Protein AF-0000000067419519 (afdb_homodimer)

Foldseek 3Di:
DCPDDPPPDPPDPVPPVCVVVVVVVVVDPDDPCPVVVLVVCPDVSSVVVVVVCCVVVVNDPVNVVVVCLVPFAPFPDQCLNCQVVLPAHSDPVPGDFAEDADDFFAAAPVLLVQLLVLLLVLCVVQNFQVSNPDPVSVLVSVCSLVVSLQCLLVQQKDWDAQPALDDNLGRTGFWGTWIAGALGQTAETEGEDDDDSVVSVQVSVQVSSQVVCVVSPNHQAKHKYWYYNLFKIWIKIAGRVSSGIHTHDMFGFDRGSVRRSVSCSRVSRRVSSSVLVSVLVVLVSVLVVLVVPQPPPPPDDDPPPPPDDPPVPPPVVVVVVVNVVSVLQSVLSVQLNVLSVVLVVLSPDDDDDSVRSNVSSVVSSLSNLVSSQSHDHNDDDPDPHRDSDPVSVVVVVVVVVVVVVVVVVVVVVVVVVVD/DCPDDPPDDPPDPVPPVCVVVVVVVVVDPDDPCPVVVLPVCDDVSSVVVVVVCCVVVVNDPVNVVVVCLPPFAPFPDQCLNCQVVLPAHSPPVPGDFDEDADDFFAAAPVLLVQLLVLLLVLCVVQNFQVSNQDPVSVLVSVCSLVVSLQCLLVQQKDWDAQPALDDNLGRTGFWGTWIAGALGQTAETEGEDDDPSVVSVQVSVQVSSQVVCVVSPNHQAKHKYWYYNLFKIWIKIAGRVSSGIHTHDMFGFDRGSVRRSVSCSRVSRRVSSSVLVSVLVVLVSVLVVLVVPQPPPPPDDDPPVPPDDPPPDPPVVVVVVVNVVSVLQSVLSVQLNVLSVVLVVLSPDDDDDSVRSNVSSVVSSLSNLVSSQSHDHNDDDPDPHRDSDPVSVVVVVVVVVVVVVVVVVVVVVVVVVVD

Secondary structure (DSSP, 8-state):
------GGGGSGGGHHHHHHHHHHHHH--S-TTHHHHHHTT-HHHHHHHHHHHHHHTT--HHHHHHHHTTS--S-SS-HHHHGGGGT--SSGGG--PEE---PPP---HHHHHHHHHHHHHHHHHH--GGG--SHHHHHHHHHHHHHHHHHTTTTSEEE-TT----SSS--S---SEEEEETTTEEEEEEEE--STHHHHHHHHHHHHHHHHHHHTT-TT--EEEEEE-SSEEEEEEEETTTTEEEEEEEEE--SSHHHHHHHHHHHHHHHHHHHHHHHHHHHHHHHHHHHHHS--------GGGGGS-----TTHHHHHHHHHHHHHHHHHHHHHHHHHHHHHHHHHS---SHHHHHHHHHHHHHHHHHHHHTS--SS---SSS---SHHHHHHHHHHHHHHHHHHHHHHHHHHHHH-/------GGGGSSTTHHHHHHHHHHHHH--S-TTHHHHHHTT-HHHHHHHHHHHHHHTT--HHHHHHHHTTS--S-SS-HHHHGGGGT--SSGGG--PEE---PPPPPPHHHHHHHHHHHHHHHHHH--GGG--SHHHHHHHHHHHHHHHHHTTTTSEEE-TT----SSS--S---SEEEEETTTEEEEEEEE--STHHHHHHHHHHHHHHHHHHHTT-TT--EEEEEESSSEEEEEEEETTTTEEEEEEEEE--SSHHHHHHHHHHHHHHHHHHHHHHHHHHHHHHHHHHHHHS--------GGGGGS-----GGGHHHHHHHHHHHHHHHHHHHHHHHHHHHHHHHHS---SHHHHHHHHHHHHHHHHHHHHTS--SS---SSS---SHHHHHHHHHHHHHHHHHHHHHHHHHHHHH-

Radius of gyration: 31.4 Å; Cα contacts (8 Å, |Δi|>4): 1283; chains: 2; bounding box: 87×129×110 Å

Solvent-accessible surface area (backbone atoms only — not comparable to full-atom values): 44280 Å² total; per-residue (Å²): 133,90,80,80,87,81,76,77,83,80,68,68,75,69,50,61,71,52,43,59,60,40,50,51,56,68,65,40,87,57,65,89,61,50,65,57,45,48,53,65,52,42,52,69,52,31,18,37,46,43,19,46,48,23,36,75,41,37,36,27,52,53,44,27,42,56,39,23,66,78,43,71,69,34,32,77,48,43,49,59,70,48,20,57,78,51,75,33,52,53,49,69,90,66,52,79,60,46,80,51,75,77,81,63,42,64,69,25,56,70,57,49,25,56,35,39,46,48,42,53,37,46,33,22,24,47,41,44,59,87,68,39,73,48,65,70,53,44,51,53,57,48,41,44,56,48,49,63,53,42,28,62,35,65,23,28,32,29,50,45,58,49,54,61,49,74,43,92,37,16,51,27,47,69,37,63,35,32,34,30,33,56,81,66,38,45,40,39,37,33,34,68,43,83,53,77,69,35,56,49,50,49,51,28,46,44,52,27,32,46,53,50,14,40,74,61,71,48,63,62,50,61,25,35,36,35,40,27,66,83,40,41,41,38,36,35,35,36,34,56,72,76,50,41,56,25,41,47,53,74,48,72,42,52,64,45,56,68,52,22,56,39,39,42,50,60,52,46,22,36,54,43,33,53,51,52,50,48,50,51,54,51,39,50,50,48,38,53,51,47,61,66,65,50,77,74,71,80,76,73,77,67,82,71,77,72,66,69,86,75,70,81,62,74,66,58,61,58,53,55,55,52,52,53,53,53,48,56,51,40,49,33,41,47,49,22,40,54,30,38,53,49,16,54,53,40,45,67,49,88,50,83,46,70,67,45,38,34,53,41,22,47,53,15,50,49,30,35,33,54,16,45,68,48,48,74,52,60,58,80,72,74,58,94,67,88,71,82,46,70,67,53,44,51,50,50,22,44,49,45,45,49,58,45,44,55,53,51,39,51,52,48,41,52,54,60,72,70,105,133,89,80,80,88,80,76,76,82,78,69,73,77,67,53,64,69,52,45,61,61,41,49,52,57,68,65,40,88,58,66,91,62,51,66,58,44,48,53,64,50,43,52,68,54,30,19,33,47,44,19,46,48,22,34,75,40,35,34,25,54,52,44,27,42,56,39,21,66,79,41,71,71,36,32,80,47,44,48,60,72,48,20,56,79,54,75,34,50,54,49,68,90,65,51,78,61,47,80,53,74,77,81,64,42,64,68,26,55,69,57,49,25,56,36,37,45,48,42,53,38,45,32,22,24,47,42,43,60,88,69,38,73,49,65,71,51,43,53,54,57,49,40,43,57,48,48,62,54,41,28,62,35,64,22,29,31,29,50,45,55,50,56,61,50,73,45,92,36,17,54,28,46,69,36,63,36,32,34,30,32,56,80,67,37,44,41,38,36,33,33,68,44,85,52,76,69,36,56,50,49,50,52,28,46,46,52,27,32,46,52,50,14,39,73,62,72,48,61,61,52,62,25,34,36,36,41,28,66,84,41,41,41,37,37,35,35,35,34,55,74,77,51,40,57,24,41,48,52,73,48,72,40,52,65,44,56,67,51,23,53,39,39,42,50,60,52,49,21,37,54,44,34,52,50,51,49,49,50,51,53,50,39,51,51,49,39,54,51,48,60,68,65,52,76,73,72,79,77,73,79,68,81,71,78,73,68,69,86,73,73,79,67,77,70,59,64,59,55,56,54,52,52,52,54,52,48,54,52,39,50,32,41,47,49,21,40,53,31,36,53,51,17,55,53,41,45,66,50,86,49,82,45,68,67,45,39,35,54,41,20,46,53,17,50,50,30,36,37,53,17,46,68,48,47,72,52,58,58,80,72,74,60,94,67,86,72,83,45,71,66,52,45,52,51,48,22,44,50,46,42,48,59,46,45,54,52,51,40,52,51,48,41,53,54,60,72,68,107

Structure (mmCIF, N/CA/C/O backbone):
data_AF-0000000067419519-model_v1
#
loop_
_entity.id
_entity.type
_entity.pdbx_description
1 polymer 'Predicted protein'
#
loop_
_atom_site.group_PDB
_atom_site.id
_atom_site.type_symbol
_atom_site.label_atom_id
_atom_site.label_alt_id
_atom_site.label_comp_id
_atom_site.label_asym_id
_atom_site.label_entity_id
_atom_site.label_seq_id
_atom_site.pdbx_PDB_ins_code
_atom_site.Cartn_x
_atom_site.Cartn_y
_atom_site.Cartn_z
_atom_site.occupancy
_atom_site.B_iso_or_equiv
_atom_site.auth_seq_id
_atom_site.auth_comp_id
_atom_site.auth_asym_id
_atom_site.auth_atom_id
_atom_site.pdbx_PDB_model_num
ATOM 1 N N . MET A 1 1 ? 14.344 -5.879 -72.188 1 22.72 1 MET A N 1
ATOM 2 C CA . MET A 1 1 ? 15.5 -5.945 -71.25 1 22.72 1 MET A CA 1
ATOM 3 C C . MET A 1 1 ? 15.352 -4.957 -70.125 1 22.72 1 MET A C 1
ATOM 5 O O . MET A 1 1 ? 16.312 -4.707 -69.375 1 22.72 1 MET A O 1
ATOM 9 N N . GLN A 1 2 ? 14.234 -4.289 -69.75 1 25.39 2 GLN A N 1
ATOM 10 C CA . GLN A 1 2 ? 14.117 -3.096 -68.938 1 25.39 2 GLN A CA 1
ATOM 11 C C . GLN A 1 2 ? 14.227 -3.447 -67.438 1 25.39 2 GLN A C 1
ATOM 13 O O . GLN A 1 2 ? 13.375 -4.168 -66.938 1 25.39 2 GLN A O 1
ATOM 18 N N . SER A 1 3 ? 15.484 -3.533 -66.812 1 27.27 3 SER A N 1
ATOM 19 C CA . SER A 1 3 ? 15.945 -3.979 -65.5 1 27.27 3 SER A CA 1
ATOM 20 C C . SER A 1 3 ? 15.648 -2.938 -64.438 1 27.27 3 SER A C 1
ATOM 22 O O . SER A 1 3 ? 16.328 -1.909 -64.375 1 27.27 3 SER A O 1
ATOM 24 N N . ASN A 1 4 ? 14.406 -2.531 -64.062 1 26.3 4 ASN A N 1
ATOM 25 C CA . ASN A 1 4 ? 14.031 -1.419 -63.219 1 26.3 4 ASN A CA 1
ATOM 26 C C . ASN A 1 4 ? 14.594 -1.6 -61.812 1 26.3 4 ASN A C 1
ATOM 28 O O . ASN A 1 4 ? 14.812 -2.727 -61.375 1 26.3 4 ASN A O 1
ATOM 32 N N . ASP A 1 5 ? 14.883 -0.403 -60.969 1 25.88 5 ASP A N 1
ATOM 33 C CA . ASP A 1 5 ? 15.602 0.287 -59.875 1 25.88 5 ASP A CA 1
ATOM 34 C C . ASP A 1 5 ? 14.984 -0.022 -58.531 1 25.88 5 ASP A C 1
ATOM 36 O O . ASP A 1 5 ? 14.047 0.651 -58.094 1 25.88 5 ASP A O 1
ATOM 40 N N . GLU A 1 6 ? 14.703 -1.24 -58 1 26.03 6 GLU A N 1
ATOM 41 C CA . GLU A 1 6 ? 13.969 -1.527 -56.781 1 26.03 6 GLU A CA 1
ATOM 42 C C . GLU A 1 6 ? 14.805 -1.208 -55.531 1 26.03 6 GLU A C 1
ATOM 44 O O . GLU A 1 6 ? 14.43 -1.562 -54.406 1 26.03 6 GLU A O 1
ATOM 49 N N . THR A 1 7 ? 16 -0.466 -55.594 1 27.45 7 THR A N 1
ATOM 50 C CA . THR A 1 7 ? 16.969 -0.632 -54.531 1 27.45 7 THR A CA 1
ATOM 51 C C . THR A 1 7 ? 16.641 0.289 -53.344 1 27.45 7 THR A C 1
ATOM 53 O O . THR A 1 7 ? 17.312 0.263 -52.312 1 27.45 7 THR A O 1
ATOM 56 N N . GLU A 1 8 ? 15.672 1.328 -53.25 1 26.64 8 GLU A N 1
ATOM 57 C CA . GLU A 1 8 ? 15.961 2.48 -52.406 1 26.64 8 GLU A CA 1
ATOM 58 C C . GLU A 1 8 ? 15.438 2.268 -51 1 26.64 8 GLU A C 1
ATOM 60 O O . GLU A 1 8 ? 15.578 3.146 -50.125 1 26.64 8 GLU A O 1
ATOM 65 N N . GLY A 1 9 ? 14.609 1.312 -50.594 1 25.06 9 GLY A N 1
ATOM 66 C CA . GLY A 1 9 ? 13.727 1.515 -49.438 1 25.06 9 GLY A CA 1
ATOM 67 C C . GLY A 1 9 ? 14.398 1.252 -48.094 1 25.06 9 GLY A C 1
ATOM 68 O O . GLY A 1 9 ? 13.734 1.148 -47.062 1 25.06 9 GLY A O 1
ATOM 69 N N . LYS A 1 10 ? 15.758 0.826 -48.062 1 28.89 10 LYS A N 1
ATOM 70 C CA . LYS A 1 10 ? 16.25 0.222 -46.844 1 28.89 10 LYS A CA 1
ATOM 71 C C . LYS A 1 10 ? 16.734 1.29 -45.844 1 28.89 10 LYS A C 1
ATOM 73 O O . LYS A 1 10 ? 17.172 0.971 -44.75 1 28.89 10 LYS A O 1
ATOM 78 N N . GLY A 1 11 ? 16.797 2.713 -46.125 1 24.52 11 GLY A N 1
ATOM 79 C CA . GLY A 1 11 ? 17.75 3.541 -45.406 1 24.52 11 GLY A CA 1
ATOM 80 C C . GLY A 1 11 ? 17.156 4.219 -44.188 1 24.52 11 GLY A C 1
ATOM 81 O O . GLY A 1 11 ? 17.859 4.902 -43.438 1 24.52 11 GLY A O 1
ATOM 82 N N . LYS A 1 12 ? 15.812 4.426 -44 1 28.28 12 LYS A N 1
ATOM 83 C CA . LYS A 1 12 ? 15.438 5.531 -43.125 1 28.28 12 LYS A CA 1
ATOM 84 C C . LYS A 1 12 ? 15.398 5.082 -41.656 1 28.28 12 LYS A C 1
ATOM 86 O O . LYS A 1 12 ? 15.141 5.887 -40.781 1 28.28 12 LYS A O 1
ATOM 91 N N . ARG A 1 13 ? 15.227 3.838 -41.438 1 30.11 13 ARG A N 1
ATOM 92 C CA . ARG A 1 13 ? 14.867 3.469 -40.094 1 30.11 13 ARG A CA 1
ATOM 93 C C . ARG A 1 13 ? 16.078 3.592 -39.156 1 30.11 13 ARG A C 1
ATOM 95 O O . ARG A 1 13 ? 15.945 3.412 -37.938 1 30.11 13 ARG A O 1
ATOM 102 N N . SER A 1 14 ? 17.25 3.582 -39.656 1 29.34 14 SER A N 1
ATOM 103 C CA . SER A 1 14 ? 18.453 3.648 -38.844 1 29.34 14 SER A CA 1
ATOM 104 C C . SER A 1 14 ? 18.609 5.016 -38.188 1 29.34 14 SER A C 1
ATOM 106 O O . SER A 1 14 ? 19.531 5.234 -37.406 1 29.34 14 SER A O 1
ATOM 108 N N . GLY A 1 15 ? 17.766 5.984 -38.531 1 28.78 15 GLY A N 1
ATOM 109 C CA . GLY A 1 15 ? 18.078 7.379 -38.25 1 28.78 15 GLY A CA 1
ATOM 110 C C . GLY A 1 15 ? 17.594 7.832 -36.875 1 28.78 15 GLY A C 1
ATOM 111 O O . GLY A 1 15 ? 18.125 8.797 -36.312 1 28.78 15 GLY A O 1
ATOM 112 N N . LYS A 1 16 ? 16.484 7.262 -36.469 1 30.8 16 LYS A N 1
ATOM 113 C CA . LYS A 1 16 ? 15.969 7.867 -35.219 1 30.8 16 LYS A CA 1
ATOM 114 C C . LYS A 1 16 ? 16.688 7.316 -34 1 30.8 16 LYS A C 1
ATOM 116 O O . LYS A 1 16 ? 16.766 7.988 -32.969 1 30.8 16 LYS A O 1
ATOM 121 N N . LYS A 1 17 ? 17.078 6.109 -33.875 1 35.16 17 LYS A N 1
ATOM 122 C CA . LYS A 1 17 ? 17.875 5.59 -32.75 1 35.16 17 LYS A CA 1
ATOM 123 C C . LYS A 1 17 ? 19.219 6.324 -32.656 1 35.16 17 LYS A C 1
ATOM 125 O O . LYS A 1 17 ? 19.719 6.562 -31.578 1 35.16 17 LYS A O 1
ATOM 130 N N . SER A 1 18 ? 19.797 6.711 -33.719 1 36.41 18 SER A N 1
ATOM 131 C CA . SER A 1 18 ? 21.031 7.465 -33.906 1 36.41 18 SER A CA 1
ATOM 132 C C . SER A 1 18 ? 20.859 8.922 -33.5 1 36.41 18 SER A C 1
ATOM 134 O O . SER A 1 18 ? 21.812 9.57 -33.094 1 36.41 18 SER A O 1
ATOM 136 N N . LYS A 1 19 ? 19.609 9.32 -33.5 1 35.06 19 LYS A N 1
ATOM 137 C CA . LYS A 1 19 ? 19.406 10.742 -33.25 1 35.06 19 LYS A CA 1
ATOM 138 C C . LYS A 1 19 ? 19.281 11.023 -31.766 1 35.06 19 LYS A C 1
ATOM 140 O O . LYS A 1 19 ? 19.781 12.039 -31.281 1 35.06 19 LYS A O 1
ATOM 145 N N . LEU A 1 20 ? 18.609 10.18 -31 1 35.28 20 LEU A N 1
ATOM 146 C CA . LEU A 1 20 ? 18.484 10.43 -29.562 1 35.28 20 LEU A CA 1
ATOM 147 C C . LEU A 1 20 ? 19.812 10.156 -28.844 1 35.28 20 LEU A C 1
ATOM 149 O O . LEU A 1 20 ? 20.172 10.867 -27.906 1 35.28 20 LEU A O 1
ATOM 153 N N . SER A 1 21 ? 20.547 9.117 -29.156 1 42.25 21 SER A N 1
ATOM 154 C CA . SER A 1 21 ? 21.922 8.906 -28.734 1 42.25 21 SER A CA 1
ATOM 155 C C . SER A 1 21 ? 22.812 10.07 -29.188 1 42.25 21 SER A C 1
ATOM 157 O O . SER A 1 21 ? 23.734 10.453 -28.469 1 42.25 21 SER A O 1
ATOM 159 N N . GLU A 1 22 ? 22.469 10.539 -30.297 1 44.78 22 GLU A N 1
ATOM 160 C CA . GLU A 1 22 ? 23.203 11.656 -30.891 1 44.78 22 GLU A CA 1
ATOM 161 C C . GLU A 1 22 ? 22.906 12.969 -30.156 1 44.78 22 GLU A C 1
ATOM 163 O O . GLU A 1 22 ? 23.766 13.828 -30.031 1 44.78 22 GLU A O 1
ATOM 168 N N . ILE A 1 23 ? 21.766 12.992 -29.688 1 41.38 23 ILE A N 1
ATOM 169 C CA . ILE A 1 23 ? 21.406 14.25 -29.047 1 41.38 23 ILE A CA 1
ATOM 170 C C . ILE A 1 23 ? 22.141 14.398 -27.719 1 41.38 23 ILE A C 1
ATOM 172 O O . ILE A 1 23 ? 22.625 15.477 -27.391 1 41.38 23 ILE A O 1
ATOM 176 N N . THR A 1 24 ? 22.344 13.281 -27.031 1 50.62 24 THR A N 1
ATOM 177 C CA . THR A 1 24 ? 22.984 13.398 -25.734 1 50.62 24 THR A CA 1
ATOM 178 C C . THR A 1 24 ? 24.5 13.57 -25.891 1 50.62 24 THR A C 1
ATOM 180 O O . THR A 1 24 ? 25.125 14.336 -25.156 1 50.62 24 THR A O 1
ATOM 183 N N . THR A 1 25 ? 24.984 12.844 -26.859 1 53.53 25 THR A N 1
ATOM 184 C CA . THR A 1 25 ? 26.422 13 -27.094 1 53.53 25 THR A CA 1
ATOM 185 C C . THR A 1 25 ? 26.734 14.406 -27.594 1 53.53 25 THR A C 1
ATOM 187 O O . THR A 1 25 ? 27.812 14.93 -27.328 1 53.53 25 THR A O 1
ATOM 190 N N . SER A 1 26 ? 25.797 14.891 -28.266 1 53.94 26 SER A N 1
ATOM 191 C CA . SER A 1 26 ? 26.078 16.203 -28.828 1 53.94 26 SER A CA 1
ATOM 192 C C . SER A 1 26 ? 25.969 17.297 -27.781 1 53.94 26 SER A C 1
ATOM 194 O O . SER A 1 26 ? 26.562 18.375 -27.938 1 53.94 26 SER A O 1
ATOM 196 N N . VAL A 1 27 ? 25.422 16.969 -26.719 1 59.38 27 VAL A N 1
ATOM 197 C CA . VAL A 1 27 ? 25.188 18.031 -25.75 1 59.38 27 VAL A CA 1
ATOM 198 C C . VAL A 1 27 ? 26.281 18.016 -24.672 1 59.38 27 VAL A C 1
ATOM 200 O O . VAL A 1 27 ? 26.438 18.984 -23.938 1 59.38 27 VAL A O 1
ATOM 203 N N . VAL A 1 28 ? 27.047 16.891 -24.75 1 70 28 VAL A N 1
ATOM 204 C CA . VAL A 1 28 ? 28.062 16.781 -23.688 1 70 28 VAL A CA 1
ATOM 205 C C . VAL A 1 28 ? 29.438 17.141 -24.25 1 70 28 VAL A C 1
ATOM 207 O O . VAL A 1 28 ? 29.875 16.578 -25.25 1 70 28 VAL A O 1
ATOM 210 N N . ASP A 1 29 ? 30 18.203 -23.797 1 74.44 29 ASP A N 1
ATOM 211 C CA . ASP A 1 29 ? 31.344 18.656 -24.188 1 74.44 29 ASP A CA 1
ATOM 212 C C . ASP A 1 29 ? 32.406 17.734 -23.625 1 74.44 29 ASP A C 1
ATOM 214 O O . ASP A 1 29 ? 33.219 18.156 -22.781 1 74.44 29 ASP A O 1
ATOM 218 N N . LEU A 1 30 ? 32.344 16.5 -23.938 1 79.88 30 LEU A N 1
ATOM 219 C CA . LEU A 1 30 ? 33.344 15.508 -23.562 1 79.88 30 LEU A CA 1
ATOM 220 C C . LEU A 1 30 ? 33.938 14.836 -24.812 1 79.88 30 LEU A C 1
ATOM 222 O O . LEU A 1 30 ? 33.312 14.852 -25.875 1 79.88 30 LEU A O 1
ATOM 226 N N . PRO A 1 31 ? 35.25 14.469 -24.656 1 74.94 31 PRO A N 1
ATOM 227 C CA . PRO A 1 31 ? 35.875 13.844 -25.828 1 74.94 31 PRO A CA 1
ATOM 228 C C . PRO A 1 31 ? 35.031 12.703 -26.391 1 74.94 31 PRO A C 1
ATOM 230 O O . PRO A 1 31 ? 34.25 12.094 -25.672 1 74.94 31 PRO A O 1
ATOM 233 N N . LYS A 1 32 ? 35.25 12.547 -27.609 1 76.31 32 LYS A N 1
ATOM 234 C CA . LYS A 1 32 ? 34.594 11.422 -28.266 1 76.31 32 LYS A CA 1
ATOM 235 C C . LYS A 1 32 ? 34.938 10.109 -27.562 1 76.31 32 LYS A C 1
ATOM 237 O O . LYS A 1 32 ? 36.062 9.875 -27.156 1 76.31 32 LYS A O 1
ATOM 242 N N . GLY A 1 33 ? 33.906 9.242 -27.297 1 79.06 33 GLY A N 1
ATOM 243 C CA . GLY A 1 33 ? 34.062 7.953 -26.656 1 79.06 33 GLY A CA 1
ATOM 244 C C . GLY A 1 33 ? 33.875 8.008 -25.141 1 79.06 33 GLY A C 1
ATOM 245 O O . GLY A 1 33 ? 34.062 7.012 -24.453 1 79.06 33 GLY A O 1
ATOM 246 N N . TRP A 1 34 ? 33.562 9.203 -24.641 1 81.94 34 TRP A N 1
ATOM 247 C CA . TRP A 1 34 ? 33.438 9.344 -23.188 1 81.94 34 TRP A CA 1
ATOM 248 C C . TRP A 1 34 ? 32.375 8.406 -22.656 1 81.94 34 TRP A C 1
ATOM 250 O O . TRP A 1 34 ? 32.5 7.848 -21.562 1 81.94 34 TRP A O 1
ATOM 260 N N . LYS A 1 35 ? 31.375 8.273 -23.344 1 80.5 35 LYS A N 1
ATOM 261 C CA . LYS A 1 35 ? 30.297 7.375 -22.922 1 80.5 35 LYS A CA 1
ATOM 262 C C . LYS A 1 35 ? 30.797 5.941 -22.797 1 80.5 35 LYS A C 1
ATOM 264 O O . LYS A 1 35 ? 30.5 5.254 -21.828 1 80.5 35 LYS A O 1
ATOM 269 N N . GLU A 1 36 ? 31.516 5.594 -23.766 1 80.31 36 GLU A N 1
ATOM 270 C CA . GLU A 1 36 ? 32.062 4.234 -23.781 1 80.31 36 GLU A CA 1
ATOM 271 C C . GLU A 1 36 ? 33 3.998 -22.594 1 80.31 36 GLU A C 1
ATOM 273 O O . GLU A 1 36 ? 33.031 2.904 -22.031 1 80.31 36 GLU A O 1
ATOM 278 N N . LYS A 1 37 ? 33.719 4.941 -22.266 1 79.06 37 LYS A N 1
ATOM 279 C CA . LYS A 1 37 ? 34.656 4.824 -21.141 1 79.06 37 LYS A CA 1
ATOM 280 C C . LYS A 1 37 ? 33.906 4.641 -19.828 1 79.06 37 LYS A C 1
ATOM 282 O O . LYS A 1 37 ? 34.312 3.867 -18.969 1 79.06 37 LYS A O 1
ATOM 287 N N . LEU A 1 38 ? 32.781 5.34 -19.703 1 81.88 38 LEU A N 1
ATOM 288 C CA . LEU A 1 38 ? 32 5.191 -18.5 1 81.88 38 LEU A CA 1
ATOM 289 C C . LEU A 1 38 ? 31.312 3.83 -18.453 1 81.88 38 LEU A C 1
ATOM 291 O O . LEU A 1 38 ? 31.266 3.189 -17.391 1 81.88 38 LEU A O 1
ATOM 295 N N . LEU A 1 39 ? 30.906 3.477 -19.578 1 79.69 39 LEU A N 1
ATOM 296 C CA . LEU A 1 39 ? 30.203 2.201 -19.656 1 79.69 39 LEU A CA 1
ATOM 297 C C . LEU A 1 39 ? 31.156 1.036 -19.438 1 79.69 39 LEU A C 1
ATOM 299 O O . LEU A 1 39 ? 30.734 -0.053 -19.031 1 79.69 39 LEU A O 1
ATOM 303 N N . ALA A 1 40 ? 32.375 1.291 -19.562 1 77.12 40 ALA A N 1
ATOM 304 C CA . ALA A 1 40 ? 33.406 0.26 -19.391 1 77.12 40 ALA A CA 1
ATOM 305 C C . ALA A 1 40 ? 33.656 0.005 -17.906 1 77.12 40 ALA A C 1
ATOM 307 O O . ALA A 1 40 ? 34.312 -0.992 -17.547 1 77.12 40 ALA A O 1
ATOM 308 N N . LEU A 1 41 ? 33.312 0.801 -16.906 1 78.75 41 LEU A N 1
ATOM 309 C CA . LEU A 1 41 ? 33.562 0.714 -15.469 1 78.75 41 LEU A CA 1
ATOM 310 C C . LEU A 1 41 ? 32.875 -0.509 -14.875 1 78.75 41 LEU A C 1
ATOM 312 O O . LEU A 1 41 ? 33.25 -0.983 -13.805 1 78.75 41 LEU A O 1
ATOM 316 N N . GLY A 1 42 ? 32.156 -1.307 -15.523 1 68.75 42 GLY A N 1
ATOM 317 C CA . GLY A 1 42 ? 31.328 -2.344 -14.945 1 68.75 42 GLY A CA 1
ATOM 318 C C . GLY A 1 42 ? 30.078 -1.796 -14.281 1 68.75 42 GLY A C 1
ATOM 319 O O . GLY A 1 42 ? 30.016 -0.611 -13.945 1 68.75 42 GLY A O 1
ATOM 320 N N . PRO A 1 43 ? 29.188 -2.549 -13.961 1 66.75 43 PRO A N 1
ATOM 321 C CA . PRO A 1 43 ? 27.859 -2.098 -13.508 1 66.75 43 PRO A CA 1
ATOM 322 C C . PRO A 1 43 ? 27.906 -1.435 -12.133 1 66.75 43 PRO A C 1
ATOM 324 O O . PRO A 1 43 ? 27.281 -0.393 -11.922 1 66.75 43 PRO A O 1
ATOM 327 N N . ASP A 1 44 ? 28.609 -1.991 -11.25 1 65.81 44 ASP A N 1
ATOM 328 C CA . ASP A 1 44 ? 28.656 -1.435 -9.906 1 65.81 44 ASP A CA 1
ATOM 329 C C . ASP A 1 44 ? 29.359 -0.078 -9.891 1 65.81 44 ASP A C 1
ATOM 331 O O . ASP A 1 44 ? 28.891 0.867 -9.258 1 65.81 44 ASP A O 1
ATOM 335 N N . SER A 1 45 ? 30.422 -0.101 -10.57 1 69.94 45 SER A N 1
ATOM 336 C CA . SER A 1 45 ? 31.188 1.143 -10.625 1 69.94 45 SER A CA 1
ATOM 337 C C . SER A 1 45 ? 30.422 2.223 -11.383 1 69.94 45 SER A C 1
ATOM 339 O O . SER A 1 45 ? 30.438 3.391 -10.992 1 69.94 45 SER A O 1
ATOM 341 N N . LEU A 1 46 ? 29.781 1.794 -12.422 1 78.25 46 LEU A N 1
ATOM 342 C CA . LEU A 1 46 ? 28.984 2.748 -13.172 1 78.25 46 LEU A CA 1
ATOM 343 C C . LEU A 1 46 ? 27.812 3.264 -12.328 1 78.25 46 LEU A C 1
ATOM 345 O O . LEU A 1 46 ? 27.531 4.461 -12.336 1 78.25 46 LEU A O 1
ATOM 349 N N . ALA A 1 47 ? 27.203 2.359 -11.68 1 71.62 47 ALA A N 1
ATOM 350 C CA . ALA A 1 47 ? 26.109 2.777 -10.805 1 71.62 47 ALA A CA 1
ATOM 351 C C . ALA A 1 47 ? 26.594 3.814 -9.789 1 71.62 47 ALA A C 1
ATOM 353 O O . ALA A 1 47 ? 25.891 4.793 -9.523 1 71.62 47 ALA A O 1
ATOM 354 N N . LYS A 1 48 ? 27.656 3.594 -9.297 1 71.12 48 LYS A N 1
ATOM 355 C CA . LYS A 1 48 ? 28.219 4.535 -8.336 1 71.12 48 LYS A CA 1
ATOM 356 C C . LYS A 1 48 ? 28.5 5.887 -8.992 1 71.12 48 LYS A C 1
ATOM 358 O O . LYS A 1 48 ? 28.234 6.934 -8.406 1 71.12 48 LYS A O 1
ATOM 363 N N . VAL A 1 49 ? 29.094 5.77 -10.164 1 74.62 49 VAL A N 1
ATOM 364 C CA . VAL A 1 49 ? 29.391 7 -10.898 1 74.62 49 VAL A CA 1
ATOM 365 C C . VAL A 1 49 ? 28.094 7.738 -11.203 1 74.62 49 VAL A C 1
ATOM 367 O O . VAL A 1 49 ? 28 8.953 -11.016 1 74.62 49 VAL A O 1
ATOM 370 N N . LEU A 1 50 ? 27.141 6.953 -11.625 1 77.25 50 LEU A N 1
ATOM 371 C CA . LEU A 1 50 ? 25.859 7.562 -11.945 1 77.25 50 LEU A CA 1
ATOM 372 C C . LEU A 1 50 ? 25.203 8.141 -10.695 1 77.25 50 LEU A C 1
ATOM 374 O O . LEU A 1 50 ? 24.625 9.234 -10.742 1 77.25 50 LEU A O 1
ATOM 378 N N . ALA A 1 51 ? 25.328 7.309 -9.758 1 71.06 51 ALA A N 1
ATOM 379 C CA . ALA A 1 51 ? 24.797 7.789 -8.484 1 71.06 51 ALA A CA 1
ATOM 380 C C . ALA A 1 51 ? 25.484 9.07 -8.047 1 71.06 51 ALA A C 1
ATOM 382 O O . ALA A 1 51 ? 24.844 10.016 -7.582 1 71.06 51 ALA A O 1
ATOM 383 N N . GLU A 1 52 ? 26.75 9.109 -8.203 1 69.94 52 GLU A N 1
ATOM 384 C CA . GLU A 1 52 ? 27.531 10.289 -7.844 1 69.94 52 GLU A CA 1
ATOM 385 C C . GLU A 1 52 ? 27.156 11.477 -8.727 1 69.94 52 GLU A C 1
ATOM 387 O O . GLU A 1 52 ? 27 12.594 -8.227 1 69.94 52 GLU A O 1
ATOM 392 N N . LEU A 1 53 ? 27.094 11.133 -10 1 74.06 53 LEU A N 1
ATOM 393 C CA . LEU A 1 53 ? 26.688 12.188 -10.922 1 74.06 53 LEU A CA 1
ATOM 394 C C . LEU A 1 53 ? 25.281 12.695 -10.594 1 74.06 53 LEU A C 1
ATOM 396 O O . LEU A 1 53 ? 25.031 13.898 -10.641 1 74.06 53 LEU A O 1
ATOM 400 N N . ALA A 1 54 ? 24.516 11.719 -10.344 1 72.62 54 ALA A N 1
ATOM 401 C CA . ALA A 1 54 ? 23.156 12.094 -9.984 1 72.62 54 ALA A CA 1
ATOM 402 C C . ALA A 1 54 ? 23.125 12.938 -8.711 1 72.62 54 ALA A C 1
ATOM 404 O O . ALA A 1 54 ? 22.406 13.922 -8.625 1 72.62 54 ALA A O 1
ATOM 405 N N . ASN A 1 55 ? 23.906 12.508 -7.852 1 63.81 55 ASN A N 1
ATOM 406 C CA . ASN A 1 55 ? 24.016 13.234 -6.594 1 63.81 55 ASN A CA 1
ATOM 407 C C . ASN A 1 55 ? 24.594 14.633 -6.801 1 63.81 55 ASN A C 1
ATOM 409 O O . ASN A 1 55 ? 24.047 15.617 -6.305 1 63.81 55 ASN A O 1
ATOM 413 N N . ASP A 1 56 ? 25.688 14.594 -7.5 1 65.5 56 ASP A N 1
ATOM 414 C CA . ASP A 1 56 ? 26.359 15.867 -7.734 1 65.5 56 ASP A CA 1
ATOM 415 C C . ASP A 1 56 ? 25.5 16.797 -8.586 1 65.5 56 ASP A C 1
ATOM 417 O O . ASP A 1 56 ? 25.562 18.016 -8.422 1 65.5 56 ASP A O 1
ATOM 421 N N . GLY A 1 57 ? 24.812 16.156 -9.516 1 64.69 57 GLY A N 1
ATOM 422 C CA . GLY A 1 57 ? 23.922 16.922 -10.383 1 64.69 57 GLY A CA 1
ATOM 423 C C . GLY A 1 57 ? 22.547 17.141 -9.781 1 64.69 57 GLY A C 1
ATOM 424 O O . GLY A 1 57 ? 21.672 17.734 -10.422 1 64.69 57 GLY A O 1
ATOM 425 N N . GLN A 1 58 ? 22.453 16.625 -8.609 1 60.69 58 GLN A N 1
ATOM 426 C CA . GLN A 1 58 ? 21.188 16.75 -7.887 1 60.69 58 GLN A CA 1
ATOM 427 C C . GLN A 1 58 ? 20.031 16.156 -8.688 1 60.69 58 GLN A C 1
ATOM 429 O O . GLN A 1 58 ? 18.969 16.781 -8.805 1 60.69 58 GLN A O 1
ATOM 434 N N . ILE A 1 59 ? 20.281 15.047 -9.336 1 63.38 59 ILE A N 1
ATOM 435 C CA . ILE A 1 59 ? 19.281 14.328 -10.109 1 63.38 59 ILE A CA 1
ATOM 436 C C . ILE A 1 59 ? 18.672 13.203 -9.258 1 63.38 59 ILE A C 1
ATOM 438 O O . ILE A 1 59 ? 19.391 12.328 -8.781 1 63.38 59 ILE A O 1
ATOM 442 N N . THR A 1 60 ? 17.484 13.273 -9 1 58 60 THR A N 1
ATOM 443 C CA . THR A 1 60 ? 16.812 12.289 -8.164 1 58 60 THR A CA 1
ATOM 444 C C . THR A 1 60 ? 16.594 10.984 -8.938 1 58 60 THR A C 1
ATOM 446 O O . THR A 1 60 ? 16.703 10.961 -10.164 1 58 60 THR A O 1
ATOM 449 N N . ALA A 1 61 ? 16.484 9.938 -8.031 1 59.12 61 ALA A N 1
ATOM 450 C CA . ALA A 1 61 ? 16.188 8.656 -8.664 1 59.12 61 ALA A CA 1
ATOM 451 C C . ALA A 1 61 ? 14.898 8.742 -9.492 1 59.12 61 ALA A C 1
ATOM 453 O O . ALA A 1 61 ? 14.812 8.156 -10.57 1 59.12 61 ALA A O 1
ATOM 454 N N . SER A 1 62 ? 14.055 9.492 -8.969 1 55.81 62 SER A N 1
ATOM 455 C CA . SER A 1 62 ? 12.805 9.711 -9.695 1 55.81 62 SER A CA 1
ATOM 456 C C . SER A 1 62 ? 13.055 10.438 -11.008 1 55.81 62 SER A C 1
ATOM 458 O O . SER A 1 62 ? 12.422 10.125 -12.023 1 55.81 62 SER A O 1
ATOM 460 N N . GLN A 1 63 ? 13.875 11.344 -10.945 1 58.62 63 GLN A N 1
ATOM 461 C CA . GLN A 1 63 ? 14.211 12.078 -12.164 1 58.62 63 GLN A CA 1
ATOM 462 C C . GLN A 1 63 ? 14.898 11.172 -13.18 1 58.62 63 GLN A C 1
ATOM 464 O O . GLN A 1 63 ? 14.648 11.281 -14.383 1 58.62 63 GLN A O 1
ATOM 469 N N . ILE A 1 64 ? 15.703 10.398 -12.562 1 60.59 64 ILE A N 1
ATOM 470 C CA . ILE A 1 64 ? 16.344 9.438 -13.453 1 60.59 64 ILE A CA 1
ATOM 471 C C . ILE A 1 64 ? 15.289 8.484 -14.031 1 60.59 64 ILE A C 1
ATOM 473 O O . ILE A 1 64 ? 15.305 8.195 -15.227 1 60.59 64 ILE A O 1
ATOM 477 N N . LYS A 1 65 ? 14.516 8.172 -13.047 1 57.25 65 LYS A N 1
ATOM 478 C CA . LYS A 1 65 ? 13.438 7.293 -13.492 1 57.25 65 LYS A CA 1
ATOM 479 C C . LYS A 1 65 ? 12.562 7.98 -14.539 1 57.25 65 LYS A C 1
ATOM 481 O O . LYS A 1 65 ? 12.211 7.375 -15.547 1 57.25 65 LYS A O 1
ATOM 486 N N . LYS A 1 66 ? 12.25 9.18 -14.266 1 53.75 66 LYS A N 1
ATOM 487 C CA . LYS A 1 66 ? 11.445 9.969 -15.203 1 53.75 66 LYS A CA 1
ATOM 488 C C . LYS A 1 66 ? 12.18 10.156 -16.516 1 53.75 66 LYS A C 1
ATOM 490 O O . LYS A 1 66 ? 11.57 10.094 -17.594 1 53.75 66 LYS A O 1
ATOM 495 N N . ALA A 1 67 ? 13.398 10.5 -16.375 1 54.38 67 ALA A N 1
ATOM 496 C CA . ALA A 1 67 ? 14.203 10.727 -17.578 1 54.38 67 ALA A CA 1
ATOM 497 C C . ALA A 1 67 ? 14.352 9.445 -18.391 1 54.38 67 ALA A C 1
ATOM 499 O O . ALA A 1 67 ? 14.586 9.492 -19.594 1 54.38 67 ALA A O 1
ATOM 500 N N . ARG A 1 68 ? 14.273 8.453 -17.547 1 51.59 68 ARG A N 1
ATOM 501 C CA . ARG A 1 68 ? 14.344 7.137 -18.172 1 51.59 68 ARG A CA 1
ATOM 502 C C . ARG A 1 68 ? 13.062 6.828 -18.938 1 51.59 68 ARG A C 1
ATOM 504 O O . ARG A 1 68 ? 13.031 5.922 -19.766 1 51.59 68 ARG A O 1
ATOM 511 N N . GLN A 1 69 ? 12.078 7.328 -18.422 1 44.38 69 GLN A N 1
ATOM 512 C CA . GLN A 1 69 ? 10.789 6.988 -19.031 1 44.38 69 GLN A CA 1
ATOM 513 C C . GLN A 1 69 ? 10.891 6.957 -20.547 1 44.38 69 GLN A C 1
ATOM 515 O O . GLN A 1 69 ? 10.195 6.172 -21.203 1 44.38 69 GLN A O 1
ATOM 520 N N . ASN A 1 70 ? 11.672 7.863 -21.047 1 40.03 70 ASN A N 1
ATOM 521 C CA . ASN A 1 70 ? 11.766 7.797 -22.5 1 40.03 70 ASN A CA 1
ATOM 522 C C . ASN A 1 70 ? 12.883 6.852 -22.938 1 40.03 70 ASN A C 1
ATOM 524 O O . ASN A 1 70 ? 13.188 6.758 -24.125 1 40.03 70 ASN A O 1
ATOM 528 N N . LEU A 1 71 ? 13.664 6.469 -22.062 1 38.09 71 LEU A N 1
ATOM 529 C CA . LEU A 1 71 ? 14.758 5.582 -22.453 1 38.09 71 LEU A CA 1
ATOM 530 C C . LEU A 1 71 ? 14.32 4.121 -22.391 1 38.09 71 LEU A C 1
ATOM 532 O O . LEU A 1 71 ? 13.469 3.758 -21.578 1 38.09 71 LEU A O 1
ATOM 536 N N . PRO A 1 72 ? 14.641 3.418 -23.422 1 36.09 72 PRO A N 1
ATOM 537 C CA . PRO A 1 72 ? 14.297 1.994 -23.469 1 36.09 72 PRO A CA 1
ATOM 538 C C . PRO A 1 72 ? 14.656 1.259 -22.172 1 36.09 72 PRO A C 1
ATOM 540 O O . PRO A 1 72 ? 15.555 1.688 -21.453 1 36.09 72 PRO A O 1
ATOM 543 N N . SER A 1 73 ? 13.852 0.455 -21.641 1 37.72 73 SER A N 1
ATOM 544 C CA . SER A 1 73 ? 13.938 -0.415 -20.484 1 37.72 73 SER A CA 1
ATOM 545 C C . SER A 1 73 ? 15.328 -1.035 -20.344 1 37.72 73 SER A C 1
ATOM 547 O O . SER A 1 73 ? 16.047 -1.155 -21.344 1 37.72 73 SER A O 1
ATOM 549 N N . PHE A 1 74 ? 15.867 -1.167 -19.094 1 38.97 74 PHE A N 1
ATOM 550 C CA . PHE A 1 74 ? 17.188 -1.659 -18.703 1 38.97 74 PHE A CA 1
ATOM 551 C C . PHE A 1 74 ? 17.516 -2.961 -19.422 1 38.97 74 PHE A C 1
ATOM 553 O O . PHE A 1 74 ? 18.5 -3.627 -19.094 1 38.97 74 PHE A O 1
ATOM 560 N N . SER A 1 75 ? 16.625 -3.711 -19.891 1 41.75 75 SER A N 1
ATOM 561 C CA . SER A 1 75 ? 17.156 -5.004 -20.312 1 41.75 75 SER A CA 1
ATOM 562 C C . SER A 1 75 ? 18.188 -4.844 -21.422 1 41.75 75 SER A C 1
ATOM 564 O O . SER A 1 75 ? 17.969 -4.094 -22.375 1 41.75 75 SER A O 1
ATOM 566 N N . SER A 1 76 ? 19.422 -4.871 -21.047 1 44.88 76 SER A N 1
ATOM 567 C CA . SER A 1 76 ? 20.406 -5 -22.109 1 44.88 76 SER A CA 1
ATOM 568 C C . SER A 1 76 ? 19.828 -5.789 -23.297 1 44.88 76 SER A C 1
ATOM 570 O O . SER A 1 76 ? 20.25 -5.594 -24.438 1 44.88 76 SER A O 1
ATOM 572 N N . ALA A 1 77 ? 18.953 -6.676 -22.938 1 53.09 77 ALA A N 1
ATOM 573 C CA . ALA A 1 77 ? 18.469 -7.484 -24.047 1 53.09 77 ALA A CA 1
ATOM 574 C C . ALA A 1 77 ? 17.359 -6.758 -24.812 1 53.09 77 ALA A C 1
ATOM 576 O O . ALA A 1 77 ? 16.484 -6.152 -24.203 1 53.09 77 ALA A O 1
ATOM 577 N N . LYS A 1 78 ? 17.812 -6.492 -25.922 1 61.75 78 LYS A N 1
ATOM 578 C CA . LYS A 1 78 ? 16.812 -5.914 -26.812 1 61.75 78 LYS A CA 1
ATOM 579 C C . LYS A 1 78 ? 15.867 -6.988 -27.359 1 61.75 78 LYS A C 1
ATOM 581 O O . LYS A 1 78 ? 16.312 -8.055 -27.781 1 61.75 78 LYS A O 1
ATOM 586 N N . TRP A 1 79 ? 14.641 -6.75 -27.188 1 69.06 79 TRP A N 1
ATOM 587 C CA . TRP A 1 79 ? 13.656 -7.695 -27.703 1 69.06 79 TRP A CA 1
ATOM 588 C C . TRP A 1 79 ? 13.969 -8.078 -29.141 1 69.06 79 TRP A C 1
ATOM 590 O O . TRP A 1 79 ? 13.859 -9.25 -29.516 1 69.06 79 TRP A O 1
ATOM 600 N N . THR A 1 80 ? 14.445 -7.145 -29.766 1 70.88 80 THR A N 1
ATOM 601 C CA . THR A 1 80 ? 14.734 -7.375 -31.172 1 70.88 80 THR A CA 1
ATOM 602 C C . THR A 1 80 ? 15.828 -8.422 -31.344 1 70.88 80 THR A C 1
ATOM 604 O O . THR A 1 80 ? 15.867 -9.133 -32.344 1 70.88 80 THR A O 1
ATOM 607 N N . GLU A 1 81 ? 16.656 -8.477 -30.328 1 70 81 GLU A N 1
ATOM 608 C CA . GLU A 1 81 ? 17.75 -9.438 -30.391 1 70 81 GLU A CA 1
ATOM 609 C C . GLU A 1 81 ? 17.297 -10.812 -29.891 1 70 81 GLU A C 1
ATOM 611 O O . GLU A 1 81 ? 17.812 -11.836 -30.344 1 70 81 GLU A O 1
ATOM 616 N N . LEU A 1 82 ? 16.359 -10.766 -29.062 1 72.56 82 LEU A N 1
ATOM 617 C CA . LEU A 1 82 ? 15.984 -12.008 -28.406 1 72.56 82 LEU A CA 1
ATOM 618 C C . LEU A 1 82 ? 14.773 -12.648 -29.094 1 72.56 82 LEU A C 1
ATOM 620 O O . LEU A 1 82 ? 14.625 -13.875 -29.078 1 72.56 82 LEU A O 1
ATOM 624 N N . ALA A 1 83 ? 14.078 -11.859 -29.672 1 75.69 83 ALA A N 1
ATOM 625 C CA . ALA A 1 83 ? 12.812 -12.312 -30.25 1 75.69 83 ALA A CA 1
ATOM 626 C C . ALA A 1 83 ? 13.039 -13.477 -31.203 1 75.69 83 ALA A C 1
ATOM 628 O O . ALA A 1 83 ? 12.336 -14.492 -31.125 1 75.69 83 ALA A O 1
ATOM 629 N N . PRO A 1 84 ? 14.07 -13.391 -31.969 1 73.25 84 PRO A N 1
ATOM 630 C CA . PRO A 1 84 ? 14.25 -14.484 -32.938 1 73.25 84 PRO A CA 1
ATOM 631 C C . PRO A 1 84 ? 14.586 -15.812 -32.25 1 73.25 84 PRO A C 1
ATOM 633 O O . PRO A 1 84 ? 14.266 -16.875 -32.781 1 73.25 84 PRO A O 1
ATOM 636 N N . GLN A 1 85 ? 15.125 -15.703 -31.141 1 70.88 85 GLN A N 1
ATOM 637 C CA . GLN A 1 85 ? 15.477 -16.922 -30.422 1 70.88 85 GLN A CA 1
ATOM 638 C C . GLN A 1 85 ? 14.227 -17.672 -29.969 1 70.88 85 GLN A C 1
ATOM 640 O O . GLN A 1 85 ? 14.281 -18.875 -29.719 1 70.88 85 GLN A O 1
ATOM 645 N N . PHE A 1 86 ? 13.336 -16.969 -29.938 1 71.19 86 PHE A N 1
ATOM 646 C CA . PHE A 1 86 ? 12.102 -17.578 -29.453 1 71.19 86 PHE A CA 1
ATOM 647 C C . PHE A 1 86 ? 11.047 -17.609 -30.562 1 71.19 86 PHE A C 1
ATOM 649 O O . PHE A 1 86 ? 9.852 -17.75 -30.281 1 71.19 86 PHE A O 1
ATOM 656 N N . ASP A 1 87 ? 11.547 -17.453 -31.781 1 67.44 87 ASP A N 1
ATOM 657 C CA . ASP A 1 87 ? 10.719 -17.469 -32.969 1 67.44 87 ASP A CA 1
ATOM 658 C C . ASP A 1 87 ? 9.625 -16.406 -32.938 1 67.44 87 ASP A C 1
ATOM 660 O O . ASP A 1 87 ? 8.484 -16.656 -33.312 1 67.44 87 ASP A O 1
ATOM 664 N N . LEU A 1 88 ? 10.008 -15.43 -32.25 1 71.94 88 LEU A N 1
ATOM 665 C CA . LEU A 1 88 ? 9.078 -14.312 -32.188 1 71.94 88 LEU A CA 1
ATOM 666 C C . LEU A 1 88 ? 9.547 -13.156 -33.062 1 71.94 88 LEU A C 1
ATOM 668 O O . LEU A 1 88 ? 10.742 -13.039 -33.375 1 71.94 88 LEU A O 1
ATOM 672 N N . SER A 1 89 ? 8.508 -12.523 -33.562 1 70.62 89 SER A N 1
ATOM 673 C CA . SER A 1 89 ? 8.836 -11.352 -34.375 1 70.62 89 SER A CA 1
ATOM 674 C C . SER A 1 89 ? 9.555 -10.289 -33.562 1 70.62 89 SER A C 1
ATOM 676 O O . SER A 1 89 ? 9.195 -10.031 -32.406 1 70.62 89 SER A O 1
ATOM 678 N N . PRO A 1 90 ? 10.523 -9.859 -34.094 1 71.38 90 PRO A N 1
ATOM 679 C CA . PRO A 1 90 ? 11.164 -8.734 -33.438 1 71.38 90 PRO A CA 1
ATOM 680 C C . PRO A 1 90 ? 10.258 -7.508 -33.344 1 71.38 90 PRO A C 1
ATOM 682 O O . PRO A 1 90 ? 10.477 -6.637 -32.5 1 71.38 90 PRO A O 1
ATOM 685 N N . ASP A 1 91 ? 9.359 -7.523 -34.312 1 70.12 91 ASP A N 1
ATOM 686 C CA . ASP A 1 91 ? 8.344 -6.48 -34.25 1 70.12 91 ASP A CA 1
ATOM 687 C C . ASP A 1 91 ? 7.145 -6.914 -33.406 1 70.12 91 ASP A C 1
ATOM 689 O O . ASP A 1 91 ? 6.375 -7.781 -33.844 1 70.12 91 ASP A O 1
ATOM 693 N N . LEU A 1 92 ? 7.059 -6.293 -32.312 1 69.25 92 LEU A N 1
ATOM 694 C CA . LEU A 1 92 ? 6.043 -6.648 -31.328 1 69.25 92 LEU A CA 1
ATOM 695 C C . LEU A 1 92 ? 4.645 -6.527 -31.922 1 69.25 92 LEU A C 1
ATOM 697 O O . LEU A 1 92 ? 3.727 -7.246 -31.516 1 69.25 92 LEU A O 1
ATOM 701 N N . SER A 1 93 ? 4.523 -5.637 -32.812 1 67.56 93 SER A N 1
ATOM 702 C CA . SER A 1 93 ? 3.211 -5.402 -33.406 1 67.56 93 SER A CA 1
ATOM 703 C C . SER A 1 93 ? 2.764 -6.59 -34.25 1 67.56 93 SER A C 1
ATOM 705 O O . SER A 1 93 ? 1.574 -6.742 -34.531 1 67.56 93 SER A O 1
ATOM 707 N N . HIS A 1 94 ? 3.725 -7.453 -34.562 1 67.25 94 HIS A N 1
ATOM 708 C CA . HIS A 1 94 ? 3.414 -8.562 -35.469 1 67.25 94 HIS A CA 1
ATOM 709 C C . HIS A 1 94 ? 3.381 -9.883 -34.719 1 67.25 94 HIS A C 1
ATOM 711 O O . HIS A 1 94 ? 3.264 -10.953 -35.344 1 67.25 94 HIS A O 1
ATOM 717 N N . ILE A 1 95 ? 3.537 -9.633 -33.469 1 69.88 95 ILE A N 1
ATOM 718 C CA . ILE A 1 95 ? 3.588 -10.891 -32.75 1 69.88 95 ILE A CA 1
ATOM 719 C C . ILE A 1 95 ? 2.197 -11.523 -32.719 1 69.88 95 ILE A C 1
ATOM 721 O O . ILE A 1 95 ? 1.215 -10.859 -32.375 1 69.88 95 ILE A O 1
ATOM 725 N N . ILE A 1 96 ? 2.125 -12.75 -33.281 1 71.5 96 ILE A N 1
ATOM 726 C CA . ILE A 1 96 ? 0.931 -13.57 -33.125 1 71.5 96 ILE A CA 1
ATOM 727 C C . ILE A 1 96 ? 1.101 -14.492 -31.906 1 71.5 96 ILE A C 1
ATOM 729 O O . ILE A 1 96 ? 2.014 -15.32 -31.875 1 71.5 96 ILE A O 1
ATOM 733 N N . PHE A 1 97 ? 0.334 -14.195 -30.922 1 79.81 97 PHE A N 1
ATOM 734 C CA . PHE A 1 97 ? 0.438 -14.977 -29.688 1 79.81 97 PHE A CA 1
ATOM 735 C C . PHE A 1 97 ? -0.45 -16.219 -29.75 1 79.81 97 PHE A C 1
ATOM 737 O O . PHE A 1 97 ? -1.56 -16.156 -30.297 1 79.81 97 PHE A O 1
ATOM 744 N N . ASP A 1 98 ? 0.125 -17.344 -29.312 1 80.75 98 ASP A N 1
ATOM 745 C CA . ASP A 1 98 ? -0.755 -18.453 -29 1 80.75 98 ASP A CA 1
ATOM 746 C C . ASP A 1 98 ? -1.743 -18.078 -27.891 1 80.75 98 ASP A C 1
ATOM 748 O O . ASP A 1 98 ? -1.507 -17.141 -27.141 1 80.75 98 ASP A O 1
ATOM 752 N N . SER A 1 99 ? -2.824 -18.781 -28 1 85 99 SER A N 1
ATOM 753 C CA . SER A 1 99 ? -3.824 -18.516 -26.969 1 85 99 SER A CA 1
ATOM 754 C C . SER A 1 99 ? -3.723 -19.516 -25.828 1 85 99 SER A C 1
ATOM 756 O O . SER A 1 99 ? -3.605 -20.719 -26.062 1 85 99 SER A O 1
ATOM 758 N N . PHE A 1 100 ? -3.588 -19.062 -24.656 1 89.5 100 PHE A N 1
ATOM 759 C CA . PHE A 1 100 ? -3.689 -19.828 -23.406 1 89.5 100 PHE A CA 1
ATOM 760 C C . PHE A 1 100 ? -4.527 -19.062 -22.391 1 89.5 100 PHE A C 1
ATOM 762 O O . PHE A 1 100 ? -4.137 -18 -21.922 1 89.5 100 PHE A O 1
ATOM 769 N N . SER A 1 101 ? -5.684 -19.719 -22.172 1 91.31 101 SER A N 1
ATOM 770 C CA . SER A 1 101 ? -6.598 -19.016 -21.281 1 91.31 101 SER A CA 1
ATOM 771 C C . SER A 1 101 ? -6.973 -19.875 -20.078 1 91.31 101 SER A C 1
ATOM 773 O O . SER A 1 101 ? -7.207 -21.078 -20.219 1 91.31 101 SER A O 1
ATOM 775 N N . ILE A 1 102 ? -6.887 -19.25 -18.969 1 91.69 102 ILE A N 1
ATOM 776 C CA . ILE A 1 102 ? -7.379 -19.844 -17.719 1 91.69 102 ILE A CA 1
ATOM 777 C C . ILE A 1 102 ? -8.711 -19.219 -17.344 1 91.69 102 ILE A C 1
ATOM 779 O O . ILE A 1 102 ? -8.773 -18.031 -17.031 1 91.69 102 ILE A O 1
ATOM 783 N N . PRO A 1 103 ? -9.758 -19.984 -17.406 1 91.69 103 PRO A N 1
ATOM 784 C CA . PRO A 1 103 ? -11.047 -19.391 -17.031 1 91.69 103 PRO A CA 1
ATOM 785 C C . PRO A 1 103 ? -11.047 -18.875 -15.586 1 91.69 103 PRO A C 1
ATOM 787 O O . PRO A 1 103 ? -10.609 -19.578 -14.672 1 91.69 103 PRO A O 1
ATOM 790 N N . SER A 1 104 ? -11.633 -17.781 -15.43 1 94.69 104 SER A N 1
ATOM 791 C CA . SER A 1 104 ? -11.609 -17.125 -14.125 1 94.69 104 SER A CA 1
ATOM 792 C C . SER A 1 104 ? -12.562 -17.812 -13.148 1 94.69 104 SER A C 1
ATOM 794 O O . SER A 1 104 ? -13.656 -18.234 -13.531 1 94.69 104 SER A O 1
ATOM 796 N N . VAL A 1 105 ? -12.18 -17.906 -11.914 1 96.5 105 VAL A N 1
ATOM 797 C CA . VAL A 1 105 ? -13.062 -18.359 -10.844 1 96.5 105 VAL A CA 1
ATOM 798 C C . VAL A 1 105 ? -13.609 -17.156 -10.07 1 96.5 105 VAL A C 1
ATOM 800 O O . VAL A 1 105 ? -13.102 -16.047 -10.211 1 96.5 105 VAL A O 1
ATOM 803 N N . PHE A 1 106 ? -14.656 -17.438 -9.281 1 97.38 106 PHE A N 1
ATOM 804 C CA . PHE A 1 106 ? -15.297 -16.391 -8.508 1 97.38 106 PHE A CA 1
ATOM 805 C C . PHE A 1 106 ? -14.828 -16.422 -7.055 1 97.38 106 PHE A C 1
ATOM 807 O O . PHE A 1 106 ? -15.086 -17.391 -6.34 1 97.38 106 PHE A O 1
ATOM 814 N N . LEU A 1 107 ? -14.148 -15.344 -6.633 1 98.38 107 LEU A N 1
ATOM 815 C CA . LEU A 1 107 ? -13.953 -15.172 -5.195 1 98.38 107 LEU A CA 1
ATOM 816 C C . LEU A 1 107 ? -15.258 -14.805 -4.504 1 98.38 107 LEU A C 1
ATOM 818 O O . LEU A 1 107 ? -16.188 -14.289 -5.145 1 98.38 107 LEU A O 1
ATOM 822 N N . PRO A 1 108 ? -15.375 -15.086 -3.197 1 98.25 108 PRO A N 1
ATOM 823 C CA . PRO A 1 108 ? -16.609 -14.742 -2.494 1 98.25 108 PRO A CA 1
ATOM 824 C C . PRO A 1 108 ? -16.969 -13.258 -2.604 1 98.25 108 PRO A C 1
ATOM 826 O O . PRO A 1 108 ? -16.094 -12.406 -2.443 1 98.25 108 PRO A O 1
ATOM 829 N N . PRO A 1 109 ? -18.234 -12.977 -2.826 1 98.38 109 PRO A N 1
ATOM 830 C CA . PRO A 1 109 ? -18.672 -11.578 -2.795 1 98.38 109 PRO A CA 1
ATOM 831 C C . PRO A 1 109 ? -18.203 -10.844 -1.539 1 98.38 109 PRO A C 1
ATOM 833 O O . PRO A 1 109 ? -17.812 -9.68 -1.61 1 98.38 109 PRO A O 1
ATOM 836 N N . SER A 1 110 ? -18.234 -11.5 -0.412 1 97.25 110 SER A N 1
ATOM 837 C CA . SER A 1 110 ? -17.812 -10.883 0.841 1 97.25 110 SER A CA 1
ATOM 838 C C . SER A 1 110 ? -16.359 -10.453 0.782 1 97.25 110 SER A C 1
ATOM 840 O O . SER A 1 110 ? -15.969 -9.453 1.4 1 97.25 110 SER A O 1
ATOM 842 N N . PHE A 1 111 ? -15.539 -11.227 0.084 1 97.56 111 PHE A N 1
ATOM 843 C CA . PHE A 1 111 ? -14.148 -10.852 -0.135 1 97.56 111 PHE A CA 1
ATOM 844 C C . PHE A 1 111 ? -14.062 -9.523 -0.875 1 97.56 111 PHE A C 1
ATOM 846 O O . PHE A 1 111 ? -13.289 -8.641 -0.487 1 97.56 111 PHE A O 1
ATOM 853 N N . HIS A 1 112 ? -14.828 -9.398 -1.854 1 98.56 112 HIS A N 1
ATOM 854 C CA . HIS A 1 112 ? -14.805 -8.203 -2.684 1 98.56 112 HIS A CA 1
ATOM 855 C C . HIS A 1 112 ? -15.391 -7.008 -1.938 1 98.56 112 HIS A C 1
ATOM 857 O O . HIS A 1 112 ? -15 -5.863 -2.188 1 98.56 112 HIS A O 1
ATOM 863 N N . GLU A 1 113 ? -16.328 -7.258 -1.066 1 98.12 113 GLU A N 1
ATOM 864 C CA . GLU A 1 113 ? -16.875 -6.168 -0.265 1 98.12 113 GLU A CA 1
ATOM 865 C C . GLU A 1 113 ? -15.797 -5.512 0.588 1 98.12 113 GLU A C 1
ATOM 867 O O . GLU A 1 113 ? -15.688 -4.281 0.62 1 98.12 113 GLU A O 1
ATOM 872 N N . THR A 1 114 ? -14.984 -6.312 1.223 1 96.12 114 THR A N 1
ATOM 873 C CA . THR A 1 114 ? -13.891 -5.809 2.039 1 96.12 114 THR A CA 1
ATOM 874 C C . THR A 1 114 ? -12.859 -5.086 1.175 1 96.12 114 THR A C 1
ATOM 876 O O . THR A 1 114 ? -12.344 -4.035 1.558 1 96.12 114 THR A O 1
ATOM 879 N N . THR A 1 115 ? -12.609 -5.648 0.086 1 97.62 115 THR A N 1
ATOM 880 C CA . THR A 1 115 ? -11.648 -5.059 -0.84 1 97.62 115 THR A CA 1
ATOM 881 C C . THR A 1 115 ? -12.164 -3.725 -1.372 1 97.62 115 THR A C 1
ATOM 883 O O . THR A 1 115 ? -11.391 -2.777 -1.542 1 97.62 115 THR A O 1
ATOM 886 N N . ALA A 1 116 ? -13.43 -3.678 -1.653 1 97.81 116 ALA A N 1
ATOM 887 C CA . ALA A 1 116 ? -14.055 -2.453 -2.156 1 97.81 116 ALA A CA 1
ATOM 888 C C . ALA A 1 116 ? -13.938 -1.321 -1.141 1 97.81 116 ALA A C 1
ATOM 890 O O . ALA A 1 116 ? -13.703 -0.169 -1.511 1 97.81 116 ALA A O 1
ATOM 891 N N . GLU A 1 117 ? -14.125 -1.626 0.099 1 96.88 117 GLU A N 1
ATOM 892 C CA . GLU A 1 117 ? -13.961 -0.619 1.143 1 96.88 117 GLU A CA 1
ATOM 893 C C . GLU A 1 117 ? -12.539 -0.063 1.155 1 96.88 117 GLU A C 1
ATOM 895 O O . GLU A 1 117 ? -12.344 1.152 1.228 1 96.88 117 GLU A O 1
ATOM 900 N N . ALA A 1 118 ? -11.633 -0.987 1.081 1 96.25 118 ALA A N 1
ATOM 901 C CA . ALA A 1 118 ? -10.234 -0.582 1.08 1 96.25 118 ALA A CA 1
ATOM 902 C C . ALA A 1 118 ? -9.906 0.271 -0.143 1 96.25 118 ALA A C 1
ATOM 904 O O . ALA A 1 118 ? -9.195 1.272 -0.039 1 96.25 118 ALA A O 1
ATOM 905 N N . ALA A 1 119 ? -10.398 -0.154 -1.227 1 96.69 119 ALA A N 1
ATOM 906 C CA . ALA A 1 119 ? -10.148 0.565 -2.475 1 96.69 119 ALA A CA 1
ATOM 907 C C . ALA A 1 119 ? -10.742 1.972 -2.422 1 96.69 119 ALA A C 1
ATOM 909 O O . ALA A 1 119 ? -10.156 2.918 -2.951 1 96.69 119 ALA A O 1
ATOM 910 N N . TRP A 1 120 ? -11.914 2.061 -1.858 1 96.38 120 TRP A N 1
ATOM 911 C CA . TRP A 1 120 ? -12.539 3.369 -1.693 1 96.38 120 TRP A CA 1
ATOM 912 C C . TRP A 1 120 ? -11.641 4.301 -0.885 1 96.38 120 TRP A C 1
ATOM 914 O O . TRP A 1 120 ? -11.43 5.457 -1.267 1 96.38 120 TRP A O 1
ATOM 924 N N . ARG A 1 121 ? -11.117 3.838 0.2 1 95.44 121 ARG A N 1
ATOM 925 C CA . ARG A 1 121 ? -10.242 4.621 1.066 1 95.44 121 ARG A CA 1
ATOM 926 C C . ARG A 1 121 ? -8.977 5.039 0.332 1 95.44 121 ARG A C 1
ATOM 928 O O . ARG A 1 121 ? -8.477 6.152 0.522 1 95.44 121 ARG A O 1
ATOM 935 N N . ILE A 1 122 ? -8.508 4.121 -0.461 1 95.88 122 ILE A N 1
ATOM 936 C CA . ILE A 1 122 ? -7.297 4.418 -1.223 1 95.88 122 ILE A CA 1
ATOM 937 C C . ILE A 1 122 ? -7.539 5.625 -2.127 1 95.88 122 ILE A C 1
ATOM 939 O O . ILE A 1 122 ? -6.66 6.473 -2.289 1 95.88 122 ILE A O 1
ATOM 943 N N . GLN A 1 123 ? -8.688 5.715 -2.697 1 94.88 123 GLN A N 1
ATOM 944 C CA . GLN A 1 123 ? -8.992 6.828 -3.592 1 94.88 123 GLN A CA 1
ATOM 945 C C . GLN A 1 123 ? -9.195 8.117 -2.809 1 94.88 123 GLN A C 1
ATOM 947 O O . GLN A 1 123 ? -8.984 9.211 -3.338 1 94.88 123 GLN A O 1
ATOM 952 N N . ASP A 1 124 ? -9.625 7.98 -1.586 1 95.12 124 ASP A N 1
ATOM 953 C CA . ASP A 1 124 ? -9.664 9.164 -0.732 1 95.12 124 ASP A CA 1
ATOM 954 C C . ASP A 1 124 ? -8.258 9.672 -0.441 1 95.12 124 ASP A C 1
ATOM 956 O O . ASP A 1 124 ? -8.039 10.883 -0.326 1 95.12 124 ASP A O 1
ATOM 960 N N . VAL A 1 125 ? -7.344 8.773 -0.325 1 96.75 125 VAL A N 1
ATOM 961 C CA . VAL A 1 125 ? -5.984 9.109 0.087 1 96.75 125 VAL A CA 1
ATOM 962 C C . VAL A 1 125 ? -5.18 9.578 -1.122 1 96.75 125 VAL A C 1
ATOM 964 O O . VAL A 1 125 ? -4.395 10.523 -1.024 1 96.75 125 VAL A O 1
ATOM 967 N N . TYR A 1 126 ? -5.375 8.922 -2.229 1 95.06 126 TYR A N 1
ATOM 968 C CA . TYR A 1 126 ? -4.535 9.172 -3.395 1 95.06 126 TYR A CA 1
ATOM 969 C C . TYR A 1 126 ? -5.348 9.773 -4.535 1 95.06 126 TYR A C 1
ATOM 971 O O . TYR A 1 126 ? -4.902 9.789 -5.684 1 95.06 126 TYR A O 1
ATOM 979 N N . GLN A 1 127 ? -6.555 10.18 -4.297 1 93.38 127 GLN A N 1
ATOM 980 C CA . GLN A 1 127 ? -7.43 10.867 -5.242 1 93.38 127 GLN A CA 1
ATOM 981 C C . GLN A 1 127 ? -8.008 9.891 -6.262 1 93.38 127 GLN A C 1
ATOM 983 O O . GLN A 1 127 ? -7.84 8.672 -6.137 1 93.38 127 GLN A O 1
ATOM 988 N N . GLU A 1 128 ? -8.742 10.508 -7.195 1 93.88 128 GLU A N 1
ATOM 989 C CA . GLU A 1 128 ? -9.43 9.711 -8.211 1 93.88 128 GLU A CA 1
ATOM 990 C C . GLU A 1 128 ? -8.438 9.125 -9.211 1 93.88 128 GLU A C 1
ATOM 992 O O . GLU A 1 128 ? -7.355 9.68 -9.422 1 93.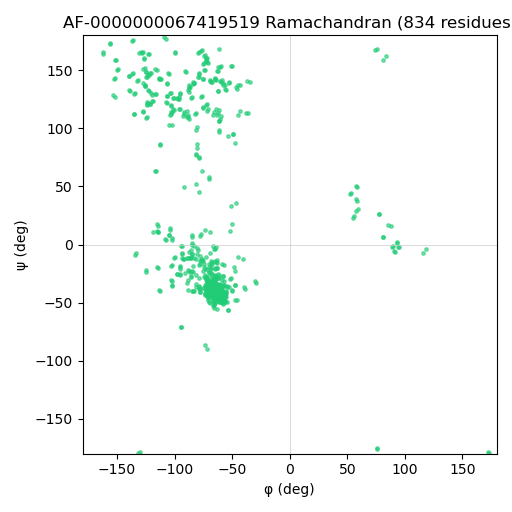88 128 GLU A O 1
ATOM 997 N N . ARG A 1 129 ? -8.859 8.117 -9.898 1 91 129 ARG A N 1
ATOM 998 C CA . ARG A 1 129 ? -7.996 7.32 -10.766 1 91 129 ARG A CA 1
ATOM 999 C C . ARG A 1 129 ? -7.348 8.188 -11.836 1 91 129 ARG A C 1
ATOM 1001 O O . ARG A 1 129 ? -6.141 8.086 -12.078 1 91 129 ARG A O 1
ATOM 1008 N N . PRO A 1 130 ? -8.109 9.062 -12.469 1 88.06 130 PRO A N 1
ATOM 1009 C CA . PRO A 1 130 ? -7.484 9.859 -13.523 1 88.06 130 PRO A CA 1
ATOM 1010 C C . PRO A 1 130 ? -6.371 10.766 -13 1 88.06 130 PRO A C 1
ATOM 1012 O O . PRO A 1 130 ? -5.504 11.195 -13.766 1 88.06 130 PRO A O 1
ATOM 1015 N N . LEU A 1 131 ? -6.426 11.008 -11.695 1 88.75 131 LEU A N 1
ATOM 1016 C CA . LEU A 1 131 ? -5.438 11.898 -11.102 1 88.75 131 LEU A CA 1
ATOM 1017 C C . LEU A 1 131 ? -4.25 11.109 -10.562 1 88.75 131 LEU A C 1
ATOM 1019 O O . LEU A 1 131 ? -3.252 11.695 -10.133 1 88.75 131 LEU A O 1
ATOM 1023 N N . GLN A 1 132 ? -4.383 9.812 -10.562 1 87.81 132 GLN A N 1
ATOM 1024 C CA . GLN A 1 132 ? -3.297 8.953 -10.117 1 87.81 132 GLN A CA 1
ATOM 1025 C C . GLN A 1 132 ? -2.262 8.75 -11.219 1 87.81 132 GLN A C 1
ATOM 1027 O O . GLN A 1 132 ? -2.094 7.637 -11.719 1 87.81 132 GLN A O 1
ATOM 1032 N N . VAL A 1 133 ? -1.476 9.703 -11.391 1 77.5 133 VAL A N 1
ATOM 1033 C CA . VAL A 1 133 ? -0.599 9.711 -12.555 1 77.5 133 VAL A CA 1
ATOM 1034 C C . VAL A 1 133 ? 0.764 9.133 -12.18 1 77.5 133 VAL A C 1
ATOM 1036 O O . VAL A 1 133 ? 1.426 8.492 -13 1 77.5 133 VAL A O 1
ATOM 1039 N N . ARG A 1 134 ? 1.083 9.242 -10.945 1 77.62 134 ARG A N 1
ATOM 1040 C CA . ARG A 1 134 ? 2.393 8.773 -10.5 1 77.62 134 ARG A CA 1
ATOM 1041 C C . ARG A 1 134 ? 2.404 7.262 -10.336 1 77.62 134 ARG A C 1
ATOM 1043 O O . ARG A 1 134 ? 1.425 6.672 -9.867 1 77.62 134 ARG A O 1
ATOM 1050 N N . GLU A 1 135 ? 3.52 6.738 -10.664 1 77.06 135 GLU A N 1
ATOM 1051 C CA . GLU A 1 135 ? 3.674 5.289 -10.617 1 77.06 135 GLU A CA 1
ATOM 1052 C C . GLU A 1 135 ? 3.471 4.754 -9.203 1 77.06 135 GLU A C 1
ATOM 1054 O O . GLU A 1 135 ? 2.768 3.764 -9.008 1 77.06 135 GLU A O 1
ATOM 1059 N N . GLN A 1 136 ? 4.016 5.449 -8.281 1 81.19 136 GLN A N 1
ATOM 1060 C CA . GLN A 1 136 ? 3.926 4.984 -6.902 1 81.19 136 GLN A CA 1
ATOM 1061 C C . GLN A 1 136 ? 2.479 4.953 -6.422 1 81.19 136 GLN A C 1
ATOM 1063 O O . GLN A 1 136 ? 2.09 4.07 -5.656 1 81.19 136 GLN A O 1
ATOM 1068 N N . VAL A 1 137 ? 1.771 5.855 -6.898 1 88.44 137 VAL A N 1
ATOM 1069 C CA . VAL A 1 137 ? 0.368 5.922 -6.5 1 88.44 137 VAL A CA 1
ATOM 1070 C C . VAL A 1 137 ? -0.408 4.777 -7.148 1 88.44 137 VAL A C 1
ATOM 1072 O O . VAL A 1 137 ? -1.239 4.141 -6.5 1 88.44 137 VAL A O 1
ATOM 1075 N N . ARG A 1 138 ? -0.109 4.508 -8.359 1 88.62 138 ARG A N 1
ATOM 1076 C CA . ARG A 1 138 ? -0.795 3.439 -9.078 1 88.62 138 ARG A CA 1
ATOM 1077 C C . ARG A 1 138 ? -0.465 2.076 -8.477 1 88.62 138 ARG A C 1
ATOM 1079 O O . ARG A 1 138 ? -1.329 1.2 -8.398 1 88.62 138 ARG A O 1
ATOM 1086 N N . VAL A 1 139 ? 0.73 1.931 -8.125 1 87.75 139 VAL A N 1
ATOM 1087 C CA . VAL A 1 139 ? 1.143 0.688 -7.48 1 87.75 139 VAL A CA 1
ATOM 1088 C C . VAL A 1 139 ? 0.376 0.502 -6.172 1 87.75 139 VAL A C 1
ATOM 1090 O O . VAL A 1 139 ? -0.112 -0.593 -5.883 1 87.75 139 VAL A O 1
ATOM 1093 N N . ARG A 1 140 ? 0.235 1.536 -5.426 1 90.56 140 ARG A N 1
ATOM 1094 C CA . ARG A 1 140 ? -0.499 1.478 -4.168 1 90.56 140 ARG A CA 1
ATOM 1095 C C . ARG A 1 140 ? -1.979 1.199 -4.406 1 90.56 140 ARG A C 1
ATOM 1097 O O . ARG A 1 140 ? -2.617 0.488 -3.627 1 90.56 140 ARG A O 1
ATOM 1104 N N . ALA A 1 141 ? -2.412 1.787 -5.43 1 93.19 141 ALA A N 1
ATOM 1105 C CA . ALA A 1 141 ? -3.805 1.534 -5.785 1 93.19 141 ALA A CA 1
ATOM 1106 C C . ALA A 1 141 ? -4.023 0.063 -6.129 1 93.19 141 ALA A C 1
ATOM 1108 O O . ALA A 1 141 ? -5.027 -0.531 -5.73 1 93.19 141 ALA A O 1
ATOM 1109 N N . LEU A 1 142 ? -3.119 -0.479 -6.836 1 94.81 142 LEU A N 1
ATOM 1110 C CA . LEU A 1 142 ? -3.219 -1.888 -7.203 1 94.81 142 LEU A CA 1
ATOM 1111 C C . LEU A 1 142 ? -3.084 -2.781 -5.977 1 94.81 142 LEU A C 1
ATOM 1113 O O . LEU A 1 142 ? -3.721 -3.834 -5.895 1 94.81 142 LEU A O 1
ATOM 1117 N N . ASP A 1 143 ? -2.312 -2.355 -5.035 1 95 143 ASP A N 1
ATOM 1118 C CA . ASP A 1 143 ? -2.051 -3.133 -3.828 1 95 143 ASP A CA 1
ATOM 1119 C C . ASP A 1 143 ? -3.336 -3.373 -3.041 1 95 143 ASP A C 1
ATOM 1121 O O . ASP A 1 143 ? -3.473 -4.391 -2.359 1 95 143 ASP A O 1
ATOM 1125 N N . ALA A 1 144 ? -4.238 -2.477 -3.17 1 95.56 144 ALA A N 1
ATOM 1126 C CA . ALA A 1 144 ? -5.52 -2.646 -2.486 1 95.56 144 ALA A CA 1
ATOM 1127 C C . ALA A 1 144 ? -6.203 -3.941 -2.916 1 95.56 144 ALA A C 1
ATOM 1129 O O . ALA A 1 144 ? -6.984 -4.52 -2.154 1 95.56 144 ALA A O 1
ATOM 1130 N N . TYR A 1 145 ? -5.906 -4.367 -4.078 1 97.31 145 TYR A N 1
ATOM 1131 C CA . TYR A 1 145 ? -6.535 -5.559 -4.637 1 97.31 145 TYR A CA 1
ATOM 1132 C C . TYR A 1 145 ? -5.598 -6.758 -4.562 1 97.31 145 TYR A C 1
ATOM 1134 O O . TYR A 1 145 ? -6.035 -7.879 -4.305 1 97.31 145 TYR A O 1
ATOM 1142 N N . LEU A 1 146 ? -4.336 -6.543 -4.727 1 97.44 146 LEU A N 1
ATOM 1143 C CA . LEU A 1 146 ? -3.361 -7.621 -4.832 1 97.44 146 LEU A CA 1
ATOM 1144 C C . LEU A 1 146 ? -3.045 -8.203 -3.461 1 97.44 146 LEU A C 1
ATOM 1146 O O . LEU A 1 146 ? -2.926 -9.422 -3.312 1 97.44 146 LEU A O 1
ATOM 1150 N N . ILE A 1 147 ? -2.914 -7.375 -2.469 1 96.94 147 ILE A N 1
ATOM 1151 C CA . ILE A 1 147 ? -2.479 -7.809 -1.146 1 96.94 147 ILE A CA 1
ATOM 1152 C C . ILE A 1 147 ? -3.498 -8.781 -0.557 1 96.94 147 ILE A C 1
ATOM 1154 O O . ILE A 1 147 ? -3.135 -9.859 -0.081 1 96.94 147 ILE A O 1
ATOM 1158 N N . PRO A 1 148 ? -4.77 -8.5 -0.645 1 97.19 148 PRO A N 1
ATOM 1159 C CA . PRO A 1 148 ? -5.727 -9.461 -0.086 1 97.19 148 PRO A CA 1
ATOM 1160 C C . PRO A 1 148 ? -5.695 -10.812 -0.797 1 97.19 148 PRO A C 1
ATOM 1162 O O . PRO A 1 148 ? -5.895 -11.852 -0.165 1 97.19 148 PRO A O 1
ATOM 1165 N N . ILE A 1 149 ? -5.453 -10.797 -2.084 1 98.06 149 ILE A N 1
ATOM 1166 C CA . ILE A 1 149 ? -5.395 -12.039 -2.852 1 98.06 149 ILE A CA 1
ATOM 1167 C C . ILE A 1 149 ? -4.195 -12.867 -2.396 1 98.06 149 ILE A C 1
ATOM 1169 O O . ILE A 1 149 ? -4.332 -14.055 -2.088 1 98.06 149 ILE A O 1
ATOM 1173 N N . VAL A 1 150 ? -3.072 -12.234 -2.365 1 97.88 150 VAL A N 1
ATOM 1174 C CA . VAL A 1 150 ? -1.838 -12.93 -2.021 1 97.88 150 VAL A CA 1
ATOM 1175 C C . VAL A 1 150 ? -1.899 -13.406 -0.572 1 97.88 150 VAL A C 1
ATOM 1177 O O . VAL A 1 150 ? -1.388 -14.477 -0.241 1 97.88 150 VAL A O 1
ATOM 1180 N N . ALA A 1 151 ? -2.59 -12.648 0.266 1 97.12 151 ALA A N 1
ATOM 1181 C CA . ALA A 1 151 ? -2.707 -12.977 1.684 1 97.12 151 ALA A CA 1
ATOM 1182 C C . ALA A 1 151 ? -3.479 -14.281 1.883 1 97.12 151 ALA A C 1
ATOM 1184 O O . ALA A 1 151 ? -3.369 -14.922 2.93 1 97.12 151 ALA A O 1
ATOM 1185 N N . LEU A 1 152 ? -4.25 -14.688 0.916 1 97.5 152 LEU A N 1
ATOM 1186 C CA . LEU A 1 152 ? -4.992 -15.945 1.012 1 97.5 152 LEU A CA 1
ATOM 1187 C C . LEU A 1 152 ? -4.039 -17.125 1.074 1 97.5 152 LEU A C 1
ATOM 1189 O O . LEU A 1 152 ? -4.445 -18.234 1.429 1 97.5 152 LEU A O 1
ATOM 1193 N N . PHE A 1 153 ? -2.789 -16.906 0.744 1 97.5 153 PHE A N 1
ATOM 1194 C CA . PHE A 1 153 ? -1.832 -18.016 0.697 1 97.5 153 PHE A CA 1
ATOM 1195 C C . PHE A 1 153 ? -0.944 -18 1.936 1 97.5 153 PHE A C 1
ATOM 1197 O O . PHE A 1 153 ? 0.046 -18.734 1.996 1 97.5 153 PHE A O 1
ATOM 1204 N N . HIS A 1 154 ? -1.146 -17.188 2.863 1 95.81 154 HIS A N 1
ATOM 1205 C CA . HIS A 1 154 ? -0.644 -17.219 4.234 1 95.81 154 HIS A CA 1
ATOM 1206 C C . HIS A 1 154 ? 0.873 -17.375 4.262 1 95.81 154 HIS A C 1
ATOM 1208 O O . HIS A 1 154 ? 1.402 -18.188 5.012 1 95.81 154 HIS A O 1
ATOM 1214 N N . GLY A 1 155 ? 1.541 -16.672 3.428 1 95.69 155 GLY A N 1
ATOM 1215 C CA . GLY A 1 155 ? 2.994 -16.625 3.482 1 95.69 155 GLY A CA 1
ATOM 1216 C C . GLY A 1 155 ? 3.652 -17.703 2.645 1 95.69 155 GLY A C 1
ATOM 1217 O O . GLY A 1 155 ? 4.879 -17.812 2.623 1 95.69 155 GLY A O 1
ATOM 1218 N N . ARG A 1 156 ? 2.877 -18.531 2.023 1 96.19 156 ARG A N 1
ATOM 1219 C CA . ARG A 1 156 ? 3.451 -19.547 1.142 1 96.19 156 ARG A CA 1
ATOM 1220 C C . ARG A 1 156 ? 3.693 -18.984 -0.255 1 96.19 156 ARG A C 1
ATOM 1222 O O . ARG A 1 156 ? 4.445 -19.562 -1.041 1 96.19 156 ARG A O 1
ATOM 1229 N N . ILE A 1 157 ? 2.988 -17.969 -0.569 1 96.81 157 ILE A N 1
ATOM 1230 C CA . ILE A 1 157 ? 3.283 -17.078 -1.69 1 96.81 157 ILE A CA 1
ATOM 1231 C C . ILE A 1 157 ? 3.576 -15.672 -1.175 1 96.81 157 ILE A C 1
ATOM 1233 O O . ILE A 1 157 ? 2.822 -15.133 -0.363 1 96.81 157 ILE A O 1
ATOM 1237 N N . ILE A 1 158 ? 4.66 -15.125 -1.607 1 95.94 158 ILE A N 1
ATOM 1238 C CA . ILE A 1 158 ? 5.035 -13.797 -1.138 1 95.94 158 ILE A CA 1
ATOM 1239 C C . ILE A 1 158 ? 5.285 -12.883 -2.332 1 95.94 158 ILE A C 1
ATOM 1241 O O . ILE A 1 158 ? 5.43 -13.352 -3.465 1 95.94 158 ILE A O 1
ATOM 1245 N N . ASN A 1 159 ? 5.219 -11.609 -2.082 1 94.94 159 ASN A N 1
ATOM 1246 C CA . ASN A 1 159 ? 5.523 -10.57 -3.062 1 94.94 159 ASN A CA 1
ATOM 1247 C C . ASN A 1 159 ? 6.863 -9.898 -2.771 1 94.94 159 ASN A C 1
ATOM 1249 O O . ASN A 1 159 ? 7.07 -9.367 -1.68 1 94.94 159 ASN A O 1
ATOM 1253 N N . ARG A 1 160 ? 7.75 -9.938 -3.705 1 88.06 160 ARG A N 1
ATOM 1254 C CA . ARG A 1 160 ? 9.055 -9.297 -3.609 1 88.06 160 ARG A CA 1
ATOM 1255 C C . ARG A 1 160 ? 9.172 -8.141 -4.602 1 88.06 160 ARG A C 1
ATOM 1257 O O . ARG A 1 160 ? 9.828 -8.273 -5.641 1 88.06 160 ARG A O 1
ATOM 1264 N N . PRO A 1 161 ? 8.711 -7.059 -4.098 1 80.62 161 PRO A N 1
ATOM 1265 C CA . PRO A 1 161 ? 8.734 -5.949 -5.055 1 80.62 161 PRO A CA 1
ATOM 1266 C C . PRO A 1 161 ? 10.148 -5.48 -5.387 1 80.62 161 PRO A C 1
ATOM 1268 O O . PRO A 1 161 ? 11.016 -5.453 -4.508 1 80.62 161 PRO A O 1
ATOM 1271 N N . GLU A 1 162 ? 10.352 -5.152 -6.652 1 64.5 162 GLU A N 1
ATOM 1272 C CA . GLU A 1 162 ? 11.555 -4.539 -7.195 1 64.5 162 GLU A CA 1
ATOM 1273 C C . GLU A 1 162 ? 12.789 -5.375 -6.875 1 64.5 162 GLU A C 1
ATOM 1275 O O . GLU A 1 162 ? 13.867 -4.832 -6.625 1 64.5 162 GLU A O 1
ATOM 1280 N N . ASP A 1 163 ? 12.484 -6.605 -6.668 1 61.16 163 ASP A N 1
ATOM 1281 C CA . ASP A 1 163 ? 13.633 -7.492 -6.516 1 61.16 163 ASP A CA 1
ATOM 1282 C C . ASP A 1 163 ? 14.359 -7.688 -7.848 1 61.16 163 ASP A C 1
ATOM 1284 O O . ASP A 1 163 ? 13.742 -8.086 -8.844 1 61.16 163 ASP A O 1
ATOM 1288 N N . PRO A 1 164 ? 15.539 -7.25 -7.863 1 57.47 164 PRO A N 1
ATOM 1289 C CA . PRO A 1 164 ? 16.219 -7.371 -9.164 1 57.47 164 PRO A CA 1
ATOM 1290 C C . PRO A 1 164 ? 16.344 -8.82 -9.625 1 57.47 164 PRO A C 1
ATOM 1292 O O . PRO A 1 164 ? 16.906 -9.656 -8.906 1 57.47 164 PRO A O 1
ATOM 1295 N N . ILE A 1 165 ? 15.578 -9.078 -10.578 1 58.22 165 ILE A N 1
ATOM 1296 C CA . ILE A 1 165 ? 15.797 -10.344 -11.273 1 58.22 165 ILE A CA 1
ATOM 1297 C C . ILE A 1 165 ? 16.938 -10.195 -12.273 1 58.22 165 ILE A C 1
ATOM 1299 O O . ILE A 1 165 ? 16.828 -9.43 -13.234 1 58.22 165 ILE A O 1
ATOM 1303 N N . THR A 1 166 ? 18.094 -10.68 -11.875 1 58.94 166 THR A N 1
ATOM 1304 C CA . THR A 1 166 ? 19.234 -10.5 -12.766 1 58.94 166 THR A CA 1
ATOM 1305 C C . THR A 1 166 ? 19.578 -11.812 -13.469 1 58.94 166 THR A C 1
ATOM 1307 O O . THR A 1 166 ? 19.953 -12.789 -12.828 1 58.94 166 THR A O 1
ATOM 1310 N N . THR A 1 167 ? 19.141 -11.75 -14.664 1 68.19 167 THR A N 1
ATOM 1311 C CA . THR A 1 167 ? 19.5 -12.844 -15.555 1 68.19 167 THR A CA 1
ATOM 1312 C C . THR A 1 167 ? 20.062 -12.312 -16.875 1 68.19 167 THR A C 1
ATOM 1314 O O . THR A 1 167 ? 20.312 -11.109 -17 1 68.19 167 THR A O 1
ATOM 1317 N N . ALA A 1 168 ? 20.391 -13.195 -17.75 1 65.31 168 ALA A N 1
ATOM 1318 C CA . ALA A 1 168 ? 20.844 -12.789 -19.078 1 65.31 168 ALA A CA 1
ATOM 1319 C C . ALA A 1 168 ? 19.781 -11.961 -19.797 1 65.31 168 ALA A C 1
ATOM 1321 O O . ALA A 1 168 ? 20.094 -11.211 -20.719 1 65.31 168 ALA A O 1
ATOM 1322 N N . TYR A 1 169 ? 18.562 -12.031 -19.312 1 67.88 169 TYR A N 1
ATOM 1323 C CA . TYR A 1 169 ? 17.438 -11.414 -20.016 1 67.88 169 TYR A CA 1
ATOM 1324 C C . TYR A 1 169 ? 17.047 -10.094 -19.344 1 67.88 169 TYR A C 1
ATOM 1326 O O . TYR A 1 169 ? 16.453 -9.227 -19.984 1 67.88 169 TYR A O 1
ATOM 1334 N N . SER A 1 170 ? 17.25 -10.086 -18.062 1 64.94 170 SER A N 1
ATOM 1335 C CA . SER A 1 170 ? 16.766 -8.906 -17.344 1 64.94 170 SER A CA 1
ATOM 1336 C C . SER A 1 170 ? 17.812 -8.391 -16.359 1 64.94 170 SER A C 1
ATOM 1338 O O . SER A 1 170 ? 18.5 -9.18 -15.695 1 64.94 170 SER A O 1
ATOM 1340 N N . SER A 1 171 ? 18 -7.078 -16.516 1 53.44 171 SER A N 1
ATOM 1341 C CA . SER A 1 171 ? 18.922 -6.469 -15.562 1 53.44 171 SER A CA 1
ATOM 1342 C C . SER A 1 171 ? 18.203 -6.094 -14.266 1 53.44 171 SER A C 1
ATOM 1344 O O . SER A 1 171 ? 18.828 -5.578 -13.336 1 53.44 171 SER A O 1
ATOM 1346 N N . GLY A 1 172 ? 17.078 -6.469 -14.141 1 55.22 172 GLY A N 1
ATOM 1347 C CA . GLY A 1 172 ? 16.375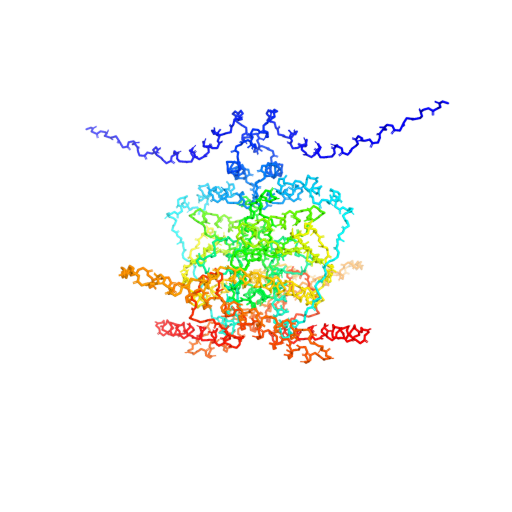 -6.234 -12.883 1 55.22 172 GLY A CA 1
ATOM 1348 C C . GLY A 1 172 ? 15.805 -4.832 -12.773 1 55.22 172 GLY A C 1
ATOM 1349 O O . GLY A 1 172 ? 16.109 -3.965 -13.594 1 55.22 172 GLY A O 1
ATOM 1350 N N . GLY A 1 173 ? 14.734 -4.375 -11.922 1 54.38 173 GLY A N 1
ATOM 1351 C CA . GLY A 1 173 ? 14.438 -3.059 -11.375 1 54.38 173 GLY A CA 1
ATOM 1352 C C . GLY A 1 173 ? 13.102 -2.512 -11.844 1 54.38 173 GLY A C 1
ATOM 1353 O O . GLY A 1 173 ? 12.617 -1.506 -11.312 1 54.38 173 GLY A O 1
ATOM 1354 N N . GLU A 1 174 ? 12.453 -3.219 -12.711 1 62.06 174 GLU A N 1
ATOM 1355 C CA . GLU A 1 174 ? 11.258 -2.516 -13.172 1 62.06 174 GLU A CA 1
ATOM 1356 C C . GLU A 1 174 ? 10 -3.301 -12.836 1 62.06 174 GLU A C 1
ATOM 1358 O O . GLU A 1 174 ? 8.898 -2.924 -13.242 1 62.06 174 GLU A O 1
ATOM 1363 N N . VAL A 1 175 ? 10.211 -4.219 -12.094 1 71.69 175 VAL A N 1
ATOM 1364 C CA . VAL A 1 175 ? 9.023 -5.023 -11.797 1 71.69 175 VAL A CA 1
ATOM 1365 C C . VAL A 1 175 ? 8.398 -4.566 -10.484 1 71.69 175 VAL A C 1
ATOM 1367 O O . VAL A 1 175 ? 9.078 -4.492 -9.461 1 71.69 175 VAL A O 1
ATOM 1370 N N . GLU A 1 176 ? 7.18 -4.293 -10.57 1 81.44 176 GLU A N 1
ATOM 1371 C CA . GLU A 1 176 ? 6.484 -3.742 -9.414 1 81.44 176 GLU A CA 1
ATOM 1372 C C . GLU A 1 176 ? 6.129 -4.836 -8.406 1 81.44 176 GLU A C 1
ATOM 1374 O O . GLU A 1 176 ? 6.078 -4.586 -7.203 1 81.44 176 GLU A O 1
ATOM 1379 N N . HIS A 1 177 ? 5.801 -5.977 -8.961 1 88.94 177 HIS A N 1
ATOM 1380 C CA . HIS A 1 177 ? 5.453 -7.121 -8.117 1 88.94 177 HIS A CA 1
ATOM 1381 C C . HIS A 1 177 ? 6.051 -8.406 -8.672 1 88.94 177 HIS A C 1
ATOM 1383 O O . HIS A 1 177 ? 6.051 -8.625 -9.891 1 88.94 177 HIS A O 1
ATOM 1389 N N . GLU A 1 178 ? 6.637 -9.148 -7.875 1 90.94 178 GLU A N 1
ATOM 1390 C CA . GLU A 1 178 ? 7.117 -10.5 -8.156 1 90.94 178 GLU A CA 1
ATOM 1391 C C . GLU A 1 178 ? 6.609 -11.492 -7.113 1 90.94 178 GLU A C 1
ATOM 1393 O O . GLU A 1 178 ? 6.953 -11.391 -5.934 1 90.94 178 GLU A O 1
ATOM 1398 N N . LEU A 1 179 ? 5.812 -12.352 -7.598 1 94.38 179 LEU A N 1
ATOM 1399 C CA . LEU A 1 179 ? 5.281 -13.336 -6.664 1 94.38 179 LEU A CA 1
ATOM 1400 C C . LEU A 1 179 ? 6.105 -14.617 -6.703 1 94.38 179 LEU A C 1
ATOM 1402 O O . LEU A 1 179 ? 6.371 -15.156 -7.781 1 94.38 179 LEU A O 1
ATOM 1406 N N . VAL A 1 180 ? 6.465 -15.031 -5.543 1 92.62 180 VAL A N 1
ATOM 1407 C CA . VAL A 1 180 ? 7.316 -16.203 -5.359 1 92.62 180 VAL A CA 1
ATOM 1408 C C . VAL A 1 180 ? 6.641 -17.188 -4.406 1 92.62 180 VAL A C 1
ATOM 1410 O O . VAL A 1 180 ? 6.016 -16.781 -3.422 1 92.62 180 VAL A O 1
ATOM 1413 N N . MET A 1 181 ? 6.688 -18.359 -4.75 1 91.56 181 MET A N 1
ATOM 1414 C CA . MET A 1 181 ? 6.16 -19.391 -3.846 1 91.56 181 MET A CA 1
ATOM 1415 C C . MET A 1 181 ? 7.289 -20.188 -3.215 1 91.56 181 MET A C 1
ATOM 1417 O O . MET A 1 181 ? 8.461 -19.969 -3.523 1 91.56 181 MET A O 1
ATOM 1421 N N . ILE A 1 182 ? 6.965 -21.078 -2.365 1 82.19 182 ILE A N 1
ATOM 1422 C CA . ILE A 1 182 ? 7.918 -21.922 -1.647 1 82.19 182 ILE A CA 1
ATOM 1423 C C . ILE A 1 182 ? 8.852 -22.609 -2.643 1 82.19 182 ILE A C 1
ATOM 1425 O O . ILE A 1 182 ? 8.422 -23.016 -3.723 1 82.19 182 ILE A O 1
ATOM 1429 N N . GLY A 1 183 ? 10.086 -22.672 -2.287 1 77.94 183 GLY A N 1
ATOM 1430 C CA . GLY A 1 183 ? 11.109 -23.234 -3.162 1 77.94 183 GLY A CA 1
ATOM 1431 C C . GLY A 1 183 ? 11.773 -22.188 -4.035 1 77.94 183 GLY A C 1
ATOM 1432 O O . GLY A 1 183 ? 12.734 -22.484 -4.746 1 77.94 183 GLY A O 1
ATOM 1433 N N . GLY A 1 184 ? 11.234 -20.953 -3.965 1 80.81 184 GLY A N 1
ATOM 1434 C CA . GLY A 1 184 ? 11.836 -19.844 -4.695 1 80.81 184 GLY A CA 1
ATOM 1435 C C . GLY A 1 184 ? 11.32 -19.719 -6.113 1 80.81 184 GLY A C 1
ATOM 1436 O O . GLY A 1 184 ? 11.922 -19.016 -6.941 1 80.81 184 GLY A O 1
ATOM 1437 N N . MET A 1 185 ? 10.242 -20.359 -6.375 1 83.69 185 MET A N 1
ATOM 1438 C CA . MET A 1 185 ? 9.68 -20.344 -7.723 1 83.69 185 MET A CA 1
ATOM 1439 C C . MET A 1 185 ? 8.992 -19.016 -8.016 1 83.69 185 MET A C 1
ATOM 1441 O O . MET A 1 185 ? 8.039 -18.641 -7.32 1 83.69 185 MET A O 1
ATOM 1445 N N . LEU A 1 186 ? 9.5 -18.359 -8.977 1 82.38 186 LEU A N 1
ATOM 1446 C CA . LEU A 1 186 ? 8.859 -17.156 -9.477 1 82.38 186 LEU A CA 1
ATOM 1447 C C . LEU A 1 186 ? 7.797 -17.484 -10.523 1 82.38 186 LEU A C 1
ATOM 1449 O O . LEU A 1 186 ? 8.102 -18.141 -11.531 1 82.38 186 LEU A O 1
ATOM 1453 N N . PHE A 1 187 ? 6.543 -16.969 -10.266 1 83.5 187 PHE A N 1
ATOM 1454 C CA . PHE A 1 187 ? 5.523 -17.484 -11.172 1 83.5 187 PHE A CA 1
ATOM 1455 C C . PHE A 1 187 ? 4.645 -16.359 -11.703 1 83.5 187 PHE A C 1
ATOM 1457 O O . PHE A 1 187 ? 3.879 -16.562 -12.648 1 83.5 187 PHE A O 1
ATOM 1464 N N . PHE A 1 188 ? 4.781 -15.219 -11.227 1 84.94 188 PHE A N 1
ATOM 1465 C CA . PHE A 1 188 ? 3.902 -14.125 -11.641 1 84.94 188 PHE A CA 1
ATOM 1466 C C . PHE A 1 188 ? 4.598 -12.781 -11.477 1 84.94 188 PHE A C 1
ATOM 1468 O O . PHE A 1 188 ? 5.082 -12.453 -10.391 1 84.94 188 PHE A O 1
ATOM 1475 N N . VAL A 1 189 ? 4.586 -12 -12.539 1 82.38 189 VAL A N 1
ATOM 1476 C CA . VAL A 1 189 ? 5.219 -10.688 -12.531 1 82.38 189 VAL A CA 1
ATOM 1477 C C . VAL A 1 189 ? 4.219 -9.633 -13.008 1 82.38 189 VAL A C 1
ATOM 1479 O O . VAL A 1 189 ? 3.449 -9.867 -13.938 1 82.38 189 VAL A O 1
ATOM 1482 N N . ILE A 1 190 ? 4.258 -8.562 -12.352 1 83 190 ILE A N 1
ATOM 1483 C CA . ILE A 1 190 ? 3.414 -7.441 -12.75 1 83 190 ILE A CA 1
ATOM 1484 C C . ILE A 1 190 ? 4.285 -6.23 -13.078 1 83 190 ILE A C 1
ATOM 1486 O O . ILE A 1 190 ? 5.164 -5.855 -12.297 1 83 190 ILE A O 1
ATOM 1490 N N . LEU A 1 191 ? 3.996 -5.668 -14.242 1 77 191 LEU A N 1
ATOM 1491 C CA . LEU A 1 191 ? 4.703 -4.473 -14.695 1 77 191 LEU A CA 1
ATOM 1492 C C . LEU A 1 191 ? 3.723 -3.375 -15.086 1 77 191 LEU A C 1
ATOM 1494 O O . LEU A 1 191 ? 2.609 -3.662 -15.531 1 77 191 LEU A O 1
ATOM 1498 N N . ARG A 1 192 ? 4.215 -2.281 -14.914 1 77.56 192 ARG A N 1
ATOM 1499 C CA . ARG A 1 192 ? 3.416 -1.133 -15.328 1 77.56 192 ARG A CA 1
ATOM 1500 C C . ARG A 1 192 ? 3.588 -0.851 -16.812 1 77.56 192 ARG A C 1
ATOM 1502 O O . ARG A 1 192 ? 4.699 -0.928 -17.344 1 77.56 192 ARG A O 1
ATOM 1509 N N . PHE A 1 193 ? 2.426 -0.553 -17.344 1 68.25 193 PHE A N 1
ATOM 1510 C CA . PHE A 1 193 ? 2.365 -0.258 -18.781 1 68.25 193 PHE A CA 1
ATOM 1511 C C . PHE A 1 193 ? 2.582 1.229 -19.031 1 68.25 193 PHE A C 1
ATOM 1513 O O . PHE A 1 193 ? 1.822 2.064 -18.547 1 68.25 193 PHE A O 1
ATOM 1520 N N . ARG A 1 194 ? 3.59 1.576 -19.641 1 61.38 194 ARG A N 1
ATOM 1521 C CA . ARG A 1 194 ? 3.848 2.965 -20 1 61.38 194 ARG A CA 1
ATOM 1522 C C . ARG A 1 194 ? 3.842 3.146 -21.516 1 61.38 194 ARG A C 1
ATOM 1524 O O . ARG A 1 194 ? 3.619 4.254 -22.016 1 61.38 194 ARG A O 1
ATOM 1531 N N . GLY A 1 195 ? 4.02 2.045 -22.266 1 59.47 195 GLY A N 1
ATOM 1532 C CA . GLY A 1 195 ? 4.105 2.107 -23.719 1 59.47 195 GLY A CA 1
ATOM 1533 C C . GLY A 1 195 ? 4.484 0.782 -24.344 1 59.47 195 GLY A C 1
ATOM 1534 O O . GLY A 1 195 ? 4.512 -0.249 -23.672 1 59.47 195 GLY A O 1
ATOM 1535 N N . GLU A 1 196 ? 4.605 0.797 -25.594 1 55.28 196 GLU A N 1
ATOM 1536 C CA . GLU A 1 196 ? 4.844 -0.403 -26.391 1 55.28 196 GLU A CA 1
ATOM 1537 C C . GLU A 1 196 ? 6.062 -1.168 -25.891 1 55.28 196 GLU A C 1
ATOM 1539 O O . GLU A 1 196 ? 6.07 -2.4 -25.875 1 55.28 196 GLU A O 1
ATOM 1544 N N . ASP A 1 197 ? 6.973 -0.464 -25.5 1 63.81 197 ASP A N 1
ATOM 1545 C CA . ASP A 1 197 ? 8.211 -1.09 -25.047 1 63.81 197 ASP A CA 1
ATOM 1546 C C . ASP A 1 197 ? 7.992 -1.891 -23.766 1 63.81 197 ASP A C 1
ATOM 1548 O O . ASP A 1 197 ? 8.797 -2.76 -23.422 1 63.81 197 ASP A O 1
ATOM 1552 N N . ASP A 1 198 ? 6.824 -1.845 -23.344 1 76.5 198 ASP A N 1
ATOM 1553 C CA . ASP A 1 198 ? 6.594 -2.482 -22.047 1 76.5 198 ASP A CA 1
ATOM 1554 C C . ASP A 1 198 ? 6.266 -3.965 -22.219 1 76.5 198 ASP A C 1
ATOM 1556 O O . ASP A 1 198 ? 6.562 -4.773 -21.344 1 76.5 198 ASP A O 1
ATOM 1560 N N . ILE A 1 199 ? 5.805 -4.316 -23.391 1 79.5 199 ILE A N 1
ATOM 1561 C CA . ILE A 1 199 ? 5.527 -5.727 -23.641 1 79.5 199 ILE A CA 1
ATOM 1562 C C . ILE A 1 199 ? 6.84 -6.5 -23.766 1 79.5 199 ILE A C 1
ATOM 1564 O O . ILE A 1 199 ? 6.98 -7.586 -23.203 1 79.5 199 ILE A O 1
ATOM 1568 N N . ALA A 1 200 ? 7.703 -5.902 -24.484 1 78.56 200 ALA A N 1
ATOM 1569 C CA . ALA A 1 200 ? 9.023 -6.523 -24.609 1 78.56 200 ALA A CA 1
ATOM 1570 C C . ALA A 1 200 ? 9.68 -6.707 -23.25 1 78.56 200 ALA A C 1
ATOM 1572 O O . ALA A 1 200 ? 10.273 -7.75 -22.969 1 78.56 200 ALA A O 1
ATOM 1573 N N . GLN A 1 201 ? 9.547 -5.715 -22.5 1 80 201 GLN A N 1
ATOM 1574 C CA . GLN A 1 201 ? 10.133 -5.785 -21.172 1 80 201 GLN A CA 1
ATOM 1575 C C . GLN A 1 201 ? 9.484 -6.887 -20.328 1 80 201 GLN A C 1
ATOM 1577 O O . GLN A 1 201 ? 10.172 -7.609 -19.609 1 80 201 GLN A O 1
ATOM 1582 N N . LEU A 1 202 ? 8.227 -6.961 -20.406 1 87.56 202 LEU A N 1
ATOM 1583 C CA . LEU A 1 202 ? 7.539 -8.023 -19.688 1 87.56 202 LEU A CA 1
ATOM 1584 C C . LEU A 1 202 ? 8.031 -9.398 -20.141 1 87.56 202 LEU A C 1
ATOM 1586 O O . LEU A 1 202 ? 8.266 -10.281 -19.312 1 87.56 202 LEU A O 1
ATOM 1590 N N . PHE A 1 203 ? 8.18 -9.555 -21.391 1 85.75 203 PHE A N 1
ATOM 1591 C CA . PHE A 1 203 ? 8.602 -10.836 -21.938 1 85.75 203 PHE A CA 1
ATOM 1592 C C . PHE A 1 203 ? 10.016 -11.188 -21.469 1 85.75 203 PHE A C 1
ATOM 1594 O O . PHE A 1 203 ? 10.297 -12.336 -21.125 1 85.75 203 PHE A O 1
ATOM 1601 N N . LEU A 1 204 ? 10.797 -10.227 -21.438 1 81.75 204 LEU A N 1
ATOM 1602 C CA . LEU A 1 204 ? 12.148 -10.453 -20.938 1 81.75 204 LEU A CA 1
ATOM 1603 C C . LEU A 1 204 ? 12.109 -10.859 -19.469 1 81.75 204 LEU A C 1
ATOM 1605 O O . LEU A 1 204 ? 12.875 -11.719 -19.031 1 81.75 204 LEU A O 1
ATOM 1609 N N . GLU A 1 205 ? 11.266 -10.227 -18.719 1 86.5 205 GLU A N 1
ATOM 1610 C CA . GLU A 1 205 ? 11.117 -10.578 -17.297 1 86.5 205 GLU A CA 1
ATOM 1611 C C . GLU A 1 205 ? 10.578 -12 -17.141 1 86.5 205 GLU A C 1
ATOM 1613 O O . GLU A 1 205 ? 10.969 -12.711 -16.219 1 86.5 205 GLU A O 1
ATOM 1618 N N . LEU A 1 206 ? 9.703 -12.391 -18.016 1 89.75 206 LEU A N 1
ATOM 1619 C CA . LEU A 1 206 ? 9.164 -13.75 -17.953 1 89.75 206 LEU A CA 1
ATOM 1620 C C . LEU A 1 206 ? 10.25 -14.773 -18.281 1 89.75 206 LEU A C 1
ATOM 1622 O O . LEU A 1 206 ? 10.328 -15.82 -17.625 1 89.75 206 LEU A O 1
ATOM 1626 N N . LEU A 1 207 ? 11.047 -14.445 -19.234 1 86.12 207 LEU A N 1
ATOM 1627 C CA . LEU A 1 207 ? 12.172 -15.32 -19.578 1 86.12 207 LEU A CA 1
ATOM 1628 C C . LEU A 1 207 ? 13.141 -15.43 -18.406 1 86.12 207 LEU A C 1
ATOM 1630 O O . LEU A 1 207 ? 13.633 -16.516 -18.094 1 86.12 207 LEU A O 1
ATOM 1634 N N . SER A 1 208 ? 13.359 -14.32 -17.812 1 84.12 208 SER A N 1
ATOM 1635 C CA . SER A 1 208 ? 14.234 -14.297 -16.641 1 84.12 208 SER A CA 1
ATOM 1636 C C . SER A 1 208 ? 13.664 -15.133 -15.508 1 84.12 208 SER A C 1
ATOM 1638 O O . SER A 1 208 ? 14.398 -15.867 -14.844 1 84.12 208 SER A O 1
ATOM 1640 N N . ALA A 1 209 ? 12.43 -15.008 -15.289 1 88.44 209 ALA A N 1
ATOM 1641 C CA . ALA A 1 209 ? 11.758 -15.789 -14.25 1 88.44 209 ALA A CA 1
ATOM 1642 C C . ALA A 1 209 ? 11.875 -17.281 -14.531 1 88.44 209 ALA A C 1
ATOM 1644 O O . ALA A 1 209 ? 12.141 -18.078 -13.625 1 88.44 209 ALA A O 1
ATOM 1645 N N . ALA A 1 210 ? 11.695 -17.641 -15.75 1 88.88 210 ALA A N 1
ATOM 1646 C CA . ALA A 1 210 ? 11.82 -19.047 -16.141 1 88.88 210 ALA A CA 1
ATOM 1647 C C . ALA A 1 210 ? 13.234 -19.562 -15.898 1 88.88 210 ALA A C 1
ATOM 1649 O O . ALA A 1 210 ? 13.414 -20.688 -15.438 1 88.88 210 ALA A O 1
ATOM 1650 N N . GLU A 1 211 ? 14.172 -18.766 -16.219 1 84.5 211 GLU A N 1
ATOM 1651 C CA . GLU A 1 211 ? 15.562 -19.141 -16 1 84.5 211 GLU A CA 1
ATOM 1652 C C . GLU A 1 211 ? 15.852 -19.297 -14.508 1 84.5 211 GLU A C 1
ATOM 1654 O O . GLU A 1 211 ? 16.562 -20.234 -14.109 1 84.5 211 GLU A O 1
ATOM 1659 N N . MET A 1 212 ? 15.328 -18.438 -13.766 1 85.5 212 MET A N 1
ATOM 1660 C CA . MET A 1 212 ? 15.516 -18.516 -12.32 1 85.5 212 MET A CA 1
ATOM 1661 C C . MET A 1 212 ? 14.891 -19.797 -11.766 1 85.5 212 MET A C 1
ATOM 1663 O O . MET A 1 212 ? 15.453 -20.422 -10.875 1 85.5 212 MET A O 1
ATOM 1667 N N . ASN A 1 213 ? 13.727 -20.078 -12.273 1 89.19 213 ASN A N 1
ATOM 1668 C CA . ASN A 1 213 ? 13.062 -21.312 -11.852 1 89.19 213 ASN A CA 1
ATOM 1669 C C . ASN A 1 213 ? 13.898 -22.547 -12.195 1 89.19 213 ASN A C 1
ATOM 1671 O O . ASN A 1 213 ? 13.922 -23.516 -11.43 1 89.19 213 ASN A O 1
ATOM 1675 N N . LYS A 1 214 ? 14.562 -22.484 -13.273 1 85.56 214 LYS A N 1
ATOM 1676 C CA . LYS A 1 214 ? 15.461 -23.562 -13.656 1 85.56 214 LYS A CA 1
ATOM 1677 C C . LYS A 1 214 ? 16.594 -23.719 -12.648 1 85.56 214 LYS A C 1
ATOM 1679 O O . LYS A 1 214 ? 16.984 -24.828 -12.297 1 85.56 214 LYS A O 1
ATOM 1684 N N . ASN A 1 215 ? 17 -22.656 -12.195 1 83.12 215 ASN A N 1
ATOM 1685 C CA . ASN A 1 215 ? 18.125 -22.641 -11.266 1 83.12 215 ASN A CA 1
ATOM 1686 C C . ASN A 1 215 ? 17.75 -23.234 -9.914 1 83.12 215 ASN A C 1
ATOM 1688 O O . ASN A 1 215 ? 18.609 -23.719 -9.18 1 83.12 215 ASN A O 1
ATOM 1692 N N . VAL A 1 216 ? 16.516 -23.203 -9.617 1 84.62 216 VAL A N 1
ATOM 1693 C CA . VAL A 1 216 ? 16.078 -23.781 -8.352 1 84.62 216 VAL A CA 1
ATOM 1694 C C . VAL A 1 216 ? 15.414 -25.141 -8.609 1 84.62 216 VAL A C 1
ATOM 1696 O O . VAL A 1 216 ? 14.625 -25.609 -7.789 1 84.62 216 VAL A O 1
ATOM 1699 N N . GLU A 1 217 ? 15.594 -25.656 -9.836 1 82.25 217 GLU A N 1
ATOM 1700 C CA . GLU A 1 217 ? 15.242 -27.016 -10.234 1 82.25 217 GLU A CA 1
ATOM 1701 C C . GLU A 1 217 ? 13.734 -27.156 -10.477 1 82.25 217 GLU A C 1
ATOM 1703 O O . GLU A 1 217 ? 13.148 -28.188 -10.188 1 82.25 217 GLU A O 1
ATOM 1708 N N . PHE A 1 218 ? 13.156 -26.141 -10.805 1 86.56 218 PHE A N 1
ATOM 1709 C CA . PHE A 1 218 ? 11.758 -26.172 -11.219 1 86.56 218 PHE A CA 1
ATOM 1710 C C . PHE A 1 218 ? 11.617 -25.734 -12.672 1 86.56 218 PHE A C 1
ATOM 1712 O O . PHE A 1 218 ? 10.914 -24.766 -12.969 1 86.56 218 PHE A O 1
ATOM 1719 N N . GLU A 1 219 ? 12.172 -26.469 -13.43 1 84.44 219 GLU A N 1
ATOM 1720 C CA . GLU A 1 219 ? 12.125 -26.203 -14.859 1 84.44 219 GLU A CA 1
ATOM 1721 C C . GLU A 1 219 ? 10.797 -26.641 -15.469 1 84.44 219 GLU A C 1
ATOM 1723 O O . GLU A 1 219 ? 10.164 -27.578 -14.969 1 84.44 219 GLU A O 1
ATOM 1728 N N . GLY A 1 220 ? 10.375 -25.938 -16.438 1 86.69 220 GLY A N 1
ATOM 1729 C CA . GLY A 1 220 ? 9.227 -26.375 -17.219 1 86.69 220 GLY A CA 1
ATOM 1730 C C . GLY A 1 220 ? 7.914 -25.781 -16.75 1 86.69 220 GLY A C 1
ATOM 1731 O O . GLY A 1 220 ? 6.863 -26.016 -17.344 1 86.69 220 GLY A O 1
ATOM 1732 N N . LEU A 1 221 ? 7.977 -25.016 -15.719 1 91.69 221 LEU A N 1
ATOM 1733 C CA . LEU A 1 221 ? 6.754 -24.406 -15.219 1 91.69 221 LEU A CA 1
ATOM 1734 C C . LEU A 1 221 ? 6.43 -23.125 -15.984 1 91.69 221 LEU A C 1
ATOM 1736 O O . LEU A 1 221 ? 7.336 -22.375 -16.344 1 91.69 221 LEU A O 1
ATOM 1740 N N . ARG A 1 222 ? 5.195 -22.969 -16.234 1 93.81 222 ARG A N 1
ATOM 1741 C CA . ARG A 1 222 ? 4.734 -21.75 -16.891 1 93.81 222 ARG A CA 1
ATOM 1742 C C . ARG A 1 222 ? 4.879 -20.547 -15.977 1 93.81 222 ARG A C 1
ATOM 1744 O O . ARG A 1 222 ? 4.605 -20.625 -14.781 1 93.81 222 ARG A O 1
ATOM 1751 N N . VAL A 1 223 ? 5.297 -19.438 -16.516 1 94.88 223 VAL A N 1
ATOM 1752 C CA . VAL A 1 223 ? 5.379 -18.172 -15.789 1 94.88 223 VAL A CA 1
ATOM 1753 C C . VAL A 1 223 ? 4.359 -17.188 -16.359 1 94.88 223 VAL A C 1
ATOM 1755 O O . VAL A 1 223 ? 4.125 -17.156 -17.562 1 94.88 223 VAL A O 1
ATOM 1758 N N . TYR A 1 224 ? 3.766 -16.422 -15.477 1 96.06 224 TYR A N 1
ATOM 1759 C CA . TYR A 1 224 ? 2.684 -15.531 -15.875 1 96.06 224 TYR A CA 1
ATOM 1760 C C . TYR A 1 224 ? 3.08 -14.078 -15.68 1 96.06 224 TYR A C 1
ATOM 1762 O O . TYR A 1 224 ? 3.936 -13.766 -14.844 1 96.06 224 TYR A O 1
ATOM 1770 N N . GLY A 1 225 ? 2.512 -13.211 -16.516 1 94.69 225 GLY A N 1
ATOM 1771 C CA . GLY A 1 225 ? 2.799 -11.789 -16.453 1 94.69 225 GLY A CA 1
ATOM 1772 C C . GLY A 1 225 ? 1.568 -10.922 -16.656 1 94.69 225 GLY A C 1
ATOM 1773 O O . GLY A 1 225 ? 0.666 -11.281 -17.406 1 94.69 225 GLY A O 1
ATOM 1774 N N . LEU A 1 226 ? 1.533 -9.828 -15.977 1 95.12 226 LEU A N 1
ATOM 1775 C CA . LEU A 1 226 ? 0.483 -8.828 -16.109 1 95.12 226 LEU A CA 1
ATOM 1776 C C . LEU A 1 226 ? 1.075 -7.461 -16.438 1 95.12 226 LEU A C 1
ATOM 1778 O O . LEU A 1 226 ? 1.982 -6.984 -15.758 1 95.12 226 LEU A O 1
ATOM 1782 N N . LEU A 1 227 ? 0.631 -6.938 -17.516 1 92.44 227 LEU A N 1
ATOM 1783 C CA . LEU A 1 227 ? 0.94 -5.562 -17.906 1 92.44 227 LEU A CA 1
ATOM 1784 C C . LEU A 1 227 ? -0.276 -4.66 -17.719 1 92.44 227 LEU A C 1
ATOM 1786 O O . LEU A 1 227 ? -1.357 -4.961 -18.234 1 92.44 227 LEU A O 1
ATOM 1790 N N . THR A 1 228 ? -0.07 -3.48 -16.953 1 93 228 THR A N 1
ATOM 1791 C CA . THR A 1 228 ? -1.263 -2.674 -16.719 1 93 228 THR A CA 1
ATOM 1792 C C . THR A 1 228 ? -0.896 -1.204 -16.547 1 93 228 THR A C 1
ATOM 1794 O O . THR A 1 228 ? 0.16 -0.887 -15.992 1 93 228 THR A O 1
ATOM 1797 N N . ASP A 1 229 ? -1.698 -0.361 -17.031 1 87.12 229 ASP A N 1
ATOM 1798 C CA . ASP A 1 229 ? -1.671 1.066 -16.719 1 87.12 229 ASP A CA 1
ATOM 1799 C C . ASP A 1 229 ? -2.805 1.446 -15.773 1 87.12 229 ASP A C 1
ATOM 1801 O O . ASP A 1 229 ? -3.141 2.625 -15.633 1 87.12 229 ASP A O 1
ATOM 1805 N N . MET A 1 230 ? -3.504 0.491 -15.258 1 92 230 MET A N 1
ATOM 1806 C CA . MET A 1 230 ? -4.621 0.617 -14.328 1 92 230 MET A CA 1
ATOM 1807 C C . MET A 1 230 ? -5.914 0.947 -15.062 1 92 230 MET A C 1
ATOM 1809 O O . MET A 1 230 ? -6.941 1.217 -14.438 1 92 230 MET A O 1
ATOM 1813 N N . GLU A 1 231 ? -5.859 0.938 -16.328 1 92.44 231 GLU A N 1
ATOM 1814 C CA . GLU A 1 231 ? -7.062 1.042 -17.156 1 92.44 231 GLU A CA 1
ATOM 1815 C C . GLU A 1 231 ? -7.316 -0.248 -17.922 1 92.44 231 GLU A C 1
ATOM 1817 O O . GLU A 1 231 ? -8.469 -0.639 -18.141 1 92.44 231 GLU A O 1
ATOM 1822 N N . THR A 1 232 ? -6.227 -0.726 -18.344 1 93.62 232 THR A N 1
ATOM 1823 C CA . THR A 1 232 ? -6.266 -2.016 -19.031 1 93.62 232 THR A CA 1
ATOM 1824 C C . THR A 1 232 ? -5.332 -3.014 -18.359 1 93.62 232 THR A C 1
ATOM 1826 O O . THR A 1 232 ? -4.266 -2.637 -17.859 1 93.62 232 THR A O 1
ATOM 1829 N N . PHE A 1 233 ? -5.738 -4.215 -18.344 1 95.88 233 PHE A N 1
ATOM 1830 C CA . PHE A 1 233 ? -4.992 -5.305 -17.719 1 95.88 233 PHE A CA 1
ATOM 1831 C C . PHE A 1 233 ? -4.746 -6.426 -18.719 1 95.88 233 PHE A C 1
ATOM 1833 O O . PHE A 1 233 ? -5.672 -7.152 -19.094 1 95.88 233 PHE A O 1
ATOM 1840 N N . HIS A 1 234 ? -3.479 -6.559 -19.141 1 93.75 234 HIS A N 1
ATOM 1841 C CA . HIS A 1 234 ? -3.096 -7.539 -20.156 1 93.75 234 HIS A CA 1
ATOM 1842 C C . HIS A 1 234 ? -2.418 -8.75 -19.516 1 93.75 234 HIS A C 1
ATOM 1844 O O . HIS A 1 234 ? -1.325 -8.633 -18.953 1 93.75 234 HIS A O 1
ATOM 1850 N N . PHE A 1 235 ? -3.023 -9.883 -19.719 1 95.75 235 PHE A N 1
ATOM 1851 C CA . PHE A 1 235 ? -2.498 -11.109 -19.109 1 95.75 235 PHE A CA 1
ATOM 1852 C C . PHE A 1 235 ? -1.717 -11.914 -20.141 1 95.75 235 PHE A C 1
ATOM 1854 O O . PHE A 1 235 ? -2.238 -12.25 -21.203 1 95.75 235 PHE A O 1
ATOM 1861 N N . TYR A 1 236 ? -0.478 -12.242 -19.781 1 93.31 236 TYR A N 1
ATOM 1862 C CA . TYR A 1 236 ? 0.405 -13.039 -20.625 1 93.31 236 TYR A CA 1
ATOM 1863 C C . TYR A 1 236 ? 0.989 -14.211 -19.844 1 93.31 236 TYR A C 1
ATOM 1865 O O . TYR A 1 236 ? 0.871 -14.273 -18.625 1 93.31 236 TYR A O 1
ATOM 1873 N N . SER A 1 237 ? 1.531 -15.141 -20.594 1 94.94 237 SER A N 1
ATOM 1874 C CA . SER A 1 237 ? 2.283 -16.219 -19.969 1 94.94 237 SER A CA 1
ATOM 1875 C C . SER A 1 237 ? 3.373 -16.75 -20.891 1 94.94 237 SER A C 1
ATOM 1877 O O . SER A 1 237 ? 3.361 -16.469 -22.094 1 94.94 237 SER A O 1
ATOM 1879 N N . TYR A 1 238 ? 4.344 -17.375 -20.297 1 92.38 238 TYR A N 1
ATOM 1880 C CA . TYR A 1 238 ? 5.418 -18.031 -21.031 1 92.38 238 TYR A CA 1
ATOM 1881 C C . TYR A 1 238 ? 5.523 -19.5 -20.641 1 92.38 238 TYR A C 1
ATOM 1883 O O . TYR A 1 238 ? 5.695 -19.828 -19.453 1 92.38 238 TYR A O 1
ATOM 1891 N N . ASP A 1 239 ? 5.363 -20.312 -21.656 1 91.56 239 ASP A N 1
ATOM 1892 C CA . ASP A 1 239 ? 5.562 -21.75 -21.5 1 91.56 239 ASP A CA 1
ATOM 1893 C C . ASP A 1 239 ? 7.016 -22.141 -21.766 1 91.56 239 ASP A C 1
ATOM 1895 O O . ASP A 1 239 ? 7.441 -22.203 -22.922 1 91.56 239 ASP A O 1
ATOM 1899 N N . GLN A 1 240 ? 7.676 -22.5 -20.812 1 87.56 240 GLN A N 1
ATOM 1900 C CA . GLN A 1 240 ? 9.094 -22.797 -20.953 1 87.56 240 GLN A CA 1
ATOM 1901 C C . GLN A 1 240 ? 9.32 -24.078 -21.734 1 87.56 240 GLN A C 1
ATOM 1903 O O . GLN A 1 240 ? 10.312 -24.219 -22.453 1 87.56 240 GLN A O 1
ATOM 1908 N N . THR A 1 241 ? 8.508 -25.016 -21.578 1 87.88 241 THR A N 1
ATOM 1909 C CA . THR A 1 241 ? 8.641 -26.297 -22.25 1 87.88 241 THR A CA 1
ATOM 1910 C C . THR A 1 241 ? 8.469 -26.125 -23.766 1 87.88 241 THR A C 1
ATOM 1912 O O . THR A 1 241 ? 9.242 -26.688 -24.547 1 87.88 241 THR A O 1
ATOM 1915 N N . GLN A 1 242 ? 7.57 -25.406 -24.094 1 86.44 242 GLN A N 1
ATOM 1916 C CA . GLN A 1 242 ? 7.301 -25.188 -25.516 1 86.44 242 GLN A CA 1
ATOM 1917 C C . GLN A 1 242 ? 8.023 -23.953 -26.047 1 86.44 242 GLN A C 1
ATOM 1919 O O . GLN A 1 242 ? 8.094 -23.734 -27.25 1 86.44 242 GLN A O 1
ATOM 1924 N N . LYS A 1 243 ? 8.531 -23.156 -25.141 1 84.81 243 LYS A N 1
ATOM 1925 C CA . LYS A 1 243 ? 9.234 -21.906 -25.453 1 84.81 243 LYS A CA 1
ATOM 1926 C C . LYS A 1 243 ? 8.328 -20.969 -26.234 1 84.81 243 LYS A C 1
ATOM 1928 O O . LYS A 1 243 ? 8.711 -20.438 -27.281 1 84.81 243 LYS A O 1
ATOM 1933 N N . LYS A 1 244 ? 7.137 -20.812 -25.703 1 87.31 244 LYS A N 1
ATOM 1934 C CA . LYS A 1 244 ? 6.145 -19.969 -26.375 1 87.31 244 LYS A CA 1
ATOM 1935 C C . LYS A 1 244 ? 5.5 -19 -25.391 1 87.31 244 LYS A C 1
ATOM 1937 O O . LYS A 1 244 ? 5.227 -19.344 -24.25 1 87.31 244 LYS A O 1
ATOM 1942 N N . PHE A 1 245 ? 5.297 -17.828 -25.922 1 89 245 PHE A N 1
ATOM 1943 C CA . PHE A 1 245 ? 4.5 -16.844 -25.203 1 89 245 PHE A CA 1
ATOM 1944 C C . PHE A 1 245 ? 3.029 -16.953 -25.578 1 89 245 PHE A C 1
ATOM 1946 O O . PHE A 1 245 ? 2.699 -17.328 -26.703 1 89 245 PHE A O 1
ATOM 1953 N N . ALA A 1 246 ? 2.221 -16.641 -24.688 1 91.81 246 ALA A N 1
ATOM 1954 C CA . ALA A 1 246 ? 0.785 -16.688 -24.938 1 91.81 246 ALA A CA 1
ATOM 1955 C C . ALA A 1 246 ? 0.087 -15.461 -24.359 1 91.81 246 ALA A C 1
ATOM 1957 O O . ALA A 1 246 ? 0.548 -14.891 -23.359 1 91.81 246 ALA A O 1
ATOM 1958 N N . PHE A 1 247 ? -0.925 -15.078 -25.062 1 91.88 247 PHE A N 1
ATOM 1959 C CA . PHE A 1 247 ? -1.834 -14.039 -24.578 1 91.88 247 PHE A CA 1
ATOM 1960 C C . PHE A 1 247 ? -3.131 -14.656 -24.062 1 91.88 247 PHE A C 1
ATOM 1962 O O . PHE A 1 247 ? -3.723 -15.508 -24.719 1 91.88 247 PHE A O 1
ATOM 1969 N N . ASP A 1 248 ? -3.531 -14.266 -22.891 1 93.94 248 ASP A N 1
ATOM 1970 C CA . ASP A 1 248 ? -4.762 -14.789 -22.297 1 93.94 248 ASP A CA 1
ATOM 1971 C C . ASP A 1 248 ? -5.941 -13.867 -22.594 1 93.94 248 ASP A C 1
ATOM 1973 O O . ASP A 1 248 ? -6.715 -14.117 -23.516 1 93.94 248 ASP A O 1
ATOM 1977 N N . GLU A 1 249 ? -5.977 -12.703 -21.984 1 93.88 249 GLU A N 1
ATOM 1978 C CA . GLU A 1 249 ? -7.062 -11.75 -22.219 1 93.88 249 GLU A CA 1
ATOM 1979 C C . GLU A 1 249 ? -6.672 -10.344 -21.766 1 93.88 249 GLU A C 1
ATOM 1981 O O . GLU A 1 249 ? -5.648 -10.164 -21.109 1 93.88 249 GLU A O 1
ATOM 1986 N N . MET A 1 250 ? -7.449 -9.461 -22.203 1 93.94 250 MET A N 1
ATOM 1987 C CA . MET A 1 250 ? -7.352 -8.07 -21.781 1 93.94 250 MET A CA 1
ATOM 1988 C C . MET A 1 250 ? -8.641 -7.617 -21.109 1 93.94 250 MET A C 1
ATOM 1990 O O . MET A 1 250 ? -9.727 -7.785 -21.656 1 93.94 250 MET A O 1
ATOM 1994 N N . LEU A 1 251 ? -8.516 -7.156 -19.938 1 96.5 251 LEU A N 1
ATOM 1995 C CA . LEU A 1 251 ? -9.656 -6.59 -19.219 1 96.5 251 LEU A CA 1
ATOM 1996 C C . LEU A 1 251 ? -9.547 -5.07 -19.141 1 96.5 251 LEU A C 1
ATOM 1998 O O . LEU A 1 251 ? -8.461 -4.531 -18.922 1 96.5 251 LEU A O 1
ATOM 2002 N N . ARG A 1 252 ? -10.641 -4.441 -19.328 1 96.81 252 ARG A N 1
ATOM 2003 C CA . ARG A 1 252 ? -10.703 -2.986 -19.234 1 96.81 252 ARG A CA 1
ATOM 2004 C C . ARG A 1 252 ? -11.547 -2.551 -18.047 1 96.81 252 ARG A C 1
ATOM 2006 O O . ARG A 1 252 ? -12.57 -3.172 -17.734 1 96.81 252 ARG A O 1
ATOM 2013 N N . VAL A 1 253 ? -11.094 -1.506 -17.422 1 96.56 253 VAL A N 1
ATOM 2014 C CA . VAL A 1 253 ? -11.828 -1.003 -16.266 1 96.56 253 VAL A CA 1
ATOM 2015 C C . VAL A 1 253 ? -12.18 0.468 -16.469 1 96.56 253 VAL A C 1
ATOM 2017 O O . VAL A 1 253 ? -11.43 1.209 -17.109 1 96.56 253 VAL A O 1
ATOM 2020 N N . ASN A 1 254 ? -13.289 0.868 -15.922 1 94.12 254 ASN A N 1
ATOM 2021 C CA . ASN A 1 254 ? -13.742 2.252 -15.984 1 94.12 254 ASN A CA 1
ATOM 2022 C C . ASN A 1 254 ? -12.969 3.146 -15.023 1 94.12 254 ASN A C 1
ATOM 2024 O O . ASN A 1 254 ? -12.32 2.652 -14.102 1 94.12 254 ASN A O 1
ATOM 2028 N N . SER A 1 255 ? -13.133 4.453 -15.211 1 91 255 SER A N 1
ATOM 2029 C CA . SER A 1 255 ? -12.281 5.363 -14.453 1 91 255 SER A CA 1
ATOM 2030 C C . SER A 1 255 ? -13.047 5.98 -13.281 1 91 255 SER A C 1
ATOM 2032 O O . SER A 1 255 ? -12.438 6.535 -12.367 1 91 255 SER A O 1
ATOM 2034 N N . THR A 1 256 ? -14.312 5.926 -13.352 1 93.31 256 THR A N 1
ATOM 2035 C CA . THR A 1 256 ? -15.055 6.512 -12.234 1 93.31 256 THR A CA 1
ATOM 2036 C C . THR A 1 256 ? -14.969 5.613 -11 1 93.31 256 THR A C 1
ATOM 2038 O O . THR A 1 256 ? -14.945 4.387 -11.125 1 93.31 256 THR A O 1
ATOM 2041 N N . ARG A 1 257 ? -15.016 6.168 -9.898 1 93.75 257 ARG A N 1
ATOM 2042 C CA . ARG A 1 257 ? -14.695 5.508 -8.641 1 93.75 257 ARG A CA 1
ATOM 2043 C C . ARG A 1 257 ? -15.5 4.227 -8.469 1 93.75 257 ARG A C 1
ATOM 2045 O O . ARG A 1 257 ? -14.938 3.143 -8.312 1 93.75 257 ARG A O 1
ATOM 2052 N N . GLU A 1 258 ? -16.812 4.312 -8.523 1 94.94 258 GLU A N 1
ATOM 2053 C CA . GLU A 1 258 ? -17.656 3.154 -8.281 1 94.94 258 GLU A CA 1
ATOM 2054 C C . GLU A 1 258 ? -17.5 2.109 -9.383 1 94.94 258 GLU A C 1
ATOM 2056 O O . GLU A 1 258 ? -17.391 0.914 -9.102 1 94.94 258 GLU A O 1
ATOM 2061 N N . MET A 1 259 ? -17.484 2.555 -10.602 1 95.81 259 MET A N 1
ATOM 2062 C CA . MET A 1 259 ? -17.359 1.63 -11.727 1 95.81 259 MET A CA 1
ATOM 2063 C C . MET A 1 259 ? -15.992 0.972 -11.75 1 95.81 259 MET A C 1
ATOM 2065 O O . MET A 1 259 ? -15.859 -0.189 -12.141 1 95.81 259 MET A O 1
ATOM 2069 N N . PHE A 1 260 ? -15.031 1.779 -11.414 1 96.69 260 PHE A N 1
ATOM 2070 C CA . PHE A 1 260 ? -13.688 1.219 -11.328 1 96.69 260 PHE A CA 1
ATOM 2071 C C . PHE A 1 260 ? -13.641 0.063 -10.336 1 96.69 260 PHE A C 1
ATOM 2073 O O . PHE A 1 260 ? -13.141 -1.017 -10.656 1 96.69 260 PHE A O 1
ATOM 2080 N N . ILE A 1 261 ? -14.141 0.295 -9.164 1 97.44 261 ILE A N 1
ATOM 2081 C CA . ILE A 1 261 ? -14.148 -0.714 -8.109 1 97.44 261 ILE A CA 1
ATOM 2082 C C . ILE A 1 261 ? -14.938 -1.939 -8.578 1 97.44 261 ILE A C 1
ATOM 2084 O O . ILE A 1 261 ? -14.508 -3.076 -8.359 1 97.44 261 ILE A O 1
ATOM 2088 N N . ALA A 1 262 ? -16.016 -1.721 -9.234 1 98.06 262 ALA A N 1
ATOM 2089 C CA . ALA A 1 262 ? -16.828 -2.818 -9.75 1 98.06 262 ALA A CA 1
ATOM 2090 C C . ALA A 1 262 ? -16.062 -3.629 -10.789 1 98.06 262 ALA A C 1
ATOM 2092 O O . ALA A 1 262 ? -16.047 -4.863 -10.734 1 98.06 262 ALA A O 1
ATOM 2093 N N . ASP A 1 263 ? -15.469 -2.971 -11.703 1 98.12 263 ASP A N 1
ATOM 2094 C CA . ASP A 1 263 ? -14.758 -3.645 -12.781 1 98.12 263 ASP A CA 1
ATOM 2095 C C . ASP A 1 263 ? -13.531 -4.387 -12.258 1 98.12 263 ASP A C 1
ATOM 2097 O O . ASP A 1 263 ? -13.141 -5.418 -12.812 1 98.12 263 ASP A O 1
ATOM 2101 N N . MET A 1 264 ? -12.992 -3.863 -11.219 1 98.25 264 MET A N 1
ATOM 2102 C CA . MET A 1 264 ? -11.82 -4.5 -10.633 1 98.25 264 MET A CA 1
ATOM 2103 C C . MET A 1 264 ? -12.172 -5.855 -10.031 1 98.25 264 MET A C 1
ATOM 2105 O O . MET A 1 264 ? -11.289 -6.676 -9.766 1 98.25 264 MET A O 1
ATOM 2109 N N . ILE A 1 265 ? -13.414 -6.133 -9.797 1 98.44 265 ILE A N 1
ATOM 2110 C CA . ILE A 1 265 ? -13.828 -7.441 -9.312 1 98.44 265 ILE A CA 1
ATOM 2111 C C . ILE A 1 265 ? -13.414 -8.523 -10.305 1 98.44 265 ILE A C 1
ATOM 2113 O O . ILE A 1 265 ? -12.836 -9.547 -9.922 1 98.44 265 ILE A O 1
ATOM 2117 N N . SER A 1 266 ? -13.617 -8.25 -11.609 1 97.94 266 SER A N 1
ATOM 2118 C CA . SER A 1 266 ? -13.227 -9.203 -12.648 1 97.94 266 SER A CA 1
ATOM 2119 C C . SER A 1 266 ? -11.711 -9.352 -12.719 1 97.94 266 SER A C 1
ATOM 2121 O O . SER A 1 266 ? -11.203 -10.461 -12.898 1 97.94 266 SER A O 1
ATOM 2123 N N . VAL A 1 267 ? -11.07 -8.234 -12.602 1 98.12 267 VAL A N 1
ATOM 2124 C CA . VAL A 1 267 ? -9.617 -8.258 -12.648 1 98.12 267 VAL A CA 1
ATOM 2125 C C . VAL A 1 267 ? -9.07 -9.047 -11.461 1 98.12 267 VAL A C 1
ATOM 2127 O O . VAL A 1 267 ? -8.18 -9.891 -11.617 1 98.12 267 VAL A O 1
ATOM 2130 N N . THR A 1 268 ? -9.641 -8.781 -10.289 1 98.5 268 THR A N 1
ATOM 2131 C CA . THR A 1 268 ? -9.211 -9.445 -9.062 1 98.5 268 THR A CA 1
ATOM 2132 C C . THR A 1 268 ? -9.453 -10.945 -9.156 1 98.5 268 THR A C 1
ATOM 2134 O O . THR A 1 268 ? -8.586 -11.742 -8.781 1 98.5 268 THR A O 1
ATOM 2137 N N . ASN A 1 269 ? -10.555 -11.32 -9.656 1 98.44 269 ASN A N 1
ATOM 2138 C CA . ASN A 1 269 ? -10.844 -12.734 -9.859 1 98.44 269 ASN A CA 1
ATOM 2139 C C . ASN A 1 269 ? -9.836 -13.383 -10.805 1 98.44 269 ASN A C 1
ATOM 2141 O O . ASN A 1 269 ? -9.359 -14.492 -10.555 1 98.44 269 ASN A O 1
ATOM 2145 N N . LYS A 1 270 ? -9.531 -12.711 -11.82 1 98.06 270 LYS A N 1
ATOM 2146 C CA . LYS A 1 270 ? -8.594 -13.25 -12.805 1 98.06 270 LYS A CA 1
ATOM 2147 C C . LYS A 1 270 ? -7.195 -13.391 -12.211 1 98.06 270 LYS A C 1
ATOM 2149 O O . LYS A 1 270 ? -6.543 -14.414 -12.391 1 98.06 270 LYS A O 1
ATOM 2154 N N . VAL A 1 271 ? -6.738 -12.367 -11.562 1 98.19 271 VAL A N 1
ATOM 2155 C CA . VAL A 1 271 ? -5.418 -12.406 -10.938 1 98.19 271 VAL A CA 1
ATOM 2156 C C . VAL A 1 271 ? -5.359 -13.555 -9.93 1 98.19 271 VAL A C 1
ATOM 2158 O O . VAL A 1 271 ? -4.395 -14.328 -9.922 1 98.19 271 VAL A O 1
ATOM 2161 N N . PHE A 1 272 ? -6.422 -13.695 -9.109 1 98.62 272 PHE A N 1
ATOM 2162 C CA . PHE A 1 272 ? -6.473 -14.789 -8.148 1 98.62 272 PHE A CA 1
ATOM 2163 C C . PHE A 1 272 ? -6.41 -16.141 -8.867 1 98.62 272 PHE A C 1
ATOM 2165 O O . PHE A 1 272 ? -5.688 -17.031 -8.438 1 98.62 272 PHE A O 1
ATOM 2172 N N . THR A 1 273 ? -7.113 -16.234 -9.938 1 98.31 273 THR A N 1
ATOM 2173 C CA . THR A 1 273 ? -7.156 -17.469 -10.711 1 98.31 273 THR A CA 1
ATOM 2174 C C . THR A 1 273 ? -5.766 -17.844 -11.203 1 98.31 273 THR A C 1
ATOM 2176 O O . THR A 1 273 ? -5.355 -19 -11.086 1 98.31 273 THR A O 1
ATOM 2179 N N . VAL A 1 274 ? -5.082 -16.891 -11.734 1 97.5 274 VAL A N 1
ATOM 2180 C CA . VAL A 1 274 ? -3.74 -17.125 -12.258 1 97.5 274 VAL A CA 1
ATOM 2181 C C . VAL A 1 274 ? -2.822 -17.594 -11.125 1 97.5 274 VAL A C 1
ATOM 2183 O O . VAL A 1 274 ? -2.059 -18.547 -11.281 1 97.5 274 VAL A O 1
ATOM 2186 N N . ILE A 1 275 ? -2.908 -16.969 -10 1 97.75 275 ILE A N 1
ATOM 2187 C CA . ILE A 1 275 ? -2.066 -17.312 -8.859 1 97.75 275 ILE A CA 1
ATOM 2188 C C . ILE A 1 275 ? -2.42 -18.703 -8.367 1 97.75 275 ILE A C 1
ATOM 2190 O O . ILE A 1 275 ? -1.532 -19.516 -8.07 1 97.75 275 ILE A O 1
ATOM 2194 N N . LEU A 1 276 ? -3.701 -18.953 -8.242 1 97.94 276 LEU A N 1
ATOM 2195 C CA . LEU A 1 276 ? -4.168 -20.266 -7.805 1 97.94 276 LEU A CA 1
ATOM 2196 C C . LEU A 1 276 ? -3.654 -21.359 -8.734 1 97.94 276 LEU A C 1
ATOM 2198 O O . LEU A 1 276 ? -3.191 -22.406 -8.273 1 97.94 276 LEU A O 1
ATOM 2202 N N . PHE A 1 277 ? -3.748 -21.125 -10.008 1 96.31 277 PHE A N 1
ATOM 2203 C CA . PHE A 1 277 ? -3.289 -22.109 -10.992 1 96.31 277 PHE A CA 1
ATOM 2204 C C . PHE A 1 277 ? -1.784 -22.312 -10.883 1 96.31 277 PHE A C 1
ATOM 2206 O O . PHE A 1 277 ? -1.306 -23.453 -10.914 1 96.31 277 PHE A O 1
ATOM 2213 N N . ALA A 1 278 ? -1.088 -21.219 -10.82 1 95.31 278 ALA A N 1
ATOM 2214 C CA . ALA A 1 278 ? 0.363 -21.312 -10.672 1 95.31 278 ALA A CA 1
ATOM 2215 C C . ALA A 1 278 ? 0.736 -22.062 -9.398 1 95.31 278 ALA A C 1
ATOM 2217 O O . ALA A 1 278 ? 1.681 -22.859 -9.391 1 95.31 278 ALA A O 1
ATOM 2218 N N . TYR A 1 279 ? 0.019 -21.797 -8.344 1 96.56 279 TYR A N 1
ATOM 2219 C CA . TYR A 1 279 ? 0.224 -22.5 -7.082 1 96.56 279 TYR A CA 1
ATOM 2220 C C . TYR A 1 279 ? -0.008 -24 -7.254 1 96.56 279 TYR A C 1
ATOM 2222 O O . TYR A 1 279 ? 0.781 -24.812 -6.77 1 96.56 279 TYR A O 1
ATOM 2230 N N . THR A 1 280 ? -1.031 -24.344 -7.914 1 96.56 280 THR A N 1
ATOM 2231 C CA . THR A 1 280 ? -1.374 -25.75 -8.148 1 96.56 280 THR A CA 1
ATOM 2232 C C . THR A 1 280 ? -0.277 -26.438 -8.945 1 96.56 280 THR A C 1
ATOM 2234 O O . THR A 1 280 ? 0.157 -27.531 -8.586 1 96.56 280 THR A O 1
ATOM 2237 N N . GLU A 1 281 ? 0.15 -25.781 -9.992 1 94.31 281 GLU A N 1
ATOM 2238 C CA . GLU A 1 281 ? 1.21 -26.344 -10.82 1 94.31 281 GLU A CA 1
ATOM 2239 C C . GLU A 1 281 ? 2.514 -26.469 -10.039 1 94.31 281 GLU A C 1
ATOM 2241 O O . GLU A 1 281 ? 3.244 -27.453 -10.195 1 94.31 281 GLU A O 1
ATOM 2246 N N . GLY A 1 282 ? 2.754 -25.438 -9.266 1 93.38 282 GLY A N 1
ATOM 2247 C CA . GLY A 1 282 ? 3.943 -25.484 -8.43 1 93.38 282 GLY A CA 1
ATOM 2248 C C . GLY A 1 282 ? 3.93 -26.641 -7.441 1 93.38 282 GLY A C 1
ATOM 2249 O O . GLY A 1 282 ? 4.934 -27.328 -7.273 1 93.38 282 GLY A O 1
ATOM 2250 N N . LEU A 1 283 ? 2.861 -26.875 -6.801 1 94.75 283 LEU A N 1
ATOM 2251 C CA . LEU A 1 283 ? 2.729 -27.984 -5.859 1 94.75 283 LEU A CA 1
ATOM 2252 C C . LEU A 1 283 ? 2.879 -29.328 -6.57 1 94.75 283 LEU A C 1
ATOM 2254 O O . LEU A 1 283 ? 3.512 -30.25 -6.043 1 94.75 283 LEU A O 1
ATOM 2258 N N . ALA A 1 284 ? 2.256 -29.438 -7.719 1 94.56 284 ALA A N 1
ATOM 2259 C CA . ALA A 1 284 ? 2.383 -30.656 -8.508 1 94.56 284 ALA A CA 1
ATOM 2260 C C . ALA A 1 284 ? 3.844 -30.969 -8.82 1 94.56 284 ALA A C 1
ATOM 2262 O O . ALA A 1 284 ? 4.277 -32.125 -8.75 1 94.56 284 ALA A O 1
ATOM 2263 N N . ALA A 1 285 ? 4.562 -29.953 -9.188 1 92.19 285 ALA A N 1
ATOM 2264 C CA . ALA A 1 285 ? 5.977 -30.109 -9.5 1 92.19 285 ALA A CA 1
ATOM 2265 C C . ALA A 1 285 ? 6.77 -30.547 -8.273 1 92.19 285 ALA A C 1
ATOM 2267 O O . ALA A 1 285 ? 7.684 -31.375 -8.383 1 92.19 285 ALA A O 1
ATOM 2268 N N . ILE A 1 286 ? 6.461 -30.016 -7.148 1 91.44 286 ILE A N 1
ATOM 2269 C CA . ILE A 1 286 ? 7.152 -30.359 -5.914 1 91.44 286 ILE A CA 1
ATOM 2270 C C . ILE A 1 286 ? 6.852 -31.812 -5.551 1 91.44 286 ILE A C 1
ATOM 2272 O O . ILE A 1 286 ? 7.746 -32.562 -5.137 1 91.44 286 ILE A O 1
ATOM 2276 N N . VAL A 1 287 ? 5.613 -32.156 -5.668 1 92.5 287 VAL A N 1
ATOM 2277 C CA . VAL A 1 287 ? 5.215 -33.531 -5.387 1 92.5 287 VAL A CA 1
ATOM 2278 C C . VAL A 1 287 ? 5.973 -34.5 -6.305 1 92.5 287 VAL A C 1
ATOM 2280 O O . VAL A 1 287 ? 6.488 -35.531 -5.852 1 92.5 287 VAL A O 1
ATOM 2283 N N . LYS A 1 288 ? 6.031 -34.188 -7.562 1 90.06 288 LYS A N 1
ATOM 2284 C CA . LYS A 1 288 ? 6.758 -35 -8.523 1 90.06 288 LYS A CA 1
ATOM 2285 C C . LYS A 1 288 ? 8.227 -35.125 -8.133 1 90.06 288 LYS A C 1
ATOM 2287 O O . LYS A 1 288 ? 8.781 -36.25 -8.148 1 90.06 288 LYS A O 1
ATOM 2292 N N . LYS A 1 289 ? 8.82 -34.094 -7.758 1 86.38 289 LYS A N 1
ATOM 2293 C CA . LYS A 1 289 ? 10.219 -34.094 -7.355 1 86.38 289 LYS A CA 1
ATOM 2294 C C . LYS A 1 289 ? 10.43 -34.906 -6.078 1 86.38 289 LYS A C 1
ATOM 2296 O O . LYS A 1 289 ? 11.445 -35.562 -5.93 1 86.38 289 LYS A O 1
ATOM 2301 N N . SER A 1 290 ? 9.555 -34.719 -5.176 1 85.81 290 SER A N 1
ATOM 2302 C CA . SER A 1 290 ? 9.648 -35.438 -3.904 1 85.81 290 SER A CA 1
ATOM 2303 C C . SER A 1 290 ? 9.523 -36.938 -4.102 1 85.81 290 SER A C 1
ATOM 2305 O O . SER A 1 290 ? 10.195 -37.719 -3.416 1 85.81 290 SER A O 1
ATOM 2307 N N . ARG A 1 291 ? 8.766 -37.344 -4.996 1 85.62 291 ARG A N 1
ATOM 2308 C CA . ARG A 1 291 ? 8.586 -38.75 -5.293 1 85.62 291 ARG A CA 1
ATOM 2309 C C . ARG A 1 291 ? 9.82 -39.344 -5.965 1 85.62 291 ARG A C 1
ATOM 2311 O O . ARG A 1 291 ? 10.156 -40.5 -5.746 1 85.62 291 ARG A O 1
ATOM 2318 N N . GLU A 1 292 ? 10.453 -38.562 -6.766 1 82 292 GLU A N 1
ATOM 2319 C CA . GLU A 1 292 ? 11.641 -39 -7.48 1 82 292 GLU A CA 1
ATOM 2320 C C . GLU A 1 292 ? 12.828 -39.156 -6.539 1 82 292 GLU A C 1
ATOM 2322 O O . GLU A 1 292 ? 13.727 -39.969 -6.785 1 82 292 GLU A O 1
ATOM 2327 N N . ARG A 1 293 ? 12.969 -38.375 -5.488 1 70.44 293 ARG A N 1
ATOM 2328 C CA . ARG A 1 293 ? 14.055 -38.438 -4.516 1 70.44 293 ARG A CA 1
ATOM 2329 C C . ARG A 1 293 ? 13.875 -39.656 -3.598 1 70.44 293 ARG A C 1
ATOM 2331 O O . ARG A 1 293 ? 14.82 -40.062 -2.928 1 70.44 293 ARG A O 1
ATOM 2338 N N . ARG A 1 294 ? 12.805 -40.25 -3.451 1 60.12 294 ARG A N 1
ATOM 2339 C CA . ARG A 1 294 ? 12.602 -41.438 -2.598 1 60.12 294 ARG A CA 1
ATOM 2340 C C . ARG A 1 294 ? 13.453 -42.594 -3.057 1 60.12 294 ARG A C 1
ATOM 2342 O O . ARG A 1 294 ? 13.438 -42.969 -4.234 1 60.12 294 ARG A O 1
ATOM 2349 N N . PRO A 1 295 ? 14.531 -42.875 -2.25 1 54.06 295 PRO A N 1
ATOM 2350 C CA . PRO A 1 295 ? 15.328 -44.031 -2.609 1 54.06 295 PRO A CA 1
ATOM 2351 C C . PRO A 1 295 ? 14.477 -45.25 -2.971 1 54.06 295 PRO A C 1
ATOM 2353 O O . PRO A 1 295 ? 13.508 -45.562 -2.275 1 54.06 295 PRO A O 1
ATOM 2356 N N . VAL A 1 296 ? 14.477 -45.656 -4.242 1 45.56 296 VAL A N 1
ATOM 2357 C CA . VAL A 1 296 ? 13.938 -46.969 -4.617 1 45.56 296 VAL A CA 1
ATOM 2358 C C . VAL A 1 296 ? 14.531 -48.031 -3.713 1 45.56 296 VAL A C 1
ATOM 2360 O O . VAL A 1 296 ? 15.75 -48.156 -3.576 1 45.56 296 VAL A O 1
ATOM 2363 N N . SER A 1 297 ? 13.984 -48.406 -2.736 1 40.91 297 SER A N 1
ATOM 2364 C CA . SER A 1 297 ? 14.461 -49.594 -2.029 1 40.91 297 SER A CA 1
ATOM 2365 C C . SER A 1 297 ? 14.984 -50.656 -3 1 40.91 297 SER A C 1
ATOM 2367 O O . SER A 1 297 ? 14.352 -50.938 -4.016 1 40.91 297 SER A O 1
ATOM 2369 N N . PRO A 1 298 ? 16.281 -50.938 -2.982 1 40.12 298 PRO A N 1
ATOM 2370 C CA . PRO A 1 298 ? 16.75 -52.094 -3.779 1 40.12 298 PRO A CA 1
ATOM 2371 C C . PRO A 1 298 ? 15.906 -53.344 -3.57 1 40.12 298 PRO A C 1
ATOM 2373 O O . PRO A 1 298 ? 15.797 -53.844 -2.445 1 40.12 298 PRO A O 1
ATOM 2376 N N . ILE A 1 299 ? 14.906 -53.562 -4.238 1 39.03 299 ILE A N 1
ATOM 2377 C CA . ILE A 1 299 ? 14.156 -54.812 -4.141 1 39.03 299 ILE A CA 1
ATOM 2378 C C . ILE A 1 299 ? 15.117 -56 -4.164 1 39.03 299 ILE A C 1
ATOM 2380 O O . ILE A 1 299 ? 14.781 -57.094 -3.701 1 39.03 299 ILE A O 1
ATOM 2384 N N . GLY A 1 300 ? 16.109 -56.062 -5.117 1 35.22 300 GLY A N 1
ATOM 2385 C CA . GLY A 1 300 ? 16.609 -57.375 -5.551 1 35.22 300 GLY A CA 1
ATOM 2386 C C . GLY A 1 300 ? 17.609 -58 -4.59 1 35.22 300 GLY A C 1
ATOM 2387 O O . GLY A 1 300 ? 18.391 -58.844 -4.977 1 35.22 300 GLY A O 1
ATOM 2388 N N . SER A 1 301 ? 18.078 -57.375 -3.5 1 32.06 301 SER A N 1
ATOM 2389 C CA . SER A 1 301 ? 19.141 -58.188 -2.92 1 32.06 301 SER A CA 1
ATOM 2390 C C . SER A 1 301 ? 18.594 -59.5 -2.365 1 32.06 301 SER A C 1
ATOM 2392 O O . SER A 1 301 ? 17.578 -59.531 -1.67 1 32.06 301 SER A O 1
ATOM 2394 N N . SER A 1 302 ? 18.938 -60.688 -3.01 1 31.75 302 SER A N 1
ATOM 2395 C CA . SER A 1 302 ? 18.828 -62.094 -2.684 1 31.75 302 SER A CA 1
ATOM 2396 C C . SER A 1 302 ? 19.234 -62.375 -1.237 1 31.75 302 SER A C 1
ATOM 2398 O O . SER A 1 302 ? 20.109 -61.688 -0.695 1 31.75 302 SER A O 1
ATOM 2400 N N . PRO A 1 303 ? 18.484 -63.25 -0.429 1 33.19 303 PRO A N 1
ATOM 2401 C CA . PRO A 1 303 ? 18.625 -63.625 0.975 1 33.19 303 PRO A CA 1
ATOM 2402 C C . PRO A 1 303 ? 20.047 -64.062 1.322 1 33.19 303 PRO A C 1
ATOM 2404 O O . PRO A 1 303 ? 20.375 -64.25 2.498 1 33.19 303 PRO A O 1
ATOM 2407 N N . THR A 1 304 ? 20.75 -64.625 0.25 1 31.88 304 THR A N 1
ATOM 2408 C CA . THR A 1 304 ? 21.875 -65.438 0.63 1 31.88 304 THR A CA 1
ATOM 2409 C C . THR A 1 304 ? 22.938 -64.625 1.354 1 31.88 304 THR A C 1
ATOM 2411 O O . THR A 1 304 ? 23.547 -65.062 2.318 1 31.88 304 THR A O 1
ATOM 2414 N N . GLU A 1 305 ? 23.406 -63.531 0.696 1 31.62 305 GLU A N 1
ATOM 2415 C CA . GLU A 1 305 ? 24.703 -63.062 1.163 1 31.62 305 GLU A CA 1
ATOM 2416 C C . GLU A 1 305 ? 24.578 -62.281 2.465 1 31.62 305 GLU A C 1
ATOM 2418 O O . GLU A 1 305 ? 25.531 -61.625 2.896 1 31.62 305 GLU A O 1
ATOM 2423 N N . GLN A 1 306 ? 23.344 -62.281 3.051 1 28.55 306 GLN A N 1
ATOM 2424 C CA . GLN A 1 306 ? 23.172 -61.5 4.25 1 28.55 306 GLN A CA 1
ATOM 2425 C C . GLN A 1 306 ? 24.031 -62 5.398 1 28.55 306 GLN A C 1
ATOM 2427 O O . GLN A 1 306 ? 24 -61.469 6.504 1 28.55 306 GLN A O 1
ATOM 2432 N N . LEU A 1 307 ? 24.547 -63.156 5.207 1 26.14 307 LEU A N 1
ATOM 2433 C CA . LEU A 1 307 ? 25.031 -63.781 6.441 1 26.14 307 LEU A CA 1
ATOM 2434 C C . LEU A 1 307 ? 26.219 -63 7.008 1 26.14 307 LEU A C 1
ATOM 2436 O O . LEU A 1 307 ? 26.453 -63 8.219 1 26.14 307 LEU A O 1
ATOM 2440 N N . PHE A 1 308 ? 27.25 -62.688 6.078 1 28.44 308 PHE A N 1
ATOM 2441 C CA . PHE A 1 308 ? 28.484 -62.625 6.84 1 28.44 308 PHE A CA 1
ATOM 2442 C C . PHE A 1 308 ? 28.516 -61.375 7.719 1 28.44 308 PHE A C 1
ATOM 2444 O O . PHE A 1 308 ? 28.828 -61.469 8.914 1 28.44 308 PHE A O 1
ATOM 2451 N N . GLY A 1 309 ? 29.094 -60.156 7.117 1 28.03 309 GLY A N 1
ATOM 2452 C CA . GLY A 1 309 ? 29.859 -59.219 7.918 1 28.03 309 GLY A CA 1
ATOM 2453 C C . GLY A 1 309 ? 29 -58.312 8.758 1 28.03 309 GLY A C 1
ATOM 2454 O O . GLY A 1 309 ? 28.312 -57.438 8.227 1 28.03 309 GLY A O 1
ATOM 2455 N N . ILE A 1 310 ? 28.422 -58.75 9.812 1 28.98 310 ILE A N 1
ATOM 2456 C CA . ILE A 1 310 ? 27.641 -58.094 10.852 1 28.98 310 ILE A CA 1
ATOM 2457 C C . ILE A 1 310 ? 28.391 -56.875 11.375 1 28.98 310 ILE A C 1
ATOM 2459 O O . ILE A 1 310 ? 28.922 -56.906 12.484 1 28.98 310 ILE A O 1
ATOM 2463 N N . HIS A 1 311 ? 29.422 -56.344 10.641 1 29.89 311 HIS A N 1
ATOM 2464 C CA . HIS A 1 311 ? 29.922 -55.25 11.453 1 29.89 311 HIS A CA 1
ATOM 2465 C C . HIS A 1 311 ? 28.844 -54.188 11.648 1 29.89 311 HIS A C 1
ATOM 2467 O O . HIS A 1 311 ? 28.109 -53.844 10.711 1 29.89 311 HIS A O 1
ATOM 2473 N N . THR A 1 312 ? 28.344 -54 12.867 1 30.75 312 THR A N 1
ATOM 2474 C CA . THR A 1 312 ? 27.359 -53.094 13.492 1 30.75 312 THR A CA 1
ATOM 2475 C C . THR A 1 312 ? 27.594 -51.656 13.07 1 30.75 312 THR A C 1
ATOM 2477 O O . THR A 1 312 ? 28.422 -50.969 13.664 1 30.75 312 THR A O 1
ATOM 2480 N N . ASP A 1 313 ? 28 -51.406 11.859 1 30.56 313 ASP A N 1
ATOM 2481 C CA . ASP A 1 313 ? 28.203 -49.969 11.734 1 30.56 313 ASP A CA 1
ATOM 2482 C C . ASP A 1 313 ? 26.891 -49.219 11.93 1 30.56 313 ASP A C 1
ATOM 2484 O O . ASP A 1 313 ? 25.875 -49.562 11.328 1 30.56 313 ASP A O 1
ATOM 2488 N N . ASP A 1 314 ? 26.781 -48.5 12.992 1 36.44 314 ASP A N 1
ATOM 2489 C CA . ASP A 1 314 ? 25.828 -47.531 13.562 1 36.44 314 ASP A CA 1
ATOM 2490 C C . ASP A 1 314 ? 25.297 -46.594 12.492 1 36.44 314 ASP A C 1
ATOM 2492 O O . ASP A 1 314 ? 24.484 -45.719 12.789 1 36.44 314 ASP A O 1
ATOM 2496 N N . ASN A 1 315 ? 25.875 -46.594 11.383 1 35.34 315 ASN A N 1
ATOM 2497 C CA . ASN A 1 315 ? 25.484 -45.594 10.422 1 35.34 315 ASN A CA 1
ATOM 2498 C C . ASN A 1 315 ? 24.141 -45.906 9.781 1 35.34 315 ASN A C 1
ATOM 2500 O O . ASN A 1 315 ? 23.672 -45.219 8.883 1 35.34 315 ASN A O 1
ATOM 2504 N N . VAL A 1 316 ? 23.625 -47.094 9.906 1 39.09 316 VAL A N 1
ATOM 2505 C CA . VAL A 1 316 ? 22.344 -47.469 9.305 1 39.09 316 VAL A CA 1
ATOM 2506 C C . VAL A 1 316 ? 21.203 -46.688 9.977 1 39.09 316 VAL A C 1
ATOM 2508 O O . VAL A 1 316 ? 20.141 -46.5 9.375 1 39.09 316 VAL A O 1
ATOM 2511 N N . SER A 1 317 ? 21.391 -46.375 11.227 1 39.56 317 SER A N 1
ATOM 2512 C CA . SER A 1 317 ? 20.266 -45.75 11.914 1 39.56 317 SER A CA 1
ATOM 2513 C C . SER A 1 317 ? 20 -44.344 11.352 1 39.56 317 SER A C 1
ATOM 2515 O O . SER A 1 317 ? 18.875 -43.875 11.422 1 39.56 317 SER A O 1
ATOM 2517 N N . GLN A 1 318 ? 21.062 -43.719 10.93 1 40.72 318 GLN A N 1
ATOM 2518 C CA . GLN A 1 318 ? 20.812 -42.344 10.445 1 40.72 318 GLN A CA 1
ATOM 2519 C C . GLN A 1 318 ? 20.094 -42.375 9.109 1 40.72 318 GLN A C 1
ATOM 2521 O O . GLN A 1 318 ? 19.406 -41.406 8.75 1 40.72 318 GLN A O 1
ATOM 2526 N N . LYS A 1 319 ? 20.234 -43.312 8.305 1 42.66 319 LYS A N 1
ATOM 2527 C CA . LYS A 1 319 ? 19.578 -43.406 7.004 1 42.66 319 LYS A CA 1
ATOM 2528 C C . LYS A 1 319 ? 18.094 -43.719 7.156 1 42.66 319 LYS A C 1
ATOM 2530 O O . LYS A 1 319 ? 17.266 -43.25 6.375 1 42.66 319 LYS A O 1
ATOM 2535 N N . GLU A 1 320 ? 17.734 -44.5 8.023 1 43.41 320 GLU A N 1
ATOM 2536 C CA . GLU A 1 320 ? 16.312 -44.781 8.25 1 43.41 320 GLU A CA 1
ATOM 2537 C C . GLU A 1 320 ? 15.57 -43.531 8.742 1 43.41 320 GLU A C 1
ATOM 2539 O O . GLU A 1 320 ? 14.414 -43.344 8.391 1 43.41 320 GLU A O 1
ATOM 2544 N N . THR A 1 321 ? 16.203 -42.781 9.648 1 45.09 321 THR A N 1
ATOM 2545 C CA . THR A 1 321 ? 15.578 -41.562 10.148 1 45.09 321 THR A CA 1
ATOM 2546 C C . THR A 1 321 ? 15.438 -40.531 9.031 1 45.09 321 THR A C 1
ATOM 2548 O O . THR A 1 321 ? 14.453 -39.781 8.977 1 45.09 321 THR A O 1
ATOM 2551 N N . HIS A 1 322 ? 16.391 -40.406 8.102 1 44.75 322 HIS A N 1
ATOM 2552 C CA . HIS A 1 322 ? 16.281 -39.5 6.953 1 44.75 322 HIS A CA 1
ATOM 2553 C C . HIS A 1 322 ? 15.195 -39.969 5.992 1 44.75 322 HIS A C 1
ATOM 2555 O O . HIS A 1 322 ? 14.484 -39.156 5.406 1 44.75 322 HIS A O 1
ATOM 2561 N N . CYS A 1 323 ? 15.062 -41.25 5.773 1 44.47 323 CYS A N 1
ATOM 2562 C CA . CYS A 1 323 ? 14.031 -41.781 4.895 1 44.47 323 CYS A CA 1
ATOM 2563 C C . CYS A 1 323 ? 12.641 -41.5 5.465 1 44.47 323 CYS A C 1
ATOM 2565 O O . CYS A 1 323 ? 11.711 -41.188 4.719 1 44.47 323 CYS A O 1
ATOM 2567 N N . ALA A 1 324 ? 12.508 -41.656 6.758 1 46.53 324 ALA A N 1
ATOM 2568 C CA . ALA A 1 324 ? 11.211 -41.406 7.391 1 46.53 324 ALA A CA 1
ATOM 2569 C C . ALA A 1 324 ? 10.859 -39.906 7.336 1 46.53 324 ALA A C 1
ATOM 2571 O O . ALA A 1 324 ? 9.695 -39.562 7.164 1 46.53 324 ALA A O 1
ATOM 2572 N N . HIS A 1 325 ? 11.797 -38.969 7.527 1 49.09 325 HIS A N 1
ATOM 2573 C CA . HIS A 1 325 ? 11.586 -37.531 7.434 1 49.09 325 HIS A CA 1
ATOM 2574 C C . HIS A 1 325 ? 11.258 -37.094 6.004 1 49.09 325 HIS A C 1
ATOM 2576 O O . HIS A 1 325 ? 10.391 -36.25 5.785 1 49.09 325 HIS A O 1
ATOM 2582 N N . ASP A 1 326 ? 11.906 -37.781 5.062 1 54.97 326 ASP A N 1
ATOM 2583 C CA . ASP A 1 326 ? 11.648 -37.531 3.648 1 54.97 326 ASP A CA 1
ATOM 2584 C C . ASP A 1 326 ? 10.25 -38 3.25 1 54.97 326 ASP A C 1
ATOM 2586 O O . ASP A 1 326 ? 9.57 -37.344 2.459 1 54.97 326 ASP A O 1
ATOM 2590 N N . SER A 1 327 ? 9.773 -39.094 3.918 1 57.41 327 SER A N 1
ATOM 2591 C CA . SER A 1 327 ? 8.453 -39.594 3.605 1 57.41 327 SER A CA 1
ATOM 2592 C C . SER A 1 327 ? 7.352 -38.688 4.148 1 57.41 327 SER A C 1
ATOM 2594 O O . SER A 1 327 ? 6.352 -38.438 3.471 1 57.41 327 SER A O 1
ATOM 2596 N N . LYS A 1 328 ? 7.5 -38.219 5.363 1 60.28 328 LYS A N 1
ATOM 2597 C CA . LYS A 1 328 ? 6.508 -37.344 5.977 1 60.28 328 LYS A CA 1
ATOM 2598 C C . LYS A 1 328 ? 6.406 -36 5.223 1 60.28 328 LYS A C 1
ATOM 2600 O O . LYS A 1 328 ? 5.309 -35.5 5.023 1 60.28 328 LYS A O 1
ATOM 2605 N N . SER A 1 329 ? 7.496 -35.625 4.668 1 75.06 329 SER A N 1
ATOM 2606 C CA . SER A 1 329 ? 7.52 -34.375 3.906 1 75.06 329 SER A CA 1
ATOM 2607 C C . SER A 1 329 ? 6.801 -34.531 2.572 1 75.06 329 SER A C 1
ATOM 2609 O O . SER A 1 329 ? 6.031 -33.656 2.168 1 75.06 329 SER A O 1
ATOM 2611 N N . THR A 1 330 ? 6.953 -35.688 2.07 1 85.56 330 THR A N 1
ATOM 2612 C CA . THR A 1 330 ? 6.285 -35.938 0.799 1 85.56 330 THR A CA 1
ATOM 2613 C C . THR A 1 330 ? 4.773 -36.031 0.993 1 85.56 330 THR A C 1
ATOM 2615 O O . THR A 1 330 ? 4.004 -35.531 0.174 1 85.56 330 THR A O 1
ATOM 2618 N N . GLU A 1 331 ? 4.41 -36.688 2.068 1 87.75 331 GLU A N 1
ATOM 2619 C CA . GLU A 1 331 ? 2.988 -36.844 2.369 1 87.75 331 GLU A CA 1
ATOM 2620 C C . GLU A 1 331 ? 2.328 -35.469 2.564 1 87.75 331 GLU A C 1
ATOM 2622 O O . GLU A 1 331 ? 1.182 -35.281 2.16 1 87.75 331 GLU A O 1
ATOM 2627 N N . GLN A 1 332 ? 2.979 -34.625 3.143 1 91.5 332 GLN A N 1
ATOM 2628 C CA . GLN A 1 332 ? 2.447 -33.281 3.365 1 91.5 332 GLN A CA 1
ATOM 2629 C C . GLN A 1 332 ? 2.23 -32.562 2.043 1 91.5 332 GLN A C 1
ATOM 2631 O O . GLN A 1 332 ? 1.223 -31.875 1.867 1 91.5 332 GLN A O 1
ATOM 2636 N N . TRP A 1 333 ? 3.127 -32.75 1.187 1 93.06 333 TRP A N 1
ATOM 2637 C CA . TRP A 1 333 ? 3.014 -32.125 -0.124 1 93.06 333 TRP A CA 1
ATOM 2638 C C . TRP A 1 333 ? 1.868 -32.719 -0.925 1 93.06 333 TRP A C 1
ATOM 2640 O O . TRP A 1 333 ? 1.134 -32 -1.611 1 93.06 333 TRP A O 1
ATOM 2650 N N . GLU A 1 334 ? 1.786 -34 -0.831 1 95.25 334 GLU A N 1
ATOM 2651 C CA . GLU A 1 334 ? 0.706 -34.688 -1.527 1 95.25 334 GLU A CA 1
ATOM 2652 C C . GLU A 1 334 ? -0.657 -34.281 -0.977 1 95.25 334 GLU A C 1
ATOM 2654 O O . GLU A 1 334 ? -1.609 -34.094 -1.737 1 95.25 334 GLU A O 1
ATOM 2659 N N . MET A 1 335 ? -0.71 -34.188 0.266 1 96.75 335 MET A N 1
ATOM 2660 C CA . MET A 1 335 ? -1.949 -33.719 0.893 1 96.75 335 MET A CA 1
ATOM 2661 C C . MET A 1 335 ? -2.299 -32.312 0.45 1 96.75 335 MET A C 1
ATOM 2663 O O . MET A 1 335 ? -3.453 -32.031 0.125 1 96.75 335 MET A O 1
ATOM 2667 N N . ALA A 1 336 ? -1.32 -31.453 0.475 1 97.19 336 ALA A N 1
ATOM 2668 C CA . ALA A 1 336 ? -1.533 -30.078 0.033 1 97.19 336 ALA A CA 1
ATOM 2669 C C . ALA A 1 336 ? -2.035 -30.031 -1.407 1 97.19 336 ALA A C 1
ATOM 2671 O O . ALA A 1 336 ? -2.941 -29.266 -1.733 1 97.19 336 ALA A O 1
ATOM 2672 N N . PHE A 1 337 ? -1.477 -30.844 -2.184 1 97.5 337 PHE A N 1
ATOM 2673 C CA . PHE A 1 337 ? -1.862 -30.906 -3.59 1 97.5 337 PHE A CA 1
ATOM 2674 C C . PHE A 1 337 ? -3.289 -31.422 -3.738 1 97.5 337 PHE A C 1
ATOM 2676 O O . PHE A 1 337 ? -4.062 -30.906 -4.547 1 97.5 337 PHE A O 1
ATOM 2683 N N . ALA A 1 338 ? -3.6 -32.469 -3.045 1 98.06 338 ALA A N 1
ATOM 2684 C CA . ALA A 1 338 ? -4.953 -33 -3.09 1 98.06 338 ALA A CA 1
ATOM 2685 C C . ALA A 1 338 ? -5.98 -31.969 -2.656 1 98.06 338 ALA A C 1
ATOM 2687 O O . ALA A 1 338 ? -7.051 -31.844 -3.258 1 98.06 338 ALA A O 1
ATOM 2688 N N . LEU A 1 339 ? -5.645 -31.266 -1.652 1 98.5 339 LEU A N 1
ATOM 2689 C CA . LEU A 1 339 ? -6.547 -30.266 -1.114 1 98.5 339 LEU A CA 1
ATOM 2690 C C . LEU A 1 339 ? -6.75 -29.125 -2.113 1 98.5 339 LEU A C 1
ATOM 2692 O O . LEU A 1 339 ? -7.867 -28.625 -2.281 1 98.5 339 LEU A O 1
ATOM 2696 N N . VAL A 1 340 ? -5.703 -28.672 -2.742 1 98.38 340 VAL A N 1
ATOM 2697 C CA . VAL A 1 340 ? -5.859 -27.562 -3.691 1 98.38 340 VAL A CA 1
ATOM 2698 C C . VAL A 1 340 ? -6.617 -28.062 -4.926 1 98.38 340 VAL A C 1
ATOM 2700 O O . VAL A 1 340 ? -7.387 -27.297 -5.527 1 98.38 340 VAL A O 1
ATOM 2703 N N . ALA A 1 341 ? -6.383 -29.312 -5.312 1 98.19 341 ALA A N 1
ATOM 2704 C CA . ALA A 1 341 ? -7.176 -29.875 -6.398 1 98.19 341 ALA A CA 1
ATOM 2705 C C . ALA A 1 341 ? -8.664 -29.844 -6.07 1 98.19 341 ALA A C 1
ATOM 2707 O O . ALA A 1 341 ? -9.492 -29.516 -6.922 1 98.19 341 ALA A O 1
ATOM 2708 N N . GLN A 1 342 ? -9 -30.188 -4.879 1 98.5 342 GLN A N 1
ATOM 2709 C CA . GLN A 1 342 ? -10.383 -30.094 -4.422 1 98.5 342 GLN A CA 1
ATOM 2710 C C . GLN A 1 342 ? -10.883 -28.656 -4.438 1 98.5 342 GLN A C 1
ATOM 2712 O O . GLN A 1 342 ? -12.039 -28.391 -4.77 1 98.5 342 GLN A O 1
ATOM 2717 N N . CYS A 1 343 ? -10.023 -27.781 -4.027 1 98.62 343 CYS A N 1
ATOM 2718 C CA . CYS A 1 343 ? -10.32 -26.344 -4.051 1 98.62 343 CYS A CA 1
ATOM 2719 C C . CYS A 1 343 ? -10.688 -25.891 -5.457 1 98.62 343 CYS A C 1
ATOM 2721 O O . CYS A 1 343 ? -11.727 -25.266 -5.656 1 98.62 343 CYS A O 1
ATOM 2723 N N . VAL A 1 344 ? -9.875 -26.281 -6.406 1 98.19 344 VAL A N 1
ATOM 2724 C CA . VAL A 1 344 ? -10.094 -25.891 -7.797 1 98.19 344 VAL A CA 1
ATOM 2725 C C . VAL A 1 344 ? -11.414 -26.469 -8.297 1 98.19 344 VAL A C 1
ATOM 2727 O O . VAL A 1 344 ? -12.195 -25.781 -8.953 1 98.19 344 VAL A O 1
ATOM 2730 N N . ASN A 1 345 ? -11.656 -27.672 -7.969 1 97.62 345 ASN A N 1
ATOM 2731 C CA . ASN A 1 345 ? -12.906 -28.312 -8.375 1 97.62 345 ASN A CA 1
ATOM 2732 C C . ASN A 1 345 ? -14.117 -27.625 -7.754 1 97.62 345 ASN A C 1
ATOM 2734 O O . ASN A 1 345 ? -15.156 -27.484 -8.406 1 97.62 345 ASN A O 1
ATOM 2738 N N . LYS A 1 346 ? -13.969 -27.266 -6.527 1 98 346 LYS A N 1
ATOM 2739 C CA . LYS A 1 346 ? -15.062 -26.578 -5.84 1 98 346 LYS A CA 1
ATOM 2740 C C . LYS A 1 346 ? -15.383 -25.25 -6.516 1 98 346 LYS A C 1
ATOM 2742 O O . LYS A 1 346 ? -16.562 -24.891 -6.664 1 98 346 LYS A O 1
ATOM 2747 N N . PHE A 1 347 ? -14.406 -24.516 -6.945 1 97.69 347 PHE A N 1
ATOM 2748 C CA . PHE A 1 347 ? -14.594 -23.25 -7.629 1 97.69 347 PHE A CA 1
ATOM 2749 C C . PHE A 1 347 ? -15.289 -23.453 -8.969 1 97.69 347 PHE A C 1
ATOM 2751 O O . PHE A 1 347 ? -15.984 -22.562 -9.453 1 97.69 347 PHE A O 1
ATOM 2758 N N . LYS A 1 348 ? -15.141 -24.594 -9.539 1 94.75 348 LYS A N 1
ATOM 2759 C CA . LYS A 1 348 ? -15.656 -24.859 -10.875 1 94.75 348 LYS A CA 1
ATOM 2760 C C . LYS A 1 348 ? -17.109 -25.312 -10.828 1 94.75 348 LYS A C 1
ATOM 2762 O O . LYS A 1 348 ? -17.781 -25.391 -11.859 1 94.75 348 LYS A O 1
ATOM 2767 N N . GLU A 1 349 ? -17.562 -25.609 -9.672 1 95.06 349 GLU A N 1
ATOM 2768 C CA . GLU A 1 349 ? -18.969 -26 -9.562 1 95.06 349 GLU A CA 1
ATOM 2769 C C . GLU A 1 349 ? -19.891 -24.891 -10.078 1 95.06 349 GLU A C 1
ATOM 2771 O O . GLU A 1 349 ? -19.641 -23.719 -9.852 1 95.06 349 GLU A O 1
ATOM 2776 N N . PRO A 1 350 ? -20.906 -25.266 -10.734 1 93.5 350 PRO A N 1
ATOM 2777 C CA . PRO A 1 350 ? -21.812 -24.266 -11.273 1 93.5 350 PRO A CA 1
ATOM 2778 C C . PRO A 1 350 ? -22.531 -23.469 -10.188 1 93.5 350 PRO A C 1
ATOM 2780 O O . PRO A 1 350 ? -22.875 -24.016 -9.133 1 93.5 350 PRO A O 1
ATOM 2783 N N . VAL A 1 351 ? -22.688 -22.234 -10.477 1 95 351 VAL A N 1
ATOM 2784 C CA . VAL A 1 351 ? -23.406 -21.344 -9.578 1 95 351 VAL A CA 1
ATOM 2785 C C . VAL A 1 351 ? -24.578 -20.703 -10.32 1 95 351 VAL A C 1
ATOM 2787 O O . VAL A 1 351 ? -24.484 -20.406 -11.508 1 95 351 VAL A O 1
ATOM 2790 N N . ARG A 1 352 ? -25.688 -20.484 -9.523 1 94.56 352 ARG A N 1
ATOM 2791 C CA . ARG A 1 352 ? -26.875 -19.938 -10.164 1 94.56 352 ARG A CA 1
ATOM 2792 C C . ARG A 1 352 ? -27.344 -18.656 -9.461 1 94.56 352 ARG A C 1
ATOM 2794 O O . ARG A 1 352 ? -28.109 -17.891 -10.023 1 94.56 352 ARG A O 1
ATOM 2801 N N . THR A 1 353 ? -26.953 -18.5 -8.234 1 96.25 353 THR A N 1
ATOM 2802 C CA . THR A 1 353 ? -27.297 -17.297 -7.477 1 96.25 353 THR A CA 1
ATOM 2803 C C . THR A 1 353 ? -26.047 -16.719 -6.812 1 96.25 353 THR A C 1
ATOM 2805 O O . THR A 1 353 ? -25.016 -17.391 -6.73 1 96.25 353 THR A O 1
ATOM 2808 N N . ILE A 1 354 ? -26.156 -15.531 -6.383 1 97.19 354 ILE A N 1
ATOM 2809 C CA . ILE A 1 354 ? -25.047 -14.883 -5.68 1 97.19 354 ILE A CA 1
ATOM 2810 C C . ILE A 1 354 ? -24.766 -15.625 -4.375 1 97.19 354 ILE A C 1
ATOM 2812 O O . ILE A 1 354 ? -23.609 -15.742 -3.957 1 97.19 354 ILE A O 1
ATOM 2816 N N . GLU A 1 355 ? -25.828 -16.078 -3.771 1 96.62 355 GLU A N 1
ATOM 2817 C CA . GLU A 1 355 ? -25.688 -16.859 -2.537 1 96.62 355 GLU A CA 1
ATOM 2818 C C . GLU A 1 355 ? -24.922 -18.156 -2.775 1 96.62 355 GLU A C 1
ATOM 2820 O O . GLU A 1 355 ? -24.125 -18.562 -1.936 1 96.62 355 GLU A O 1
ATOM 2825 N N . ASP A 1 356 ? -25.203 -18.719 -3.938 1 96.62 356 ASP A N 1
ATOM 2826 C CA . ASP A 1 356 ? -24.453 -19.906 -4.328 1 96.62 356 ASP A CA 1
ATOM 2827 C C . ASP A 1 356 ? -22.969 -19.594 -4.453 1 96.62 356 ASP A C 1
ATOM 2829 O O . ASP A 1 356 ? -22.125 -20.375 -4.023 1 96.62 356 ASP A O 1
ATOM 2833 N N . VAL A 1 357 ? -22.719 -18.469 -5.047 1 97.81 357 VAL A N 1
ATOM 2834 C CA . VAL A 1 357 ? -21.328 -18.062 -5.234 1 97.81 357 VAL A CA 1
ATOM 2835 C C . VAL A 1 357 ? -20.656 -17.891 -3.875 1 97.81 357 VAL A C 1
ATOM 2837 O O . VAL A 1 357 ? -19.562 -18.422 -3.65 1 97.81 357 VAL A O 1
ATOM 2840 N N . GLU A 1 358 ? -21.312 -17.172 -2.984 1 98.06 358 GLU A N 1
ATOM 2841 C CA . GLU A 1 358 ? -20.766 -16.938 -1.648 1 98.06 358 GLU A CA 1
ATOM 2842 C C . GLU A 1 358 ? -20.469 -18.266 -0.947 1 98.06 358 GLU A C 1
ATOM 2844 O O . GLU A 1 358 ? -19.359 -18.453 -0.434 1 98.06 358 GLU A O 1
ATOM 2849 N N . LYS A 1 359 ? -21.375 -19.125 -0.954 1 97.88 359 LYS A N 1
ATOM 2850 C CA . LYS A 1 359 ? -21.234 -20.391 -0.233 1 97.88 359 LYS A CA 1
ATOM 2851 C C . LYS A 1 359 ? -20.125 -21.25 -0.829 1 97.88 359 LYS A C 1
ATOM 2853 O O . LYS A 1 359 ? -19.219 -21.672 -0.115 1 97.88 359 LYS A O 1
ATOM 2858 N N . LYS A 1 360 ? -20.188 -21.516 -2.082 1 98 360 LYS A N 1
ATOM 2859 C CA . LYS A 1 360 ? -19.234 -22.422 -2.742 1 98 360 LYS A CA 1
ATOM 2860 C C . LYS A 1 360 ? -17.828 -21.828 -2.75 1 98 360 LYS A C 1
ATOM 2862 O O . LYS A 1 360 ? -16.859 -22.547 -2.541 1 98 360 LYS A O 1
ATOM 2867 N N . SER A 1 361 ? -17.766 -20.547 -3.008 1 98.31 361 SER A N 1
ATOM 2868 C CA . SER A 1 361 ? -16.453 -19.922 -3.025 1 98.31 361 SER A CA 1
ATOM 2869 C C . SER A 1 361 ? -15.836 -19.891 -1.631 1 98.31 361 SER A C 1
ATOM 2871 O O . SER A 1 361 ? -14.617 -20.031 -1.48 1 98.31 361 SER A O 1
ATOM 2873 N N . CYS A 1 362 ? -16.625 -19.672 -0.62 1 97.81 362 CYS A N 1
ATOM 2874 C CA . CYS A 1 362 ? -16.109 -19.719 0.744 1 97.81 362 CYS A CA 1
ATOM 2875 C C . CYS A 1 362 ? -15.578 -21.109 1.08 1 97.81 362 CYS A C 1
ATOM 2877 O O . CYS A 1 362 ? -14.539 -21.25 1.726 1 97.81 362 CYS A O 1
ATOM 2879 N N . GLU A 1 363 ? -16.328 -22.109 0.674 1 98.25 363 GLU A N 1
ATOM 2880 C CA . GLU A 1 363 ? -15.875 -23.484 0.877 1 98.25 363 GLU A CA 1
ATOM 2881 C C . GLU A 1 363 ? -14.57 -23.75 0.14 1 98.25 363 GLU A C 1
ATOM 2883 O O . GLU A 1 363 ? -13.672 -24.406 0.672 1 98.25 363 GLU A O 1
ATOM 2888 N N . ALA A 1 364 ? -14.492 -23.25 -1.057 1 98.69 364 ALA A N 1
ATOM 2889 C CA . ALA A 1 364 ? -13.281 -23.422 -1.847 1 98.69 364 ALA A CA 1
ATOM 2890 C C . ALA A 1 364 ? -12.094 -22.734 -1.172 1 98.69 364 ALA A C 1
ATOM 2892 O O . ALA A 1 364 ? -11.008 -23.312 -1.074 1 98.69 364 ALA A O 1
ATOM 2893 N N . VAL A 1 365 ? -12.312 -21.516 -0.669 1 98.19 365 VAL A N 1
ATOM 2894 C CA . VAL A 1 365 ? -11.25 -20.781 -0.002 1 98.19 365 VAL A CA 1
ATOM 2895 C C . VAL A 1 365 ? -10.812 -21.516 1.264 1 98.19 365 VAL A C 1
ATOM 2897 O O . VAL A 1 365 ? -9.633 -21.5 1.62 1 98.19 365 VAL A O 1
ATOM 2900 N N . ALA A 1 366 ? -11.75 -22.125 1.944 1 98 366 ALA A N 1
ATOM 2901 C CA . ALA A 1 366 ? -11.414 -22.906 3.127 1 98 366 ALA A CA 1
ATOM 2902 C C . ALA A 1 366 ? -10.508 -24.078 2.764 1 98 366 ALA A C 1
ATOM 2904 O O . ALA A 1 366 ? -9.57 -24.406 3.502 1 98 366 ALA A O 1
ATOM 2905 N N . LEU A 1 367 ? -10.797 -24.734 1.645 1 98.5 367 LEU A N 1
ATOM 2906 C CA . LEU A 1 367 ? -9.953 -25.828 1.155 1 98.5 367 LEU A CA 1
ATOM 2907 C C . LEU A 1 367 ? -8.562 -25.312 0.789 1 98.5 367 LEU A C 1
ATOM 2909 O O . LEU A 1 367 ? -7.562 -25.969 1.067 1 98.5 367 LEU A O 1
ATOM 2913 N N . LEU A 1 368 ? -8.523 -24.156 0.162 1 98.5 368 LEU A N 1
ATOM 2914 C CA . LEU A 1 368 ? -7.238 -23.547 -0.15 1 98.5 368 LEU A CA 1
ATOM 2915 C C . LEU A 1 368 ? -6.43 -23.297 1.12 1 98.5 368 LEU A C 1
ATOM 2917 O O . LEU A 1 368 ? -5.23 -23.594 1.161 1 98.5 368 LEU A O 1
ATOM 2921 N N . THR A 1 369 ? -7.09 -22.75 2.1 1 97.94 369 THR A N 1
ATOM 2922 C CA . THR A 1 369 ? -6.426 -22.469 3.365 1 97.94 369 THR A CA 1
ATOM 2923 C C . THR A 1 369 ? -5.84 -23.734 3.971 1 97.94 369 THR A C 1
ATOM 2925 O O . THR A 1 369 ? -4.703 -23.734 4.449 1 97.94 369 THR A O 1
ATOM 2928 N N . LYS A 1 370 ? -6.574 -24.812 3.936 1 97.62 370 LYS A N 1
ATOM 2929 C CA . LYS A 1 370 ? -6.074 -26.078 4.441 1 97.62 370 LYS A CA 1
ATOM 2930 C C . LYS A 1 370 ? -4.848 -26.547 3.658 1 97.62 370 LYS A C 1
ATOM 2932 O O . LYS A 1 370 ? -3.893 -27.062 4.238 1 97.62 370 LYS A O 1
ATOM 2937 N N . SER A 1 371 ? -4.949 -26.406 2.383 1 97.81 371 SER A N 1
ATOM 2938 C CA . SER A 1 371 ? -3.826 -26.781 1.53 1 97.81 371 SER A CA 1
ATOM 2939 C C . SER A 1 371 ? -2.572 -25.984 1.892 1 97.81 371 SER A C 1
ATOM 2941 O O . SER A 1 371 ? -1.503 -26.562 2.092 1 97.81 371 SER A O 1
ATOM 2943 N N . VAL A 1 372 ? -2.732 -24.688 1.992 1 96.69 372 VAL A N 1
ATOM 2944 C CA . VAL A 1 372 ? -1.622 -23.766 2.236 1 96.69 372 VAL A CA 1
ATOM 2945 C C . VAL A 1 372 ? -1.024 -24.031 3.615 1 96.69 372 VAL A C 1
ATOM 2947 O O . VAL A 1 372 ? 0.197 -24.031 3.781 1 96.69 372 VAL A O 1
ATOM 2950 N N . LEU A 1 373 ? -1.832 -24.344 4.535 1 95.44 373 LEU A N 1
ATOM 2951 C CA . LEU A 1 373 ? -1.37 -24.531 5.906 1 95.44 373 LEU A CA 1
ATOM 2952 C C . LEU A 1 373 ? -0.681 -25.891 6.07 1 95.44 373 LEU A C 1
ATOM 2954 O O . LEU A 1 373 ? -0.006 -26.125 7.074 1 95.44 373 LEU A O 1
ATOM 2958 N N . SER A 1 374 ? -0.79 -26.719 5.086 1 94.5 374 SER A N 1
ATOM 2959 C CA . SER A 1 374 ? -0.196 -28.047 5.152 1 94.5 374 SER A CA 1
ATOM 2960 C C . SER A 1 374 ? 1.282 -28.016 4.777 1 94.5 374 SER A C 1
ATOM 2962 O O . SER A 1 374 ? 2.004 -29 4.984 1 94.5 374 SER A O 1
ATOM 2964 N N . ILE A 1 375 ? 1.71 -26.953 4.266 1 93.38 375 ILE A N 1
ATOM 2965 C CA . ILE A 1 375 ? 3.094 -26.875 3.812 1 93.38 375 ILE A CA 1
ATOM 2966 C C . ILE A 1 375 ? 3.803 -25.719 4.52 1 93.38 375 ILE A C 1
ATOM 2968 O O . ILE A 1 375 ? 3.154 -24.844 5.082 1 93.38 375 ILE A O 1
ATOM 2972 N N . PRO A 1 376 ? 5.117 -25.734 4.469 1 91.5 376 PRO A N 1
ATOM 2973 C CA . PRO A 1 376 ? 5.852 -24.672 5.168 1 91.5 376 PRO A CA 1
ATOM 2974 C C . PRO A 1 376 ? 5.754 -23.328 4.469 1 91.5 376 PRO A C 1
ATOM 2976 O O . PRO A 1 376 ? 5.473 -23.266 3.27 1 91.5 376 PRO A O 1
ATOM 2979 N N . ARG A 1 377 ? 5.984 -22.281 5.242 1 93.06 377 ARG A N 1
ATOM 2980 C CA . ARG A 1 377 ? 6.047 -20.922 4.707 1 93.06 377 ARG A CA 1
ATOM 2981 C C . ARG A 1 377 ? 7.344 -20.703 3.938 1 93.06 377 ARG A C 1
ATOM 2983 O O . ARG A 1 377 ? 8.289 -21.484 4.062 1 93.06 377 ARG A O 1
ATOM 2990 N N . VAL A 1 378 ? 7.281 -19.672 3.168 1 90.69 378 VAL A N 1
ATOM 2991 C CA . VAL A 1 378 ? 8.484 -19.266 2.438 1 90.69 378 VAL A CA 1
ATOM 2992 C C . VAL A 1 378 ? 9.555 -18.797 3.418 1 90.69 378 VAL A C 1
ATOM 2994 O O . VAL A 1 378 ? 10.75 -18.984 3.178 1 90.69 378 VAL A O 1
ATOM 2997 N N . SER A 1 379 ? 9.078 -18.188 4.488 1 86.75 379 SER A N 1
ATOM 2998 C CA . SER A 1 379 ? 10.023 -17.656 5.461 1 86.75 379 SER A CA 1
ATOM 2999 C C . SER A 1 379 ? 9.578 -17.953 6.891 1 86.75 379 SER A C 1
ATOM 3001 O O . SER A 1 379 ? 8.484 -18.484 7.105 1 86.75 379 SER A O 1
ATOM 3003 N N . ASP A 1 380 ? 10.492 -17.562 7.75 1 85.12 380 ASP A N 1
ATOM 3004 C CA . ASP A 1 380 ? 10.211 -17.781 9.164 1 85.12 380 ASP A CA 1
ATOM 3005 C C . ASP A 1 380 ? 8.977 -17 9.609 1 85.12 380 ASP A C 1
ATOM 3007 O O . ASP A 1 380 ? 8.664 -15.953 9.047 1 85.12 380 ASP A O 1
ATOM 3011 N N . TYR A 1 381 ? 8.344 -17.594 10.555 1 88.88 381 TYR A N 1
ATOM 3012 C CA . TYR A 1 381 ? 7.086 -17.078 11.086 1 88.88 381 TYR A CA 1
ATOM 3013 C C . TYR A 1 381 ? 7.195 -16.797 12.578 1 88.88 381 TYR A C 1
ATOM 3015 O O . TYR A 1 381 ? 7.555 -17.688 13.352 1 88.88 381 TYR A O 1
ATOM 3023 N N . SER A 1 382 ? 6.973 -15.617 12.969 1 87.25 382 SER A N 1
ATOM 3024 C CA . SER A 1 382 ? 7.156 -15.227 14.359 1 87.25 382 SER A CA 1
ATOM 3025 C C . SER A 1 382 ? 5.852 -15.328 15.141 1 87.25 382 SER A C 1
ATOM 3027 O O . SER A 1 382 ? 5.82 -15.07 16.344 1 87.25 382 SER A O 1
ATOM 3029 N N . GLY A 1 383 ? 4.766 -15.719 14.469 1 83.12 383 GLY A N 1
ATOM 3030 C CA . GLY A 1 383 ? 3.512 -15.922 15.172 1 83.12 383 GLY A CA 1
ATOM 3031 C C . GLY A 1 383 ? 3.445 -17.25 15.898 1 83.12 383 GLY A C 1
ATOM 3032 O O . GLY A 1 383 ? 4.305 -18.125 15.703 1 83.12 383 GLY A O 1
ATOM 3033 N N . GLU A 1 384 ? 2.49 -17.359 16.797 1 81.69 384 GLU A N 1
ATOM 3034 C CA . GLU A 1 384 ? 2.342 -18.594 17.562 1 81.69 384 GLU A CA 1
ATOM 3035 C C . GLU A 1 384 ? 1.837 -19.734 16.672 1 81.69 384 GLU A C 1
ATOM 3037 O O . GLU A 1 384 ? 2.363 -20.844 16.734 1 81.69 384 GLU A O 1
ATOM 3042 N N . ALA A 1 385 ? 0.781 -19.438 15.93 1 85.06 385 ALA A N 1
ATOM 3043 C CA . ALA A 1 385 ? 0.199 -20.438 15.031 1 85.06 385 ALA A CA 1
ATOM 3044 C C . ALA A 1 385 ? -0.426 -19.766 13.805 1 85.06 385 ALA A C 1
ATOM 3046 O O . ALA A 1 385 ? -0.822 -18.609 13.859 1 85.06 385 ALA A O 1
ATOM 3047 N N . ASP A 1 386 ? -0.367 -20.625 12.758 1 90.69 386 ASP A N 1
ATOM 3048 C CA . ASP A 1 386 ? -1.077 -20.141 11.578 1 90.69 386 ASP A CA 1
ATOM 3049 C C . ASP A 1 386 ? -2.576 -20.031 11.844 1 90.69 386 ASP A C 1
ATOM 3051 O O . ASP A 1 386 ? -3.148 -20.875 12.539 1 90.69 386 ASP A O 1
ATOM 3055 N N . LEU A 1 387 ? -3.121 -19.047 11.297 1 92.12 387 LEU A N 1
ATOM 3056 C CA . LEU A 1 387 ? -4.559 -18.828 11.438 1 92.12 387 LEU A CA 1
ATOM 3057 C C . LEU A 1 387 ? -5.324 -19.578 10.352 1 92.12 387 LEU A C 1
ATOM 3059 O O . LEU A 1 387 ? -4.977 -19.5 9.172 1 92.12 387 LEU A O 1
ATOM 3063 N N . SER A 1 388 ? -6.371 -20.234 10.719 1 89.06 388 SER A N 1
ATOM 3064 C CA . SER A 1 388 ? -7.039 -21.141 9.797 1 89.06 388 SER A CA 1
ATOM 3065 C C . SER A 1 388 ? -8.203 -20.469 9.086 1 89.06 388 SER A C 1
ATOM 3067 O O . SER A 1 388 ? -8.719 -20.969 8.086 1 89.06 388 SER A O 1
ATOM 3069 N N . ASN A 1 389 ? -8.617 -19.391 9.68 1 89.56 389 ASN A N 1
ATOM 3070 C CA . ASN A 1 389 ? -9.727 -18.672 9.047 1 89.56 389 ASN A CA 1
ATOM 3071 C C . ASN A 1 389 ? -9.75 -17.203 9.445 1 89.56 389 ASN A C 1
ATOM 3073 O O . ASN A 1 389 ? -8.992 -16.781 10.32 1 89.56 389 ASN A O 1
ATOM 3077 N N . GLU A 1 390 ? -10.633 -16.531 8.789 1 89.44 390 GLU A N 1
ATOM 3078 C CA . GLU A 1 390 ? -10.734 -15.086 8.977 1 89.44 390 GLU A CA 1
ATOM 3079 C C . GLU A 1 390 ? -11.195 -14.75 10.391 1 89.44 390 GLU A C 1
ATOM 3081 O O . GLU A 1 390 ? -10.797 -13.719 10.945 1 89.44 390 GLU A O 1
ATOM 3086 N N . ASN A 1 391 ? -12.016 -15.555 10.977 1 92.44 391 ASN A N 1
ATOM 3087 C CA . ASN A 1 391 ? -12.5 -15.312 12.328 1 92.44 391 ASN A CA 1
ATOM 3088 C C . ASN A 1 391 ? -11.375 -15.383 13.352 1 92.44 391 ASN A C 1
ATOM 3090 O O . ASN A 1 391 ? -11.367 -14.641 14.336 1 92.44 391 ASN A O 1
ATOM 3094 N N . GLU A 1 392 ? -10.508 -16.266 13.156 1 95.25 392 GLU A N 1
ATOM 3095 C CA . GLU A 1 392 ? -9.352 -16.359 14.039 1 95.25 392 GLU A CA 1
ATOM 3096 C C . GLU A 1 392 ? -8.484 -15.109 13.961 1 95.25 392 GLU A C 1
ATOM 3098 O O . GLU A 1 392 ? -7.965 -14.641 14.977 1 95.25 392 GLU A O 1
ATOM 3103 N N . LEU A 1 393 ? -8.359 -14.633 12.781 1 95.25 393 LEU A N 1
ATOM 3104 C CA . LEU A 1 393 ? -7.594 -13.398 12.617 1 95.25 393 LEU A CA 1
ATOM 3105 C C . LEU A 1 393 ? -8.273 -12.242 13.336 1 95.25 393 LEU A C 1
ATOM 3107 O O . LEU A 1 393 ? -7.605 -11.445 14.008 1 95.25 393 LEU A O 1
ATOM 3111 N N . ARG A 1 394 ? -9.547 -12.148 13.234 1 95.62 394 ARG A N 1
ATOM 3112 C CA . ARG A 1 394 ? -10.305 -11.094 13.906 1 95.62 394 ARG A CA 1
ATOM 3113 C C . ARG A 1 394 ? -10.164 -11.211 15.422 1 95.62 394 ARG A C 1
ATOM 3115 O O . ARG A 1 394 ? -10.008 -10.203 16.109 1 95.62 394 ARG A O 1
ATOM 3122 N N . THR A 1 395 ? -10.234 -12.398 15.867 1 96.75 395 THR A N 1
ATOM 3123 C CA . THR A 1 395 ? -10.109 -12.633 17.297 1 96.75 395 THR A CA 1
ATOM 3124 C C . THR A 1 395 ? -8.719 -12.25 17.797 1 96.75 395 THR A C 1
ATOM 3126 O O . THR A 1 395 ? -8.578 -11.656 18.859 1 96.75 395 THR A O 1
ATOM 3129 N N . LEU A 1 396 ? -7.785 -12.648 17.047 1 96.38 396 LEU A N 1
ATOM 3130 C CA . LEU A 1 396 ? -6.41 -12.305 17.406 1 96.38 396 LEU A CA 1
ATOM 3131 C C . LEU A 1 396 ? -6.223 -10.789 17.422 1 96.38 396 LEU A C 1
ATOM 3133 O O . LEU A 1 396 ? -5.613 -10.242 18.344 1 96.38 396 LEU A O 1
ATOM 3137 N N . ALA A 1 397 ? -6.688 -10.133 16.391 1 97.25 397 ALA A N 1
ATOM 3138 C CA . ALA A 1 397 ? -6.594 -8.68 16.297 1 97.25 397 ALA A CA 1
ATOM 3139 C C . ALA A 1 397 ? -7.25 -8.008 17.5 1 97.25 397 ALA A C 1
ATOM 3141 O O . ALA A 1 397 ? -6.676 -7.102 18.109 1 97.25 397 ALA A O 1
ATOM 3142 N N . ARG A 1 398 ? -8.406 -8.461 17.859 1 97.62 398 ARG A N 1
ATOM 3143 C CA . ARG A 1 398 ? -9.117 -7.934 19.016 1 97.62 398 ARG A CA 1
ATOM 3144 C C . ARG A 1 398 ? -8.305 -8.109 20.281 1 97.62 398 ARG A C 1
ATOM 3146 O O . ARG A 1 398 ? -8.242 -7.203 21.125 1 97.62 398 ARG A O 1
ATOM 3153 N N . ARG A 1 399 ? -7.789 -9.242 20.453 1 97.38 399 ARG A N 1
ATOM 3154 C CA . ARG A 1 399 ? -7 -9.531 21.641 1 97.38 399 ARG A CA 1
ATOM 3155 C C . ARG A 1 399 ? -5.793 -8.602 21.734 1 97.38 399 ARG A C 1
ATOM 3157 O O . ARG A 1 399 ? -5.523 -8.023 22.797 1 97.38 399 ARG A O 1
ATOM 3164 N N . VAL A 1 400 ? -5.055 -8.492 20.656 1 97.19 400 VAL A N 1
ATOM 3165 C CA . VAL A 1 400 ? -3.848 -7.676 20.625 1 97.19 400 VAL A CA 1
ATOM 3166 C C . VAL A 1 400 ? -4.188 -6.227 20.969 1 97.19 400 VAL A C 1
ATOM 3168 O O . VAL A 1 400 ? -3.5 -5.598 21.781 1 97.19 400 VAL A O 1
ATOM 3171 N N . VAL A 1 401 ? -5.23 -5.73 20.375 1 98.38 401 VAL A N 1
ATOM 3172 C CA . VAL A 1 401 ? -5.637 -4.344 20.562 1 98.38 401 VAL A CA 1
ATOM 3173 C C . VAL A 1 401 ? -6.109 -4.145 22.016 1 98.38 401 VAL A C 1
ATOM 3175 O O . VAL A 1 401 ? -5.723 -3.174 22.672 1 98.38 401 VAL A O 1
ATOM 3178 N N . ARG A 1 402 ? -6.879 -5.047 22.484 1 97.69 402 ARG A N 1
ATOM 3179 C CA . ARG A 1 402 ? -7.395 -4.945 23.844 1 97.69 402 ARG A CA 1
ATOM 3180 C C . ARG A 1 402 ? -6.262 -4.945 24.859 1 97.69 402 ARG A C 1
ATOM 3182 O O . ARG A 1 402 ? -6.258 -4.141 25.797 1 97.69 402 ARG A O 1
ATOM 3189 N N . GLU A 1 403 ? -5.375 -5.812 24.75 1 97.31 403 GLU A N 1
ATOM 3190 C CA . GLU A 1 403 ? -4.246 -5.898 25.672 1 97.31 403 GLU A CA 1
ATOM 3191 C C . GLU A 1 403 ? -3.424 -4.613 25.672 1 97.31 403 GLU A C 1
ATOM 3193 O O . GLU A 1 403 ? -2.998 -4.137 26.719 1 97.31 403 GLU A O 1
ATOM 3198 N N . LYS A 1 404 ? -3.229 -4.094 24.484 1 97.25 404 LYS A N 1
ATOM 3199 C CA . LYS A 1 404 ? -2.473 -2.852 24.391 1 97.25 404 LYS A CA 1
ATOM 3200 C C . LYS A 1 404 ? -3.234 -1.688 25.016 1 97.25 404 LYS A C 1
ATOM 3202 O O . LYS A 1 404 ? -2.652 -0.88 25.734 1 97.25 404 LYS A O 1
ATOM 3207 N N . TYR A 1 405 ? -4.492 -1.595 24.75 1 96.69 405 TYR A N 1
ATOM 3208 C CA . TYR A 1 405 ? -5.289 -0.484 25.266 1 96.69 405 TYR A CA 1
ATOM 3209 C C . TYR A 1 405 ? -5.473 -0.592 26.781 1 96.69 405 TYR A C 1
ATOM 3211 O O . TYR A 1 405 ? -5.602 0.422 27.469 1 96.69 405 TYR A O 1
ATOM 3219 N N . MET A 1 406 ? -5.531 -1.772 27.297 1 96 406 MET A N 1
ATOM 3220 C CA . MET A 1 406 ? -5.57 -1.923 28.734 1 96 406 MET A CA 1
ATOM 3221 C C . MET A 1 406 ? -4.371 -1.242 29.391 1 96 406 MET A C 1
ATOM 3223 O O . MET A 1 406 ? -4.52 -0.529 30.391 1 96 406 MET A O 1
ATOM 3227 N N . LYS A 1 407 ? -3.26 -1.394 28.812 1 94.69 407 LYS A N 1
ATOM 3228 C CA . LYS A 1 407 ? -2.043 -0.781 29.328 1 94.69 407 LYS A CA 1
ATOM 3229 C C . LYS A 1 407 ? -2.055 0.73 29.125 1 94.69 407 LYS A C 1
ATOM 3231 O O . LYS A 1 407 ? -1.641 1.487 30 1 94.69 407 LYS A O 1
ATOM 3236 N N . GLU A 1 408 ? -2.508 1.145 27.969 1 93.56 408 GLU A N 1
ATOM 3237 C CA . GLU A 1 408 ? -2.523 2.568 27.641 1 93.56 408 GLU A CA 1
ATOM 3238 C C . GLU A 1 408 ? -3.506 3.326 28.531 1 93.56 408 GLU A C 1
ATOM 3240 O O . GLU A 1 408 ? -3.229 4.449 28.953 1 93.56 408 GLU A O 1
ATOM 3245 N N . VAL A 1 409 ? -4.637 2.732 28.734 1 93.75 409 VAL A N 1
ATOM 3246 C CA . VAL A 1 409 ? -5.648 3.363 29.578 1 93.75 409 VAL A CA 1
ATOM 3247 C C . VAL A 1 409 ? -5.137 3.457 31.016 1 93.75 409 VAL A C 1
ATOM 3249 O O . VAL A 1 409 ? -5.328 4.477 31.688 1 93.75 409 VAL A O 1
ATOM 3252 N N . GLU A 1 410 ? -4.5 2.453 31.5 1 93.12 410 GLU A N 1
ATOM 3253 C CA . GLU A 1 410 ? -3.91 2.473 32.844 1 93.12 410 GLU A CA 1
ATOM 3254 C C . GLU A 1 410 ? -2.891 3.6 32.969 1 93.12 410 GLU A C 1
ATOM 3256 O O . GLU A 1 410 ? -2.873 4.309 33.969 1 93.12 410 GLU A O 1
ATOM 3261 N N . ARG A 1 411 ? -2.096 3.719 31.984 1 91.06 411 ARG A N 1
ATOM 3262 C CA . ARG A 1 411 ? -1.103 4.789 31.984 1 91.06 411 ARG A CA 1
ATOM 3263 C C . ARG A 1 411 ? -1.771 6.156 31.984 1 91.06 411 ARG A C 1
ATOM 3265 O O . ARG A 1 411 ? -1.304 7.086 32.656 1 91.06 411 ARG A O 1
ATOM 3272 N N . HIS A 1 412 ? -2.775 6.23 31.203 1 90.5 412 HIS A N 1
ATOM 3273 C CA . HIS A 1 412 ? -3.525 7.477 31.094 1 90.5 412 HIS A CA 1
ATOM 3274 C C . HIS A 1 412 ? -4.152 7.852 32.438 1 90.5 412 HIS A C 1
ATOM 3276 O O . HIS A 1 412 ? -4.109 9.016 32.844 1 90.5 412 HIS A O 1
ATOM 3282 N N . ILE A 1 413 ? -4.727 6.891 33.125 1 90.56 413 ILE A N 1
ATOM 3283 C CA . ILE A 1 413 ? -5.348 7.109 34.406 1 90.56 413 ILE A CA 1
ATOM 3284 C C . ILE A 1 413 ? -4.297 7.574 35.438 1 90.56 413 ILE A C 1
ATOM 3286 O O . ILE A 1 413 ? -4.52 8.539 36.156 1 90.56 413 ILE A O 1
ATOM 3290 N N . ARG A 1 414 ? -3.195 7.039 35.406 1 90.5 414 ARG A N 1
ATOM 3291 C CA . ARG A 1 414 ? -2.123 7.391 36.312 1 90.5 414 ARG A CA 1
ATOM 3292 C C . ARG A 1 414 ? -1.629 8.812 36.062 1 90.5 414 ARG A C 1
ATOM 3294 O O . ARG A 1 414 ? -1.351 9.555 37.031 1 90.5 414 ARG A O 1
ATOM 3301 N N . ALA A 1 415 ? -1.515 9.125 34.844 1 86.56 415 ALA A N 1
ATOM 3302 C CA . ALA A 1 415 ? -1.048 10.453 34.5 1 86.56 415 ALA A CA 1
ATOM 3303 C C . ALA A 1 415 ? -2.072 11.523 34.875 1 86.56 415 ALA A C 1
ATOM 3305 O O . ALA A 1 415 ? -1.708 12.617 35.312 1 86.56 415 ALA A O 1
ATOM 3306 N N . THR A 1 416 ? -3.328 11.219 34.719 1 85.06 416 THR A N 1
ATOM 3307 C CA . THR A 1 416 ? -4.402 12.164 35 1 85.06 416 THR A CA 1
ATOM 3308 C C . THR A 1 416 ? -4.609 12.305 36.5 1 85.06 416 THR A C 1
ATOM 3310 O O . THR A 1 416 ? -4.918 13.391 37 1 85.06 416 THR A O 1
ATOM 3313 N N . ASP A 1 417 ? -4.469 11.242 37.156 1 87.12 417 ASP A N 1
ATOM 3314 C CA . ASP A 1 417 ? -4.641 11.281 38.594 1 87.12 417 ASP A CA 1
ATOM 3315 C C . ASP A 1 417 ? -3.457 11.969 39.281 1 87.12 417 ASP A C 1
ATOM 3317 O O . ASP A 1 417 ? -3.607 12.562 40.344 1 87.12 417 ASP A O 1
ATOM 3321 N N . ALA A 1 418 ? -2.32 11.922 38.656 1 81.12 418 ALA A N 1
ATOM 3322 C CA . ALA A 1 418 ? -1.129 12.562 39.219 1 81.12 418 ALA A CA 1
ATOM 3323 C C . ALA A 1 418 ? -1.126 14.055 38.906 1 81.12 418 ALA A C 1
ATOM 3325 O O . ALA A 1 418 ? -0.463 14.836 39.594 1 81.12 418 ALA A O 1
ATOM 3326 N N . ALA A 1 419 ? -1.6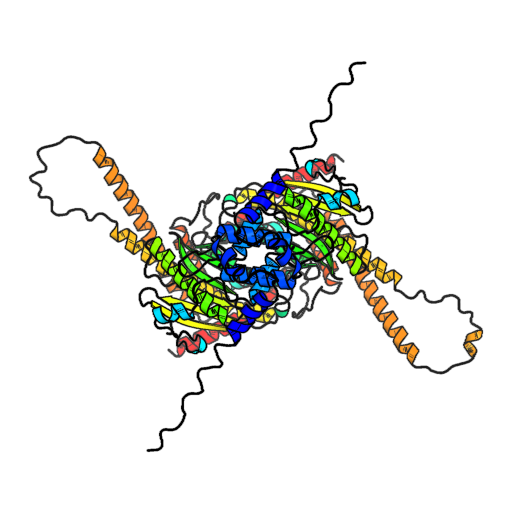96 14.539 37.938 1 70 419 ALA A N 1
ATOM 3327 C CA . ALA A 1 419 ? -1.753 15.961 37.594 1 70 419 ALA A CA 1
ATOM 3328 C C . ALA A 1 419 ? -2.846 16.672 38.406 1 70 419 ALA A C 1
ATOM 3330 O O . ALA A 1 419 ? -2.676 17.812 38.812 1 70 419 ALA A O 1
ATOM 3331 N N . MET B 1 1 ? 58.281 32.375 29.109 1 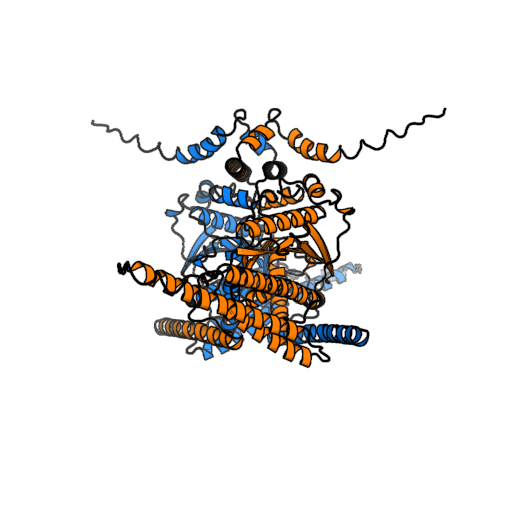23.12 1 MET B N 1
ATOM 3332 C CA . MET B 1 1 ? 57.938 32.719 27.734 1 23.12 1 MET B CA 1
ATOM 3333 C C . MET B 1 1 ? 57.469 31.5 26.969 1 23.12 1 MET B C 1
ATOM 3335 O O . MET B 1 1 ? 57.406 31.516 25.734 1 23.12 1 MET B O 1
ATOM 3339 N N . GLN B 1 2 ? 57 30.375 27.5 1 24.8 2 GLN B N 1
ATOM 3340 C CA . GLN B 1 2 ? 56.875 29.047 26.906 1 24.8 2 GLN B CA 1
ATOM 3341 C C . GLN B 1 2 ? 55.625 28.969 26.031 1 24.8 2 GLN B C 1
ATOM 3343 O O . GLN B 1 2 ? 54.5 29.062 26.531 1 24.8 2 GLN B O 1
ATOM 3348 N N . SER B 1 3 ? 55.625 29.422 24.719 1 27.02 3 SER B N 1
ATOM 3349 C CA . SER B 1 3 ? 54.594 29.641 23.703 1 27.02 3 SER B CA 1
ATOM 3350 C C . SER B 1 3 ? 54.188 28.328 23.062 1 27.02 3 SER B C 1
ATOM 3352 O O . SER B 1 3 ? 54.719 27.938 22.016 1 27.02 3 SER B O 1
ATOM 3354 N N . ASN B 1 4 ? 53.938 27.188 23.703 1 26.62 4 ASN B N 1
ATOM 3355 C CA . ASN B 1 4 ? 53.812 25.875 23.062 1 26.62 4 ASN B CA 1
ATOM 3356 C C . ASN B 1 4 ? 52.656 25.844 22.062 1 26.62 4 ASN B C 1
ATOM 3358 O O . ASN B 1 4 ? 51.75 26.656 22.156 1 26.62 4 ASN B O 1
ATOM 3362 N N . ASP B 1 5 ? 52.531 24.656 21.094 1 26.33 5 ASP B N 1
ATOM 3363 C CA . ASP B 1 5 ? 52.25 24.062 19.781 1 26.33 5 ASP B CA 1
ATOM 3364 C C . ASP B 1 5 ? 50.781 23.641 19.672 1 26.33 5 ASP B C 1
ATOM 3366 O O . ASP B 1 5 ? 50.438 22.531 20.062 1 26.33 5 ASP B O 1
ATOM 3370 N N . GLU B 1 6 ? 49.75 24.375 19.969 1 26.27 6 GLU B N 1
ATOM 3371 C CA . GLU B 1 6 ? 48.375 23.938 19.938 1 26.27 6 GLU B CA 1
ATOM 3372 C C . GLU B 1 6 ? 47.875 23.688 18.516 1 26.27 6 GLU B C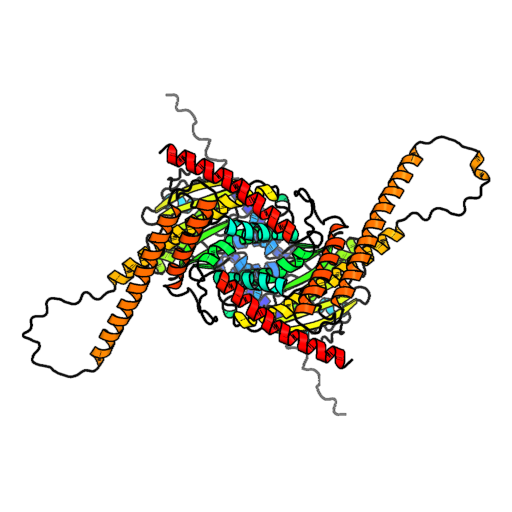 1
ATOM 3374 O O . GLU B 1 6 ? 46.688 23.469 18.281 1 26.27 6 GLU B O 1
ATOM 3379 N N . THR B 1 7 ? 48.781 23.672 17.422 1 27.98 7 THR B N 1
ATOM 3380 C CA . THR B 1 7 ? 48.219 23.922 16.094 1 27.98 7 THR B CA 1
ATOM 3381 C C . THR B 1 7 ? 47.688 22.641 15.5 1 27.98 7 THR B C 1
ATOM 3383 O O . THR B 1 7 ? 47.125 22.641 14.398 1 27.98 7 THR B O 1
ATOM 3386 N N . GLU B 1 8 ? 47.812 21.344 15.977 1 27.78 8 GLU B N 1
ATOM 3387 C CA . GLU B 1 8 ? 47.781 20.25 15.008 1 27.78 8 GLU B CA 1
ATOM 3388 C C . GLU B 1 8 ? 46.375 19.75 14.75 1 27.78 8 GLU B C 1
ATOM 3390 O O . GLU B 1 8 ? 46.188 18.797 14 1 27.78 8 GLU B O 1
ATOM 3395 N N . GLY B 1 9 ? 45.312 20.062 15.453 1 25.75 9 GLY B N 1
ATOM 3396 C CA . GLY B 1 9 ? 44.156 19.188 15.484 1 25.75 9 GLY B CA 1
ATOM 3397 C C . GLY B 1 9 ? 43.25 19.344 14.273 1 25.75 9 GLY B C 1
ATOM 3398 O O . GLY B 1 9 ? 42.156 18.797 14.234 1 25.75 9 GLY B O 1
ATOM 3399 N N . LYS B 1 10 ? 43.531 20.297 13.312 1 28.72 10 LYS B N 1
ATOM 3400 C CA . LYS B 1 10 ? 42.469 20.656 12.375 1 28.72 10 LYS B CA 1
ATOM 3401 C C . LYS B 1 10 ? 42.469 19.719 11.164 1 28.72 10 LYS B C 1
ATOM 3403 O O . LYS B 1 10 ? 41.656 19.875 10.25 1 28.72 10 LYS B O 1
ATOM 3408 N N . GLY B 1 11 ? 43.438 18.75 10.906 1 25.45 11 GLY B N 1
ATOM 3409 C CA . GLY B 1 11 ? 43.688 18.297 9.547 1 25.45 11 GLY B CA 1
ATOM 3410 C C . GLY B 1 11 ? 42.844 17.094 9.164 1 25.45 11 GLY B C 1
ATOM 3411 O O . GLY B 1 11 ? 42.906 16.625 8.031 1 25.45 11 GLY B O 1
ATOM 3412 N N . LYS B 1 12 ? 42.312 16.203 10.07 1 32.03 12 LYS B N 1
ATOM 3413 C CA . LYS B 1 12 ? 41.906 14.883 9.586 1 32.03 12 LYS B CA 1
ATOM 3414 C C . LYS B 1 12 ? 40.5 14.914 8.984 1 32.03 12 LYS B C 1
ATOM 3416 O O . LYS B 1 12 ? 39.969 13.875 8.586 1 32.03 12 LYS B O 1
ATOM 3421 N N . ARG B 1 13 ? 39.75 15.828 9.234 1 30.67 13 ARG B N 1
ATOM 3422 C CA . ARG B 1 13 ? 38.344 15.719 8.844 1 30.67 13 ARG B CA 1
ATOM 3423 C C . ARG B 1 13 ? 38.188 15.938 7.344 1 30.67 13 ARG B C 1
ATOM 3425 O O . ARG B 1 13 ? 37.125 15.617 6.777 1 30.67 13 ARG B O 1
ATOM 3432 N N . SER B 1 14 ? 39.094 16.609 6.664 1 30.08 14 SER B N 1
ATOM 3433 C CA . SER B 1 14 ? 39.031 16.938 5.242 1 30.08 14 SER B CA 1
ATOM 3434 C C . SER B 1 14 ? 39.281 15.703 4.383 1 30.08 14 SER B C 1
ATOM 3436 O O . SER B 1 14 ? 39.062 15.734 3.168 1 30.08 14 SER B O 1
ATOM 3438 N N . GLY B 1 15 ? 39.719 14.586 4.918 1 31.27 15 GLY B N 1
ATOM 3439 C CA . GLY B 1 15 ? 40.281 13.523 4.109 1 31.27 15 GLY B CA 1
ATOM 3440 C C . GLY B 1 15 ? 39.25 12.547 3.596 1 31.27 15 GLY B C 1
ATOM 3441 O O . GLY B 1 15 ? 39.531 11.758 2.686 1 31.27 15 GLY B O 1
ATOM 3442 N N . LYS B 1 16 ? 38.219 12.352 4.332 1 31 16 LYS B N 1
ATOM 3443 C CA . LYS B 1 16 ? 37.312 11.266 3.916 1 31 16 LYS B CA 1
ATOM 3444 C C . LYS B 1 16 ? 36.375 11.727 2.814 1 31 16 LYS B C 1
ATOM 3446 O O . LYS B 1 16 ? 35.812 10.906 2.078 1 31 16 LYS B O 1
ATOM 3451 N N . LYS B 1 17 ? 35.875 12.938 2.676 1 36.78 17 LYS B N 1
ATOM 3452 C CA . LYS B 1 17 ? 35.125 13.492 1.563 1 36.78 17 LYS B CA 1
ATOM 3453 C C . LYS B 1 17 ? 35.906 13.438 0.265 1 36.78 17 LYS B C 1
ATOM 3455 O O . LYS B 1 17 ? 35.344 13.195 -0.806 1 36.78 17 LYS B O 1
ATOM 3460 N N . SER B 1 18 ? 37.188 13.625 0.308 1 37.69 18 SER B N 1
ATOM 3461 C CA . SER B 1 18 ? 38.156 13.625 -0.795 1 37.69 18 SER B CA 1
ATOM 3462 C C . SER B 1 18 ? 38.344 12.219 -1.353 1 37.69 18 SER B C 1
ATOM 3464 O O . SER B 1 18 ? 38.625 12.055 -2.545 1 37.69 18 SER B O 1
ATOM 3466 N N . LYS B 1 19 ? 38.125 11.266 -0.51 1 35.91 19 LYS B N 1
ATOM 3467 C CA . LYS B 1 19 ? 38.5 9.922 -0.938 1 35.91 19 LYS B CA 1
ATOM 3468 C C . LYS B 1 19 ? 37.375 9.281 -1.754 1 35.91 19 LYS B C 1
ATOM 3470 O O . LYS B 1 19 ? 37.625 8.555 -2.719 1 35.91 19 LYS B O 1
ATOM 3475 N N . LEU B 1 20 ? 36.156 9.469 -1.378 1 35.78 20 LEU B N 1
ATOM 3476 C CA . LEU B 1 20 ? 35.062 8.828 -2.133 1 35.78 20 LEU B CA 1
ATOM 3477 C C . LEU B 1 20 ? 34.906 9.492 -3.494 1 35.78 20 LEU B C 1
ATOM 3479 O O . LEU B 1 20 ? 34.625 8.812 -4.488 1 35.78 20 LEU B O 1
ATOM 3483 N N . SER B 1 21 ? 34.906 10.828 -3.594 1 42.75 21 SER B N 1
ATOM 3484 C CA . SER B 1 21 ? 35 11.562 -4.852 1 42.75 21 SER B CA 1
ATOM 3485 C C . SER B 1 21 ? 36.219 11.148 -5.645 1 42.75 21 SER B C 1
ATOM 3487 O O . SER B 1 21 ? 36.188 11.102 -6.879 1 42.75 21 SER B O 1
ATOM 3489 N N . GLU B 1 22 ? 37.25 10.875 -4.922 1 45.06 22 GLU B N 1
ATOM 3490 C CA . GLU B 1 22 ? 38.5 10.461 -5.52 1 45.06 22 GLU B CA 1
ATOM 3491 C C . 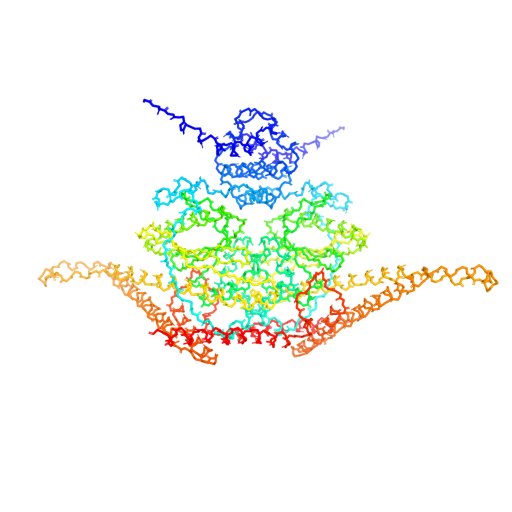GLU B 1 22 ? 38.406 9.055 -6.086 1 45.06 22 GLU B C 1
ATOM 3493 O O . GLU B 1 22 ? 39.031 8.742 -7.105 1 45.06 22 GLU B O 1
ATOM 3498 N N . ILE B 1 23 ? 37.656 8.344 -5.492 1 41.72 23 ILE B N 1
ATOM 3499 C CA . ILE B 1 23 ? 37.594 6.957 -5.953 1 41.72 23 ILE B CA 1
ATOM 3500 C C . ILE B 1 23 ? 36.906 6.887 -7.309 1 41.72 23 ILE B C 1
ATOM 3502 O O . ILE B 1 23 ? 37.344 6.16 -8.203 1 41.72 23 ILE B O 1
ATOM 3506 N N . THR B 1 24 ? 35.906 7.73 -7.48 1 50.66 24 THR B N 1
ATOM 3507 C CA . THR B 1 24 ? 35.188 7.641 -8.75 1 50.66 24 THR B CA 1
ATOM 3508 C C . THR B 1 24 ? 35.969 8.305 -9.867 1 50.66 24 THR B C 1
ATOM 3510 O O . THR B 1 24 ? 36 7.805 -11 1 50.66 24 THR B O 1
ATOM 3513 N N . THR B 1 25 ? 36.594 9.398 -9.508 1 52.62 25 THR B N 1
ATOM 3514 C CA . THR B 1 25 ? 37.406 10.055 -10.523 1 52.62 25 THR B CA 1
ATOM 3515 C C . THR B 1 25 ? 38.594 9.188 -10.922 1 52.62 25 THR B C 1
ATOM 3517 O O . THR B 1 25 ? 39.031 9.227 -12.07 1 52.62 25 THR B O 1
ATOM 3520 N N . SER B 1 26 ? 39 8.461 -9.969 1 53.22 26 SER B N 1
ATOM 3521 C CA . SER B 1 26 ? 40.188 7.676 -10.273 1 53.22 26 SER B CA 1
ATOM 3522 C C . SER B 1 26 ? 39.844 6.445 -11.109 1 53.22 26 SER B C 1
ATOM 3524 O O . SER B 1 26 ? 40.688 5.898 -11.805 1 53.22 26 SER B O 1
ATOM 3526 N N . VAL B 1 27 ? 38.625 6.145 -11.164 1 58.91 27 VAL B N 1
ATOM 3527 C CA . VAL B 1 27 ? 38.312 4.883 -11.82 1 58.91 27 VAL B CA 1
ATOM 3528 C C . VAL B 1 27 ? 37.844 5.145 -13.25 1 58.91 27 VAL B C 1
ATOM 3530 O O . VAL B 1 27 ? 37.812 4.234 -14.078 1 58.91 27 VAL B O 1
ATOM 3533 N N . VAL B 1 28 ? 37.594 6.461 -13.492 1 69.75 28 VAL B N 1
ATOM 3534 C CA . VAL B 1 28 ? 37.062 6.754 -14.812 1 69.75 28 VAL B CA 1
ATOM 3535 C C . VAL B 1 28 ? 38.156 7.316 -15.711 1 69.75 28 VAL B C 1
ATOM 3537 O O . VAL B 1 28 ? 38.812 8.289 -15.352 1 69.75 28 VAL B O 1
ATOM 3540 N N . ASP B 1 29 ? 38.531 6.613 -16.719 1 73.69 29 ASP B N 1
ATOM 3541 C CA . ASP B 1 29 ? 39.531 7.039 -17.703 1 73.69 29 ASP B CA 1
ATOM 3542 C C . ASP B 1 29 ? 39 8.164 -18.578 1 73.69 29 ASP B C 1
ATOM 3544 O O . ASP B 1 29 ? 38.844 7.98 -19.797 1 73.69 29 ASP B O 1
ATOM 3548 N N . LEU B 1 30 ? 38.594 9.211 -18 1 79.81 30 LEU B N 1
ATOM 3549 C CA . LEU B 1 30 ? 38.125 10.414 -18.688 1 79.81 30 LEU B CA 1
ATOM 3550 C C . LEU B 1 30 ? 39 11.617 -18.297 1 79.81 30 LEU B C 1
ATOM 3552 O O . LEU B 1 30 ? 39.625 11.609 -17.25 1 79.81 30 LEU B O 1
ATOM 3556 N N . PRO B 1 31 ? 39.125 12.531 -19.312 1 74.94 31 PRO B N 1
ATOM 3557 C CA . PRO B 1 31 ? 39.969 13.695 -19 1 74.94 31 PRO B CA 1
ATOM 3558 C C . PRO B 1 31 ? 39.562 14.375 -17.688 1 74.94 31 PRO B C 1
ATOM 3560 O O . PRO B 1 31 ? 38.406 14.258 -17.266 1 74.94 31 PRO B O 1
ATOM 3563 N N . LYS B 1 32 ? 40.531 14.977 -17.172 1 76.38 32 LYS B N 1
ATOM 3564 C CA . LYS B 1 32 ? 40.25 15.766 -15.969 1 76.38 32 LYS B CA 1
ATOM 3565 C C . LYS B 1 32 ? 39.156 16.781 -16.203 1 76.38 32 LYS B C 1
ATOM 3567 O O . LYS B 1 32 ? 39.094 17.422 -17.266 1 76.38 32 LYS B O 1
ATOM 3572 N N . GLY B 1 33 ? 38.125 16.906 -15.289 1 78.88 33 GLY B N 1
ATOM 3573 C CA . GLY B 1 33 ? 37 17.844 -15.383 1 78.88 33 GLY B CA 1
ATOM 3574 C C . GLY B 1 33 ? 35.781 17.25 -16.047 1 78.88 33 GLY B C 1
ATOM 3575 O O . GLY B 1 33 ? 34.812 17.969 -16.281 1 78.88 33 GLY B O 1
ATOM 3576 N N . TRP B 1 34 ? 35.875 15.984 -16.422 1 81.81 34 TRP B N 1
ATOM 3577 C CA . TRP B 1 34 ? 34.75 15.383 -17.141 1 81.81 34 TRP B CA 1
ATOM 3578 C C . TRP B 1 34 ? 33.469 15.453 -16.297 1 81.81 34 TRP B C 1
ATOM 3580 O O . TRP B 1 34 ? 32.375 15.656 -16.828 1 81.81 34 TRP B O 1
ATOM 3590 N N . LYS B 1 35 ? 33.625 15.258 -15.094 1 80.44 35 LYS B N 1
ATOM 3591 C CA . LYS B 1 35 ? 32.469 15.328 -14.211 1 80.44 35 LYS B CA 1
ATOM 3592 C C . LYS B 1 35 ? 31.828 16.703 -14.25 1 80.44 35 LYS B C 1
ATOM 3594 O O . LYS B 1 35 ? 30.594 16.828 -14.328 1 80.44 35 LYS B O 1
ATOM 3599 N N . GLU B 1 36 ? 32.656 17.641 -14.211 1 79.88 36 GLU B N 1
ATOM 3600 C CA . GLU B 1 36 ? 32.188 19.031 -14.227 1 79.88 36 GLU B CA 1
ATOM 3601 C C . GLU B 1 36 ? 31.453 19.344 -15.531 1 79.88 36 GLU B C 1
ATOM 3603 O O . GLU B 1 36 ? 30.469 20.078 -15.539 1 79.88 36 GLU B O 1
ATOM 3608 N N . LYS B 1 37 ? 31.922 18.828 -16.562 1 78.94 37 LYS B N 1
ATOM 3609 C CA . LYS B 1 37 ? 31.281 19.047 -17.859 1 78.94 37 LYS B CA 1
ATOM 3610 C C . LYS B 1 37 ? 29.891 18.438 -17.906 1 78.94 37 LYS B C 1
ATOM 3612 O O . LYS B 1 37 ? 28.969 19.016 -18.469 1 78.94 37 LYS B O 1
ATOM 3617 N N . LEU B 1 38 ? 29.766 17.281 -17.297 1 82.12 38 LEU B N 1
ATOM 3618 C CA . LEU B 1 38 ? 28.453 16.641 -17.281 1 82.12 38 LEU B CA 1
ATOM 3619 C C . LEU B 1 38 ? 27.5 17.391 -16.359 1 82.12 38 LEU B C 1
ATOM 3621 O O . LEU B 1 38 ? 26.328 17.578 -16.688 1 82.12 38 LEU B O 1
ATOM 3625 N N . LEU B 1 39 ? 28.062 17.812 -15.328 1 79.69 39 LEU B N 1
ATOM 3626 C CA . LEU B 1 39 ? 27.25 18.516 -14.344 1 79.69 39 LEU B CA 1
ATOM 3627 C C . LEU B 1 39 ? 26.812 19.875 -14.883 1 79.69 39 LEU B C 1
ATOM 3629 O O . LEU B 1 39 ? 25.797 20.422 -14.445 1 79.69 39 LEU B O 1
ATOM 3633 N N . ALA B 1 40 ? 27.469 20.312 -15.828 1 77.06 40 ALA B N 1
ATOM 3634 C CA . ALA B 1 40 ? 27.156 21.609 -16.438 1 77.06 40 ALA B CA 1
ATOM 3635 C C . ALA B 1 40 ? 25.953 21.516 -17.359 1 77.06 40 ALA B C 1
ATOM 3637 O O . ALA B 1 40 ? 25.391 22.531 -17.766 1 77.06 40 ALA B O 1
ATOM 3638 N N . LEU B 1 41 ? 25.453 20.391 -17.844 1 78.75 41 LEU B N 1
ATOM 3639 C CA . LEU B 1 41 ? 24.359 20.172 -18.781 1 78.75 41 LEU B CA 1
ATOM 3640 C C . LEU B 1 41 ? 23.031 20.641 -18.188 1 78.75 41 LEU B C 1
ATOM 3642 O O . LEU B 1 41 ? 22.078 20.891 -18.922 1 78.75 41 LEU B O 1
ATOM 3646 N N . GLY B 1 42 ? 22.891 21.078 -17.031 1 68.31 42 GLY B N 1
ATOM 3647 C CA . GLY B 1 42 ? 21.625 21.344 -16.359 1 68.31 42 GLY B CA 1
ATOM 3648 C C . GLY B 1 42 ? 20.938 20.078 -15.891 1 68.31 42 GLY B C 1
ATOM 3649 O O . GLY B 1 42 ? 21.234 18.984 -16.375 1 68.31 42 GLY B O 1
ATOM 3650 N N . PRO B 1 43 ? 19.984 20.156 -15.125 1 66 43 PRO B N 1
ATOM 3651 C CA . PRO B 1 43 ? 19.391 19 -14.453 1 66 43 PRO B CA 1
ATOM 3652 C C . PRO B 1 43 ? 18.641 18.078 -15.414 1 66 43 PRO B C 1
ATOM 3654 O O . PRO B 1 43 ? 18.781 16.859 -15.336 1 66 43 PRO B O 1
ATOM 3657 N N . ASP B 1 44 ? 17.938 18.656 -16.297 1 65.75 44 ASP B N 1
ATOM 3658 C CA . ASP B 1 44 ? 17.172 17.828 -17.203 1 65.75 44 ASP B CA 1
ATOM 3659 C C . ASP B 1 44 ? 18.078 17.078 -18.172 1 65.75 44 ASP B C 1
ATOM 3661 O O . ASP B 1 44 ? 17.891 15.883 -18.422 1 65.75 44 ASP B O 1
ATOM 3665 N N . SER B 1 45 ? 18.969 17.828 -18.656 1 69.31 45 SER B N 1
ATOM 3666 C CA . SER B 1 45 ? 19.891 17.219 -19.609 1 69.31 45 SER B CA 1
ATOM 3667 C C . SER B 1 45 ? 20.781 16.172 -18.906 1 69.31 45 SER B C 1
ATOM 3669 O O . SER B 1 45 ? 21.047 15.117 -19.484 1 69.31 45 SER B O 1
ATOM 3671 N N . LEU B 1 46 ? 21.156 16.5 -17.734 1 78.06 46 LEU B N 1
ATOM 3672 C CA . LEU B 1 46 ? 21.953 15.539 -16.969 1 78.06 46 LEU B CA 1
ATOM 3673 C C . LEU B 1 46 ? 21.141 14.289 -16.656 1 78.06 46 LEU B C 1
ATOM 3675 O O . LEU B 1 46 ? 21.641 13.172 -16.781 1 78.06 46 LEU B O 1
ATOM 3679 N N . ALA B 1 47 ? 19.953 14.523 -16.234 1 71.19 47 ALA B N 1
ATOM 3680 C CA . ALA B 1 47 ? 19.094 13.383 -15.961 1 71.19 47 ALA B CA 1
ATOM 3681 C C . ALA B 1 47 ? 18.984 12.477 -17.188 1 71.19 47 ALA B C 1
ATOM 3683 O O . ALA B 1 47 ? 19.016 11.25 -17.062 1 71.19 47 ALA B O 1
ATOM 3684 N N . LYS B 1 48 ? 18.844 13.047 -18.234 1 71.12 48 LYS B N 1
ATOM 3685 C CA . LYS B 1 48 ? 18.766 12.289 -19.469 1 71.12 48 LYS B CA 1
ATOM 3686 C C . LYS B 1 48 ? 20.047 11.516 -19.734 1 71.12 48 LYS B C 1
ATOM 3688 O O . LYS B 1 48 ? 20.016 10.352 -20.141 1 71.12 48 LYS B O 1
ATOM 3693 N N . VAL B 1 49 ? 21.125 12.258 -19.562 1 74.38 49 VAL B N 1
ATOM 3694 C CA . VAL B 1 49 ? 22.422 11.617 -19.766 1 74.38 49 VAL B CA 1
ATOM 3695 C C . VAL B 1 49 ? 22.594 10.453 -18.781 1 74.38 49 VAL B C 1
ATOM 3697 O O . VAL B 1 49 ? 23.016 9.359 -19.172 1 74.38 49 VAL B O 1
ATOM 3700 N N . LEU B 1 50 ? 22.188 10.742 -17.578 1 77.12 50 LEU B N 1
ATOM 3701 C CA . LEU B 1 50 ? 22.297 9.703 -16.562 1 77.12 50 LEU B CA 1
ATOM 3702 C C . LEU B 1 50 ? 21.375 8.531 -16.875 1 77.12 50 LEU B C 1
ATOM 3704 O O . LEU B 1 50 ? 21.75 7.371 -16.734 1 77.12 50 LEU B O 1
ATOM 3708 N N . ALA B 1 51 ? 20.266 9.008 -17.234 1 71 51 ALA B N 1
ATOM 3709 C CA . ALA B 1 51 ? 19.328 7.973 -17.625 1 71 51 ALA B CA 1
ATOM 3710 C C . ALA B 1 51 ? 19.859 7.148 -18.797 1 71 51 ALA B C 1
ATOM 3712 O O . ALA B 1 51 ? 19.734 5.922 -18.812 1 71 51 ALA B O 1
ATOM 3713 N N . GLU B 1 52 ? 20.422 7.797 -19.719 1 69.56 52 GLU B N 1
ATOM 3714 C CA . GLU B 1 52 ? 21 7.117 -20.875 1 69.56 52 GLU B CA 1
ATOM 3715 C C . GLU B 1 52 ? 22.172 6.227 -20.469 1 69.56 52 GLU B C 1
ATOM 3717 O O . GLU B 1 52 ? 22.281 5.09 -20.938 1 69.56 52 GLU B O 1
ATOM 3722 N N . LEU B 1 53 ? 23 6.859 -19.641 1 73.69 53 LEU B N 1
ATOM 3723 C CA . LEU B 1 53 ? 24.125 6.07 -19.141 1 73.69 53 LEU B CA 1
ATOM 3724 C C . LEU B 1 53 ? 23.641 4.859 -18.359 1 73.69 53 LEU B C 1
ATOM 3726 O O . LEU B 1 53 ? 24.188 3.766 -18.484 1 73.69 53 LEU B O 1
ATOM 3730 N N . ALA B 1 54 ? 22.672 5.195 -17.594 1 72.56 54 ALA B N 1
ATOM 3731 C CA . ALA B 1 54 ? 22.109 4.098 -16.812 1 72.56 54 ALA B CA 1
ATOM 3732 C C . ALA B 1 54 ? 21.516 3.027 -17.719 1 72.56 54 ALA B C 1
ATOM 3734 O O . ALA B 1 54 ? 21.688 1.831 -17.484 1 72.56 54 ALA B O 1
ATOM 3735 N N . ASN B 1 55 ? 20.875 3.537 -18.641 1 63.34 55 ASN B N 1
ATOM 3736 C CA . ASN B 1 55 ? 20.266 2.627 -19.609 1 63.34 55 ASN B CA 1
ATOM 3737 C C . ASN B 1 55 ? 21.328 1.846 -20.375 1 63.34 55 ASN B C 1
ATOM 3739 O O . ASN B 1 55 ? 21.234 0.624 -20.5 1 63.34 55 ASN B O 1
ATOM 3743 N N . ASP B 1 56 ? 22.266 2.617 -20.844 1 65.31 56 ASP B N 1
ATOM 3744 C CA . ASP B 1 56 ? 23.312 1.994 -21.641 1 65.31 56 ASP B CA 1
ATOM 3745 C C . ASP B 1 56 ? 24.172 1.062 -20.781 1 65.31 56 ASP B C 1
ATOM 3747 O O . ASP B 1 56 ? 24.672 0.045 -21.281 1 65.31 56 ASP B O 1
ATOM 3751 N N . GLY B 1 57 ? 24.344 1.514 -19.562 1 63.75 57 GLY B N 1
ATOM 3752 C CA . GLY B 1 57 ? 25.109 0.719 -18.609 1 63.75 57 GLY B CA 1
ATOM 3753 C C . GLY B 1 57 ? 24.281 -0.333 -17.906 1 63.75 57 GLY B C 1
ATOM 3754 O O . GLY B 1 57 ? 24.797 -1.062 -17.047 1 63.75 57 GLY B O 1
ATOM 3755 N N . GLN B 1 58 ? 23.047 -0.302 -18.297 1 60.78 58 GLN B N 1
ATOM 3756 C CA . GLN B 1 58 ? 22.109 -1.259 -17.719 1 60.78 58 GLN B CA 1
ATOM 3757 C C . GLN B 1 58 ? 22.031 -1.121 -16.203 1 60.78 58 GLN B C 1
ATOM 3759 O O . GLN B 1 58 ? 22.078 -2.119 -15.484 1 60.78 58 GLN B O 1
ATOM 3764 N N . ILE B 1 59 ? 22.094 0.103 -15.75 1 63 59 ILE B N 1
ATOM 3765 C CA . ILE B 1 59 ? 22 0.422 -14.328 1 63 59 ILE B CA 1
ATOM 3766 C C . ILE B 1 59 ? 20.547 0.792 -13.984 1 63 59 ILE B C 1
ATOM 3768 O O . ILE B 1 59 ? 19.984 1.728 -14.562 1 63 59 ILE B O 1
ATOM 3772 N N . THR B 1 60 ? 19.969 0.061 -13.203 1 57.78 60 THR B N 1
ATOM 3773 C CA . THR B 1 60 ? 18.578 0.296 -12.836 1 57.78 60 THR B CA 1
ATOM 3774 C C . THR B 1 60 ? 18.469 1.48 -11.883 1 57.78 60 THR B C 1
ATOM 3776 O O . THR B 1 60 ? 19.453 1.909 -11.297 1 57.78 60 THR B O 1
ATOM 3779 N N . ALA B 1 61 ? 17.172 2.018 -11.969 1 58.84 61 ALA B N 1
ATOM 3780 C CA . ALA B 1 61 ? 16.938 3.1 -11.023 1 58.84 61 ALA B CA 1
ATOM 3781 C C . ALA B 1 61 ? 17.188 2.635 -9.586 1 58.84 61 ALA B C 1
ATOM 3783 O O . ALA B 1 61 ? 17.719 3.385 -8.766 1 58.84 61 ALA B O 1
ATOM 3784 N N . SER B 1 62 ? 16.844 1.451 -9.414 1 55.53 62 SER B N 1
ATOM 3785 C CA . SER B 1 62 ? 17.078 0.867 -8.102 1 55.53 62 SER B CA 1
ATOM 3786 C C . SER B 1 62 ? 18.578 0.782 -7.801 1 55.53 62 SER B C 1
ATOM 3788 O O . SER B 1 62 ? 19 1.019 -6.668 1 55.53 62 SER B O 1
ATOM 3790 N N . GLN B 1 63 ? 19.266 0.426 -8.75 1 58.38 63 GLN B N 1
ATOM 3791 C CA . GLN B 1 63 ? 20.703 0.346 -8.578 1 58.38 63 GLN B CA 1
ATOM 3792 C C . GLN B 1 63 ? 21.312 1.724 -8.312 1 58.38 63 GLN B C 1
ATOM 3794 O O . GLN B 1 63 ? 22.219 1.861 -7.496 1 58.38 63 GLN B O 1
ATOM 3799 N N . ILE B 1 64 ? 20.703 2.584 -9.047 1 60.44 64 ILE B N 1
ATOM 3800 C CA . ILE B 1 64 ? 21.172 3.945 -8.797 1 60.44 64 ILE B CA 1
ATOM 3801 C C . ILE B 1 64 ? 20.781 4.371 -7.383 1 60.44 64 ILE B C 1
ATOM 3803 O O . ILE B 1 64 ? 21.594 4.965 -6.664 1 60.44 64 ILE B O 1
ATOM 3807 N N . LYS B 1 65 ? 19.578 3.955 -7.199 1 56.75 65 LYS B N 1
ATOM 3808 C CA . LYS B 1 65 ? 19.109 4.266 -5.852 1 56.75 65 LYS B CA 1
ATOM 3809 C C . LYS B 1 65 ? 19.969 3.578 -4.797 1 56.75 65 LYS B C 1
ATOM 3811 O O . LYS B 1 65 ? 20.344 4.191 -3.795 1 56.75 65 LYS B O 1
ATOM 3816 N N . LYS B 1 66 ? 20.25 2.373 -5.023 1 53.62 66 LYS B N 1
ATOM 3817 C CA . LYS B 1 66 ? 21.094 1.61 -4.109 1 53.62 66 LYS B CA 1
ATOM 3818 C C . LYS B 1 66 ? 22.5 2.203 -4.039 1 53.62 66 LYS B C 1
ATOM 3820 O O . LYS B 1 66 ? 23.094 2.262 -2.967 1 53.62 66 LYS B O 1
ATOM 3825 N N . ALA B 1 67 ? 22.969 2.482 -5.184 1 53.75 67 ALA B N 1
ATOM 3826 C CA . ALA B 1 67 ? 24.312 3.053 -5.246 1 53.75 67 ALA B CA 1
ATOM 3827 C C . ALA B 1 67 ? 24.359 4.422 -4.57 1 53.75 67 ALA B C 1
ATOM 3829 O O . ALA B 1 67 ? 25.406 4.855 -4.105 1 53.75 67 ALA B O 1
ATOM 3830 N N . ARG B 1 68 ? 23.156 4.949 -4.703 1 51.12 68 ARG B N 1
ATOM 3831 C CA . ARG B 1 68 ? 23.016 6.246 -4.047 1 51.12 68 ARG B CA 1
ATOM 3832 C C . ARG B 1 68 ? 23 6.09 -2.527 1 51.12 68 ARG B C 1
ATOM 3834 O O . ARG B 1 68 ? 23.219 7.059 -1.798 1 51.12 68 ARG B O 1
ATOM 3841 N N . GLN B 1 69 ? 22.469 5.055 -2.154 1 43.84 69 GLN B N 1
ATOM 3842 C CA . GLN B 1 69 ? 22.312 4.875 -0.714 1 43.84 69 GLN B CA 1
ATOM 3843 C C . GLN B 1 69 ? 23.531 5.383 0.042 1 43.84 69 GLN B C 1
ATOM 3845 O O . GLN B 1 69 ? 23.422 5.879 1.163 1 43.84 69 GLN B O 1
ATOM 3850 N N . ASN B 1 70 ? 24.672 5.137 -0.547 1 39.72 70 ASN B N 1
ATOM 3851 C CA . ASN B 1 70 ? 25.812 5.676 0.183 1 39.72 70 ASN B CA 1
ATOM 3852 C C . ASN B 1 70 ? 26.078 7.129 -0.191 1 39.72 70 ASN B C 1
ATOM 3854 O O . ASN B 1 70 ? 27.094 7.703 0.218 1 39.72 70 ASN B O 1
ATOM 3858 N N . LEU B 1 71 ? 25.484 7.578 -1.177 1 37.41 71 LEU B N 1
ATOM 3859 C CA . LEU B 1 71 ? 25.734 8.961 -1.554 1 37.41 71 LEU B CA 1
ATOM 3860 C C . LEU B 1 71 ? 24.797 9.906 -0.82 1 37.41 71 LEU B C 1
ATOM 3862 O O . LEU B 1 71 ? 23.656 9.539 -0.519 1 37.41 71 LEU B O 1
ATOM 3866 N N . PRO B 1 72 ? 25.344 10.922 -0.253 1 35.69 72 PRO B N 1
ATOM 3867 C CA . PRO B 1 72 ? 24.547 11.922 0.466 1 35.69 72 PRO B CA 1
ATOM 3868 C C . PRO B 1 72 ? 23.297 12.352 -0.305 1 35.69 72 PRO B C 1
ATOM 3870 O O . PRO B 1 72 ? 23.266 12.25 -1.534 1 35.69 72 PRO B O 1
ATOM 3873 N N . SER B 1 73 ? 22.188 12.422 0.269 1 37.44 73 SER B N 1
ATOM 3874 C CA . SER B 1 73 ? 20.875 12.883 -0.175 1 37.44 73 SER B CA 1
ATOM 3875 C C . SER B 1 73 ? 21 14.055 -1.14 1 37.44 73 SER B C 1
ATOM 3877 O O . SER B 1 73 ? 22 14.781 -1.124 1 37.44 73 SER B O 1
ATOM 3879 N N . PHE B 1 74 ? 20.156 14.102 -2.232 1 38.44 74 PHE B N 1
ATOM 3880 C CA . PHE B 1 74 ? 20.078 15.047 -3.342 1 38.44 74 PHE B CA 1
ATOM 3881 C C . PHE B 1 74 ? 20.094 16.484 -2.834 1 38.44 74 PHE B C 1
ATOM 3883 O O . PHE B 1 74 ? 19.812 17.422 -3.586 1 38.44 74 PHE B O 1
ATOM 3890 N N . SER B 1 75 ? 19.812 16.766 -1.662 1 41.47 75 SER B N 1
ATOM 3891 C CA . SER B 1 75 ? 19.656 18.203 -1.453 1 41.47 75 SER B CA 1
ATOM 3892 C C . SER B 1 75 ? 20.953 18.953 -1.769 1 41.47 75 SER B C 1
ATOM 3894 O O . SER B 1 75 ? 22.031 18.531 -1.35 1 41.47 75 SER B O 1
ATOM 3896 N N . SER B 1 76 ? 21.016 19.469 -2.967 1 45.41 76 SER B N 1
ATOM 3897 C CA . SER B 1 76 ? 22.109 20.406 -3.156 1 45.41 76 SER B CA 1
ATOM 3898 C C . SER B 1 76 ? 22.469 21.109 -1.852 1 45.41 76 SER B C 1
ATOM 3900 O O . SER B 1 76 ? 23.625 21.5 -1.645 1 45.41 76 SER B O 1
ATOM 3902 N N . ALA B 1 77 ? 21.453 21.297 -1.092 1 53.56 77 ALA B N 1
ATOM 3903 C CA . ALA B 1 77 ? 21.781 22.016 0.131 1 53.56 77 ALA B CA 1
ATOM 3904 C C . ALA B 1 77 ? 22.359 21.094 1.186 1 53.56 77 ALA B C 1
ATOM 3906 O O . ALA B 1 77 ? 21.891 19.969 1.361 1 53.56 77 ALA B O 1
ATOM 3907 N N . LYS B 1 78 ? 23.531 21.406 1.354 1 62.09 78 LYS B N 1
ATOM 3908 C CA . LYS B 1 78 ? 24.172 20.688 2.447 1 62.09 78 LYS B CA 1
ATOM 3909 C C . LYS B 1 78 ? 23.734 21.234 3.803 1 62.09 78 LYS B C 1
ATOM 3911 O O . LYS B 1 78 ? 23.703 22.453 3.996 1 62.09 78 LYS B O 1
ATOM 3916 N N . TRP B 1 79 ? 23.297 20.359 4.629 1 69.44 79 TRP B N 1
ATOM 3917 C CA . TRP B 1 79 ? 22.891 20.781 5.965 1 69.44 79 TRP B CA 1
ATOM 3918 C C . TRP B 1 79 ? 23.938 21.688 6.594 1 69.44 79 TRP B C 1
ATOM 3920 O O . TRP B 1 79 ? 23.609 22.703 7.219 1 69.44 79 TRP B O 1
ATOM 3930 N N . THR B 1 80 ? 25.078 21.359 6.258 1 71.31 80 THR B N 1
ATOM 3931 C CA . THR B 1 80 ? 26.188 22.125 6.848 1 71.31 80 THR B CA 1
ATOM 3932 C C . THR B 1 80 ? 26.172 23.562 6.375 1 71.31 80 THR B C 1
ATOM 3934 O O . THR B 1 80 ? 26.609 24.469 7.09 1 71.31 80 THR B O 1
ATOM 3937 N N . GLU B 1 81 ? 25.609 23.719 5.199 1 70.75 81 GLU B N 1
ATOM 3938 C CA . GLU B 1 81 ? 25.547 25.062 4.645 1 70.75 81 GLU B CA 1
ATOM 3939 C C . GLU B 1 81 ? 24.312 25.812 5.148 1 70.75 81 GLU B C 1
ATOM 3941 O O . GLU B 1 81 ? 24.328 27.031 5.289 1 70.75 81 GLU B O 1
ATOM 3946 N N . LEU B 1 82 ? 23.359 25.047 5.434 1 72.88 82 LEU B N 1
ATOM 3947 C CA . LEU B 1 82 ? 22.078 25.688 5.758 1 72.88 82 LEU B CA 1
ATOM 3948 C C . LEU B 1 82 ? 21.891 25.797 7.27 1 72.88 82 LEU B C 1
ATOM 3950 O O . LEU B 1 82 ? 21.219 26.719 7.746 1 72.88 82 LEU B O 1
ATOM 3954 N N . ALA B 1 83 ? 22.516 24.969 7.891 1 75.81 83 ALA B N 1
ATOM 3955 C CA . ALA B 1 83 ? 22.312 24.875 9.336 1 75.81 83 ALA B CA 1
ATOM 3956 C C . ALA B 1 83 ? 22.562 26.219 10.016 1 75.81 83 ALA B C 1
ATOM 3958 O O . ALA B 1 83 ? 21.766 26.672 10.828 1 75.81 83 ALA B O 1
ATOM 3959 N N . PRO B 1 84 ? 23.578 26.906 9.57 1 73.25 84 PRO B N 1
ATOM 3960 C CA . PRO B 1 84 ? 23.844 28.156 10.266 1 73.25 84 PRO B CA 1
ATOM 3961 C C . PRO B 1 84 ? 22.766 29.219 10.031 1 73.25 84 PRO B C 1
ATOM 3963 O O . PRO B 1 84 ? 22.547 30.078 10.883 1 73.25 84 PRO B O 1
ATOM 3966 N N . GLN B 1 85 ? 22.125 29.078 8.984 1 71 85 GLN B N 1
ATOM 3967 C CA . GLN B 1 85 ? 21.078 30.031 8.68 1 71 85 GLN B CA 1
ATOM 3968 C C . GLN B 1 85 ? 19.906 29.891 9.656 1 71 85 GLN B C 1
ATOM 3970 O O . GLN B 1 85 ? 19.125 30.828 9.844 1 71 85 GLN B O 1
ATOM 3975 N N . PHE B 1 86 ? 19.922 28.859 10.156 1 71.38 86 PHE B N 1
ATOM 3976 C CA . PHE B 1 86 ? 18.812 28.578 11.07 1 71.38 86 PHE B CA 1
ATOM 3977 C C . PHE B 1 86 ? 19.312 28.422 12.5 1 71.38 86 PHE B C 1
ATOM 3979 O O . PHE B 1 86 ? 18.609 27.859 13.344 1 71.38 86 PHE B O 1
ATOM 3986 N N . ASP B 1 87 ? 20.547 28.891 12.68 1 67.81 87 ASP B N 1
ATOM 3987 C CA . ASP B 1 87 ? 21.203 28.859 13.977 1 67.81 87 ASP B CA 1
ATOM 3988 C C . ASP B 1 87 ? 21.312 27.438 14.5 1 67.81 87 ASP B C 1
ATOM 3990 O O . ASP B 1 87 ? 21.125 27.188 15.695 1 67.81 87 ASP B O 1
ATOM 3994 N N . LEU B 1 88 ? 21.406 26.609 13.555 1 71.81 88 LEU B N 1
ATOM 3995 C CA . LEU B 1 88 ? 21.594 25.219 13.938 1 71.81 88 LEU B CA 1
ATOM 3996 C C . LEU B 1 88 ? 23.031 24.766 13.688 1 71.81 88 LEU B C 1
ATOM 3998 O O . LEU B 1 88 ? 23.719 25.344 12.859 1 71.81 88 LEU B O 1
ATOM 4002 N N . SER B 1 89 ? 23.375 23.875 14.578 1 70.75 89 SER B N 1
ATOM 4003 C CA . SER B 1 89 ? 24.703 23.328 14.406 1 70.75 89 SER B CA 1
ATOM 4004 C C . SER B 1 89 ? 24.828 22.578 13.078 1 70.75 89 SER B C 1
ATOM 4006 O O . SER B 1 89 ? 23.906 21.844 12.688 1 70.75 89 SER B O 1
ATOM 4008 N N . PRO B 1 90 ? 25.812 22.891 12.484 1 71.88 90 PRO B N 1
ATOM 4009 C CA . PRO B 1 90 ? 26.062 22.094 11.289 1 71.88 90 PRO B CA 1
ATOM 4010 C C . PRO B 1 90 ? 26.297 20.609 11.609 1 71.88 90 PRO B C 1
ATOM 4012 O O . PRO B 1 90 ? 26.125 19.75 10.734 1 71.88 90 PRO B O 1
ATOM 4015 N N . ASP B 1 91 ? 26.75 20.469 12.82 1 70.12 91 ASP B N 1
ATOM 4016 C CA . ASP B 1 91 ? 26.891 19.094 13.305 1 70.12 91 ASP B CA 1
ATOM 4017 C C . ASP B 1 91 ? 25.594 18.594 13.938 1 70.12 91 ASP B C 1
ATOM 4019 O O . ASP B 1 91 ? 25.219 19.031 15.023 1 70.12 91 ASP B O 1
ATOM 4023 N N . LEU B 1 92 ? 25 17.734 13.234 1 69.56 92 LEU B N 1
ATOM 4024 C CA . LEU B 1 92 ? 23.688 17.219 13.617 1 69.56 92 LEU B CA 1
ATOM 4025 C C . LEU B 1 92 ? 23.734 16.609 15.023 1 69.56 92 LEU B C 1
ATOM 4027 O O . LEU B 1 92 ? 22.734 16.641 15.742 1 69.56 92 LEU B O 1
ATOM 4031 N N . SER B 1 93 ? 24.859 16.078 15.344 1 68 93 SER B N 1
ATOM 4032 C CA . SER B 1 93 ? 24.984 15.406 16.641 1 68 93 SER B CA 1
ATOM 4033 C C . SER B 1 93 ? 24.906 16.406 17.781 1 68 93 SER B C 1
ATOM 4035 O O . SER B 1 93 ? 24.641 16.031 18.922 1 68 93 SER B O 1
ATOM 4037 N N . HIS B 1 94 ? 25.047 17.688 17.422 1 67.75 94 HIS B N 1
ATOM 4038 C CA . HIS B 1 94 ? 25.094 18.703 18.469 1 67.75 94 HIS B CA 1
ATOM 4039 C C . HIS B 1 94 ? 23.812 19.531 18.5 1 67.75 94 HIS B C 1
ATOM 4041 O O . HIS B 1 94 ? 23.734 20.516 19.234 1 67.75 94 HIS B O 1
ATOM 4047 N N . ILE B 1 95 ? 23.016 19.031 17.641 1 70.69 95 ILE B N 1
ATOM 4048 C CA . ILE B 1 95 ? 21.812 19.859 17.594 1 70.69 95 ILE B CA 1
ATOM 4049 C C . ILE B 1 95 ? 20.984 19.641 18.859 1 70.69 95 ILE B C 1
ATOM 4051 O O . ILE B 1 95 ? 20.734 18.516 19.266 1 70.69 95 ILE B O 1
ATOM 4055 N N . ILE B 1 96 ? 20.797 20.766 19.594 1 72.12 96 ILE B N 1
ATOM 4056 C CA . ILE B 1 96 ? 19.844 20.766 20.688 1 72.12 96 ILE B CA 1
ATOM 4057 C C . ILE B 1 96 ? 18.469 21.234 20.188 1 72.12 96 ILE B C 1
ATOM 4059 O O . ILE B 1 96 ? 18.328 22.344 19.688 1 72.12 96 ILE B O 1
ATOM 4063 N N . PHE B 1 97 ? 17.578 20.312 20.203 1 80 97 PHE B N 1
ATOM 4064 C CA . PHE B 1 97 ? 16.234 20.625 19.703 1 80 97 PHE B CA 1
ATOM 4065 C C . PHE B 1 97 ? 15.367 21.203 20.812 1 80 97 PHE B C 1
ATOM 4067 O O . PHE B 1 97 ? 15.438 20.766 21.953 1 80 97 PHE B O 1
ATOM 4074 N N . ASP B 1 98 ? 14.672 22.266 20.453 1 80.56 98 ASP B N 1
ATOM 4075 C CA . ASP B 1 98 ? 13.555 22.641 21.312 1 80.56 98 ASP B CA 1
ATOM 4076 C C . ASP B 1 98 ? 12.531 21.516 21.406 1 80.56 98 ASP B C 1
ATOM 4078 O O . ASP B 1 98 ? 12.477 20.656 20.531 1 80.56 98 ASP B O 1
ATOM 4082 N N . SER B 1 99 ? 11.883 21.578 22.5 1 84.94 99 SER B N 1
ATOM 4083 C CA . SER B 1 99 ? 10.859 20.562 22.672 1 84.94 99 SER B CA 1
ATOM 4084 C C . SER B 1 99 ? 9.477 21.094 22.281 1 84.94 99 SER B C 1
ATOM 4086 O O . SER B 1 99 ? 9.102 22.203 22.656 1 84.94 99 SER B O 1
ATOM 4088 N N . PHE B 1 100 ? 8.828 20.422 21.406 1 89.38 100 PHE B N 1
ATOM 4089 C CA . PHE B 1 100 ? 7.43 20.625 21.062 1 89.38 100 PHE B CA 1
ATOM 4090 C C . PHE B 1 100 ? 6.703 19.281 20.969 1 89.38 100 PHE B C 1
ATOM 4092 O O . PHE B 1 100 ? 7 18.469 20.078 1 89.38 100 PHE B O 1
ATOM 4099 N N . SER B 1 101 ? 5.824 19.172 21.953 1 91.25 101 SER B N 1
ATOM 4100 C CA . SER B 1 101 ? 5.156 17.875 22.016 1 91.25 101 SER B CA 1
ATOM 4101 C C . SER B 1 101 ? 3.643 18.031 21.922 1 91.25 101 SER B C 1
ATOM 4103 O O . SER B 1 101 ? 3.064 18.938 22.516 1 91.25 101 SER B O 1
ATOM 4105 N N . ILE B 1 102 ? 3.092 17.234 21.078 1 91.62 102 ILE B N 1
ATOM 4106 C CA . ILE B 1 102 ? 1.643 17.109 20.984 1 91.62 102 ILE B CA 1
ATOM 4107 C C . ILE B 1 102 ? 1.198 15.805 21.656 1 91.62 102 ILE B C 1
ATOM 4109 O O . ILE B 1 102 ? 1.521 14.711 21.172 1 91.62 102 ILE B O 1
ATOM 4113 N N . PRO B 1 103 ? 0.515 15.93 22.75 1 91.75 103 PRO B N 1
ATOM 4114 C CA . PRO B 1 103 ? 0.056 14.695 23.391 1 91.75 103 PRO B CA 1
ATOM 4115 C C . PRO B 1 103 ? -0.824 13.852 22.469 1 91.75 103 PRO B C 1
ATOM 4117 O O . PRO B 1 103 ? -1.752 14.367 21.844 1 91.75 103 PRO B O 1
ATOM 4120 N N . SER B 1 104 ? -0.599 12.609 22.531 1 94.69 104 SER B N 1
ATOM 4121 C CA . SER B 1 104 ? -1.299 11.703 21.625 1 94.69 104 SER B CA 1
ATOM 4122 C C . SER B 1 104 ? -2.746 11.5 22.062 1 94.69 104 SER B C 1
ATOM 4124 O O . SER B 1 104 ? -3.031 11.406 23.25 1 94.69 104 SER B O 1
ATOM 4126 N N . VAL B 1 105 ? -3.625 11.406 21.125 1 96.38 105 VAL B N 1
ATOM 4127 C CA . VAL B 1 105 ? -5.008 11.016 21.391 1 96.38 105 VAL B CA 1
ATOM 4128 C C . VAL B 1 105 ? -5.203 9.539 21.062 1 96.38 105 VAL B C 1
ATOM 4130 O O . VAL B 1 105 ? -4.359 8.93 20.406 1 96.38 105 VAL B O 1
ATOM 4133 N N . PHE B 1 106 ? -6.34 9.016 21.547 1 97.25 106 PHE B N 1
ATOM 4134 C CA . PHE B 1 106 ? -6.648 7.609 21.328 1 97.25 106 PHE B CA 1
ATOM 4135 C C . PHE B 1 106 ? -7.66 7.449 20.188 1 97.25 106 PHE B C 1
ATOM 4137 O O . PHE B 1 106 ? -8.805 7.895 20.312 1 97.25 106 PHE B O 1
ATOM 4144 N N . LEU B 1 107 ? -7.219 6.773 19.109 1 98.38 107 LEU B N 1
ATOM 4145 C CA . LEU B 1 107 ? -8.203 6.316 18.141 1 98.38 107 LEU B CA 1
ATOM 4146 C C . LEU B 1 107 ? -9.023 5.156 18.703 1 98.38 107 LEU B C 1
ATOM 4148 O O . LEU B 1 107 ? -8.578 4.465 19.625 1 98.38 107 LEU B O 1
ATOM 4152 N N . PRO B 1 108 ? -10.242 4.938 18.156 1 98.19 108 PRO B N 1
ATOM 4153 C CA . PRO B 1 108 ? -11.062 3.834 18.672 1 98.19 108 PRO B CA 1
ATOM 4154 C C . PRO B 1 108 ? -10.359 2.482 18.562 1 98.19 108 PRO B C 1
ATOM 4156 O O . PRO B 1 108 ? -9.75 2.176 17.531 1 98.19 108 PRO B O 1
ATOM 4159 N N . PRO B 1 109 ? -10.469 1.674 19.609 1 98.38 109 PRO B N 1
ATOM 4160 C CA . PRO B 1 109 ? -9.945 0.309 19.516 1 98.38 109 PRO B CA 1
ATOM 4161 C C . PRO B 1 109 ? -10.422 -0.421 18.266 1 98.38 109 PRO B C 1
ATOM 4163 O O . PRO B 1 109 ? -9.648 -1.156 17.641 1 98.38 109 PRO B O 1
ATOM 4166 N N . SER B 1 110 ? -11.648 -0.224 17.891 1 97.31 110 SER B N 1
ATOM 4167 C CA . SER B 1 110 ? -12.188 -0.882 16.703 1 97.31 110 SER B CA 1
ATOM 4168 C C . SER B 1 110 ? -11.422 -0.489 15.445 1 97.31 110 SER B C 1
ATOM 4170 O O . SER B 1 110 ? -11.273 -1.293 14.523 1 97.31 110 SER B O 1
ATOM 4172 N N . PHE B 1 111 ? -10.984 0.765 15.398 1 97.44 111 PHE B N 1
ATOM 4173 C CA . PHE B 1 111 ? -10.133 1.217 14.305 1 97.44 111 PHE B CA 1
ATOM 4174 C C . PHE B 1 111 ? -8.852 0.397 14.234 1 97.44 111 PHE B C 1
ATOM 4176 O O . PHE B 1 111 ? -8.453 -0.051 13.156 1 97.44 111 PHE B O 1
ATOM 4183 N N . HIS B 1 112 ? -8.281 0.193 15.32 1 98.62 112 HIS B N 1
ATOM 4184 C CA . HIS B 1 112 ? -7.02 -0.529 15.391 1 98.62 112 HIS B CA 1
ATOM 4185 C C . HIS B 1 112 ? -7.215 -2.014 15.109 1 98.62 112 HIS B C 1
ATOM 4187 O O . HIS B 1 112 ? -6.309 -2.678 14.602 1 98.62 112 HIS B O 1
ATOM 4193 N N . GLU B 1 113 ? -8.359 -2.539 15.461 1 98.12 113 GLU B N 1
ATOM 4194 C CA . GLU B 1 113 ? -8.641 -3.936 15.148 1 98.12 113 GLU B CA 1
ATOM 4195 C C . GLU B 1 113 ? -8.617 -4.18 13.641 1 98.12 113 GLU B C 1
ATOM 4197 O O . GLU B 1 113 ? -7.988 -5.133 13.172 1 98.12 113 GLU B O 1
ATOM 4202 N N . THR B 1 114 ? -9.234 -3.295 12.898 1 96.06 114 THR B N 1
ATOM 4203 C CA . THR B 1 114 ? -9.25 -3.396 11.445 1 96.06 114 THR B CA 1
ATOM 4204 C C . THR B 1 114 ? -7.844 -3.213 10.875 1 96.06 114 THR B C 1
ATOM 4206 O O . THR B 1 114 ? -7.441 -3.926 9.953 1 96.06 114 THR B O 1
ATOM 4209 N N . THR B 1 115 ? -7.172 -2.311 11.422 1 97.56 115 THR B N 1
ATOM 4210 C CA . THR B 1 115 ? -5.809 -2.037 10.977 1 97.56 115 THR B CA 1
ATOM 4211 C C . THR B 1 115 ? -4.895 -3.223 11.273 1 97.56 115 THR B C 1
ATOM 4213 O O . THR B 1 115 ? -4.02 -3.557 10.477 1 97.56 115 THR B O 1
ATOM 4216 N N . ALA B 1 116 ? -5.09 -3.811 12.422 1 97.81 116 ALA B N 1
ATOM 4217 C CA . ALA B 1 116 ? -4.289 -4.969 12.82 1 97.81 116 ALA B CA 1
ATOM 4218 C C . ALA B 1 116 ? -4.488 -6.129 11.852 1 97.81 116 ALA B C 1
ATOM 4220 O O . ALA B 1 116 ? -3.535 -6.84 11.516 1 97.81 116 ALA B O 1
ATOM 4221 N N . GLU B 1 117 ? -5.688 -6.34 11.43 1 96.88 117 GLU B N 1
ATOM 4222 C CA . GLU B 1 117 ? -5.953 -7.387 10.445 1 96.88 117 GLU B CA 1
ATOM 4223 C C . GLU B 1 117 ? -5.191 -7.133 9.148 1 96.88 117 GLU B C 1
ATOM 4225 O O . GLU B 1 117 ? -4.57 -8.039 8.594 1 96.88 117 GLU B O 1
ATOM 4230 N N . ALA B 1 118 ? -5.293 -5.914 8.742 1 96.38 118 ALA B N 1
ATOM 4231 C CA . ALA B 1 118 ? -4.605 -5.543 7.504 1 96.38 118 ALA B CA 1
ATOM 4232 C C . ALA B 1 118 ? -3.094 -5.707 7.648 1 96.38 118 ALA B C 1
ATOM 4234 O O . ALA B 1 118 ? -2.43 -6.203 6.734 1 96.38 118 ALA B O 1
ATOM 4235 N N . ALA B 1 119 ? -2.607 -5.281 8.727 1 96.75 119 ALA B N 1
ATOM 4236 C CA . ALA B 1 119 ? -1.172 -5.379 8.984 1 96.75 119 ALA B CA 1
ATOM 4237 C C . ALA B 1 119 ? -0.714 -6.832 9.008 1 96.75 119 ALA B C 1
ATOM 4239 O O . ALA B 1 119 ? 0.38 -7.152 8.539 1 96.75 119 ALA B O 1
ATOM 4240 N N . TRP B 1 120 ? -1.515 -7.648 9.617 1 96.44 120 TRP B N 1
ATOM 4241 C CA . TRP B 1 120 ? -1.203 -9.07 9.641 1 96.44 120 TRP B CA 1
ATOM 4242 C C . TRP B 1 120 ? -1.071 -9.625 8.227 1 96.44 120 TRP B C 1
ATOM 4244 O O . TRP B 1 120 ? -0.117 -10.344 7.914 1 96.44 120 TRP B O 1
ATOM 4254 N N . ARG B 1 121 ? -1.989 -9.312 7.383 1 95.5 121 ARG B N 1
ATOM 4255 C CA . ARG B 1 121 ? -1.985 -9.766 6 1 95.5 121 ARG B CA 1
ATOM 4256 C C . ARG B 1 121 ? -0.756 -9.25 5.258 1 95.5 121 ARG B C 1
ATOM 4258 O O . ARG B 1 121 ? -0.181 -9.961 4.43 1 95.5 121 ARG B O 1
ATOM 4265 N N . ILE B 1 122 ? -0.412 -8.031 5.559 1 96 122 ILE B N 1
ATOM 4266 C CA . ILE B 1 122 ? 0.756 -7.434 4.914 1 96 122 ILE B CA 1
ATOM 4267 C C . ILE B 1 122 ? 1.996 -8.266 5.23 1 96 122 ILE B C 1
ATOM 4269 O O . ILE B 1 122 ? 2.852 -8.469 4.363 1 96 122 ILE B O 1
ATOM 4273 N N . GLN B 1 123 ? 2.1 -8.742 6.418 1 94.94 123 GLN B N 1
ATOM 4274 C CA . GLN B 1 123 ? 3.266 -9.531 6.801 1 94.94 123 GLN B CA 1
ATOM 4275 C C . GLN B 1 123 ? 3.221 -10.922 6.164 1 94.94 123 GLN B C 1
ATOM 4277 O O . GLN B 1 123 ? 4.262 -11.547 5.953 1 94.94 123 GLN B O 1
ATOM 4282 N N . ASP B 1 124 ? 2.039 -11.383 5.902 1 95.25 124 ASP B N 1
ATOM 4283 C CA . ASP B 1 124 ? 1.94 -12.617 5.133 1 95.25 124 ASP B CA 1
ATOM 4284 C C . ASP B 1 124 ? 2.451 -12.414 3.707 1 95.25 124 ASP B C 1
ATOM 4286 O O . ASP B 1 124 ? 3.041 -13.328 3.117 1 95.25 124 ASP B O 1
ATOM 4290 N N . VAL B 1 125 ? 2.225 -11.258 3.191 1 96.88 125 VAL B N 1
ATOM 4291 C CA . VAL B 1 125 ? 2.531 -10.977 1.793 1 96.88 125 VAL B CA 1
ATOM 4292 C C . VAL B 1 125 ? 4.004 -10.586 1.655 1 96.88 125 VAL B C 1
ATOM 4294 O O . VAL B 1 125 ? 4.672 -11 0.704 1 96.88 125 VAL B O 1
ATOM 4297 N N . TYR B 1 126 ? 4.477 -9.82 2.584 1 95.19 126 TYR B N 1
ATOM 4298 C CA . TYR B 1 126 ? 5.816 -9.258 2.467 1 95.19 126 TYR B CA 1
ATOM 4299 C C . TYR B 1 126 ? 6.738 -9.812 3.545 1 95.19 126 TYR B C 1
ATOM 4301 O O . TYR B 1 126 ? 7.801 -9.25 3.812 1 95.19 126 TYR B O 1
ATOM 4309 N N . GLN B 1 127 ? 6.34 -10.828 4.262 1 93.5 127 GLN B N 1
ATOM 4310 C CA . GLN B 1 127 ? 7.125 -11.547 5.262 1 93.5 127 GLN B CA 1
ATOM 4311 C C . GLN B 1 127 ? 7.242 -10.742 6.551 1 93.5 127 GLN B C 1
ATOM 4313 O O . GLN B 1 127 ? 6.602 -9.695 6.699 1 93.5 127 GLN B O 1
ATOM 4318 N N . GLU B 1 128 ? 8.047 -11.336 7.445 1 93.88 128 GLU B N 1
ATOM 4319 C CA . GLU B 1 128 ? 8.211 -10.734 8.758 1 93.88 128 GLU B CA 1
ATOM 4320 C C . GLU B 1 128 ? 9.055 -9.461 8.68 1 93.88 128 GLU B C 1
ATOM 4322 O O . GLU B 1 128 ? 9.859 -9.305 7.766 1 93.88 128 GLU B O 1
ATOM 4327 N N . ARG B 1 129 ? 8.945 -8.648 9.68 1 91.12 129 ARG B N 1
ATOM 4328 C CA . ARG B 1 129 ? 9.539 -7.316 9.703 1 91.12 129 ARG B CA 1
ATOM 4329 C C . ARG B 1 129 ? 11.047 -7.379 9.492 1 91.12 129 ARG B C 1
ATOM 4331 O O . ARG B 1 129 ? 11.602 -6.625 8.695 1 91.12 129 ARG B O 1
ATOM 4338 N N . PRO B 1 130 ? 11.727 -8.289 10.172 1 88.56 130 PRO B N 1
ATOM 4339 C CA . PRO B 1 130 ? 13.18 -8.32 10 1 88.56 130 PRO B CA 1
ATOM 4340 C C . PRO B 1 130 ? 13.594 -8.656 8.57 1 88.56 130 PRO B C 1
ATOM 4342 O O . PRO B 1 130 ? 14.719 -8.352 8.156 1 88.56 130 PRO B O 1
ATOM 4345 N N . LEU B 1 131 ? 12.648 -9.266 7.855 1 89.31 131 LEU B N 1
ATOM 4346 C CA . LEU B 1 131 ? 12.969 -9.672 6.492 1 89.31 131 LEU B CA 1
ATOM 4347 C C . LEU B 1 131 ? 12.547 -8.594 5.496 1 89.31 131 LEU B C 1
ATOM 4349 O O . LEU B 1 131 ? 12.852 -8.703 4.305 1 89.31 131 LEU B O 1
ATOM 4353 N N . GLN B 1 132 ? 11.867 -7.598 5.984 1 88.31 132 GLN B N 1
ATOM 4354 C CA . GLN B 1 132 ? 11.453 -6.48 5.141 1 88.31 132 GLN B CA 1
ATOM 4355 C C . GLN B 1 132 ? 12.586 -5.477 4.961 1 88.31 132 GLN B C 1
ATOM 4357 O O . GLN B 1 132 ? 12.492 -4.332 5.41 1 88.31 132 GLN B O 1
ATOM 4362 N N . VAL B 1 133 ? 13.484 -5.793 4.16 1 77.5 133 VAL B N 1
ATOM 4363 C CA . VAL B 1 133 ? 14.719 -5.012 4.082 1 77.5 133 VAL B CA 1
ATOM 4364 C C . VAL B 1 133 ? 14.602 -3.975 2.965 1 77.5 133 VAL B C 1
ATOM 4366 O O . VAL B 1 133 ? 15.172 -2.885 3.059 1 77.5 133 VAL B O 1
ATOM 4369 N N . ARG B 1 134 ? 13.766 -4.281 2.021 1 77.94 134 ARG B N 1
ATOM 4370 C CA . ARG B 1 134 ? 13.641 -3.383 0.879 1 77.94 134 ARG B CA 1
ATOM 4371 C C . ARG B 1 134 ? 12.75 -2.188 1.221 1 77.94 134 ARG B C 1
ATOM 4373 O O . ARG B 1 134 ? 11.75 -2.332 1.924 1 77.94 134 ARG B O 1
ATOM 4380 N N . GLU B 1 135 ? 13.133 -1.104 0.669 1 77.25 135 GLU B N 1
ATOM 4381 C CA . GLU B 1 135 ? 12.43 0.142 0.947 1 77.25 135 GLU B CA 1
ATOM 4382 C C . GLU B 1 135 ? 10.961 0.053 0.518 1 77.25 135 GLU B C 1
ATOM 4384 O O . GLU B 1 135 ? 10.07 0.447 1.267 1 77.25 135 GLU B O 1
ATOM 4389 N N . GLN B 1 136 ? 10.758 -0.521 -0.625 1 81.38 136 GLN B N 1
ATOM 4390 C CA . GLN B 1 136 ? 9.398 -0.595 -1.146 1 81.38 136 GLN B CA 1
ATOM 4391 C C . GLN B 1 136 ? 8.508 -1.436 -0.236 1 81.38 136 GLN B C 1
ATOM 4393 O O . GLN B 1 136 ? 7.32 -1.133 -0.068 1 81.38 136 GLN B O 1
ATOM 4398 N N . VAL B 1 137 ? 9.094 -2.373 0.306 1 88.5 137 VAL B N 1
ATOM 4399 C CA . VAL B 1 137 ? 8.328 -3.25 1.188 1 88.5 137 VAL B CA 1
ATOM 4400 C C . VAL B 1 137 ? 8.008 -2.52 2.49 1 88.5 137 VAL B C 1
ATOM 4402 O O . VAL B 1 137 ? 6.887 -2.605 2.996 1 88.5 137 VAL B O 1
ATOM 4405 N N . ARG B 1 138 ? 8.938 -1.798 2.994 1 88.69 138 ARG B N 1
ATOM 4406 C CA . ARG B 1 138 ? 8.742 -1.062 4.238 1 88.69 138 ARG B CA 1
ATOM 4407 C C . ARG B 1 138 ? 7.699 0.036 4.062 1 88.69 138 ARG B C 1
ATOM 4409 O O . ARG B 1 138 ? 6.898 0.292 4.969 1 88.69 138 ARG B O 1
ATOM 4416 N N . VAL B 1 139 ? 7.746 0.651 2.963 1 87.75 139 VAL B N 1
ATOM 4417 C CA . VAL B 1 139 ? 6.758 1.679 2.66 1 87.75 139 VAL B CA 1
ATOM 4418 C C . VAL B 1 139 ? 5.363 1.061 2.631 1 87.75 139 VAL B C 1
ATOM 4420 O O . VAL B 1 139 ? 4.414 1.62 3.189 1 87.75 139 VAL B O 1
ATOM 4423 N N . ARG B 1 140 ? 5.238 -0.078 2.041 1 90.44 140 ARG B N 1
ATOM 4424 C CA . ARG B 1 140 ? 3.955 -0.771 1.969 1 90.44 140 ARG B CA 1
ATOM 4425 C C . ARG B 1 140 ? 3.498 -1.221 3.352 1 90.44 140 ARG B C 1
ATOM 4427 O O . ARG B 1 140 ? 2.303 -1.199 3.654 1 90.44 140 ARG B O 1
ATOM 4434 N N . ALA B 1 141 ? 4.457 -1.616 4.066 1 93.31 141 ALA B N 1
ATOM 4435 C CA . ALA B 1 141 ? 4.137 -2.008 5.438 1 93.31 141 ALA B CA 1
ATOM 4436 C C . ALA B 1 141 ? 3.594 -0.825 6.234 1 93.31 141 ALA B C 1
ATOM 4438 O O . ALA B 1 141 ? 2.639 -0.97 7 1 93.31 141 ALA B O 1
ATOM 4439 N N . LEU B 1 142 ? 4.191 0.294 6.062 1 94.69 142 LEU B N 1
ATOM 4440 C CA . LEU B 1 142 ? 3.738 1.497 6.754 1 94.69 142 LEU B CA 1
ATOM 4441 C C . LEU B 1 142 ? 2.361 1.925 6.258 1 94.69 142 LEU B C 1
ATOM 4443 O O . LEU B 1 142 ? 1.55 2.436 7.035 1 94.69 142 LEU B O 1
ATOM 4447 N N . ASP B 1 143 ? 2.086 1.68 5.02 1 94.81 143 ASP B N 1
ATOM 4448 C CA . ASP B 1 143 ? 0.828 2.088 4.398 1 94.81 143 ASP B CA 1
ATOM 4449 C C . ASP B 1 143 ? -0.362 1.403 5.07 1 94.81 143 ASP B C 1
ATOM 4451 O O . ASP B 1 143 ? -1.462 1.959 5.109 1 94.81 143 ASP B O 1
ATOM 4455 N N . ALA B 1 144 ? -0.121 0.266 5.59 1 95.5 144 ALA B N 1
ATOM 4456 C CA . ALA B 1 144 ? -1.19 -0.439 6.293 1 95.5 144 ALA B CA 1
ATOM 4457 C C . ALA B 1 144 ? -1.736 0.4 7.441 1 95.5 144 ALA B C 1
ATOM 4459 O O . ALA B 1 144 ? -2.898 0.257 7.828 1 95.5 144 ALA B O 1
ATOM 4460 N N . TYR B 1 145 ? -0.922 1.241 7.953 1 97.19 145 TYR B N 1
ATOM 4461 C CA . TYR B 1 145 ? -1.294 2.064 9.102 1 97.19 145 TYR B CA 1
ATOM 4462 C C . TYR B 1 145 ? -1.631 3.486 8.664 1 97.19 145 TYR B C 1
ATOM 4464 O O . TYR B 1 145 ? -2.553 4.105 9.195 1 97.19 145 TYR B O 1
ATOM 4472 N N . LEU B 1 146 ? -0.954 3.982 7.684 1 97.31 146 LEU B N 1
ATOM 4473 C CA . LEU B 1 146 ? -1.07 5.383 7.285 1 97.31 146 LEU B CA 1
ATOM 4474 C C . LEU B 1 146 ? -2.342 5.609 6.473 1 97.31 146 LEU B C 1
ATOM 4476 O O . LEU B 1 146 ? -3.031 6.617 6.664 1 97.31 146 LEU B O 1
ATOM 4480 N N . ILE B 1 147 ? -2.676 4.711 5.594 1 96.81 147 ILE B N 1
ATOM 4481 C CA . ILE B 1 147 ? -3.791 4.887 4.672 1 96.81 147 ILE B CA 1
ATOM 4482 C C . ILE B 1 147 ? -5.098 4.992 5.457 1 96.81 147 ILE B C 1
ATOM 4484 O O . ILE B 1 147 ? -5.891 5.906 5.23 1 96.81 147 ILE B O 1
ATOM 4488 N N . PRO B 1 148 ? -5.324 4.152 6.438 1 97.12 148 PRO B N 1
ATOM 4489 C CA . PRO B 1 148 ? -6.578 4.285 7.188 1 97.12 148 PRO B CA 1
ATOM 4490 C C . PRO B 1 148 ? -6.676 5.613 7.938 1 97.12 148 PRO B C 1
ATOM 4492 O O . PRO B 1 148 ? -7.766 6.172 8.07 1 97.12 148 PRO B O 1
ATOM 4495 N N . ILE B 1 149 ? -5.57 6.109 8.438 1 98.06 149 ILE B N 1
ATOM 4496 C CA . ILE B 1 149 ? -5.562 7.371 9.164 1 98.06 149 ILE B CA 1
ATOM 4497 C C . ILE B 1 149 ? -5.93 8.516 8.219 1 98.06 149 ILE B C 1
ATOM 4499 O O . ILE B 1 149 ? -6.816 9.312 8.516 1 98.06 149 ILE B O 1
ATOM 4503 N N . VAL B 1 150 ? -5.25 8.547 7.109 1 97.81 150 VAL B N 1
ATOM 4504 C CA . VAL B 1 150 ? -5.449 9.633 6.156 1 97.81 150 VAL B CA 1
ATOM 4505 C C . VAL B 1 150 ? -6.863 9.562 5.578 1 97.81 150 VAL B C 1
ATOM 4507 O O . VAL B 1 150 ? -7.484 10.594 5.312 1 97.81 150 VAL B O 1
ATOM 4510 N N . ALA B 1 151 ? -7.383 8.352 5.457 1 97.06 151 ALA B N 1
ATOM 4511 C CA . ALA B 1 151 ? -8.719 8.141 4.895 1 97.06 151 ALA B CA 1
ATOM 4512 C C . ALA B 1 151 ? -9.789 8.75 5.789 1 97.06 151 ALA B C 1
ATOM 4514 O O . ALA B 1 151 ? -10.906 9.016 5.332 1 97.06 151 ALA B O 1
ATOM 4515 N N . LEU B 1 152 ? -9.492 8.977 7.039 1 97.44 152 LEU B N 1
ATOM 4516 C CA . LEU B 1 152 ? -10.445 9.594 7.949 1 97.44 152 LEU B CA 1
ATOM 4517 C C . LEU B 1 152 ? -10.766 11.023 7.512 1 97.44 152 LEU B C 1
ATOM 4519 O O . LEU B 1 152 ? -11.75 11.609 7.969 1 97.44 152 LEU B O 1
ATOM 4523 N N . PHE B 1 153 ? -9.961 11.57 6.637 1 97.44 153 PHE B N 1
ATOM 4524 C CA . PHE B 1 153 ? -10.141 12.953 6.23 1 97.44 153 PHE B CA 1
ATOM 4525 C C . PHE B 1 153 ? -10.82 13.031 4.863 1 97.44 153 PHE B C 1
ATOM 4527 O O . PHE B 1 153 ? -10.898 14.109 4.27 1 97.44 153 PHE B O 1
ATOM 4534 N N . HIS B 1 154 ? -11.211 12 4.285 1 95.75 154 HIS B N 1
ATOM 4535 C CA . HIS B 1 154 ? -12.133 11.875 3.162 1 95.75 154 HIS B CA 1
ATOM 4536 C C . HIS B 1 154 ? -11.703 12.758 1.995 1 95.75 154 HIS B C 1
ATOM 4538 O O . HIS B 1 154 ? -12.523 13.477 1.419 1 95.75 154 HIS B O 1
ATOM 4544 N N . GLY B 1 155 ? -10.461 12.75 1.688 1 95.56 155 GLY B N 1
ATOM 4545 C CA . GLY B 1 155 ? -9.977 13.43 0.499 1 95.56 155 GLY B CA 1
ATOM 4546 C C . GLY B 1 155 ? -9.625 14.883 0.748 1 95.56 155 GLY B C 1
ATOM 4547 O O . GLY B 1 155 ? -9.234 15.602 -0.174 1 95.56 155 GLY B O 1
ATOM 4548 N N . ARG B 1 156 ? -9.828 15.359 1.943 1 96.12 156 ARG B N 1
ATOM 4549 C CA . ARG B 1 156 ? -9.438 16.719 2.266 1 96.12 156 ARG B CA 1
ATOM 4550 C C . ARG B 1 156 ? -7.961 16.797 2.645 1 96.12 156 ARG B C 1
ATOM 4552 O O . ARG B 1 156 ? -7.367 17.875 2.635 1 96.12 156 ARG B O 1
ATOM 4559 N N . ILE B 1 157 ? -7.453 15.711 3.074 1 96.75 157 ILE B N 1
ATOM 4560 C CA . ILE B 1 157 ? -6.02 15.461 3.168 1 96.75 157 ILE B CA 1
ATOM 4561 C C . ILE B 1 157 ? -5.629 14.32 2.238 1 96.75 157 ILE B C 1
ATOM 4563 O O . ILE B 1 157 ? -6.266 13.266 2.24 1 96.75 157 ILE B O 1
ATOM 4567 N N . ILE B 1 158 ? -4.645 14.555 1.456 1 95.94 158 ILE B N 1
ATOM 4568 C CA . ILE B 1 158 ? -4.219 13.523 0.518 1 95.94 158 ILE B CA 1
ATOM 4569 C C . ILE B 1 158 ? -2.725 13.258 0.68 1 95.94 158 ILE B C 1
ATOM 4571 O O . ILE B 1 158 ? -2.012 14.055 1.3 1 95.94 158 ILE B O 1
ATOM 4575 N N . ASN B 1 159 ? -2.301 12.125 0.214 1 94.75 159 ASN B N 1
ATOM 4576 C CA . ASN B 1 159 ? -0.899 11.727 0.183 1 94.75 159 ASN B CA 1
ATOM 4577 C C . ASN B 1 159 ? -0.335 11.766 -1.234 1 94.75 159 ASN B C 1
ATOM 4579 O O . ASN B 1 159 ? -0.87 11.125 -2.139 1 94.75 159 ASN B O 1
ATOM 4583 N N . ARG B 1 160 ? 0.702 12.523 -1.419 1 88.12 160 ARG B N 1
ATOM 4584 C CA . ARG B 1 160 ? 1.393 12.633 -2.701 1 88.12 160 ARG B CA 1
ATOM 4585 C C . ARG B 1 160 ? 2.797 12.039 -2.615 1 88.12 160 ARG B C 1
ATOM 4587 O O . ARG B 1 160 ? 3.783 12.773 -2.574 1 88.12 160 ARG B O 1
ATOM 4594 N N . PRO B 1 161 ? 2.77 10.781 -2.828 1 80.69 161 PRO B N 1
ATOM 4595 C CA . PRO B 1 161 ? 4.09 10.164 -2.668 1 80.69 161 PRO B CA 1
ATOM 4596 C C . PRO B 1 161 ? 5.07 10.578 -3.76 1 80.69 161 PRO B C 1
ATOM 4598 O O . PRO B 1 161 ? 4.68 10.742 -4.918 1 80.69 161 PRO B O 1
ATOM 4601 N N . GLU B 1 162 ? 6.312 10.766 -3.355 1 64.62 162 GLU B N 1
ATOM 4602 C CA . GLU B 1 162 ? 7.465 11.023 -4.215 1 64.62 162 GLU B CA 1
ATOM 4603 C C . GLU B 1 162 ? 7.223 12.227 -5.113 1 64.62 162 GLU B C 1
ATOM 4605 O O . GLU B 1 162 ? 7.664 12.25 -6.266 1 64.62 162 GLU B O 1
ATOM 4610 N N . ASP B 1 163 ? 6.344 13.008 -4.629 1 61.12 163 ASP B N 1
ATOM 4611 C CA . ASP B 1 163 ? 6.184 14.266 -5.352 1 61.12 163 ASP B CA 1
ATOM 4612 C C . ASP B 1 163 ? 7.383 15.188 -5.133 1 61.12 163 ASP B C 1
ATOM 4614 O O . ASP B 1 163 ? 7.715 15.516 -3.99 1 61.12 163 ASP B O 1
ATOM 4618 N N . PRO B 1 164 ? 8.062 15.414 -6.176 1 57.78 164 PRO B N 1
ATOM 4619 C CA . PRO B 1 164 ? 9.258 16.234 -5.957 1 57.78 164 PRO B CA 1
ATOM 4620 C C . PRO B 1 164 ? 8.93 17.609 -5.387 1 57.78 164 PRO B C 1
ATOM 4622 O O . PRO B 1 164 ? 8.133 18.359 -5.969 1 57.78 164 PRO B O 1
ATOM 4625 N N . ILE B 1 165 ? 9.305 17.75 -4.184 1 58.56 165 ILE B N 1
ATOM 4626 C CA . ILE B 1 165 ? 9.281 19.078 -3.613 1 58.56 165 ILE B CA 1
ATOM 4627 C C . ILE B 1 165 ? 10.531 19.844 -4.039 1 58.56 165 ILE B C 1
ATOM 4629 O O . ILE B 1 165 ? 11.648 19.5 -3.645 1 58.56 165 ILE B O 1
ATOM 4633 N N . THR B 1 166 ? 10.375 20.656 -5.051 1 58.88 166 THR B N 1
ATOM 4634 C CA . THR B 1 166 ? 11.555 21.359 -5.547 1 58.88 166 THR B CA 1
ATOM 4635 C C . THR B 1 166 ? 11.57 22.797 -5.059 1 58.88 166 THR B C 1
ATOM 4637 O O . THR B 1 166 ? 10.703 23.594 -5.426 1 58.88 166 THR B O 1
ATOM 4640 N N . THR B 1 167 ? 12.398 22.922 -4.109 1 67.62 167 THR B N 1
ATOM 4641 C CA . THR B 1 167 ? 12.68 24.25 -3.607 1 67.62 167 THR B CA 1
ATOM 4642 C C . THR B 1 167 ? 14.18 24.484 -3.496 1 67.62 167 THR B C 1
ATOM 4644 O O . THR B 1 167 ? 14.977 23.688 -3.984 1 67.62 167 THR B O 1
ATOM 4647 N N . ALA B 1 168 ? 14.57 25.641 -3.049 1 65 168 ALA B N 1
ATOM 4648 C CA . ALA B 1 168 ? 15.977 25.938 -2.818 1 65 168 ALA B CA 1
ATOM 4649 C C . ALA B 1 168 ? 16.594 24.938 -1.843 1 65 168 ALA B C 1
ATOM 4651 O O . ALA B 1 168 ? 17.812 24.734 -1.834 1 65 168 ALA B O 1
ATOM 4652 N N . TYR B 1 169 ? 15.758 24.234 -1.113 1 67.31 169 TYR B N 1
ATOM 4653 C CA . TYR B 1 169 ? 16.234 23.391 -0.033 1 67.31 169 TYR B CA 1
ATOM 4654 C C . TYR B 1 169 ? 16.234 21.922 -0.452 1 67.31 169 TYR B C 1
ATOM 4656 O O . TYR B 1 169 ? 16.953 21.109 0.115 1 67.31 169 TYR B O 1
ATOM 4664 N N . SER B 1 170 ? 15.281 21.656 -1.324 1 64.38 170 SER B N 1
ATOM 4665 C CA . SER B 1 170 ? 15.141 20.234 -1.67 1 64.38 170 SER B CA 1
ATOM 4666 C C . SER B 1 170 ? 14.984 20.047 -3.176 1 64.38 170 SER B C 1
ATOM 4668 O O . SER B 1 170 ? 14.312 20.844 -3.838 1 64.38 170 SER B O 1
ATOM 4670 N N . SER B 1 171 ? 15.836 19.141 -3.629 1 53.72 171 SER B N 1
ATOM 4671 C CA . SER B 1 171 ? 15.703 18.828 -5.047 1 53.72 171 SER B CA 1
ATOM 4672 C C . SER B 1 171 ? 14.625 17.766 -5.273 1 53.72 171 SER B C 1
ATOM 4674 O O . SER B 1 171 ? 14.352 17.391 -6.414 1 53.72 171 SER B O 1
ATOM 4676 N N . GLY B 1 172 ? 13.953 17.422 -4.301 1 55.31 172 GLY B N 1
ATOM 4677 C CA . GLY B 1 172 ? 12.844 16.5 -4.469 1 55.31 172 GLY B CA 1
ATOM 4678 C C . GLY B 1 172 ? 13.266 15.047 -4.48 1 55.31 172 GLY B C 1
ATOM 4679 O O . GLY B 1 172 ? 14.461 14.742 -4.484 1 55.31 172 GLY B O 1
ATOM 4680 N N . GLY B 1 173 ? 12.453 13.898 -4.27 1 54.28 173 GLY B N 1
ATOM 4681 C CA . GLY B 1 173 ? 12.586 12.508 -4.691 1 54.28 173 GLY B CA 1
ATOM 4682 C C . GLY B 1 173 ? 12.75 11.547 -3.529 1 54.28 173 GLY B C 1
ATOM 4683 O O . GLY B 1 173 ? 12.664 10.328 -3.709 1 54.28 173 GLY B O 1
ATOM 4684 N N . GLU B 1 174 ? 12.898 12.086 -2.357 1 61.56 174 GLU B N 1
ATOM 4685 C CA . GLU B 1 174 ? 13.195 11.07 -1.352 1 61.56 174 GLU B CA 1
ATOM 4686 C C . GLU B 1 174 ? 12.086 10.977 -0.314 1 61.56 174 GLU B C 1
ATOM 4688 O O . GLU B 1 174 ? 12.211 10.25 0.675 1 61.56 174 GLU B O 1
ATOM 4693 N N . VAL B 1 175 ? 11.094 11.578 -0.631 1 71 175 VAL B N 1
ATOM 4694 C CA . VAL B 1 175 ? 10.039 11.562 0.378 1 71 175 VAL B CA 1
ATOM 4695 C C . VAL B 1 175 ? 9.016 10.484 0.04 1 71 175 VAL B C 1
ATOM 4697 O O . VAL B 1 175 ? 8.484 10.453 -1.07 1 71 175 VAL B O 1
ATOM 4700 N N . GLU B 1 176 ? 8.812 9.68 0.97 1 81.06 176 GLU B N 1
ATOM 4701 C CA . GLU B 1 176 ? 7.93 8.539 0.747 1 81.06 176 GLU B CA 1
ATOM 4702 C C . GLU B 1 176 ? 6.461 8.945 0.825 1 81.06 176 GLU B C 1
ATOM 4704 O O . GLU B 1 176 ? 5.613 8.367 0.146 1 81.06 176 GLU B O 1
ATOM 4709 N N . HIS B 1 177 ? 6.195 9.859 1.722 1 88.56 177 HIS B N 1
ATOM 4710 C CA . HIS B 1 177 ? 4.836 10.367 1.896 1 88.56 177 HIS B CA 1
ATOM 4711 C C . HIS B 1 177 ? 4.836 11.875 2.104 1 88.56 177 HIS B C 1
ATOM 4713 O O . HIS B 1 177 ? 5.691 12.414 2.811 1 88.56 177 HIS B O 1
ATOM 4719 N N . GLU B 1 178 ? 4.031 12.539 1.433 1 90.75 178 GLU B N 1
ATOM 4720 C CA . GLU B 1 178 ? 3.738 13.961 1.606 1 90.75 178 GLU B CA 1
ATOM 4721 C C . GLU B 1 178 ? 2.238 14.203 1.753 1 90.75 178 GLU B C 1
ATOM 4723 O O . GLU B 1 1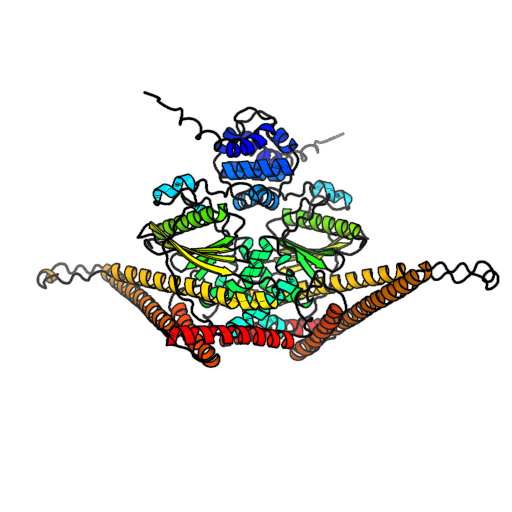78 ? 1.469 13.938 0.828 1 90.75 178 GLU B O 1
ATOM 4728 N N . LEU B 1 179 ? 1.921 14.648 2.9 1 94.06 179 LEU B N 1
ATOM 4729 C CA . LEU B 1 179 ? 0.503 14.906 3.125 1 94.06 179 LEU B CA 1
ATOM 4730 C C . LEU B 1 179 ? 0.174 16.375 2.869 1 94.06 179 LEU B C 1
ATOM 4732 O O . LEU B 1 179 ? 0.847 17.266 3.391 1 94.06 179 LEU B O 1
ATOM 4736 N N . VAL B 1 180 ? -0.835 16.547 2.084 1 92.5 180 VAL B N 1
ATOM 4737 C CA . VAL B 1 180 ? -1.277 17.875 1.658 1 92.5 180 VAL B CA 1
ATOM 4738 C C . VAL B 1 180 ? -2.758 18.047 1.981 1 92.5 180 VAL B C 1
ATOM 4740 O O . VAL B 1 180 ? -3.551 17.125 1.829 1 92.5 180 VAL B O 1
ATOM 4743 N N . MET B 1 181 ? -3.066 19.141 2.469 1 91.19 181 MET B N 1
ATOM 4744 C CA . MET B 1 181 ? -4.477 19.422 2.709 1 91.19 181 MET B CA 1
ATOM 4745 C C . MET B 1 181 ? -4.988 20.484 1.729 1 91.19 181 MET B C 1
ATOM 4747 O O . MET B 1 181 ? -4.23 20.984 0.902 1 91.19 181 MET B O 1
ATOM 4751 N N . ILE B 1 182 ? -6.223 20.797 1.809 1 82.06 182 ILE B N 1
ATOM 4752 C CA . ILE B 1 182 ? -6.879 21.766 0.929 1 82.06 182 ILE B CA 1
ATOM 4753 C C . ILE B 1 182 ? -6.105 23.078 0.936 1 82.06 182 ILE B C 1
ATOM 4755 O O . ILE B 1 182 ? -5.59 23.5 1.975 1 82.06 182 ILE B O 1
ATOM 4759 N N . GLY B 1 183 ? -6.008 23.656 -0.212 1 76.31 183 GLY B N 1
ATOM 4760 C CA . GLY B 1 183 ? -5.227 24.875 -0.38 1 76.31 183 GLY B CA 1
ATOM 4761 C C . GLY B 1 183 ? -3.781 24.609 -0.757 1 76.31 183 GLY B C 1
ATOM 4762 O O . GLY B 1 183 ? -3.025 25.547 -1.03 1 76.31 183 GLY B O 1
ATOM 4763 N N . GLY B 1 184 ? -3.418 23.297 -0.759 1 80.69 184 GLY B N 1
ATOM 4764 C CA . GLY B 1 184 ? -2.08 22.906 -1.176 1 80.69 184 GLY B CA 1
ATOM 4765 C C . GLY B 1 184 ? -1.066 22.969 -0.048 1 80.69 184 GLY B C 1
ATOM 4766 O O . GLY B 1 184 ? 0.142 22.969 -0.292 1 80.69 184 GLY B O 1
ATOM 4767 N N . MET B 1 185 ? -1.541 23.016 1.151 1 82.75 185 MET B N 1
ATOM 4768 C CA . MET B 1 185 ? -0.658 23.109 2.309 1 82.75 185 MET B CA 1
ATOM 4769 C C . MET B 1 185 ? 0.004 21.766 2.607 1 82.75 185 MET B C 1
ATOM 4771 O O . MET B 1 185 ? -0.68 20.781 2.896 1 82.75 185 MET B O 1
ATOM 4775 N N . LEU B 1 186 ? 1.264 21.781 2.5 1 81.88 186 LEU B N 1
ATOM 4776 C CA . LEU B 1 186 ? 2.049 20.625 2.912 1 81.88 186 LEU B CA 1
ATOM 4777 C C . LEU B 1 186 ? 2.344 20.672 4.406 1 81.88 186 LEU B C 1
ATOM 4779 O O . LEU B 1 186 ? 2.9 21.656 4.902 1 81.88 186 LEU B O 1
ATOM 4783 N N . PHE B 1 187 ? 1.989 19.547 5.098 1 83.62 187 PHE B N 1
ATOM 4784 C CA . PHE B 1 187 ? 2.098 19.719 6.543 1 83.62 187 PHE B CA 1
ATOM 4785 C C . PHE B 1 187 ? 2.783 18.516 7.188 1 83.62 187 PHE B C 1
ATOM 4787 O O . PHE B 1 187 ? 3.182 18.578 8.352 1 83.62 187 PHE B O 1
ATOM 4794 N N . PHE B 1 188 ? 3.008 17.5 6.492 1 85.19 188 PHE B N 1
ATOM 4795 C CA . PHE B 1 188 ? 3.586 16.297 7.078 1 85.19 188 PHE B CA 1
ATOM 4796 C C . PHE B 1 188 ? 4.375 15.516 6.039 1 85.19 188 PHE B C 1
ATOM 4798 O O . PHE B 1 188 ? 3.844 15.172 4.98 1 85.19 188 PHE B O 1
ATOM 4805 N N . VAL B 1 189 ? 5.605 15.227 6.383 1 80.75 189 VAL B N 1
ATOM 4806 C CA . VAL B 1 189 ? 6.492 14.484 5.492 1 80.75 189 VAL B CA 1
ATOM 4807 C C . VAL B 1 189 ? 7.051 13.266 6.215 1 80.75 189 VAL B C 1
ATOM 4809 O O . VAL B 1 189 ? 7.402 13.336 7.395 1 80.75 189 VAL B O 1
ATOM 4812 N N . ILE B 1 190 ? 7.062 12.211 5.512 1 82.12 190 ILE B N 1
ATOM 4813 C CA . ILE B 1 190 ? 7.637 10.992 6.062 1 82.12 190 ILE B CA 1
ATOM 4814 C C . ILE B 1 190 ? 8.805 10.531 5.191 1 82.12 190 ILE B C 1
ATOM 4816 O O . ILE B 1 190 ? 8.672 10.43 3.969 1 82.12 190 ILE B O 1
ATOM 4820 N N . LEU B 1 191 ? 9.922 10.297 5.879 1 76.12 191 LEU B N 1
ATOM 4821 C CA . LEU B 1 191 ? 11.125 9.812 5.203 1 76.12 191 LEU B CA 1
ATOM 4822 C C . LEU B 1 191 ? 11.641 8.539 5.863 1 76.12 191 LEU B C 1
ATOM 4824 O O . LEU B 1 191 ? 11.453 8.344 7.066 1 76.12 191 LEU B O 1
ATOM 4828 N N . ARG B 1 192 ? 12.234 7.844 5.07 1 77.25 192 ARG B N 1
ATOM 4829 C CA . ARG B 1 192 ? 12.867 6.633 5.582 1 77.25 192 ARG B CA 1
ATOM 4830 C C . ARG B 1 192 ? 14.234 6.941 6.176 1 77.25 192 ARG B C 1
ATOM 4832 O O . ARG B 1 192 ? 15 7.73 5.613 1 77.25 192 ARG B O 1
ATOM 4839 N N . PHE B 1 193 ? 14.422 6.262 7.277 1 67.31 193 PHE B N 1
ATOM 4840 C CA . PHE B 1 193 ? 15.672 6.426 8.016 1 67.31 193 PHE B CA 1
ATOM 4841 C C . PHE B 1 193 ? 16.703 5.402 7.562 1 67.31 193 PHE B C 1
ATOM 4843 O O . PHE B 1 193 ? 16.469 4.195 7.664 1 67.31 193 PHE B O 1
ATOM 4850 N N . ARG B 1 194 ? 17.703 5.809 7 1 61.72 194 ARG B N 1
ATOM 4851 C CA . ARG B 1 194 ? 18.797 4.914 6.613 1 61.72 194 ARG B CA 1
ATOM 4852 C C . ARG B 1 194 ? 20.078 5.234 7.387 1 61.72 194 ARG B C 1
ATOM 4854 O O . ARG B 1 194 ? 20.938 4.371 7.547 1 61.72 194 ARG B O 1
ATOM 4861 N N . GLY B 1 195 ? 20.156 6.441 7.922 1 59.41 195 GLY B N 1
ATOM 4862 C CA . GLY B 1 195 ? 21.359 6.883 8.617 1 59.41 195 GLY B CA 1
ATOM 4863 C C . GLY B 1 195 ? 21.312 8.344 9.016 1 59.41 195 GLY B C 1
ATOM 4864 O O . GLY B 1 195 ? 20.266 8.992 8.914 1 59.41 195 GLY B O 1
ATOM 4865 N N . GLU B 1 196 ? 22.312 8.781 9.609 1 55.34 196 GLU B N 1
ATOM 4866 C CA . GLU B 1 196 ? 22.406 10.125 10.172 1 55.34 196 GLU B CA 1
ATOM 4867 C C . GLU B 1 196 ? 22.062 11.18 9.125 1 55.34 196 GLU B C 1
ATOM 4869 O O . GLU B 1 196 ? 21.438 12.195 9.438 1 55.34 196 GLU B O 1
ATOM 4874 N N . ASP B 1 197 ? 22.453 10.914 8.008 1 63.72 197 ASP B N 1
ATOM 4875 C CA . ASP B 1 197 ? 22.234 11.875 6.938 1 63.72 197 ASP B CA 1
ATOM 4876 C C . ASP B 1 197 ? 20.734 12.039 6.648 1 63.72 197 ASP B C 1
ATOM 4878 O O . ASP B 1 197 ? 20.312 13.039 6.066 1 63.72 197 ASP B O 1
ATOM 4882 N N . ASP B 1 198 ? 20.047 11.281 7.324 1 76.06 198 ASP B N 1
ATOM 4883 C CA . ASP B 1 198 ? 18.609 11.305 7.008 1 76.06 198 ASP B CA 1
ATOM 4884 C C . ASP B 1 198 ? 17.891 12.391 7.801 1 76.06 198 ASP B C 1
ATOM 4886 O O . ASP B 1 198 ? 16.891 12.938 7.344 1 76.06 198 ASP B O 1
ATOM 4890 N N . ILE B 1 199 ? 18.484 12.781 8.891 1 79.38 199 ILE B N 1
ATOM 4891 C CA . ILE B 1 199 ? 17.875 13.859 9.664 1 79.38 199 ILE B CA 1
ATOM 4892 C C . ILE B 1 199 ? 18.047 15.188 8.922 1 79.38 199 ILE B C 1
ATOM 4894 O O . ILE B 1 199 ? 17.094 15.977 8.836 1 79.38 199 ILE B O 1
ATOM 4898 N N . ALA B 1 200 ? 19.219 15.359 8.445 1 78.62 200 ALA B N 1
ATOM 4899 C CA . ALA B 1 200 ? 19.453 16.562 7.656 1 78.62 200 ALA B CA 1
ATOM 4900 C C . ALA B 1 200 ? 18.516 16.641 6.465 1 78.62 200 ALA B C 1
ATOM 4902 O O . ALA B 1 200 ? 17.969 17.703 6.156 1 78.62 200 ALA B O 1
ATOM 4903 N N . GLN B 1 201 ? 18.359 15.531 5.883 1 80.12 201 GLN B N 1
ATOM 4904 C CA . GLN B 1 201 ? 17.469 15.5 4.727 1 80.12 201 GLN B CA 1
ATOM 4905 C C . GLN B 1 201 ? 16.031 15.828 5.129 1 80.12 201 GLN B C 1
ATOM 4907 O O . GLN B 1 201 ? 15.328 16.547 4.41 1 80.12 201 GLN B O 1
ATOM 4912 N N . LEU B 1 202 ? 15.625 15.289 6.184 1 87.31 202 LEU B N 1
ATOM 4913 C CA . LEU B 1 202 ? 14.281 15.594 6.664 1 87.31 202 LEU B CA 1
ATOM 4914 C C . LEU B 1 202 ? 14.125 17.094 6.918 1 87.31 202 LEU B C 1
ATOM 4916 O O . LEU B 1 202 ? 13.109 17.688 6.551 1 87.31 202 LEU B O 1
ATOM 4920 N N . PHE B 1 203 ? 15.094 17.656 7.508 1 85.75 203 PHE B N 1
ATOM 4921 C CA . PHE B 1 203 ? 15.023 19.078 7.84 1 85.75 203 PHE B CA 1
ATOM 4922 C C . PHE B 1 203 ? 14.961 19.922 6.578 1 85.75 203 PHE B C 1
ATOM 4924 O O . PHE B 1 203 ? 14.211 20.891 6.512 1 85.75 203 PHE B O 1
ATOM 4931 N N . LEU B 1 204 ? 15.68 19.531 5.656 1 81.88 204 LEU B N 1
ATOM 4932 C CA . LEU B 1 204 ? 15.633 20.234 4.383 1 81.88 204 LEU B CA 1
ATOM 4933 C C . LEU B 1 204 ? 14.25 20.125 3.748 1 81.88 204 LEU B C 1
ATOM 4935 O O . LEU B 1 204 ? 13.742 21.078 3.164 1 81.88 204 LEU B O 1
ATOM 4939 N N . GLU B 1 205 ? 13.68 18.953 3.834 1 86.25 205 GLU B N 1
ATOM 4940 C CA . GLU B 1 205 ? 12.328 18.766 3.305 1 86.25 205 GLU B CA 1
ATOM 4941 C C . GLU B 1 205 ? 11.305 19.594 4.066 1 86.25 205 GLU B C 1
ATOM 4943 O O . GLU B 1 205 ? 10.344 20.094 3.482 1 86.25 205 GLU B O 1
ATOM 4948 N N . LEU B 1 206 ? 11.492 19.719 5.34 1 89.56 206 LEU B N 1
ATOM 4949 C CA . LEU B 1 206 ? 10.594 20.547 6.145 1 89.56 206 LEU B CA 1
ATOM 4950 C C . LEU B 1 206 ? 10.703 22.016 5.754 1 89.56 206 LEU B C 1
ATOM 4952 O O . LEU B 1 206 ? 9.695 22.719 5.668 1 89.56 206 LEU B O 1
ATOM 4956 N N . LEU B 1 207 ? 11.906 22.438 5.535 1 85.88 207 LEU B N 1
ATOM 4957 C CA . LEU B 1 207 ? 12.117 23.797 5.082 1 85.88 207 LEU B CA 1
ATOM 4958 C C . LEU B 1 207 ? 11.469 24.031 3.721 1 85.88 207 LEU B C 1
ATOM 4960 O O . LEU B 1 207 ? 10.844 25.078 3.488 1 85.88 207 LEU B O 1
ATOM 4964 N N . SER B 1 208 ? 11.633 23.062 2.902 1 83.94 208 SER B N 1
ATOM 4965 C CA . SER B 1 208 ? 11.023 23.141 1.58 1 83.94 208 SER B CA 1
ATOM 4966 C C . SER B 1 208 ? 9.5 23.203 1.677 1 83.94 208 SER B C 1
ATOM 4968 O O . SER B 1 208 ? 8.859 23.969 0.957 1 83.94 208 SER B O 1
ATOM 4970 N N . ALA B 1 209 ? 8.969 22.422 2.523 1 88.19 209 ALA B N 1
ATOM 4971 C CA . ALA B 1 209 ? 7.523 22.406 2.732 1 88.19 209 ALA B CA 1
ATOM 4972 C C . ALA B 1 209 ? 7.039 23.766 3.236 1 88.19 209 ALA B C 1
ATOM 4974 O O . ALA B 1 209 ? 6.012 24.281 2.777 1 88.19 209 ALA B O 1
ATOM 4975 N N . ALA B 1 210 ? 7.758 24.328 4.125 1 88.56 210 ALA B N 1
ATOM 4976 C CA . ALA B 1 210 ? 7.41 25.641 4.652 1 88.56 21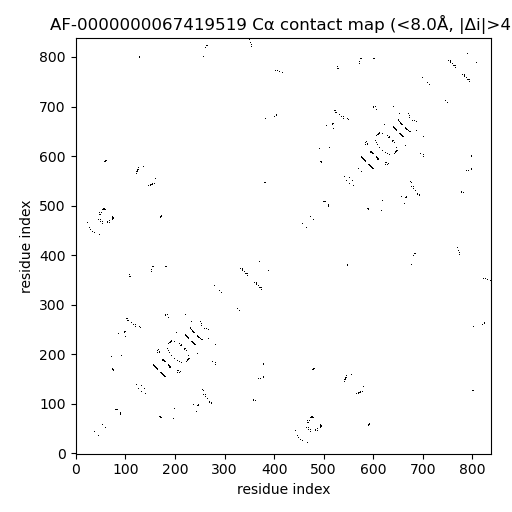0 ALA B CA 1
ATOM 4977 C C . ALA B 1 210 ? 7.441 26.703 3.555 1 88.56 210 ALA B C 1
ATOM 4979 O O . ALA B 1 210 ? 6.578 27.578 3.504 1 88.56 210 ALA B O 1
ATOM 4980 N N . GLU B 1 211 ? 8.422 26.625 2.756 1 84.38 211 GLU B N 1
ATOM 4981 C CA . GLU B 1 211 ? 8.539 27.562 1.643 1 84.38 211 GLU B CA 1
ATOM 4982 C C . GLU B 1 211 ? 7.375 27.406 0.668 1 84.38 211 GLU B C 1
ATOM 4984 O O . GLU B 1 211 ? 6.836 28.391 0.173 1 84.38 211 GLU B O 1
ATOM 4989 N N . MET B 1 212 ? 7.043 26.219 0.417 1 85.25 212 MET B N 1
ATOM 4990 C CA . MET B 1 212 ? 5.918 25.953 -0.477 1 85.25 212 MET B CA 1
ATOM 4991 C C . MET B 1 212 ? 4.621 26.516 0.104 1 85.25 212 MET B C 1
ATOM 4993 O O . MET B 1 212 ? 3.783 27.047 -0.629 1 85.25 212 MET B O 1
ATOM 4997 N N . ASN B 1 213 ? 4.473 26.297 1.395 1 88.75 213 ASN B N 1
ATOM 4998 C CA . ASN B 1 213 ? 3.291 26.844 2.057 1 88.75 213 ASN B CA 1
ATOM 4999 C C . ASN B 1 213 ? 3.234 28.359 1.951 1 88.75 213 ASN B C 1
ATOM 5001 O O . ASN B 1 213 ? 2.152 28.938 1.819 1 88.75 213 ASN B O 1
ATOM 5005 N N . LYS B 1 214 ? 4.359 28.969 1.979 1 85.19 214 LYS B N 1
ATOM 5006 C CA . LYS B 1 214 ? 4.434 30.422 1.794 1 85.19 214 LYS B CA 1
ATOM 5007 C C . LYS B 1 214 ? 3.951 30.812 0.402 1 85.19 214 LYS B C 1
ATOM 5009 O O . LYS B 1 214 ? 3.24 31.812 0.247 1 85.19 214 LYS B O 1
ATOM 5014 N N . ASN B 1 215 ? 4.258 30.031 -0.486 1 82.69 215 ASN B N 1
ATOM 5015 C CA . ASN B 1 215 ? 3.912 30.312 -1.877 1 82.69 215 ASN B CA 1
ATOM 5016 C C . ASN B 1 215 ? 2.408 30.203 -2.113 1 82.69 215 ASN B C 1
ATOM 5018 O O . ASN B 1 215 ? 1.878 30.812 -3.045 1 82.69 215 ASN B O 1
ATOM 5022 N N . VAL B 1 216 ? 1.761 29.469 -1.301 1 84.38 216 VAL B N 1
ATOM 5023 C CA . VAL B 1 216 ? 0.315 29.359 -1.456 1 84.38 216 VAL B CA 1
ATOM 5024 C C . VAL B 1 216 ? -0.39 30.188 -0.393 1 84.38 216 VAL B C 1
ATOM 5026 O O . VAL B 1 216 ? -1.554 29.953 -0.069 1 84.38 216 VAL B O 1
ATOM 5029 N N . GLU B 1 217 ? 0.39 31.078 0.274 1 81.44 217 GLU B N 1
ATOM 5030 C CA . GLU B 1 217 ? -0.097 32.125 1.171 1 81.44 217 GLU B CA 1
ATOM 5031 C C . GLU B 1 217 ? -0.483 31.547 2.529 1 81.44 217 GLU B C 1
ATOM 5033 O O . GLU B 1 217 ? -1.437 32 3.158 1 81.44 217 GLU B O 1
ATOM 5038 N N . PHE B 1 218 ? 0.081 30.516 2.863 1 86.19 218 PHE B N 1
ATOM 5039 C CA . PHE B 1 218 ? -0.086 29.953 4.199 1 86.19 218 PHE B CA 1
ATOM 5040 C C . PHE B 1 218 ? 1.239 29.953 4.953 1 86.19 218 PHE B C 1
ATOM 5042 O O . PHE B 1 218 ? 1.72 28.891 5.363 1 86.19 218 PHE B O 1
ATOM 5049 N N . GLU B 1 219 ? 1.665 31.062 5.145 1 84 219 GLU B N 1
ATOM 5050 C CA . GLU B 1 219 ? 2.924 31.234 5.863 1 84 219 GLU B CA 1
ATOM 5051 C C . GLU B 1 219 ? 2.723 31.094 7.371 1 84 219 GLU B C 1
ATOM 5053 O O . GLU B 1 219 ? 1.645 31.391 7.887 1 84 219 GLU B O 1
ATOM 5058 N N . GLY B 1 220 ? 3.705 30.594 8.016 1 86.56 220 GLY B N 1
ATOM 5059 C CA . GLY B 1 220 ? 3.713 30.594 9.469 1 86.56 220 GLY B CA 1
ATOM 5060 C C . GLY B 1 220 ? 3.174 29.312 10.078 1 86.56 220 GLY B C 1
ATOM 5061 O O . GLY B 1 220 ? 3.162 29.156 11.297 1 86.56 220 GLY B O 1
ATOM 5062 N N . LEU B 1 221 ? 2.756 28.438 9.266 1 91.44 221 LEU B N 1
ATOM 5063 C CA . LEU B 1 221 ? 2.244 27.172 9.781 1 91.44 221 LEU B CA 1
ATOM 5064 C C . LEU B 1 221 ? 3.383 26.188 10.062 1 91.44 221 LEU B C 1
ATOM 5066 O O . LEU B 1 221 ? 4.359 26.141 9.312 1 91.44 221 LEU B O 1
ATOM 5070 N N . ARG B 1 222 ? 3.246 25.531 11.133 1 93.81 222 ARG B N 1
ATOM 5071 C CA . ARG B 1 222 ? 4.223 24.5 11.484 1 93.81 222 ARG B CA 1
ATOM 5072 C C . ARG B 1 222 ? 4.148 23.328 10.531 1 93.81 222 ARG B C 1
ATOM 5074 O O . ARG B 1 222 ? 3.059 22.906 10.141 1 93.81 222 ARG B O 1
ATOM 5081 N N . VAL B 1 223 ? 5.258 22.797 10.172 1 94.81 223 VAL B N 1
ATOM 5082 C CA . VAL B 1 223 ? 5.344 21.594 9.344 1 94.81 223 VAL B CA 1
ATOM 5083 C C . VAL B 1 223 ? 5.934 20.438 10.156 1 94.81 223 VAL B C 1
ATOM 5085 O O . VAL B 1 223 ? 6.836 20.656 10.969 1 94.81 223 VAL B O 1
ATOM 5088 N N . TYR B 1 224 ? 5.438 19.266 9.914 1 95.81 224 TYR B N 1
ATOM 5089 C CA . TYR B 1 224 ? 5.832 18.109 10.719 1 95.81 224 TYR B CA 1
ATOM 5090 C C . TYR B 1 224 ? 6.539 17.078 9.867 1 95.81 224 TYR B C 1
ATOM 5092 O O . TYR B 1 224 ? 6.336 17.016 8.648 1 95.81 224 TYR B O 1
ATOM 5100 N N . GLY B 1 225 ? 7.43 16.328 10.516 1 94.56 225 GLY B N 1
ATOM 5101 C CA . GLY B 1 225 ? 8.195 15.297 9.836 1 94.56 225 GLY B CA 1
ATOM 5102 C C . GLY B 1 225 ? 8.359 14.031 10.664 1 94.56 225 GLY B C 1
ATOM 5103 O O . GLY B 1 225 ? 8.477 14.094 11.883 1 94.56 225 GLY B O 1
ATOM 5104 N N . LEU B 1 226 ? 8.352 12.93 10 1 94.88 226 LEU B N 1
ATOM 5105 C CA . LEU B 1 226 ? 8.594 11.617 10.602 1 94.88 226 LEU B CA 1
ATOM 5106 C C . LEU B 1 226 ? 9.758 10.914 9.906 1 94.88 226 LEU B C 1
ATOM 5108 O O . LEU B 1 226 ? 9.766 10.781 8.68 1 94.88 226 LEU B O 1
ATOM 5112 N N . LEU B 1 227 ? 10.719 10.594 10.664 1 92.44 227 LEU B N 1
ATOM 5113 C CA . LEU B 1 227 ? 11.812 9.742 10.219 1 92.44 227 LEU B CA 1
ATOM 5114 C C . LEU B 1 227 ? 11.703 8.344 10.82 1 92.44 227 LEU B C 1
ATOM 5116 O O . LEU B 1 227 ? 11.578 8.195 12.031 1 92.44 227 LEU B O 1
ATOM 5120 N N . THR B 1 228 ? 11.766 7.25 9.898 1 92.88 228 THR B N 1
ATOM 5121 C CA . THR B 1 228 ? 11.57 5.926 10.477 1 92.88 228 THR B CA 1
ATOM 5122 C C . THR B 1 228 ? 12.289 4.863 9.656 1 92.88 228 THR B C 1
ATOM 5124 O O . THR B 1 228 ? 12.375 4.969 8.43 1 92.88 228 THR B O 1
ATOM 5127 N N . ASP B 1 229 ? 12.82 3.926 10.305 1 87.38 229 ASP B N 1
ATOM 5128 C CA . ASP B 1 229 ? 13.297 2.688 9.695 1 87.38 229 ASP B CA 1
ATOM 5129 C C . ASP B 1 229 ? 12.344 1.529 9.984 1 87.38 229 ASP B C 1
ATOM 5131 O O . ASP B 1 229 ? 12.711 0.363 9.836 1 87.38 229 ASP B O 1
ATOM 5135 N N . MET B 1 230 ? 11.211 1.807 10.562 1 92.06 230 MET B N 1
ATOM 5136 C CA . MET B 1 230 ? 10.148 0.868 10.922 1 92.06 230 MET B CA 1
ATOM 5137 C C . MET B 1 230 ? 10.469 0.17 12.234 1 92.06 230 MET B C 1
ATOM 5139 O O . MET B 1 230 ? 9.758 -0.753 12.641 1 92.06 230 MET B O 1
ATOM 5143 N N . GLU B 1 231 ? 11.484 0.578 12.867 1 92.62 231 GLU B N 1
ATOM 5144 C CA . GLU B 1 231 ? 11.781 0.133 14.234 1 92.62 231 GLU B CA 1
ATOM 5145 C C . GLU B 1 231 ? 11.664 1.285 15.227 1 92.62 231 GLU B C 1
ATOM 5147 O O . GLU B 1 231 ? 11.234 1.088 16.359 1 92.62 231 GLU B O 1
ATOM 5152 N N . THR B 1 232 ? 12.117 2.35 14.734 1 93.56 232 THR B N 1
ATOM 5153 C CA . THR B 1 232 ? 12 3.58 15.508 1 93.56 232 THR B CA 1
ATOM 5154 C C . THR B 1 232 ? 11.281 4.66 14.703 1 93.56 232 THR B C 1
ATOM 5156 O O . THR B 1 232 ? 11.438 4.734 13.484 1 93.56 232 THR B O 1
ATOM 5159 N N . PHE B 1 233 ? 10.523 5.426 15.367 1 95.81 233 PHE B N 1
ATOM 5160 C CA . PHE B 1 233 ? 9.742 6.504 14.766 1 95.81 233 PHE B CA 1
ATOM 5161 C C . PHE B 1 233 ? 10.062 7.836 15.438 1 95.81 233 PHE B C 1
ATOM 5163 O O . PHE B 1 233 ? 9.664 8.07 16.578 1 95.81 233 PHE B O 1
ATOM 5170 N N . HIS B 1 234 ? 10.758 8.711 14.688 1 93.75 234 HIS B N 1
ATOM 5171 C CA . HIS B 1 234 ? 11.195 10 15.211 1 93.75 234 HIS B CA 1
ATOM 5172 C C . HIS B 1 234 ? 10.32 11.133 14.695 1 93.75 234 HIS B C 1
ATOM 5174 O O . HIS B 1 234 ? 10.312 11.414 13.492 1 93.75 234 HIS B O 1
ATOM 5180 N N . PHE B 1 235 ? 9.703 11.797 15.609 1 95.62 235 PHE B N 1
ATOM 5181 C CA . PHE B 1 235 ? 8.805 12.875 15.234 1 95.62 235 PHE B CA 1
ATOM 5182 C C . PHE B 1 235 ? 9.477 14.234 15.406 1 95.62 235 PHE B C 1
ATOM 5184 O O . PHE B 1 235 ? 9.969 14.555 16.484 1 95.62 235 PHE B O 1
ATOM 5191 N N . TYR B 1 236 ? 9.469 15.008 14.336 1 93.12 236 TYR B N 1
ATOM 5192 C CA . TYR B 1 236 ? 10.047 16.344 14.32 1 93.12 236 TYR B CA 1
ATOM 5193 C C . TYR B 1 236 ? 9.039 17.359 13.797 1 93.12 236 TYR B C 1
ATOM 5195 O O . TYR B 1 236 ? 7.996 17 13.258 1 93.12 236 TYR B O 1
ATOM 5203 N N . SER B 1 237 ? 9.352 18.609 14.023 1 94.81 237 SER B N 1
ATOM 5204 C CA . SER B 1 237 ? 8.57 19.672 13.414 1 94.81 237 SER B CA 1
ATOM 5205 C C . SER B 1 237 ? 9.414 20.922 13.203 1 94.81 237 SER B C 1
ATOM 5207 O O . SER B 1 237 ? 10.5 21.047 13.766 1 94.81 237 SER B O 1
ATOM 5209 N N . TYR B 1 238 ? 8.977 21.75 12.305 1 92.31 238 TYR B N 1
ATOM 5210 C CA . TYR B 1 238 ? 9.594 23.047 12.039 1 92.31 238 TYR B CA 1
ATOM 5211 C C . TYR B 1 238 ? 8.586 24.188 12.18 1 92.31 238 TYR B C 1
ATOM 5213 O O . TYR B 1 238 ? 7.547 24.188 11.516 1 92.31 238 TYR B O 1
ATOM 5221 N N . ASP B 1 239 ? 8.922 25.047 13.094 1 91.44 239 ASP B N 1
ATOM 5222 C CA . ASP B 1 239 ? 8.141 26.281 13.273 1 91.44 239 ASP B CA 1
ATOM 5223 C C . ASP B 1 239 ? 8.672 27.391 12.383 1 91.44 239 ASP B C 1
ATOM 5225 O O . ASP B 1 239 ? 9.711 27.984 12.672 1 91.44 239 ASP B O 1
ATOM 5229 N N . GLN B 1 240 ? 7.965 27.75 11.477 1 87.19 240 GLN B N 1
ATOM 5230 C CA . GLN B 1 240 ? 8.414 28.75 10.508 1 87.19 240 GLN B CA 1
ATOM 5231 C C . GLN B 1 240 ? 8.484 30.141 11.141 1 87.19 240 GLN B C 1
ATOM 5233 O O . GLN B 1 240 ? 9.328 30.953 10.766 1 87.19 240 GLN B O 1
ATOM 5238 N N . THR B 1 241 ? 7.598 30.438 11.953 1 87.56 241 THR B N 1
ATOM 5239 C CA . THR B 1 241 ? 7.543 31.75 12.586 1 87.56 241 THR B CA 1
ATOM 5240 C C . THR B 1 241 ? 8.766 31.969 13.477 1 87.56 241 THR B C 1
ATOM 5242 O O . THR B 1 241 ? 9.367 33.062 13.453 1 87.56 241 THR B O 1
ATOM 5245 N N . GLN B 1 242 ? 9.094 31.031 14.172 1 85.75 242 GLN B N 1
ATOM 5246 C CA . GLN B 1 242 ? 10.234 31.141 15.078 1 85.75 242 GLN B CA 1
ATOM 5247 C C . GLN B 1 242 ? 11.516 30.641 14.414 1 85.75 242 GLN B C 1
ATOM 5249 O O . GLN B 1 242 ? 12.609 30.859 14.938 1 85.75 242 GLN B O 1
ATOM 5254 N N . LYS B 1 243 ? 11.367 30 13.297 1 84.69 243 LYS B N 1
ATOM 5255 C CA . LYS B 1 243 ? 12.477 29.422 12.539 1 84.69 243 LYS B CA 1
ATOM 5256 C C . LYS B 1 243 ? 13.258 28.422 13.383 1 84.69 243 LYS B C 1
ATOM 5258 O O . LYS B 1 243 ? 14.484 28.5 13.484 1 84.69 243 LYS B O 1
ATOM 5263 N N . LYS B 1 244 ? 12.5 27.531 13.977 1 87.19 244 LYS B N 1
ATOM 5264 C CA . LYS B 1 244 ? 13.102 26.547 14.867 1 87.19 244 LYS B CA 1
ATOM 5265 C C . LYS B 1 244 ? 12.594 25.141 14.57 1 87.19 244 LYS B C 1
ATOM 5267 O O . LYS B 1 244 ? 11.406 24.953 14.289 1 87.19 244 LYS B O 1
ATOM 5272 N N . PHE B 1 245 ? 13.539 24.25 14.656 1 89.06 245 PHE B N 1
ATOM 5273 C CA . PHE B 1 245 ? 13.18 22.828 14.609 1 89.06 245 PHE B CA 1
ATOM 5274 C C . PHE B 1 245 ? 12.922 22.297 16.016 1 89.06 245 PHE B C 1
ATOM 5276 O O . PHE B 1 245 ? 13.516 22.766 16.984 1 89.06 245 PHE B O 1
ATOM 5283 N N . ALA B 1 246 ? 12.07 21.375 16.094 1 91.56 246 ALA B N 1
ATOM 5284 C CA . ALA B 1 246 ? 11.766 20.781 17.375 1 91.56 246 ALA B CA 1
ATOM 5285 C C . ALA B 1 246 ? 11.672 19.25 17.266 1 91.56 246 ALA B C 1
ATOM 5287 O O . ALA B 1 246 ? 11.344 18.734 16.203 1 91.56 246 ALA B O 1
ATOM 5288 N N . PHE B 1 247 ? 12.055 18.656 18.328 1 91.88 247 PHE B N 1
ATOM 5289 C CA . PHE B 1 247 ? 11.891 17.203 18.5 1 91.88 247 PHE B CA 1
ATOM 5290 C C . PHE B 1 247 ? 10.727 16.906 19.438 1 91.88 247 PHE B C 1
ATOM 5292 O O . PHE B 1 247 ? 10.617 17.5 20.5 1 91.88 247 PHE B O 1
ATOM 5299 N N . ASP B 1 248 ? 9.859 16.031 19.016 1 93.94 248 ASP B N 1
ATOM 5300 C CA . ASP B 1 248 ? 8.711 15.664 19.828 1 93.94 248 ASP B CA 1
ATOM 5301 C C . ASP B 1 248 ? 9 14.406 20.656 1 93.94 248 ASP B C 1
ATOM 5303 O O . ASP B 1 248 ? 9.344 14.5 21.828 1 93.94 248 ASP B O 1
ATOM 5307 N N . GLU B 1 249 ? 9.086 13.273 20 1 93.75 249 GLU B N 1
ATOM 5308 C CA . GLU B 1 249 ? 9.367 12.031 20.703 1 93.75 249 GLU B CA 1
ATOM 5309 C C . GLU B 1 249 ? 9.844 10.945 19.734 1 93.75 249 GLU B C 1
ATOM 5311 O O . GLU B 1 249 ? 9.766 11.125 18.516 1 93.75 249 GLU B O 1
ATOM 5316 N N . MET B 1 250 ? 10.391 9.977 20.328 1 93.94 250 MET B N 1
ATOM 5317 C CA . MET B 1 250 ? 10.781 8.766 19.609 1 93.94 250 MET B CA 1
ATOM 5318 C C . MET B 1 250 ? 10.039 7.551 20.141 1 93.94 250 MET B C 1
ATOM 5320 O O . MET B 1 250 ? 10.031 7.305 21.344 1 93.94 250 MET B O 1
ATOM 5324 N N . LEU B 1 251 ? 9.375 6.891 19.281 1 96.5 251 LEU B N 1
ATOM 5325 C CA . LEU B 1 251 ? 8.703 5.645 19.641 1 96.5 251 LEU B CA 1
ATOM 5326 C C . LEU B 1 251 ? 9.438 4.441 19.062 1 96.5 251 LEU B C 1
ATOM 5328 O O . LEU B 1 251 ? 9.898 4.48 17.906 1 96.5 251 LEU B O 1
ATOM 5332 N N . ARG B 1 252 ? 9.547 3.443 19.844 1 96.81 252 ARG B N 1
ATOM 5333 C CA . ARG B 1 252 ? 10.18 2.199 19.406 1 96.81 252 ARG B CA 1
ATOM 5334 C C . ARG B 1 252 ? 9.156 1.071 19.312 1 96.81 252 ARG B C 1
ATOM 5336 O O . ARG B 1 252 ? 8.25 0.975 20.156 1 96.81 252 ARG B O 1
ATOM 5343 N N . VAL B 1 253 ? 9.328 0.249 18.328 1 96.56 253 VAL B N 1
ATOM 5344 C CA . VAL B 1 253 ? 8.406 -0.867 18.141 1 96.56 253 VAL B CA 1
ATOM 5345 C C . VAL B 1 253 ? 9.188 -2.18 18.094 1 96.56 253 VAL B C 1
ATOM 5347 O O . VAL B 1 253 ? 10.32 -2.219 17.609 1 96.56 253 VAL B O 1
ATOM 5350 N N . ASN B 1 254 ? 8.562 -3.227 18.562 1 94.31 254 ASN B N 1
ATOM 5351 C CA . ASN B 1 254 ? 9.156 -4.562 18.547 1 94.31 254 ASN B CA 1
ATOM 5352 C C . ASN B 1 254 ? 9.102 -5.18 17.156 1 94.31 254 ASN B C 1
ATOM 5354 O O . ASN B 1 254 ? 8.344 -4.727 16.297 1 94.31 254 ASN B O 1
ATOM 5358 N N . SER B 1 255 ? 9.859 -6.27 16.984 1 91.19 255 SER B N 1
ATOM 5359 C CA . SER B 1 255 ? 10.008 -6.805 15.633 1 91.19 255 SER B CA 1
ATOM 5360 C C . SER B 1 255 ? 9.133 -8.039 15.43 1 91.19 255 SER B C 1
ATOM 5362 O O . SER B 1 255 ? 8.898 -8.461 14.297 1 91.19 255 SER B O 1
ATOM 5364 N N . THR B 1 256 ? 8.711 -8.609 16.5 1 93.5 256 THR B N 1
ATOM 5365 C CA . THR B 1 256 ? 7.859 -9.781 16.312 1 93.5 256 THR B CA 1
ATOM 5366 C C . THR B 1 256 ? 6.465 -9.375 15.852 1 93.5 256 THR B C 1
ATOM 5368 O O . THR B 1 256 ? 5.949 -8.336 16.266 1 93.5 256 THR B O 1
ATOM 5371 N N . ARG B 1 257 ? 5.848 -10.172 15.133 1 93.75 257 ARG B N 1
ATOM 5372 C CA . ARG B 1 257 ? 4.629 -9.844 14.406 1 93.75 257 ARG B CA 1
ATOM 5373 C C . ARG B 1 257 ? 3.57 -9.266 15.336 1 93.75 257 ARG B C 1
ATOM 5375 O O . ARG B 1 257 ? 3.096 -8.148 15.133 1 93.75 257 ARG B O 1
ATOM 5382 N N . GLU B 1 258 ? 3.205 -9.977 16.375 1 95 258 GLU B N 1
ATOM 5383 C CA . GLU B 1 258 ? 2.141 -9.539 17.266 1 95 258 GLU B CA 1
ATOM 5384 C C . GLU B 1 258 ? 2.545 -8.289 18.031 1 95 258 GLU B C 1
ATOM 5386 O O . GLU B 1 258 ? 1.756 -7.348 18.172 1 95 258 GLU B O 1
ATOM 5391 N N . MET B 1 259 ? 3.744 -8.266 18.547 1 95.88 259 MET B N 1
ATOM 5392 C CA . MET B 1 259 ? 4.211 -7.125 19.328 1 95.88 259 MET B CA 1
ATOM 5393 C C . MET B 1 259 ? 4.379 -5.891 18.453 1 95.88 259 MET B C 1
ATOM 5395 O O . MET B 1 259 ? 4.148 -4.766 18.906 1 95.88 259 MET B O 1
ATOM 5399 N N . PHE B 1 260 ? 4.848 -6.176 17.25 1 96.62 260 PHE B N 1
ATOM 5400 C CA . PHE B 1 260 ? 4.961 -5.066 16.312 1 96.62 260 PHE B CA 1
ATOM 5401 C C . PHE B 1 260 ? 3.609 -4.398 16.094 1 96.62 260 PHE B C 1
ATOM 5403 O O . PHE B 1 260 ? 3.492 -3.174 16.188 1 96.62 260 PHE B O 1
ATOM 5410 N N . ILE B 1 261 ? 2.617 -5.199 15.805 1 97.5 261 ILE B N 1
ATOM 5411 C CA . ILE B 1 261 ? 1.274 -4.691 15.547 1 97.5 261 ILE B CA 1
ATOM 5412 C C . ILE B 1 261 ? 0.753 -3.957 16.781 1 97.5 261 ILE B C 1
ATOM 5414 O O . ILE B 1 261 ? 0.16 -2.883 16.672 1 97.5 261 ILE B O 1
ATOM 5418 N N . ALA B 1 262 ? 1.003 -4.461 17.922 1 98.06 262 ALA B N 1
ATOM 5419 C CA . ALA B 1 262 ? 0.577 -3.826 19.172 1 98.06 262 ALA B CA 1
ATOM 5420 C C . ALA B 1 262 ? 1.258 -2.473 19.359 1 98.06 262 ALA B C 1
ATOM 5422 O O . ALA B 1 262 ? 0.6 -1.479 19.672 1 98.06 262 ALA B O 1
ATOM 5423 N N . ASP B 1 263 ? 2.533 -2.451 19.172 1 98.12 263 ASP B N 1
ATOM 5424 C CA . ASP B 1 263 ? 3.297 -1.227 19.391 1 98.12 263 ASP B CA 1
ATOM 5425 C C . ASP B 1 263 ? 2.936 -0.163 18.359 1 98.12 263 ASP B C 1
ATOM 5427 O O . ASP B 1 263 ? 2.988 1.034 18.656 1 98.12 263 ASP B O 1
ATOM 5431 N N . MET B 1 264 ? 2.547 -0.635 17.234 1 98.25 264 MET B N 1
ATOM 5432 C CA . MET B 1 264 ? 2.174 0.303 16.172 1 98.25 264 MET B CA 1
ATOM 5433 C C . MET B 1 264 ? 0.894 1.049 16.531 1 98.25 264 MET B C 1
ATOM 5435 O O . MET B 1 264 ? 0.582 2.08 15.938 1 98.25 264 MET B O 1
ATOM 5439 N N . ILE B 1 265 ? 0.142 0.583 17.469 1 98.44 265 ILE B N 1
ATOM 5440 C CA . ILE B 1 265 ? -1.045 1.299 17.922 1 98.44 265 ILE B CA 1
ATOM 5441 C C . ILE B 1 265 ? -0.649 2.68 18.453 1 98.44 265 ILE B C 1
ATOM 5443 O O . ILE B 1 265 ? -1.264 3.686 18.094 1 98.44 265 ILE B O 1
ATOM 5447 N N . SER B 1 266 ? 0.441 2.754 19.234 1 97.94 266 SER B N 1
ATOM 5448 C CA . SER B 1 266 ? 0.925 4.027 19.75 1 97.94 266 SER B CA 1
ATOM 5449 C C . SER B 1 266 ? 1.431 4.93 18.641 1 97.94 266 SER B C 1
ATOM 5451 O O . SER B 1 266 ? 1.19 6.141 18.656 1 97.94 266 SER B O 1
ATOM 5453 N N . VAL B 1 267 ? 2.115 4.309 17.734 1 98.12 267 VAL B N 1
ATOM 5454 C CA . VAL B 1 267 ? 2.643 5.07 16.609 1 98.12 267 VAL B CA 1
ATOM 5455 C C . VAL B 1 267 ? 1.49 5.637 15.781 1 98.12 267 VAL B C 1
ATOM 5457 O O . VAL B 1 267 ? 1.501 6.812 15.406 1 98.12 267 VAL B O 1
ATOM 5460 N N . THR B 1 268 ? 0.513 4.77 15.516 1 98.5 268 THR B N 1
ATOM 5461 C CA . THR B 1 268 ? -0.646 5.16 14.727 1 98.5 268 THR B CA 1
ATOM 5462 C C . THR B 1 268 ? -1.414 6.289 15.406 1 98.5 268 THR B C 1
ATOM 5464 O O . THR B 1 268 ? -1.816 7.258 14.758 1 98.5 268 THR B O 1
ATOM 5467 N N . ASN B 1 269 ? -1.577 6.199 16.656 1 98.38 269 ASN B N 1
ATOM 5468 C CA . ASN B 1 269 ? -2.225 7.266 17.422 1 98.38 269 ASN B CA 1
ATOM 5469 C C . ASN B 1 269 ? -1.45 8.578 17.312 1 98.38 269 ASN B C 1
ATOM 5471 O O . ASN B 1 269 ? -2.043 9.641 17.125 1 98.38 269 ASN B O 1
ATOM 5475 N N . LYS B 1 270 ? -0.195 8.484 17.422 1 98 270 LYS B N 1
ATOM 5476 C CA . LYS B 1 270 ? 0.637 9.68 17.359 1 98 270 LYS B CA 1
ATOM 5477 C C . LYS B 1 270 ? 0.575 10.32 15.969 1 98 270 LYS B C 1
ATOM 5479 O O . LYS B 1 270 ? 0.431 11.539 15.852 1 98 270 LYS B O 1
ATOM 5484 N N . VAL B 1 271 ? 0.732 9.523 14.961 1 98.12 271 VAL B N 1
ATOM 5485 C CA . VAL B 1 271 ? 0.668 10.031 13.594 1 98.12 271 VAL B CA 1
ATOM 5486 C C . VAL B 1 271 ? -0.682 10.703 13.352 1 98.12 271 VAL B C 1
ATOM 5488 O O . VAL B 1 271 ? -0.743 11.805 12.805 1 98.12 271 VAL B O 1
ATOM 5491 N N . PHE B 1 272 ? -1.773 10.055 13.781 1 98.56 272 PHE B N 1
ATOM 5492 C CA . PHE B 1 272 ? -3.1 10.641 13.641 1 98.56 272 PHE B CA 1
ATOM 5493 C C . PHE B 1 272 ? -3.178 11.977 14.367 1 98.56 272 PHE B C 1
ATOM 5495 O O . PHE B 1 272 ? -3.721 12.953 13.836 1 98.56 272 PHE B O 1
ATOM 5502 N N . THR B 1 273 ? -2.625 12.008 15.547 1 98.31 273 THR B N 1
ATOM 5503 C CA . THR B 1 273 ? -2.645 13.219 16.359 1 98.31 273 THR B CA 1
ATOM 5504 C C . THR B 1 273 ? -1.962 14.375 15.625 1 98.31 273 THR B C 1
ATOM 5506 O O . THR B 1 273 ? -2.486 15.484 15.594 1 98.31 273 THR B O 1
ATOM 5509 N N . VAL B 1 274 ? -0.829 14.086 15.086 1 97.44 274 VAL B N 1
ATOM 5510 C CA . VAL B 1 274 ? -0.075 15.109 14.375 1 97.44 274 VAL B CA 1
ATOM 5511 C C . VAL B 1 274 ? -0.885 15.609 13.18 1 97.44 274 VAL B C 1
ATOM 5513 O O . VAL B 1 274 ? -0.972 16.812 12.938 1 97.44 274 VAL B O 1
ATOM 5516 N N . ILE B 1 275 ? -1.496 14.719 12.461 1 97.69 275 ILE B N 1
ATOM 5517 C CA . ILE B 1 275 ? -2.285 15.078 11.289 1 97.69 275 ILE B CA 1
ATOM 5518 C C . ILE B 1 275 ? -3.502 15.898 11.719 1 97.69 275 ILE B C 1
ATOM 5520 O O . ILE B 1 275 ? -3.832 16.906 11.094 1 97.69 275 ILE B O 1
ATOM 5524 N N . LEU B 1 276 ? -4.152 15.422 12.75 1 97.94 276 LEU B N 1
ATOM 5525 C CA . LEU B 1 276 ? -5.316 16.125 13.273 1 97.94 276 LEU B CA 1
ATOM 5526 C C . LEU B 1 276 ? -4.949 17.547 13.688 1 97.94 276 LEU B C 1
ATOM 5528 O O . LEU B 1 276 ? -5.684 18.5 13.391 1 97.94 276 LEU B O 1
ATOM 5532 N N . PHE B 1 277 ? -3.871 17.688 14.375 1 96.12 277 PHE B N 1
ATOM 5533 C CA . PHE B 1 277 ? -3.416 19 14.82 1 96.12 277 PHE B CA 1
ATOM 5534 C C . PHE B 1 277 ? -3.09 19.891 13.633 1 96.12 277 PHE B C 1
ATOM 5536 O O . PHE B 1 277 ? -3.471 21.062 13.602 1 96.12 277 PHE B O 1
ATOM 5543 N N . ALA B 1 278 ? -2.355 19.328 12.719 1 95.12 278 ALA B N 1
ATOM 5544 C CA . ALA B 1 278 ? -2.021 20.094 11.516 1 95.12 278 ALA B CA 1
ATOM 5545 C C . ALA B 1 278 ? -3.283 20.516 10.773 1 95.12 278 ALA B C 1
ATOM 5547 O O . ALA B 1 278 ? -3.357 21.641 10.258 1 95.12 278 ALA B O 1
ATOM 5548 N N . TYR B 1 279 ? -4.238 19.609 10.688 1 96.56 279 TYR B N 1
ATOM 5549 C CA . TYR B 1 279 ? -5.52 19.922 10.07 1 96.56 279 TYR B CA 1
ATOM 5550 C C . TYR B 1 279 ? -6.215 21.078 10.789 1 96.56 279 TYR B C 1
ATOM 5552 O O . TYR B 1 279 ? -6.738 21.984 10.141 1 96.56 279 TYR B O 1
ATOM 5560 N N . THR B 1 280 ? -6.219 21.047 12.055 1 96.44 280 THR B N 1
ATOM 5561 C CA . THR B 1 280 ? -6.848 22.078 12.875 1 96.44 280 THR B CA 1
ATOM 5562 C C . THR B 1 280 ? -6.184 23.438 12.633 1 96.44 280 THR B C 1
ATOM 5564 O O . THR B 1 280 ? -6.867 24.438 12.422 1 96.44 280 THR B O 1
ATOM 5567 N N . GLU B 1 281 ? -4.871 23.422 12.664 1 94.19 281 GLU B N 1
ATOM 5568 C CA . GLU B 1 281 ? -4.129 24.656 12.43 1 94.19 281 GLU B CA 1
ATOM 5569 C C . GLU B 1 281 ? -4.363 25.188 11.016 1 94.19 281 GLU B C 1
ATOM 5571 O O . GLU B 1 281 ? -4.48 26.391 10.805 1 94.19 281 GLU B O 1
ATOM 5576 N N . GLY B 1 282 ? -4.383 24.234 10.102 1 93.19 282 GLY B N 1
ATOM 5577 C CA . GLY B 1 282 ? -4.66 24.625 8.727 1 93.19 282 GLY B CA 1
ATOM 5578 C C . GLY B 1 282 ? -6.027 25.25 8.547 1 93.19 282 GLY B C 1
ATOM 5579 O O . GLY B 1 282 ? -6.16 26.266 7.863 1 93.19 282 GLY B O 1
ATOM 5580 N N . LEU B 1 283 ? -7.027 24.734 9.125 1 94.62 283 LEU B N 1
ATOM 5581 C CA . LEU B 1 283 ? -8.375 25.297 9.055 1 94.62 283 LEU B CA 1
ATOM 5582 C C . LEU B 1 283 ? -8.422 26.672 9.711 1 94.62 283 LEU B C 1
ATOM 5584 O O . LEU B 1 283 ? -9.086 27.578 9.203 1 94.62 283 LEU B O 1
ATOM 5588 N N . ALA B 1 284 ? -7.781 26.781 10.852 1 94.44 284 ALA B N 1
ATOM 5589 C CA . ALA B 1 284 ? -7.727 28.078 11.531 1 94.44 284 ALA B CA 1
ATOM 5590 C C . ALA B 1 284 ? -7.121 29.141 10.633 1 94.44 284 ALA B C 1
ATOM 5592 O O . ALA B 1 284 ? -7.605 30.281 10.586 1 94.44 284 ALA B O 1
ATOM 5593 N N . ALA B 1 285 ? -6.078 28.781 9.961 1 92.25 285 ALA B N 1
ATOM 5594 C CA . ALA B 1 285 ? -5.414 29.719 9.055 1 92.25 285 ALA B CA 1
ATOM 5595 C C . ALA B 1 285 ? -6.336 30.109 7.898 1 92.25 285 ALA B C 1
ATOM 5597 O O . ALA B 1 285 ? -6.352 31.266 7.477 1 92.25 285 ALA B O 1
ATOM 5598 N N . ILE B 1 286 ? -7.07 29.188 7.383 1 91.38 286 ILE B N 1
ATOM 5599 C CA . ILE B 1 286 ? -7.992 29.453 6.281 1 91.38 286 ILE B CA 1
ATOM 5600 C C . ILE B 1 286 ? -9.109 30.375 6.758 1 91.38 286 ILE B C 1
ATOM 5602 O O . ILE B 1 286 ? -9.5 31.297 6.043 1 91.38 286 ILE B O 1
ATOM 5606 N N . VAL B 1 287 ? -9.633 30.078 7.906 1 92.31 287 VAL B N 1
ATOM 5607 C CA . VAL B 1 287 ? -10.68 30.922 8.477 1 92.31 287 VAL B CA 1
ATOM 5608 C C . VAL B 1 287 ? -10.164 32.344 8.648 1 92.31 287 VAL B C 1
ATOM 5610 O O . VAL B 1 287 ? -10.859 33.312 8.297 1 92.31 287 VAL B O 1
ATOM 5613 N N . LYS B 1 288 ? -8.984 32.5 9.172 1 89.94 288 LYS B N 1
ATOM 5614 C CA . LYS B 1 288 ? -8.383 33.812 9.352 1 89.94 288 LYS B CA 1
ATOM 5615 C C . LYS B 1 288 ? -8.25 34.531 8.016 1 89.94 288 LYS B C 1
ATOM 5617 O O . LYS B 1 288 ? -8.602 35.719 7.91 1 89.94 288 LYS B O 1
ATOM 5622 N N . LYS B 1 289 ? -7.816 33.844 7.043 1 86.12 289 LYS B N 1
ATOM 5623 C CA . LYS B 1 289 ? -7.641 34.438 5.715 1 86.12 289 LYS B CA 1
ATOM 5624 C C . LYS B 1 289 ? -8.984 34.812 5.102 1 86.12 289 LYS B C 1
ATOM 5626 O O . LYS B 1 289 ? -9.086 35.844 4.418 1 86.12 289 LYS B O 1
ATOM 5631 N N . SER B 1 290 ? -9.914 34 5.266 1 85.56 290 SER B N 1
ATOM 5632 C CA . SER B 1 290 ? -11.25 34.25 4.727 1 85.56 290 SER B CA 1
ATOM 5633 C C . SER B 1 290 ? -11.883 35.469 5.371 1 85.56 290 SER B C 1
ATOM 5635 O O . SER B 1 290 ? -12.578 36.25 4.707 1 85.56 290 SER B O 1
ATOM 5637 N N . ARG B 1 291 ? -11.648 35.688 6.574 1 85.25 291 ARG B N 1
ATOM 5638 C CA . ARG B 1 291 ? -12.18 36.844 7.301 1 85.25 291 ARG B CA 1
ATOM 5639 C C . ARG B 1 291 ? -11.5 38.125 6.844 1 85.25 291 ARG B C 1
ATOM 5641 O O . ARG B 1 291 ? -12.141 39.188 6.801 1 85.25 291 ARG B O 1
ATOM 5648 N N . GLU B 1 292 ? -10.258 38.031 6.547 1 82.38 292 GLU B N 1
ATOM 5649 C CA . GLU B 1 292 ? -9.5 39.219 6.117 1 82.38 292 GLU B CA 1
ATOM 5650 C C . GLU B 1 292 ? -9.922 39.656 4.719 1 82.38 292 GLU B C 1
ATOM 5652 O O . GLU B 1 292 ? -9.805 40.844 4.375 1 82.38 292 GLU B O 1
ATOM 5657 N N . ARG B 1 293 ? -10.328 38.781 3.842 1 71.38 293 ARG B N 1
ATOM 5658 C CA . ARG B 1 293 ? -10.766 39.094 2.486 1 71.38 293 ARG B CA 1
ATOM 5659 C C . ARG B 1 293 ? -12.156 39.719 2.49 1 71.38 293 ARG B C 1
ATOM 5661 O O . ARG B 1 293 ? -12.586 40.312 1.498 1 71.38 293 ARG B O 1
ATOM 5668 N N . ARG B 1 294 ? -12.938 39.656 3.461 1 61.34 294 ARG B N 1
ATOM 5669 C CA . ARG B 1 294 ? -14.258 40.281 3.52 1 61.34 294 ARG B CA 1
ATOM 5670 C C . ARG B 1 294 ? -14.18 41.781 3.396 1 61.34 294 ARG B C 1
ATOM 5672 O O . ARG B 1 294 ? -13.406 42.438 4.105 1 61.34 294 ARG B O 1
ATOM 5679 N N . PRO B 1 295 ? -14.586 42.281 2.188 1 54.88 295 PRO B N 1
ATOM 5680 C CA . PRO B 1 295 ? -14.586 43.719 2.039 1 54.88 295 PRO B CA 1
ATOM 5681 C C . PRO B 1 295 ? -15.156 44.438 3.26 1 54.88 295 PRO B C 1
ATOM 5683 O O . PRO B 1 295 ? -16.188 44.031 3.801 1 54.88 295 PRO B O 1
ATOM 5686 N N . VAL B 1 296 ? -14.312 45.219 3.963 1 45.59 296 VAL B N 1
ATOM 5687 C CA . VAL B 1 296 ? -14.805 46.156 4.953 1 45.59 296 VAL B CA 1
ATOM 5688 C C . VAL B 1 296 ? -15.859 47.062 4.324 1 45.59 296 VAL B C 1
ATOM 5690 O O . VAL B 1 296 ? -15.609 47.719 3.297 1 45.59 296 VAL B O 1
ATOM 5693 N N . SER B 1 297 ? -17.016 46.844 4.352 1 41.34 297 SER B N 1
ATOM 5694 C CA . SER B 1 297 ? -18 47.844 3.934 1 41.34 297 SER B CA 1
ATOM 5695 C C . SER B 1 297 ? -17.578 49.25 4.379 1 41.34 297 SER B C 1
ATOM 5697 O O . SER B 1 297 ? -17.188 49.438 5.527 1 41.34 297 SER B O 1
ATOM 5699 N N . PRO B 1 298 ? -17.25 50.156 3.443 1 40.25 298 PRO B N 1
ATOM 5700 C CA . PRO B 1 298 ? -17.047 51.562 3.848 1 40.25 298 PRO B CA 1
ATOM 5701 C C . PRO B 1 298 ? -18.188 52.094 4.707 1 40.25 298 PRO B C 1
ATOM 5703 O O . PRO B 1 298 ? -19.359 52.062 4.281 1 40.25 298 PRO B O 1
ATOM 5706 N N . ILE B 1 299 ? -18.156 52.094 5.926 1 39.38 299 ILE B N 1
ATOM 5707 C CA . ILE B 1 299 ? -19.156 52.719 6.785 1 39.38 299 ILE B CA 1
ATOM 5708 C C . ILE B 1 299 ? -19.453 54.125 6.297 1 39.38 299 ILE B C 1
ATOM 5710 O O . ILE B 1 299 ? -20.484 54.719 6.652 1 39.38 299 ILE B O 1
ATOM 5714 N N . GLY B 1 300 ? -18.438 55.031 5.977 1 35.31 300 GLY B N 1
ATOM 5715 C CA . GLY B 1 300 ? -18.625 56.469 6.145 1 35.31 300 GLY B CA 1
ATOM 5716 C C . GLY B 1 300 ? -19.391 57.125 5 1 35.31 300 GLY B C 1
ATOM 5717 O O . GLY B 1 300 ? -19.312 58.344 4.805 1 35.31 300 GLY B O 1
ATOM 5718 N N . SER B 1 301 ? -19.734 56.531 3.875 1 31.69 301 SER B N 1
ATOM 5719 C CA . SER B 1 301 ? -20.266 57.5 2.926 1 31.69 301 SER B CA 1
ATOM 5720 C C . SER B 1 301 ? -21.578 58.094 3.406 1 31.69 301 SER B C 1
ATOM 5722 O O . SER B 1 301 ? -22.469 57.344 3.871 1 31.69 301 SER B O 1
ATOM 5724 N N . SER B 1 302 ? -21.625 59.438 3.732 1 31.75 302 SER B N 1
ATOM 5725 C CA . SER B 1 302 ? -22.656 60.406 4.031 1 31.75 302 SER B CA 1
ATOM 5726 C C . SER B 1 302 ? -23.812 60.312 3.049 1 31.75 302 SER B C 1
ATOM 5728 O O . SER B 1 302 ? -23.609 60 1.876 1 31.75 302 SER B O 1
ATOM 5730 N N . PRO B 1 303 ? -25.141 60.375 3.482 1 33.59 303 PRO B N 1
ATOM 5731 C CA . PRO B 1 303 ? -26.406 60.25 2.744 1 33.59 303 PRO B CA 1
ATOM 5732 C C . PRO B 1 303 ? -26.453 61.188 1.534 1 33.59 303 PRO B C 1
ATOM 5734 O O . PRO B 1 303 ? -27.344 61.062 0.688 1 33.59 303 PRO B O 1
ATOM 5737 N N . THR B 1 304 ? -25.719 62.344 1.679 1 31.94 304 THR B N 1
ATOM 5738 C CA . THR B 1 304 ? -26.094 63.438 0.804 1 31.94 304 THR B CA 1
ATOM 5739 C C . THR B 1 304 ? -25.812 63.094 -0.656 1 31.94 304 THR B C 1
ATOM 5741 O O . THR B 1 304 ? -26.562 63.5 -1.547 1 31.94 304 THR B O 1
ATOM 5744 N N . GLU B 1 305 ? -24.562 62.656 -0.965 1 31.47 305 GLU B N 1
ATOM 5745 C CA . GLU B 1 305 ? -24.219 62.75 -2.377 1 31.47 305 GLU B CA 1
ATOM 5746 C C . GLU B 1 305 ? -24.859 61.656 -3.186 1 31.47 305 GLU B C 1
ATOM 5748 O O . GLU B 1 305 ? -24.531 61.438 -4.352 1 31.47 305 GLU B O 1
ATOM 5753 N N . GLN B 1 306 ? -25.797 60.875 -2.531 1 27.97 306 GLN B N 1
ATOM 5754 C CA . GLN B 1 306 ? -26.453 59.781 -3.246 1 27.97 306 GLN B CA 1
ATOM 5755 C C . GLN B 1 306 ? -27.281 60.312 -4.406 1 27.97 306 GLN B C 1
ATOM 5757 O O . GLN B 1 306 ? -27.922 59.531 -5.129 1 27.97 306 GLN B O 1
ATOM 5762 N N . LEU B 1 307 ? -27.547 61.562 -4.395 1 25.52 307 LEU B N 1
ATOM 5763 C CA . LEU B 1 307 ? -28.672 61.938 -5.242 1 25.52 307 LEU B CA 1
ATOM 5764 C C . LEU B 1 307 ? -28.328 61.781 -6.719 1 25.52 307 LEU B C 1
ATOM 5766 O O . LEU B 1 307 ? -29.203 61.531 -7.547 1 25.52 307 LEU B O 1
ATOM 5770 N N . PHE B 1 308 ? -27.109 62.375 -7.16 1 28.59 308 PHE B N 1
ATOM 5771 C CA . PHE B 1 308 ? -27.234 62.719 -8.57 1 28.59 308 PHE B CA 1
ATOM 5772 C C . PHE B 1 308 ? -27.188 61.469 -9.438 1 28.59 308 PHE B C 1
ATOM 5774 O O . PHE B 1 308 ? -28 61.312 -10.359 1 28.59 308 PHE B O 1
ATOM 5781 N N . GLY B 1 309 ? -25.859 60.969 -9.859 1 27.36 309 GLY B N 1
ATOM 5782 C CA . GLY B 1 309 ? -25.688 60.344 -11.164 1 27.36 309 GLY B CA 1
ATOM 5783 C C . GLY B 1 309 ? -26.156 58.906 -11.203 1 27.36 309 GLY B C 1
ATOM 5784 O O . GLY B 1 309 ? -25.531 58.031 -10.594 1 27.36 309 GLY B O 1
ATOM 5785 N N . ILE B 1 310 ? -27.406 58.625 -11.242 1 27.62 310 ILE B N 1
ATOM 5786 C CA . ILE B 1 310 ? -28.156 57.375 -11.375 1 27.62 310 ILE B CA 1
ATOM 5787 C C . ILE B 1 310 ? -27.656 56.594 -12.586 1 27.62 310 ILE B C 1
ATOM 5789 O O . ILE B 1 310 ? -28.375 56.438 -13.57 1 27.62 310 ILE B O 1
ATOM 5793 N N . HIS B 1 311 ? -26.5 56.969 -13.219 1 29.41 311 HIS B N 1
ATOM 5794 C CA . HIS B 1 311 ? -26.422 56.062 -14.359 1 29.41 311 HIS B CA 1
ATOM 5795 C C . HIS B 1 311 ? -26.328 54.594 -13.906 1 29.41 311 HIS B C 1
ATOM 5797 O O . HIS B 1 311 ? -25.609 54.281 -12.945 1 29.41 311 HIS B O 1
ATOM 5803 N N . THR B 1 312 ? -27.312 53.75 -14.211 1 29.83 312 THR B N 1
ATOM 5804 C CA . THR B 1 312 ? -27.672 52.375 -14.008 1 29.83 312 THR B CA 1
ATOM 5805 C C . THR B 1 312 ? -26.531 51.438 -14.398 1 29.83 312 THR B C 1
ATOM 5807 O O . THR B 1 312 ? -26.469 50.938 -15.523 1 29.83 312 THR B O 1
ATOM 5810 N N . ASP B 1 313 ? -25.297 51.781 -14.242 1 30.11 313 ASP B N 1
ATOM 5811 C CA . ASP B 1 313 ? -24.453 50.75 -14.805 1 30.11 313 ASP B CA 1
ATOM 5812 C C . ASP B 1 313 ? -24.609 49.438 -14.055 1 30.11 313 ASP B C 1
ATOM 5814 O O . ASP B 1 313 ? -24.641 49.438 -12.82 1 30.11 313 ASP B O 1
ATOM 5818 N N . ASP B 1 314 ? -25.094 48.375 -14.68 1 35.28 314 ASP B N 1
ATOM 5819 C CA . ASP B 1 314 ? -25.406 46.969 -14.469 1 35.28 314 ASP B CA 1
ATOM 5820 C C . ASP B 1 314 ? -24.266 46.25 -13.734 1 35.28 314 ASP B C 1
ATOM 5822 O O . ASP B 1 314 ? -24.344 45.062 -13.469 1 35.28 314 ASP B O 1
ATOM 5826 N N . ASN B 1 315 ? -23.172 46.844 -13.594 1 34.53 315 ASN B N 1
ATOM 5827 C CA . ASN B 1 315 ? -22.031 46.125 -13.055 1 34.53 315 ASN B CA 1
ATOM 5828 C C . ASN B 1 315 ? -22.141 45.938 -11.547 1 34.53 315 ASN B C 1
ATOM 5830 O O . ASN B 1 315 ? -21.234 45.406 -10.906 1 34.53 315 ASN B O 1
ATOM 5834 N N . VAL B 1 316 ? -23 46.594 -10.844 1 38.03 316 VAL B N 1
ATOM 5835 C CA . VAL B 1 316 ? -23.109 46.5 -9.391 1 38.03 316 VAL B CA 1
ATOM 5836 C C . VAL B 1 316 ? -23.672 45.125 -8.992 1 38.03 316 VAL B C 1
ATOM 5838 O O . VAL B 1 316 ? -23.469 44.688 -7.859 1 38.03 316 VAL B O 1
ATOM 5841 N N . SER B 1 317 ? -24.484 44.562 -9.82 1 40.03 317 SER B N 1
ATOM 5842 C CA . SER B 1 317 ? -25.094 43.312 -9.398 1 40.03 317 SER B CA 1
ATOM 5843 C C . SER B 1 317 ? -24.062 42.219 -9.219 1 40.03 317 SER B C 1
ATOM 5845 O O . SER B 1 317 ? -24.312 41.219 -8.547 1 40.03 317 SER B O 1
ATOM 5847 N N . GLN B 1 318 ? -23.016 42.281 -9.93 1 40.28 318 GLN B N 1
ATOM 5848 C CA . GLN B 1 318 ? -22.062 41.188 -9.812 1 40.28 318 GLN B CA 1
ATOM 5849 C C . GLN B 1 318 ? -21.281 41.281 -8.508 1 40.28 318 GLN B C 1
ATOM 5851 O O . GLN B 1 318 ? -20.781 40.281 -8 1 40.28 318 GLN B O 1
ATOM 5856 N N . LYS B 1 319 ? -21.031 42.344 -7.887 1 42.12 319 LYS B N 1
ATOM 5857 C CA . LYS B 1 319 ? -20.266 42.5 -6.645 1 42.12 319 LYS B CA 1
ATOM 5858 C C . LYS B 1 319 ? -21.078 42 -5.449 1 42.12 319 LYS B C 1
ATOM 5860 O O . LYS B 1 319 ? -20.531 41.406 -4.52 1 42.12 319 LYS B O 1
ATOM 5865 N N . GLU B 1 320 ? -22.312 42.188 -5.422 1 45.72 320 GLU B N 1
ATOM 5866 C CA . GLU B 1 320 ? -23.125 41.688 -4.309 1 45.72 320 GLU B CA 1
ATOM 5867 C C . GLU B 1 320 ? -23.188 40.156 -4.328 1 45.72 320 GLU B C 1
ATOM 5869 O O . GLU B 1 320 ? -23.203 39.531 -3.275 1 45.72 320 GLU B O 1
ATOM 5874 N N . THR B 1 321 ? -23.297 39.625 -5.527 1 45.62 321 THR B N 1
ATOM 5875 C CA . THR B 1 321 ? -23.312 38.188 -5.637 1 45.62 321 THR B CA 1
ATOM 5876 C C . THR B 1 321 ? -21.969 37.594 -5.219 1 45.62 321 THR B C 1
ATOM 5878 O O . THR B 1 321 ? -21.922 36.5 -4.613 1 45.62 321 THR B O 1
ATOM 5881 N N . HIS B 1 322 ? -20.891 38.219 -5.516 1 43.88 322 HIS B N 1
ATOM 5882 C CA . HIS B 1 322 ? -19.562 37.781 -5.078 1 43.88 322 HIS B CA 1
ATOM 5883 C C . HIS B 1 322 ? -19.422 37.875 -3.564 1 43.88 322 HIS B C 1
ATOM 5885 O O . HIS B 1 322 ? -18.781 37.031 -2.932 1 43.88 322 HIS B O 1
ATOM 5891 N N . CYS B 1 323 ? -19.953 38.938 -2.939 1 44.12 323 CYS B N 1
ATOM 5892 C CA . CYS B 1 323 ? -19.891 39.094 -1.492 1 44.12 323 CYS B CA 1
ATOM 5893 C C . CYS B 1 323 ? -20.672 38 -0.78 1 44.12 323 CYS B C 1
ATOM 5895 O O . CYS B 1 323 ? -20.25 37.5 0.261 1 44.12 323 CYS B O 1
ATOM 5897 N N . ALA B 1 324 ? -21.844 37.688 -1.309 1 46.09 324 ALA B N 1
ATOM 5898 C CA . ALA B 1 324 ? -22.656 36.656 -0.688 1 46.09 324 ALA B CA 1
ATOM 5899 C C . ALA B 1 324 ? -22 35.281 -0.82 1 46.09 324 ALA B C 1
ATOM 5901 O O . ALA B 1 324 ? -22.078 34.469 0.092 1 46.09 324 ALA B O 1
ATOM 5902 N N . HIS B 1 325 ? -21.359 34.906 -1.949 1 48.75 325 HIS B N 1
ATOM 5903 C CA . HIS B 1 325 ? -20.656 33.656 -2.162 1 48.75 325 HIS B CA 1
ATOM 5904 C C . HIS B 1 325 ? -19.422 33.562 -1.267 1 48.75 325 HIS B C 1
ATOM 5906 O O . HIS B 1 325 ? -19.125 32.5 -0.729 1 48.75 325 HIS B O 1
ATOM 5912 N N . ASP B 1 326 ? -18.766 34.719 -1.068 1 54.06 326 ASP B N 1
ATOM 5913 C CA . ASP B 1 326 ? -17.594 34.781 -0.19 1 54.06 326 ASP B CA 1
ATOM 5914 C C . ASP B 1 326 ? -18 34.562 1.269 1 54.06 326 ASP B C 1
ATOM 5916 O O . ASP B 1 326 ? -17.281 33.906 2.027 1 54.06 326 ASP B O 1
ATOM 5920 N N . SER B 1 327 ? -19.266 35.031 1.61 1 57.31 327 SER B N 1
ATOM 5921 C CA . SER B 1 327 ? -19.734 34.875 2.982 1 57.31 327 SER B CA 1
ATOM 5922 C C . SER B 1 327 ? -20.094 33.438 3.295 1 57.31 327 SER B C 1
ATOM 5924 O O . SER B 1 327 ? -19.766 32.906 4.367 1 57.31 327 SER B O 1
ATOM 5926 N N . LYS B 1 328 ? -20.766 32.75 2.391 1 60.12 328 LYS B N 1
ATOM 5927 C CA . LYS B 1 328 ? -21.141 31.359 2.588 1 60.12 328 LYS B CA 1
ATOM 5928 C C . LYS B 1 328 ? -19.922 30.453 2.67 1 60.12 328 LYS B C 1
ATOM 5930 O O . LYS B 1 328 ? -19.875 29.516 3.486 1 60.12 328 LYS B O 1
ATOM 5935 N N . SER B 1 329 ? -18.922 30.828 1.973 1 75.06 329 SER B N 1
ATOM 5936 C CA . SER B 1 329 ? -17.688 30.047 1.985 1 75.06 329 SER B CA 1
ATOM 5937 C C . SER B 1 329 ? -16.953 30.203 3.312 1 75.06 329 SER B C 1
ATOM 5939 O O . SER B 1 329 ? -16.453 29.219 3.873 1 75.06 329 SER B O 1
ATOM 5941 N N . THR B 1 330 ? -17.062 31.375 3.805 1 85.25 330 THR B N 1
ATOM 5942 C CA . THR B 1 330 ? -16.406 31.609 5.086 1 85.25 330 THR B CA 1
ATOM 5943 C C . THR B 1 330 ? -17.125 30.859 6.207 1 85.25 330 THR B C 1
ATOM 5945 O O . THR B 1 330 ? -16.484 30.312 7.102 1 85.25 330 THR B O 1
ATOM 5948 N N . GLU B 1 331 ? -18.438 30.906 6.109 1 87.44 331 GLU B N 1
ATOM 5949 C CA . GLU B 1 331 ? -19.234 30.219 7.117 1 87.44 331 GLU B CA 1
ATOM 5950 C C . GLU B 1 331 ? -18.938 28.719 7.129 1 87.44 331 GLU B C 1
ATOM 5952 O O . GLU B 1 331 ? -18.906 28.094 8.195 1 87.44 331 GLU B O 1
ATOM 5957 N N . GLN B 1 332 ? -18.75 28.172 6.062 1 91.38 332 GLN B N 1
ATOM 5958 C CA . GLN B 1 332 ? -18.438 26.75 5.965 1 91.38 332 GLN B CA 1
ATOM 5959 C C . GLN B 1 332 ? -17.094 26.438 6.617 1 91.38 332 GLN B C 1
ATOM 5961 O O . GLN B 1 332 ? -16.969 25.422 7.305 1 91.38 332 GLN B O 1
ATOM 5966 N N . TRP B 1 333 ? -16.203 27.297 6.418 1 93.06 333 TRP B N 1
ATOM 5967 C CA . TRP B 1 333 ? -14.891 27.109 7.016 1 93.06 333 TRP B CA 1
ATOM 5968 C C . TRP B 1 333 ? -14.953 27.266 8.531 1 93.06 333 TRP B C 1
ATOM 5970 O O . TRP B 1 333 ? -14.305 26.516 9.266 1 93.06 333 TRP B O 1
ATOM 5980 N N . GLU B 1 334 ? -15.688 28.234 8.938 1 95.06 334 GLU B N 1
ATOM 5981 C CA . GLU B 1 334 ? -15.852 28.469 10.367 1 95.06 334 GLU B CA 1
ATOM 5982 C C . GLU B 1 334 ? -16.547 27.281 11.039 1 95.06 334 GLU B C 1
ATOM 5984 O O . GLU B 1 334 ? -16.188 26.891 12.141 1 95.06 334 GLU B O 1
ATOM 5989 N N . MET B 1 335 ? -17.516 26.812 10.383 1 96.69 335 MET B N 1
ATOM 5990 C CA . MET B 1 335 ? -18.203 25.641 10.898 1 96.69 335 MET B CA 1
ATOM 5991 C C . MET B 1 335 ? -17.266 24.438 10.984 1 96.69 335 MET B C 1
ATOM 5993 O O . MET B 1 335 ? -17.266 23.719 11.992 1 96.69 335 MET B O 1
ATOM 5997 N N . ALA B 1 336 ? -16.547 24.203 9.945 1 97.19 336 ALA B N 1
ATOM 5998 C CA . ALA B 1 336 ? -15.578 23.109 9.938 1 97.19 336 ALA B CA 1
ATOM 5999 C C . ALA B 1 336 ? -14.586 23.25 11.086 1 97.19 336 ALA B C 1
ATOM 6001 O O . ALA B 1 336 ? -14.25 22.266 11.75 1 97.19 336 ALA B O 1
ATOM 6002 N N . PHE B 1 337 ? -14.156 24.438 11.289 1 97.44 337 PHE B N 1
ATOM 6003 C CA . PHE B 1 337 ? -13.195 24.703 12.359 1 97.44 337 PHE B CA 1
ATOM 6004 C C . PHE B 1 337 ? -13.82 24.453 13.719 1 97.44 337 PHE B C 1
ATOM 6006 O O . PHE B 1 337 ? -13.188 23.875 14.609 1 97.44 337 PHE B O 1
ATOM 6013 N N . ALA B 1 338 ? -15.008 24.922 13.922 1 98 338 ALA B N 1
ATOM 6014 C CA . ALA B 1 338 ? -15.703 24.703 15.188 1 98 338 ALA B CA 1
ATOM 6015 C C . ALA B 1 338 ? -15.883 23.219 15.461 1 98 338 ALA B C 1
ATOM 6017 O O . ALA B 1 338 ? -15.719 22.766 16.594 1 98 338 ALA B O 1
ATOM 6018 N N . LEU B 1 339 ? -16.219 22.531 14.453 1 98.44 339 LEU B N 1
ATOM 6019 C CA . LEU B 1 339 ? -16.453 21.094 14.578 1 98.44 339 LEU B CA 1
ATOM 6020 C C . LEU B 1 339 ? -15.156 20.359 14.93 1 98.44 339 LEU B C 1
ATOM 6022 O O . LEU B 1 339 ? -15.164 19.453 15.758 1 98.44 339 LEU B O 1
ATOM 6026 N N . VAL B 1 340 ? -14.07 20.703 14.297 1 98.31 340 VAL B N 1
ATOM 6027 C CA . VAL B 1 340 ? -12.82 20.016 14.602 1 98.31 340 VAL B CA 1
ATOM 6028 C C . VAL B 1 340 ? -12.344 20.391 16 1 98.31 340 VAL B C 1
ATOM 6030 O O . VAL B 1 340 ? -11.758 19.562 16.703 1 98.31 340 VAL B O 1
ATOM 6033 N N . ALA B 1 341 ? -12.57 21.641 16.391 1 98.06 341 ALA B N 1
ATOM 6034 C CA . ALA B 1 341 ? -12.266 22.016 17.766 1 98.06 341 ALA B CA 1
ATOM 6035 C C . ALA B 1 341 ? -13.023 21.156 18.766 1 98.06 341 ALA B C 1
ATOM 6037 O O . ALA B 1 341 ? -12.461 20.719 19.766 1 98.06 341 ALA B O 1
ATOM 6038 N N . GLN B 1 342 ? -14.266 20.906 18.484 1 98.5 342 GLN B N 1
ATOM 6039 C CA . GLN B 1 342 ? -15.055 20.016 19.328 1 98.5 342 GLN B CA 1
ATOM 6040 C C . GLN B 1 342 ? -14.492 18.594 19.297 1 98.5 342 GLN B C 1
ATOM 6042 O O . GLN B 1 342 ? -14.5 17.891 20.312 1 98.5 342 GLN B O 1
ATOM 6047 N N . CYS B 1 343 ? -14.094 18.188 18.141 1 98.62 343 CYS B N 1
ATOM 6048 C CA . CYS B 1 343 ? -13.461 16.875 17.969 1 98.62 343 CYS B CA 1
ATOM 6049 C C . CYS B 1 343 ? -12.242 16.734 18.875 1 98.62 343 CYS B C 1
ATOM 6051 O O . CYS B 1 343 ? -12.125 15.758 19.609 1 98.62 343 CYS B O 1
ATOM 6053 N N . VAL B 1 344 ? -11.398 17.75 18.844 1 98.19 344 VAL B N 1
ATOM 6054 C CA . VAL B 1 344 ? -10.172 17.719 19.625 1 98.19 344 VAL B CA 1
ATOM 6055 C C . VAL B 1 344 ? -10.523 17.688 21.125 1 98.19 344 VAL B C 1
ATOM 6057 O O . VAL B 1 344 ? -9.922 16.922 21.875 1 98.19 344 VAL B O 1
ATOM 6060 N N . ASN B 1 345 ? -11.461 18.453 21.5 1 97.56 345 ASN B N 1
ATOM 6061 C CA . ASN B 1 345 ? -11.883 18.469 22.906 1 97.56 345 ASN B CA 1
ATOM 6062 C C . ASN B 1 345 ? -12.461 17.125 23.328 1 97.56 345 ASN B C 1
ATOM 6064 O O . ASN B 1 345 ? -12.234 16.672 24.453 1 97.56 345 ASN B O 1
ATOM 6068 N N . LYS B 1 346 ? -13.211 16.531 22.453 1 97.94 346 LYS B N 1
ATOM 6069 C CA . LYS B 1 346 ? -13.789 15.227 22.734 1 97.94 346 LYS B CA 1
ATOM 6070 C C . LYS B 1 346 ? -12.703 14.18 22.969 1 97.94 346 LYS B C 1
ATOM 6072 O O . LYS B 1 346 ? -12.812 13.344 23.875 1 97.94 346 LYS B O 1
ATOM 6077 N N . PHE B 1 347 ? -11.672 14.203 22.203 1 97.69 347 PHE B N 1
ATOM 6078 C CA . PHE B 1 347 ? -10.555 13.273 22.328 1 97.69 347 PHE B CA 1
ATOM 6079 C C . PHE B 1 347 ? -9.828 13.477 23.656 1 97.69 347 PHE B C 1
ATOM 6081 O O . PHE B 1 347 ? -9.234 12.547 24.203 1 97.69 347 PHE B O 1
ATOM 6088 N N . LYS B 1 348 ? -9.883 14.664 24.188 1 94.94 348 LYS B N 1
ATOM 6089 C CA . LYS B 1 348 ? -9.125 15.008 25.375 1 94.94 348 LYS B CA 1
ATOM 6090 C C . LYS B 1 348 ? -9.891 14.633 26.641 1 94.94 348 LYS B C 1
ATOM 6092 O O . LYS B 1 348 ? -9.336 14.664 27.75 1 94.94 348 LYS B O 1
ATOM 6097 N N . GLU B 1 349 ? -11.102 14.289 26.484 1 95.19 349 GLU B N 1
ATOM 6098 C CA . GLU B 1 349 ? -11.867 13.883 27.656 1 95.19 349 GLU B CA 1
ATOM 6099 C C . GLU B 1 349 ? -11.227 12.664 28.328 1 95.19 349 GLU B C 1
ATOM 6101 O O . GLU B 1 349 ? -10.727 11.766 27.656 1 95.19 349 GLU B O 1
ATOM 6106 N N . PRO B 1 350 ? -11.227 12.664 29.594 1 93.56 350 PRO B N 1
ATOM 6107 C CA . PRO B 1 350 ? -10.617 11.547 30.312 1 93.56 350 PRO B CA 1
ATOM 6108 C C . PRO B 1 350 ? -11.328 10.219 30.062 1 93.56 350 PRO B C 1
ATOM 6110 O O . PRO B 1 350 ? -12.562 10.188 29.953 1 93.56 350 PRO B O 1
ATOM 6113 N N . VAL B 1 351 ? -10.555 9.234 29.969 1 94.94 351 VAL B N 1
ATOM 6114 C CA . VAL B 1 351 ? -11.07 7.883 29.797 1 94.94 351 VAL B CA 1
ATOM 6115 C C . VAL B 1 351 ? -10.57 6.988 30.938 1 94.94 351 VAL B C 1
ATOM 6117 O O . VAL B 1 351 ? -9.438 7.137 31.391 1 94.94 351 VAL B O 1
ATOM 6120 N N . ARG B 1 352 ? -11.461 6.023 31.328 1 94.38 352 ARG B N 1
ATOM 6121 C CA . ARG B 1 352 ? -11.086 5.168 32.438 1 94.38 352 ARG B CA 1
ATOM 6122 C C . ARG B 1 352 ? -11.164 3.693 32.062 1 94.38 352 ARG B C 1
ATOM 6124 O O . ARG B 1 352 ? -10.602 2.836 32.75 1 94.38 352 ARG B O 1
ATOM 6131 N N . THR B 1 353 ? -11.945 3.387 31.078 1 96.12 353 THR B N 1
ATOM 6132 C CA . THR B 1 353 ? -12.062 2.02 30.578 1 96.12 353 THR B CA 1
ATOM 6133 C C . THR B 1 353 ? -11.875 1.978 29.062 1 96.12 353 THR B C 1
ATOM 6135 O O . THR B 1 353 ? -11.906 3.016 28.391 1 96.12 353 THR B O 1
ATOM 6138 N N . ILE B 1 354 ? -11.672 0.812 28.562 1 97 354 ILE B N 1
ATOM 6139 C CA . ILE B 1 354 ? -11.523 0.638 27.125 1 97 354 ILE B CA 1
ATOM 6140 C C . ILE B 1 354 ? -12.828 0.997 26.422 1 97 354 ILE B C 1
ATOM 6142 O O . ILE B 1 354 ? -12.82 1.55 25.312 1 97 354 ILE B O 1
ATOM 6146 N N . GLU B 1 355 ? -13.914 0.665 27.062 1 96.5 355 GLU B N 1
ATOM 6147 C CA . GLU B 1 355 ? -15.227 0.996 26.531 1 96.5 355 GLU B CA 1
ATOM 6148 C C . GLU B 1 355 ? -15.422 2.506 26.438 1 96.5 355 GLU B C 1
ATOM 6150 O O . GLU B 1 355 ? -16.016 3.002 25.469 1 96.5 355 GLU B O 1
ATOM 6155 N N . ASP B 1 356 ? -14.875 3.16 27.438 1 96.44 356 ASP B N 1
ATOM 6156 C CA . ASP B 1 356 ? -14.906 4.621 27.406 1 96.44 356 ASP B CA 1
ATOM 6157 C C . ASP B 1 356 ? -14.125 5.152 26.203 1 96.44 356 ASP B C 1
ATOM 6159 O O . ASP B 1 356 ? -14.57 6.098 25.547 1 96.44 356 ASP B O 1
ATOM 6163 N N . VAL B 1 357 ? -13.008 4.527 25.984 1 97.75 357 VAL B N 1
ATOM 6164 C CA . VAL B 1 357 ? -12.172 4.953 24.859 1 97.75 357 VAL B CA 1
ATOM 6165 C C . VAL B 1 357 ? -12.938 4.766 23.562 1 97.75 357 VAL B C 1
ATOM 6167 O O . VAL B 1 357 ? -12.992 5.676 22.719 1 97.75 357 VAL B O 1
ATOM 6170 N N . GLU B 1 358 ? -13.508 3.582 23.375 1 98 358 GLU B N 1
ATOM 6171 C CA . GLU B 1 358 ? -14.273 3.283 22.172 1 98 358 GLU B CA 1
ATOM 6172 C C . GLU B 1 358 ? -15.383 4.305 21.953 1 98 358 GLU B C 1
ATOM 6174 O O . GLU B 1 358 ? -15.508 4.867 20.859 1 98 358 GLU B O 1
ATOM 6179 N N . LYS B 1 359 ? -16.125 4.555 22.938 1 97.81 359 LYS B N 1
ATOM 6180 C CA . LYS B 1 359 ? -17.281 5.438 22.812 1 97.81 359 LYS B CA 1
ATOM 6181 C C . LYS B 1 359 ? -16.859 6.867 22.516 1 97.81 359 LYS B C 1
ATOM 6183 O O . LYS B 1 359 ? -17.328 7.465 21.531 1 97.81 359 LYS B O 1
ATOM 6188 N N . LYS B 1 360 ? -16 7.426 23.297 1 97.94 360 LYS B N 1
ATOM 6189 C CA . LYS B 1 360 ? -15.609 8.828 23.172 1 97.94 360 LYS B CA 1
ATOM 6190 C C . LYS B 1 360 ? -14.82 9.055 21.891 1 97.94 360 LYS B C 1
ATOM 6192 O O . LYS B 1 360 ? -15.008 10.07 21.219 1 97.94 360 LYS B O 1
ATOM 6197 N N . SER B 1 361 ? -13.953 8.117 21.578 1 98.31 361 SER B N 1
ATOM 6198 C CA . SER B 1 361 ? -13.172 8.266 20.359 1 98.31 361 SER B CA 1
ATOM 6199 C C . SER B 1 361 ? -14.047 8.148 19.125 1 98.31 361 SER B C 1
ATOM 6201 O O . SER B 1 361 ? -13.82 8.836 18.125 1 98.31 361 SER B O 1
ATOM 6203 N N . CYS B 1 362 ? -15.016 7.277 19.141 1 97.81 362 CYS B N 1
ATOM 6204 C CA . CYS B 1 362 ? -15.945 7.176 18.031 1 97.81 362 CYS B CA 1
ATOM 6205 C C . CYS B 1 362 ? -16.734 8.469 17.859 1 97.81 362 CYS B C 1
ATOM 6207 O O . CYS B 1 362 ? -16.953 8.914 16.719 1 97.81 362 CYS B O 1
ATOM 6209 N N . GLU B 1 363 ? -17.172 9.031 18.953 1 98.25 363 GLU B N 1
ATOM 6210 C CA . GLU B 1 363 ? -17.859 10.32 18.906 1 98.25 363 GLU B CA 1
ATOM 6211 C C . GLU B 1 363 ? -16.953 11.406 18.328 1 98.25 363 GLU B C 1
ATOM 6213 O O . GLU B 1 363 ? -17.406 12.234 17.531 1 98.25 363 GLU B O 1
ATOM 6218 N N . ALA B 1 364 ? -15.734 11.398 18.766 1 98.69 364 ALA B N 1
ATOM 6219 C CA . ALA B 1 364 ? -14.773 12.375 18.266 1 98.69 364 ALA B CA 1
ATOM 6220 C C . ALA B 1 364 ? -14.555 12.211 16.766 1 98.69 364 ALA B C 1
ATOM 6222 O O . ALA B 1 364 ? -14.547 13.195 16.016 1 98.69 364 ALA B O 1
ATOM 6223 N N . VAL B 1 365 ? -14.414 10.961 16.312 1 98.19 365 VAL B N 1
ATOM 6224 C CA . VAL B 1 365 ? -14.203 10.688 14.898 1 98.19 365 VAL B CA 1
ATOM 6225 C C . VAL B 1 365 ? -15.43 11.133 14.102 1 98.19 365 VAL B C 1
ATOM 6227 O O . VAL B 1 365 ? -15.305 11.609 12.969 1 98.19 365 VAL B O 1
ATOM 6230 N N . ALA B 1 366 ? -16.594 10.969 14.656 1 97.94 366 ALA B N 1
ATOM 6231 C CA . ALA B 1 366 ? -17.812 11.43 13.992 1 97.94 366 ALA B CA 1
ATOM 6232 C C . ALA B 1 366 ? -17.797 12.945 13.812 1 97.94 366 ALA B C 1
ATOM 6234 O O . ALA B 1 366 ? -18.234 13.461 12.781 1 97.94 366 ALA B O 1
ATOM 6235 N N . LEU B 1 367 ? -17.344 13.664 14.844 1 98.5 367 LEU B N 1
ATOM 6236 C CA . LEU B 1 367 ? -17.219 15.117 14.758 1 98.5 367 LEU B CA 1
ATOM 6237 C C . LEU B 1 367 ? -16.188 15.5 13.695 1 98.5 367 LEU B C 1
ATOM 6239 O O . LEU B 1 367 ? -16.391 16.453 12.945 1 98.5 367 LEU B O 1
ATOM 6243 N N . LEU B 1 368 ? -15.094 14.766 13.648 1 98.44 368 LEU B N 1
ATOM 6244 C CA . LEU B 1 368 ? -14.102 14.992 12.609 1 98.44 368 LEU B CA 1
ATOM 6245 C C . LEU B 1 368 ? -14.703 14.828 11.219 1 98.44 368 LEU B C 1
ATOM 6247 O O . LEU B 1 368 ? -14.469 15.656 10.336 1 98.44 368 LEU B O 1
ATOM 6251 N N . THR B 1 369 ? -15.445 13.773 11.062 1 97.94 369 THR B N 1
ATOM 6252 C CA . THR B 1 369 ? -16.078 13.492 9.781 1 97.94 369 THR B CA 1
ATOM 6253 C C . THR B 1 369 ? -17 14.641 9.367 1 97.94 369 THR B C 1
ATOM 6255 O O . THR B 1 369 ? -16.984 15.07 8.211 1 97.94 369 THR B O 1
ATOM 6258 N N . LYS B 1 370 ? -17.75 15.148 10.297 1 97.56 370 LYS B N 1
ATOM 6259 C CA . LYS B 1 370 ? -18.625 16.281 10.008 1 97.56 370 LYS B CA 1
ATOM 6260 C C . LYS B 1 370 ? -17.812 17.516 9.586 1 97.56 370 LYS B C 1
ATOM 6262 O O . LYS B 1 370 ? -18.203 18.234 8.68 1 97.56 370 LYS B O 1
ATOM 6267 N N . SER B 1 371 ? -16.766 17.719 10.305 1 97.75 371 SER B N 1
ATOM 6268 C CA . SER B 1 371 ? -15.883 18.844 9.969 1 97.75 371 SER B CA 1
ATOM 6269 C C . SER B 1 371 ? -15.344 18.719 8.547 1 97.75 371 SER B C 1
ATOM 6271 O O . SER B 1 371 ? -15.43 19.672 7.766 1 97.75 371 SER B O 1
ATOM 6273 N N . VAL B 1 372 ? -14.828 17.547 8.234 1 96.69 372 VAL B N 1
ATOM 6274 C CA . VAL B 1 372 ? -14.18 17.297 6.953 1 96.69 372 VAL B CA 1
ATOM 6275 C C . VAL B 1 372 ? -15.203 17.406 5.824 1 96.69 372 VAL B C 1
ATOM 6277 O O . VAL B 1 372 ? -14.914 17.953 4.766 1 96.69 372 VAL B O 1
ATOM 6280 N N . LEU B 1 373 ? -16.359 16.969 6.074 1 95.44 373 LEU B N 1
ATOM 6281 C CA . LEU B 1 373 ? -17.391 16.938 5.035 1 95.44 373 LEU B CA 1
ATOM 6282 C C . LEU B 1 373 ? -17.953 18.344 4.801 1 95.44 373 LEU B C 1
ATOM 6284 O O . LEU B 1 373 ? -18.641 18.578 3.803 1 95.44 373 LEU B O 1
ATOM 6288 N N . SER B 1 374 ? -17.656 19.25 5.672 1 94.38 374 SER B N 1
ATOM 6289 C CA . SER B 1 374 ? -18.172 20.625 5.562 1 94.38 374 SER B CA 1
ATOM 6290 C C . SER B 1 374 ? -17.344 21.438 4.578 1 94.38 374 SER B C 1
ATOM 6292 O O . SER B 1 374 ? -17.766 22.531 4.18 1 94.38 374 SER B O 1
ATOM 6294 N N . ILE B 1 375 ? -16.234 20.953 4.184 1 93.31 375 ILE B N 1
ATOM 6295 C CA . ILE B 1 375 ? -15.367 21.719 3.299 1 93.31 375 ILE B CA 1
ATOM 6296 C C . ILE B 1 375 ? -15.102 20.922 2.021 1 93.31 375 ILE B C 1
ATOM 6298 O O . ILE B 1 375 ? -15.336 19.703 1.98 1 93.31 375 ILE B O 1
ATOM 6302 N N . PRO B 1 376 ? -14.625 21.594 1.005 1 91.5 376 PRO B N 1
ATOM 6303 C CA . PRO B 1 376 ? -14.406 20.891 -0.261 1 91.5 376 PRO B CA 1
ATOM 6304 C C . PRO B 1 376 ? -13.195 19.953 -0.21 1 91.5 376 PRO B C 1
ATOM 6306 O O . PRO B 1 376 ? -12.312 20.109 0.634 1 91.5 376 PRO B O 1
ATOM 6309 N N . ARG B 1 377 ? -13.203 19 -1.117 1 93.06 377 ARG B N 1
ATOM 6310 C CA . ARG B 1 377 ? -12.078 18.094 -1.284 1 93.06 377 ARG B CA 1
ATOM 6311 C C . ARG B 1 377 ? -10.906 18.781 -1.971 1 93.06 377 ARG B C 1
ATOM 6313 O O . ARG B 1 377 ? -11.07 19.859 -2.557 1 93.06 377 ARG B O 1
ATOM 6320 N N . VAL B 1 378 ? -9.789 18.156 -1.819 1 90.69 378 VAL B N 1
ATOM 6321 C CA . VAL B 1 378 ? -8.602 18.656 -2.5 1 90.69 378 VAL B CA 1
ATOM 6322 C C . VAL B 1 378 ? -8.773 18.516 -4.012 1 90.69 378 VAL B C 1
ATOM 6324 O O . VAL B 1 378 ? -8.273 19.344 -4.777 1 90.69 378 VAL B O 1
ATOM 6327 N N . SER B 1 379 ? -9.469 17.453 -4.379 1 86.44 379 SER B N 1
ATOM 6328 C CA . SER B 1 379 ? -9.641 17.203 -5.805 1 86.44 379 SER B CA 1
ATOM 6329 C C . SER B 1 379 ? -11.078 16.812 -6.121 1 86.44 379 SER B C 1
ATOM 6331 O O . SER B 1 379 ? -11.891 16.625 -5.215 1 86.44 379 SER B O 1
ATOM 6333 N N . ASP B 1 380 ? -11.25 16.672 -7.422 1 84.62 380 ASP B N 1
ATOM 6334 C CA . ASP B 1 380 ? -12.578 16.297 -7.887 1 84.62 380 ASP B CA 1
ATOM 6335 C C . ASP B 1 380 ? -12.969 14.914 -7.371 1 84.62 380 ASP B C 1
ATOM 6337 O O . ASP B 1 380 ? -12.102 14.07 -7.129 1 84.62 380 ASP B O 1
ATOM 6341 N N . TYR B 1 381 ? -14.234 14.812 -7.199 1 88.62 381 TYR B N 1
ATOM 6342 C CA . TYR B 1 381 ? -14.828 13.602 -6.641 1 88.62 381 TYR B CA 1
ATOM 6343 C C . TYR B 1 381 ? -15.844 12.992 -7.605 1 88.62 381 TYR B C 1
ATOM 6345 O O . TYR B 1 381 ? -16.781 13.672 -8.039 1 88.62 381 TYR B O 1
ATOM 6353 N N . SER B 1 382 ? -15.625 11.812 -7.996 1 86.81 382 SER B N 1
ATOM 6354 C CA . SER B 1 382 ? -16.469 11.18 -9 1 86.81 382 SER B CA 1
ATOM 6355 C C . SER B 1 382 ? -17.594 10.375 -8.352 1 86.81 382 SER B C 1
ATOM 6357 O O . SER B 1 382 ? -18.422 9.781 -9.047 1 86.81 382 SER B O 1
ATOM 6359 N N . GLY B 1 383 ? -17.625 10.344 -7.023 1 82.62 383 GLY B N 1
ATOM 6360 C CA . GLY B 1 383 ? -18.734 9.672 -6.344 1 82.62 383 GLY B CA 1
ATOM 6361 C C . GLY B 1 383 ? -20 10.5 -6.285 1 82.62 383 GLY B C 1
ATOM 6362 O O . GLY B 1 383 ? -19.984 11.695 -6.605 1 82.62 383 GLY B O 1
ATOM 6363 N N . GLU B 1 384 ? -21.078 9.852 -5.961 1 81.38 384 GLU B N 1
ATOM 6364 C CA . GLU B 1 384 ? -22.359 10.547 -5.887 1 81.38 384 GLU B CA 1
ATOM 6365 C C . GLU B 1 384 ? -22.422 11.477 -4.68 1 81.38 384 GLU B C 1
ATOM 6367 O O . GLU B 1 384 ? -22.844 12.625 -4.797 1 81.38 384 GLU B O 1
ATOM 6372 N N . ALA B 1 385 ? -22.031 10.93 -3.537 1 85.06 385 ALA B N 1
ATOM 6373 C CA . ALA B 1 385 ? -22.016 11.711 -2.303 1 85.06 385 ALA B CA 1
ATOM 6374 C C . ALA B 1 385 ? -20.938 11.219 -1.352 1 85.06 385 ALA B C 1
ATOM 6376 O O . ALA B 1 385 ? -20.531 10.055 -1.402 1 85.06 385 ALA B O 1
ATOM 6377 N N . ASP B 1 386 ? -20.5 12.234 -0.592 1 90.56 386 ASP B N 1
ATOM 6378 C CA . ASP B 1 386 ? -19.578 11.836 0.459 1 90.56 386 ASP B CA 1
ATOM 6379 C C . ASP B 1 386 ? -20.25 10.93 1.482 1 90.56 386 ASP B C 1
ATOM 6381 O O . ASP B 1 386 ? -21.422 11.141 1.819 1 90.56 386 ASP B O 1
ATOM 6385 N N . LEU B 1 387 ? -19.516 10.016 1.907 1 92.12 387 LEU B N 1
ATOM 6386 C CA . LEU B 1 387 ? -20.031 9.094 2.91 1 92.12 387 LEU B CA 1
ATOM 6387 C C . LEU B 1 387 ? -19.812 9.641 4.316 1 92.12 387 LEU B C 1
ATOM 6389 O O . LEU B 1 387 ? -18.734 10.117 4.641 1 92.12 387 LEU B O 1
ATOM 6393 N N . SER B 1 388 ? -20.797 9.516 5.145 1 89 388 SER B N 1
ATOM 6394 C CA . SER B 1 388 ? -20.766 10.195 6.438 1 89 388 SER B CA 1
ATOM 6395 C C . SER B 1 388 ? -20.25 9.266 7.535 1 89 388 SER B C 1
ATOM 6397 O O . SER B 1 388 ? -19.891 9.719 8.625 1 89 388 SER B O 1
ATOM 6399 N N . ASN B 1 389 ? -20.312 8 7.238 1 89.5 389 ASN B N 1
ATOM 6400 C CA . ASN B 1 389 ? -19.844 7.055 8.242 1 89.5 389 ASN B CA 1
ATOM 6401 C C . ASN B 1 389 ? -19.422 5.73 7.609 1 89.5 389 ASN B C 1
ATOM 6403 O O . ASN B 1 389 ? -19.641 5.512 6.418 1 89.5 389 ASN B O 1
ATOM 6407 N N . GLU B 1 390 ? -18.859 4.93 8.461 1 89.38 390 GLU B N 1
ATOM 6408 C CA . GLU B 1 390 ? -18.312 3.656 8 1 89.38 390 GLU B CA 1
ATOM 6409 C C . GLU B 1 390 ? -19.422 2.729 7.508 1 89.38 390 GLU B C 1
ATOM 6411 O O . GLU B 1 390 ? -19.219 1.935 6.586 1 89.38 390 GLU B O 1
ATOM 6416 N N . ASN B 1 391 ? -20.578 2.803 8.086 1 92.56 391 ASN B N 1
ATOM 6417 C CA . ASN B 1 391 ? -21.688 1.962 7.68 1 92.56 391 ASN B CA 1
ATOM 6418 C C . ASN B 1 391 ? -22.156 2.285 6.262 1 92.56 391 ASN B C 1
ATOM 6420 O O . ASN B 1 391 ? -22.547 1.391 5.512 1 92.56 391 ASN B O 1
ATOM 6424 N N . GLU B 1 392 ? -22.141 3.5 5.934 1 95.25 392 GLU B N 1
ATOM 6425 C CA . GLU B 1 392 ? -22.5 3.9 4.578 1 95.25 392 GLU B CA 1
ATOM 6426 C C . GLU B 1 392 ? -21.5 3.342 3.561 1 95.25 392 GLU B C 1
ATOM 6428 O O . GLU B 1 392 ? -21.891 2.93 2.465 1 95.25 392 GLU B O 1
ATOM 6433 N N . LEU B 1 393 ? -20.281 3.363 3.953 1 95.19 393 LEU B N 1
ATOM 6434 C CA . LEU B 1 393 ? -19.266 2.793 3.068 1 95.19 393 LEU B CA 1
ATOM 6435 C C . LEU B 1 393 ? -19.5 1.298 2.877 1 95.19 393 LEU B C 1
ATOM 6437 O O . LEU B 1 393 ? -19.391 0.789 1.759 1 95.19 393 LEU B O 1
ATOM 6441 N N . ARG B 1 394 ? -19.797 0.61 3.912 1 95.69 394 ARG B N 1
ATOM 6442 C CA . ARG B 1 394 ? -20.062 -0.822 3.842 1 95.69 394 ARG B CA 1
ATOM 6443 C C . ARG B 1 394 ? -21.281 -1.108 2.959 1 95.69 394 ARG B C 1
ATOM 6445 O O . ARG B 1 394 ? -21.266 -2.053 2.168 1 95.69 394 ARG B O 1
ATOM 6452 N N . THR B 1 395 ? -22.266 -0.317 3.141 1 96.88 395 THR B N 1
ATOM 6453 C CA . THR B 1 395 ? -23.484 -0.481 2.35 1 96.88 395 THR B CA 1
ATOM 6454 C C . THR B 1 395 ? -23.203 -0.239 0.87 1 96.88 395 THR B C 1
ATOM 6456 O O . THR B 1 395 ? -23.688 -0.97 0.011 1 96.88 395 THR B O 1
ATOM 6459 N N . LEU B 1 396 ? -22.484 0.775 0.64 1 96.5 396 LEU B N 1
ATOM 6460 C CA . LEU B 1 396 ? -22.109 1.08 -0.738 1 96.5 396 LEU B CA 1
ATOM 6461 C C . LEU B 1 396 ? -21.297 -0.057 -1.344 1 96.5 396 LEU B C 1
ATOM 6463 O O . LEU B 1 396 ? -21.547 -0.467 -2.48 1 96.5 396 LEU B O 1
ATOM 6467 N N . ALA B 1 397 ? -20.297 -0.519 -0.639 1 97.38 397 ALA B N 1
ATOM 6468 C CA . ALA B 1 397 ? -19.469 -1.629 -1.099 1 97.38 397 ALA B CA 1
ATOM 6469 C C . ALA B 1 397 ? -20.312 -2.857 -1.412 1 97.38 397 ALA B C 1
ATOM 6471 O O . ALA B 1 397 ? -20.141 -3.486 -2.459 1 97.38 397 ALA B O 1
ATOM 6472 N N . ARG B 1 398 ? -21.219 -3.17 -0.545 1 97.69 398 ARG B N 1
ATOM 6473 C CA . ARG B 1 398 ? -22.125 -4.305 -0.747 1 97.69 398 ARG B CA 1
ATOM 6474 C C . ARG B 1 398 ? -22.938 -4.133 -2.02 1 97.69 398 ARG B C 1
ATOM 6476 O O . ARG B 1 398 ? -23.125 -5.082 -2.781 1 97.69 398 ARG B O 1
ATOM 6483 N N . ARG B 1 399 ? -23.453 -2.99 -2.174 1 97.38 399 ARG B N 1
ATOM 6484 C CA . ARG B 1 399 ? -24.266 -2.719 -3.354 1 97.38 399 ARG B CA 1
ATOM 6485 C C . ARG B 1 399 ? -23.453 -2.893 -4.633 1 97.38 399 ARG B C 1
ATOM 6487 O O . ARG B 1 399 ? -23.906 -3.543 -5.578 1 97.38 399 ARG B O 1
ATOM 6494 N N . VAL B 1 400 ? -22.297 -2.293 -4.688 1 97.25 400 VAL B N 1
ATOM 6495 C CA . VAL B 1 400 ? -21.438 -2.34 -5.863 1 97.25 400 VAL B CA 1
ATOM 6496 C C . VAL B 1 400 ? -21.109 -3.791 -6.203 1 97.25 400 VAL B C 1
ATOM 6498 O O . VAL B 1 400 ? -21.203 -4.199 -7.363 1 97.25 400 VAL B O 1
ATOM 6501 N N . VAL B 1 401 ? -20.734 -4.543 -5.207 1 98.38 401 VAL B N 1
ATOM 6502 C CA . VAL B 1 401 ? -20.344 -5.934 -5.398 1 98.38 401 VAL B CA 1
ATOM 6503 C C . VAL B 1 401 ? -21.547 -6.758 -5.848 1 98.38 401 VAL B C 1
ATOM 6505 O O . VAL B 1 401 ? -21.453 -7.551 -6.789 1 98.38 401 VAL B O 1
ATOM 6508 N N . ARG B 1 402 ? -22.641 -6.547 -5.227 1 97.75 402 ARG B N 1
ATOM 6509 C CA . ARG B 1 402 ? -23.859 -7.289 -5.57 1 97.75 402 ARG B CA 1
ATOM 6510 C C . ARG B 1 402 ? -24.266 -7.02 -7.012 1 97.75 402 ARG B C 1
ATOM 6512 O O . ARG B 1 402 ? -24.594 -7.949 -7.75 1 97.75 402 ARG B O 1
ATOM 6519 N N . GLU B 1 403 ? -24.312 -5.836 -7.398 1 97.38 403 GLU B N 1
ATOM 6520 C CA . GLU B 1 403 ? -24.688 -5.477 -8.758 1 97.38 403 GLU B CA 1
ATOM 6521 C C . GLU B 1 403 ? -23.75 -6.105 -9.789 1 97.38 403 GLU B C 1
ATOM 6523 O O . GLU B 1 403 ? -24.203 -6.598 -10.828 1 97.38 403 GLU B O 1
ATOM 6528 N N . LYS B 1 404 ? -22.484 -6.09 -9.469 1 97.38 404 LYS B N 1
ATOM 6529 C CA . LYS B 1 404 ? -21.516 -6.695 -10.375 1 97.38 404 LYS B CA 1
ATOM 6530 C C . LYS B 1 404 ? -21.703 -8.211 -10.453 1 97.38 404 LYS B C 1
ATOM 6532 O O . LYS B 1 404 ? -21.672 -8.789 -11.539 1 97.38 404 LYS B O 1
ATOM 6537 N N . TYR B 1 405 ? -21.891 -8.836 -9.344 1 97 405 TYR B N 1
ATOM 6538 C CA . TYR B 1 405 ? -22 -10.289 -9.305 1 97 405 TYR B CA 1
ATOM 6539 C C . TYR B 1 405 ? -23.328 -10.742 -9.93 1 97 405 TYR B C 1
ATOM 6541 O O . TYR B 1 405 ? -23.406 -11.836 -10.492 1 97 405 TYR B O 1
ATOM 6549 N N . MET B 1 406 ? -24.344 -9.961 -9.812 1 96.31 406 MET B N 1
ATOM 6550 C CA . MET B 1 406 ? -25.578 -10.289 -10.508 1 96.31 406 MET B CA 1
ATOM 6551 C C . MET B 1 406 ? -25.344 -10.445 -12.008 1 96.31 406 MET B C 1
ATOM 6553 O O . MET B 1 406 ? -25.828 -11.391 -12.625 1 96.31 406 MET B O 1
ATOM 6557 N N . LYS B 1 407 ? -24.578 -9.594 -12.547 1 95.06 407 LYS B N 1
ATOM 6558 C CA . LYS B 1 407 ? -24.266 -9.641 -13.969 1 95.06 407 LYS B CA 1
ATOM 6559 C C . LYS B 1 407 ? -23.344 -10.812 -14.289 1 95.06 407 LYS B C 1
ATOM 6561 O O . LYS B 1 407 ? -23.516 -11.492 -15.305 1 95.06 407 LYS B O 1
ATOM 6566 N N . GLU B 1 408 ? -22.359 -11.031 -13.43 1 93.94 408 GLU B N 1
ATOM 6567 C CA . GLU B 1 408 ? -21.391 -12.102 -13.664 1 93.94 408 GLU B CA 1
ATOM 6568 C C . GLU B 1 408 ? -22.047 -13.477 -13.578 1 93.94 408 GLU B C 1
ATOM 6570 O O . GLU B 1 408 ? -21.719 -14.375 -14.359 1 93.94 408 GLU B O 1
ATOM 6575 N N . VAL B 1 409 ? -22.906 -13.617 -12.625 1 94.19 409 VAL B N 1
ATOM 6576 C CA . VAL B 1 409 ? -23.594 -14.883 -12.453 1 94.19 409 VAL B CA 1
ATOM 6577 C C . VAL B 1 409 ? -24.516 -15.133 -13.648 1 94.19 409 VAL B C 1
ATOM 6579 O O . VAL B 1 409 ? -24.609 -16.266 -14.141 1 94.19 409 VAL B O 1
ATOM 6582 N N . GLU B 1 410 ? -25.188 -14.141 -14.117 1 93.38 410 GLU B N 1
ATOM 6583 C CA . GLU B 1 410 ? -26.031 -14.258 -15.297 1 93.38 410 GLU B CA 1
ATOM 6584 C C . GLU B 1 410 ? -25.219 -14.711 -16.516 1 93.38 410 GLU B C 1
ATOM 6586 O O . GLU B 1 410 ? -25.656 -15.578 -17.266 1 93.38 410 GLU B O 1
ATOM 6591 N N . ARG B 1 411 ? -24.125 -14.109 -16.656 1 91.19 411 ARG B N 1
ATOM 6592 C CA . ARG B 1 411 ? -23.25 -14.477 -17.766 1 91.19 411 ARG B CA 1
ATOM 6593 C C . ARG B 1 411 ? -22.781 -15.922 -17.641 1 91.19 411 ARG B C 1
ATOM 6595 O O . ARG B 1 411 ? -22.672 -16.641 -18.625 1 91.19 411 ARG B O 1
ATOM 6602 N N . HIS B 1 412 ? -22.469 -16.25 -16.438 1 90.69 412 HIS B N 1
ATOM 6603 C CA . HIS B 1 412 ? -22.016 -17.609 -16.156 1 90.69 412 HIS B CA 1
ATOM 6604 C C . HIS B 1 412 ? -23.109 -18.625 -16.484 1 90.69 412 HIS B C 1
ATOM 6606 O O . HIS B 1 412 ? -22.828 -19.672 -17.078 1 90.69 412 HIS B O 1
ATOM 6612 N N . ILE B 1 413 ? -24.312 -18.359 -16.094 1 90.94 413 ILE B N 1
ATOM 6613 C CA . ILE B 1 413 ? -25.453 -19.234 -16.344 1 90.94 413 ILE B CA 1
ATOM 6614 C C . ILE B 1 413 ? -25.656 -19.391 -17.844 1 90.94 413 ILE B C 1
ATOM 6616 O O . ILE B 1 413 ? -25.828 -20.5 -18.344 1 90.94 413 ILE B O 1
ATOM 6620 N N . ARG B 1 414 ? -25.531 -18.391 -18.562 1 91 414 ARG B N 1
ATOM 6621 C CA . ARG B 1 414 ? -25.719 -18.422 -20.016 1 91 414 ARG B CA 1
ATOM 6622 C C . ARG B 1 414 ? -24.625 -19.25 -20.688 1 91 414 ARG B C 1
ATOM 6624 O O . ARG B 1 414 ? -24.906 -20 -21.625 1 91 414 ARG B O 1
ATOM 6631 N N . ALA B 1 415 ? -23.469 -19.078 -20.219 1 86.94 415 ALA B N 1
ATOM 6632 C CA . ALA B 1 415 ? -22.344 -19.828 -20.797 1 86.94 415 ALA B CA 1
ATOM 6633 C C . ALA B 1 415 ? -22.469 -21.312 -20.484 1 86.94 415 ALA B C 1
ATOM 6635 O O . ALA B 1 415 ? -22.141 -22.156 -21.328 1 86.94 415 ALA B O 1
ATOM 6636 N N . THR B 1 416 ? -22.906 -21.641 -19.297 1 85.69 416 THR B N 1
ATOM 6637 C CA . THR B 1 416 ? -23.031 -23.031 -18.875 1 85.69 416 THR B CA 1
ATOM 6638 C C . THR B 1 416 ? -24.219 -23.703 -19.562 1 85.69 416 THR B C 1
ATOM 6640 O O . THR B 1 416 ? -24.172 -24.891 -19.906 1 85.69 416 THR B O 1
ATOM 6643 N N . ASP B 1 417 ? -25.219 -22.984 -19.703 1 87.25 417 ASP B N 1
ATOM 6644 C CA . ASP B 1 417 ? -26.406 -23.531 -20.344 1 87.25 417 ASP B CA 1
ATOM 6645 C C . ASP B 1 417 ? -26.188 -23.703 -21.844 1 87.25 417 ASP B C 1
ATOM 6647 O O . ASP B 1 417 ? -26.781 -24.578 -22.469 1 87.25 417 ASP B O 1
ATOM 6651 N N . ALA B 1 418 ? -25.344 -22.891 -22.406 1 82.19 418 ALA B N 1
ATOM 6652 C CA . ALA B 1 418 ? -25.031 -22.984 -23.828 1 82.19 418 ALA B CA 1
ATOM 6653 C C . ALA B 1 418 ? -24.047 -24.109 -24.109 1 82.19 418 ALA B C 1
ATOM 6655 O O . ALA B 1 418 ? -23.984 -24.625 -25.219 1 82.19 418 ALA B O 1
ATOM 6656 N N . ALA B 1 419 ? -23.188 -24.5 -23.281 1 70.38 419 ALA B N 1
ATOM 6657 C CA . ALA B 1 419 ? -22.234 -25.578 -23.469 1 70.38 419 ALA B CA 1
ATOM 6658 C C . ALA B 1 419 ? -22.875 -26.938 -23.219 1 70.38 419 ALA B C 1
ATOM 6660 O O . ALA B 1 419 ? -22.562 -27.922 -23.906 1 70.38 419 ALA B O 1
#

Organism: Laccaria bicolor (strain S238N-H82 / ATCC MYA-4686) (NCBI:txid486041)

Nearest PDB structures (foldseek):
  7lo5-assembly1_D  TM=3.702E-01  e=6.000E-03  Deinococcus wulumuqiensis
  5xdc-assembly1_D  TM=3.571E-01  e=2.989E-01  Paenibacillus sp. A11-2
  3d9e-assembly1_C  TM=1.739E-01  e=6.129E-02  Fusarium oxysporum
  9cbz-assembly1_B  TM=1.583E-01  e=1.311E+00  Mus musculus
  7lo5-assembly1_D  TM=3.701E-01  e=6.115E-03  Deinococcus wulumuqiensis

Sequence (838 aa):
MQSNDETEGKGKRSGKKSKLSEITTSVVDLPKGWKEKLLALGPDSLAKVLAELANDGQITASQIKKARQNLPSFSSAKWTELAPQFDLSPDLSHIIFDSFSIPSVFLPPSFHETTAEAAWRIQDVYQERPLQVREQVRVRALDAYLIPIVALFHGRIINRPEDPITTAYSSGGEVEHELVMIGGMLFFVILRFRGEDDIAQLFLELLSAAEMNKNVEFEGLRVYGLLTDMETFHFYSYDQTQKKFAFDEMLRVNSTREMFIADMISVTNKVFTVILFAYTEGLAAIVKKSRERRPVSPIGSSPTEQLFGIHTDDNVSQKETHCAHDSKSTEQWEMAFALVAQCVNKFKEPVRTIEDVEKKSCEAVALLTKSVLSIPRVSDYSGEADLSNENELRTLARRVVREKYMKEVERHIRATDAAMQSNDETEGKGKRSGKKSKLSEITTSVVDLPKGWKEKLLALGPDSLAKVLAELANDGQITASQIKKARQNLPSFSSAKWTELAPQFDLSPDLSHIIFDSFSIPSVFLPPSFHETTAEAAWRIQDVYQERPLQVREQVRVRALDAYLIPIVALFHGRIINRPEDPITTAYSSGGEVEHELVMIGGMLFFVILRFRGEDDIAQLFLELLSAAEMNKNVEFEGLRVYGLLTDMETFHFYSYDQTQKKFAFDEMLRVNSTREMFIADMISVTNKVFTVILFAYTEGLAAIVKKSRERRPVSPIGSSPTEQLFGIHTDDNVSQKETHCAHDSKSTEQWEMAFALVAQCVNKFKEPVRTIEDVEKKSCEAVALLTKSVLSIPRVSDYSGEADLSNENELRTLARRVVREKYMKEVERHIRATDAA

pLDDT: mean 78.3, std 21.72, range [22.72, 98.69]